Protein 5B86 (pdb70)

B-factor: mean 79.64, std 29.37, range [4.81, 274.12]

Foldseek 3Di:
DDDDPDLVVVLVCLVVLHQVCVVVLVVLVVVLLVVVVVVPDLVVSLVSLVSSVVSVVSNLCSLLVCLLPVVPDPCVVVSLVNLVVLCCVLVVCDVVSVDDDPSNDDDRVVNSLVVSLVSLLVSLVVQLPDDDPVDPVLSSLVSLVSLVVLVCCVVPVVVSHDPVNPSNLSNCVSNLLVQLVVVVVPLPDDDDLSNLLSVLLCQFPCPCPVRCDPDPVNVPCVVNDDDTSYDPVSSVVSLCSLVVLLVVLLVLCVQLVVVLVCLVVLPQADAPQFGAPCSVVVSSVVSVVVSLVSLVSRPVVSVVSLVSNLVSLLVVLVVNLVSLVVSLVPDDVRPCSLSSLSLLQSLVSCLVVVVPPRVDDVVSVCVSSVSSVVSNVVSLCRLCVVLVVVVVVLLCVCLVVLNPDLVVSLVVSCVSCVVSLPSLSSHDLVVSQVNLVVLLSVLLSNLLSLLVLRAADADLVVLLVVLVSQVVSLCVSVVVSVVSRYPNVLSSVSRNLSQLSNDDDLVSNLVVLVVVCVSAVLDALSSVVSSCSRRNDDDCSNVVSRVNSVPSDDPPDDDGDDRVVVRDDD/DDDDDDLVVVLVCLVVPVLVNLVVLVVLVVVLLVVLVVVDDLVVSLVSLVSSVVSVVSSLCSLLVCLLDVPDPVVVVSSLVNLVVLVCVLVVCVVVVSDGRPSDDDQRVPPSLVVNLVSLLVSLVVQLPPDDPDDDPPADPVRSSLVSLVVLVVLVVCVPPVVVVHDPVNPSSLSNVCSNLLVLLVVLQVVLPDDDDLVCLQVSLLCQFACVVDPRQQDDPNNVVSPVSPDDTSDDDVSSVVSLCSLVVLLVVLLVLCCLLVVVLVCLVVVPDADDDQQGAPLSSQCSNVVSVVVSLVSLVSGDVVSVCSLVVNLVSLLVVLLVSLVSLVVSLVPVPPDPNNLRVLSLLQNLVSNLVVCCPVNVDDPVSSCSSCVSSVVSNVVSLCRLCVVLLVVVVVLLVVCLVVVNVPVLVSVVVSLVSVVVSLVSLSRRHLVVSLVNLVVLLSVLQSNLQSLLPLSAAAADLVVLLVVLVSQVSSLVCSVVSSVVSRHPDPLCSVRRNLSLLSNDDDLVSNLVVVLVVCVSQVVDALLSVVSSCSNSNHDDCSNVVSSVSNVPPDGPDRCVVHDGD

Secondary structure (DSSP, 8-state):
-----SHHHHHHHHHTT--TTHHHHHHHHHHHHHHHHT---HHHHHHHHHHHHHHHHHHHHHHHHHHHSTTS-STHHHHHHHHHHHHHHHHHTTTTS----TTS-------HHHHHHHHHHHHHHHHTTS-----HHHHHHH-----HHHHHIIIIIHHHS-TTT-HHHHHHHHHHHHHHHHHHHHSSS---HHHHHHHHHIIIIIIIIIITTSSSTHHHHHHH----SS-HHHHHHHH--HHHHHHHHHH--HHHHHHHHHHHTTPPPEESSSEE-HHHHHHHHHHHHHHHHHHHTT-TTT--HHHHHHHHHHHHHHHHHHHHHHHHHS--SSTTHHHH--HHHHHHHHHHHHHHHT---HHHHHHHHHHHHHHHHHHHHHHHHHHHHHTTHHHHHHHHTTTS-HHHHHHHHHHHHHTTTTGGGSS-HHHHHH--HHHHHHHHHHHHHHTSS-----SHHHHHHHHHHHHHHHHHHHHHHHHHT----GGGGS---HHHHH--SHHHHHHHHHHHHHS-S---HHHHHHHHGGGSS-SSHHHHHHHHHTT---SS-----SSSSS----/-----SHHHHHHHHHTT--TTHHHHHHHHHHHHHHHHH---HHHHHHHHHHHHHHHHHHHHHHHHHHHS---SSHHHHHHHHHHHHHHHHHHHHHH-----TTPPP-----HHHHHHHHHHHHHHHHHTS--S---TT--HHHHHHH-----HHHHHIIIIITTTS-TTT-HHHHHHHHHHHHHHHHHHHHTTS---HHHHHHHHHIIIIIIIIIIISSSSHHHHTTTT----SS-HHHHHHHH--HHHHHHHHHH--HHHHHHHHHHHHTPPP--SSS---THHHHHHHHHHHHHHHHHHTT-TTT--HHHHHHHHHHHHHHHHHHHHHHHHHH-TT-TTHHHH--HHHHHHHHHHHHHHHH---HHHHHHHHHHHHHHHHHHHHHHTHHHHTSSTTTTHHHHHTTTSSHHHHHHHHHHHHHTTTTGGGSS-HHHHTT--HHHHHHHHHHHHHHHS------SHHHHHHHHHHHHHHHHHHHHHHHHTT----TTTTT---HHHHH--SHHHHHHHHHHHHHS-TT--HHHHHHHHHTT---STTHHHHHHHH-------SGGGS---

InterPro domains:
  IPR010326 Exocyst complex component EXOC3/Sec6 [PF06046] (158-660)
  IPR010326 Exocyst complex component EXOC3/Sec6 [PTHR21292] (52-689)
  IPR042532 Exocyst complex component EXOC3/Sec6, C-terminal domain [G3DSA:1.10.357.70] (518-681)

Radius of gyration: 49.29 Å; Cα contacts (8 Å, |Δi|>4): 1087; chains: 2; bounding box: 86×80×166 Å

Sequence (1139 aa):
DGPLPTVEELKEALEHGRLEVAWQVLALERQLEAAAAAGGSNEELVWRQSKVEALYVLLCDQVLGVLRRPLEAAPERLSQALAVVSQEELEDRRASGGPLAAALEATRPRRWLQRWRGVVAEVAAERLDAQPGRSEAESRFLHGRTKEDLEVVVERLKPLFPDEFNVVRTYAESYHYHFASHLCALAQFELCERDTYLLLLWVQNLYPNDILNSPKLAQELQGVGLGSLLPPKQIRLLEAFLSNEVTSVKQLARALELESQRWTQDVAPQSLDGHCHSELAIDILQIISQGQTKAENITSDVGQIKQLLLVELAALLRSYQRAFDEFLEKSKLLRNYRVNIANINNCLFFWTSVEQKWQISHDSLNRLLEPLKDLKAHGFDTLLQSLFLDLKPLFKKFTQTRWANPVETLEEIITTVSSSLPEFSELQDCFREELETVHLHLVKEYIIRLCKRRLVLKTAEQQQQLARHILANADAIQGFCTENGSTATWLHRALPIAEIIRLQDSSAIKIEVATYATWYPDFSKGHLNAILAIKGNLPSSEVRSIRNILDINTGVQEPPRPLFSLIKVTDGPLPTVEELKEALEHGRLEVAWQVLALERQLEAAAAAGGSNEELVWRQSKVEALYVLLCDQVLGVLRRPLEAAPERLSQALAVVSQEELEDRRASGGPLAAALEATRPRRWLQRWRGVVAEVAAERLDAQPATAPEGRSEAESRFLHGRTKEDLEVVVERLKPLFPDEFNVVRTYAESYHYHFASHLCALAQFELCERDTYLLLLWVQNLYPNDILNSPKLAQELQGVGLGSLLPPKQIRLLEAFLSNEVTSVKQLARALELESQRWTQDVAPQSLDGHCHSELAIDILQIISQGQTKAENITSDVGQIKQLLLVELAALLRSYQRAFDEFLEKSKLLRNYRVNIANINNCLFFWTSVEQKWQISHDSLNRLLEPLKDLKAHGFDTLLQSLFLDLKPLFKKFTQTRWANPVETLEEIITTVSSSLPEFSELQDCFREELETVHLHLVKEYIIRLCKRRLVLKTAEQQQQLARHILANADAIQGFCTENGSTATWLHRALPIAEIIRLQDSSAIKIEVATYATWYPDFSKGHLNAILAIKGNLPSSEVRSIRNILDEPPRPLFSLIKVT

Solvent-accessible surface area: 59705 Å² total

Structure (mmCIF, N/CA/C/O backbone):
data_5B86
#
_entry.id   5B86
#
_cell.length_a   91.410
_cell.length_b   107.829
_cell.length_c   229.580
_cell.angle_alpha   90.00
_cell.angle_beta   90.00
_cell.angle_gamma   90.00
#
_symmetry.space_group_name_H-M   'P 21 21 21'
#
loop_
_entity.id
_entity.type
_entity.pdbx_description
1 polymer 'Tumor necrosis factor alpha-induced protein 2'
2 water water
#
loop_
_atom_site.group_PDB
_atom_site.id
_atom_site.type_symbol
_atom_site.label_atom_id
_atom_site.label_alt_id
_atom_site.label_comp_id
_atom_site.label_asym_id
_atom_site.label_entity_id
_atom_site.label_seq_id
_atom_site.pdbx_PDB_ins_code
_atom_site.Cartn_x
_atom_site.Cartn_y
_atom_site.Cartn_z
_atom_site.occupancy
_atom_site.B_iso_or_equiv
_atom_site.auth_seq_id
_atom_site.auth_comp_id
_atom_site.auth_asym_id
_atom_site.auth_atom_id
_atom_site.pdbx_PDB_model_num
ATOM 1 N N . ASP A 1 17 ? -17.634 -34.739 -105.898 1.00 172.77 67 ASP A N 1
ATOM 2 C CA . ASP A 1 17 ? -18.423 -33.615 -105.396 1.00 173.59 67 ASP A CA 1
ATOM 3 C C . ASP A 1 17 ? -18.692 -32.553 -106.476 1.00 174.18 67 ASP A C 1
ATOM 4 O O . ASP A 1 17 ? -18.714 -32.870 -107.670 1.00 177.10 67 ASP A O 1
ATOM 9 N N . GLY A 1 18 ? -18.894 -31.304 -106.045 1.00 166.29 68 GLY A N 1
ATOM 10 C CA . GLY A 1 18 ? -19.257 -30.200 -106.929 1.00 151.89 68 GLY A CA 1
ATOM 11 C C . GLY A 1 18 ? -18.091 -29.489 -107.603 1.00 142.30 68 GLY A C 1
ATOM 12 O O . GLY A 1 18 ? -17.018 -30.078 -107.759 1.00 150.42 68 GLY A O 1
ATOM 13 N N . PRO A 1 19 ? -18.282 -28.215 -108.009 1.00 118.85 69 PRO A N 1
ATOM 14 C CA . PRO A 1 19 ? -19.458 -27.344 -107.866 1.00 102.15 69 PRO A CA 1
ATOM 15 C C . PRO A 1 19 ? -20.643 -27.655 -108.781 1.00 94.89 69 PRO A C 1
ATOM 16 O O . PRO A 1 19 ? -20.681 -28.674 -109.468 1.00 99.16 69 PRO A O 1
ATOM 20 N N . LEU A 1 20 ? -21.611 -26.743 -108.774 1.00 90.09 70 LEU A N 1
ATOM 21 C CA . LEU A 1 20 ? -22.817 -26.866 -109.586 1.00 88.60 70 LEU A CA 1
ATOM 22 C C . LEU A 1 20 ? -22.758 -25.972 -110.817 1.00 93.31 70 LEU A C 1
ATOM 23 O O . LEU A 1 20 ? -22.697 -24.734 -110.699 1.00 81.46 70 LEU A O 1
ATOM 28 N N . PRO A 1 21 ? -22.799 -26.593 -112.009 1.00 102.82 71 PRO A N 1
ATOM 29 C CA . PRO A 1 21 ? -22.686 -25.817 -113.245 1.00 105.10 71 PRO A CA 1
ATOM 30 C C . PRO A 1 21 ? -23.855 -24.844 -113.420 1.00 105.04 71 PRO A C 1
ATOM 31 O O . PRO A 1 21 ? -23.765 -23.684 -112.980 1.00 104.01 71 PRO A O 1
ATOM 35 N N . THR A 1 22 ? -24.936 -25.313 -114.035 1.00 95.22 72 THR A N 1
ATOM 36 C CA . THR A 1 22 ? -26.013 -24.421 -114.411 1.00 90.21 72 THR A CA 1
ATOM 37 C C . THR A 1 22 ? -26.591 -23.723 -113.203 1.00 75.01 72 THR A C 1
ATOM 38 O O . THR A 1 22 ? -26.727 -24.316 -112.134 1.00 65.99 72 THR A O 1
ATOM 42 N N . VAL A 1 23 ? -26.914 -22.450 -113.394 1.00 70.10 73 VAL A N 1
ATOM 43 C CA . VAL A 1 23 ? -27.609 -21.652 -112.397 1.00 63.23 73 VAL A CA 1
ATOM 44 C C . VAL A 1 23 ? -28.969 -22.267 -112.044 1.00 80.76 73 VAL A C 1
ATOM 45 O O . VAL A 1 23 ? -29.476 -22.099 -110.932 1.00 84.70 73 VAL A O 1
ATOM 49 N N . GLU A 1 24 ? -29.557 -22.993 -112.989 1.00 93.29 74 GLU A N 1
ATOM 50 C CA . GLU A 1 24 ? -30.784 -23.727 -112.719 1.00 95.50 74 GLU A CA 1
ATOM 51 C C . GLU A 1 24 ? -30.517 -24.716 -111.580 1.00 88.10 74 GLU A C 1
ATOM 52 O O . GLU A 1 24 ? -31.270 -24.771 -110.601 1.00 87.97 74 GLU A O 1
ATOM 58 N N . GLU A 1 25 ? -29.416 -25.459 -111.698 1.00 85.56 75 GLU A N 1
ATOM 59 C CA . GLU A 1 25 ? -29.059 -26.490 -110.726 1.00 84.18 75 GLU A CA 1
ATOM 60 C C . GLU A 1 25 ? -28.898 -25.871 -109.357 1.00 70.49 75 GLU A C 1
ATOM 61 O O . GLU A 1 25 ? -29.488 -26.316 -108.380 1.00 82.18 75 GLU A O 1
ATOM 67 N N . LEU A 1 26 ? -28.095 -24.826 -109.307 1.00 51.83 76 LEU A N 1
ATOM 68 C CA . LEU A 1 26 ? -27.857 -24.081 -108.088 1.00 44.86 76 LEU A CA 1
ATOM 69 C C . LEU A 1 26 ? -29.163 -23.606 -107.430 1.00 45.62 76 LEU A C 1
ATOM 70 O O . LEU A 1 26 ? -29.389 -23.843 -106.241 1.00 49.02 76 LEU A O 1
ATOM 75 N N . LYS A 1 27 ? -30.026 -22.956 -108.203 1.00 43.42 77 LYS A N 1
ATOM 76 C CA . LYS A 1 27 ? -31.281 -22.452 -107.672 1.00 45.50 77 LYS A CA 1
ATOM 77 C C . LYS A 1 27 ? -32.024 -23.613 -107.080 1.00 55.39 77 LYS A C 1
ATOM 78 O O . LYS A 1 27 ? -32.677 -23.502 -106.050 1.00 56.40 77 LYS A O 1
ATOM 84 N N . GLU A 1 28 ? -31.890 -24.756 -107.726 1.00 67.77 78 GLU A N 1
ATOM 85 C CA . GLU A 1 28 ? -32.632 -25.921 -107.296 1.00 78.57 78 GLU A CA 1
ATOM 86 C C . GLU A 1 28 ? -32.093 -26.425 -105.972 1.00 63.23 78 GLU A C 1
ATOM 87 O O . GLU A 1 28 ? -32.843 -26.949 -105.157 1.00 55.80 78 GLU A O 1
ATOM 93 N N . ALA A 1 29 ? -30.790 -26.249 -105.769 1.00 57.43 79 ALA A N 1
ATOM 94 C CA . ALA A 1 29 ? -30.135 -26.681 -104.542 1.00 47.18 79 ALA A CA 1
ATOM 95 C C . ALA A 1 29 ? -30.530 -25.776 -103.376 1.00 46.53 79 ALA A C 1
ATOM 96 O O . ALA A 1 29 ? -30.774 -26.248 -102.259 1.00 51.35 79 ALA A O 1
ATOM 98 N N . LEU A 1 30 ? -30.603 -24.475 -103.634 1.00 40.45 80 LEU A N 1
ATOM 99 C CA . LEU A 1 30 ? -31.080 -23.553 -102.618 1.00 46.45 80 LEU A CA 1
ATOM 100 C C . LEU A 1 30 ? -32.530 -23.846 -102.294 1.00 48.70 80 LEU A C 1
ATOM 101 O O . LEU A 1 30 ? -32.961 -23.728 -101.158 1.00 38.77 80 LEU A O 1
ATOM 106 N N . GLU A 1 31 ? -33.293 -24.230 -103.300 1.00 44.51 81 GLU A N 1
ATOM 107 C CA . GLU A 1 31 ? -34.698 -24.466 -103.075 1.00 61.59 81 GLU A CA 1
ATOM 108 C C . GLU A 1 31 ? -34.942 -25.686 -102.211 1.00 62.48 81 GLU A C 1
ATOM 109 O O . GLU A 1 31 ? -35.972 -25.782 -101.542 1.00 70.37 81 GLU A O 1
ATOM 115 N N . HIS A 1 32 ? -34.003 -26.624 -102.240 1.00 56.82 82 HIS A N 1
ATOM 116 C CA . HIS A 1 32 ? -34.074 -27.783 -101.365 1.00 62.35 82 HIS A CA 1
ATOM 117 C C . HIS A 1 32 ? -33.240 -27.511 -100.142 1.00 52.55 82 HIS A C 1
ATOM 118 O O . HIS A 1 32 ? -32.704 -28.435 -99.542 1.00 47.46 82 HIS A O 1
ATOM 125 N N . GLY A 1 33 ? -33.111 -26.235 -99.798 1.00 48.31 83 GLY A N 1
ATOM 126 C CA . GLY A 1 33 ? -32.409 -25.820 -98.600 1.00 49.57 83 GLY A CA 1
ATOM 127 C C . GLY A 1 33 ? -30.889 -25.923 -98.566 1.00 45.86 83 GLY A C 1
ATOM 128 O O . GLY A 1 33 ? -30.264 -25.178 -97.827 1.00 47.04 83 GLY A O 1
ATOM 129 N N . ARG A 1 34 ? -30.292 -26.833 -99.332 1.00 49.49 84 ARG A N 1
ATOM 130 C CA . ARG A 1 34 ? -28.853 -27.098 -99.217 1.00 69.50 84 ARG A CA 1
ATOM 131 C C . ARG A 1 34 ? -28.009 -25.822 -99.403 1.00 77.02 84 ARG A C 1
ATOM 132 O O . ARG A 1 34 ? -28.162 -25.110 -100.389 1.00 76.51 84 ARG A O 1
ATOM 140 N N . LEU A 1 35 ? -27.143 -25.521 -98.438 1.00 82.55 85 LEU A N 1
ATOM 141 C CA . LEU A 1 35 ? -26.358 -24.295 -98.502 1.00 38.72 85 LEU A CA 1
ATOM 142 C C . LEU A 1 35 ? -24.850 -24.519 -98.623 1.00 65.58 85 LEU A C 1
ATOM 143 O O . LEU A 1 35 ? -24.091 -23.590 -98.345 1.00 72.66 85 LEU A O 1
ATOM 148 N N . GLU A 1 36 ? -24.396 -25.724 -98.991 1.00 57.63 86 GLU A N 1
ATOM 149 C CA . GLU A 1 36 ? -22.993 -25.877 -99.389 1.00 57.02 86 GLU A CA 1
ATOM 150 C C . GLU A 1 36 ? -22.797 -24.848 -100.476 1.00 60.48 86 GLU A C 1
ATOM 151 O O . GLU A 1 36 ? -21.859 -24.064 -100.460 1.00 70.50 86 GLU A O 1
ATOM 157 N N . VAL A 1 37 ? -23.745 -24.829 -101.397 1.00 56.06 87 VAL A N 1
ATOM 158 C CA . VAL A 1 37 ? -23.615 -24.076 -102.621 1.00 54.79 87 VAL A CA 1
ATOM 159 C C . VAL A 1 37 ? -23.747 -22.574 -102.451 1.00 54.51 87 VAL A C 1
ATOM 160 O O . VAL A 1 37 ? -23.590 -21.835 -103.427 1.00 66.57 87 VAL A O 1
ATOM 164 N N . ALA A 1 38 ? -24.009 -22.119 -101.229 1.00 40.99 88 ALA A N 1
ATOM 165 C CA . ALA A 1 38 ? -24.167 -20.693 -100.989 1.00 44.83 88 ALA A CA 1
ATOM 166 C C . ALA A 1 38 ? -22.959 -19.920 -101.486 1.00 43.64 88 ALA A C 1
ATOM 167 O O . ALA A 1 38 ? -23.105 -18.851 -102.071 1.00 44.94 88 ALA A O 1
ATOM 169 N N . TRP A 1 39 ? -21.773 -20.484 -101.291 1.00 43.21 89 TRP A N 1
ATOM 170 C CA . TRP A 1 39 ? -20.549 -19.833 -101.739 1.00 47.08 89 TRP A CA 1
ATOM 171 C C . TRP A 1 39 ? -20.580 -19.506 -103.217 1.00 45.64 89 TRP A C 1
ATOM 172 O O . TRP A 1 39 ? -20.253 -18.391 -103.614 1.00 45.77 89 TRP A O 1
ATOM 183 N N . GLN A 1 40 ? -21.023 -20.461 -104.025 1.00 56.86 90 GLN A N 1
ATOM 184 C CA . GLN A 1 40 ? -21.146 -20.237 -105.460 1.00 61.48 90 GLN A CA 1
ATOM 185 C C . GLN A 1 40 ? -22.015 -19.019 -105.804 1.00 56.84 90 GLN A C 1
ATOM 186 O O . GLN A 1 40 ? -21.714 -18.274 -106.742 1.00 44.81 90 GLN A O 1
ATOM 192 N N . VAL A 1 41 ? -23.087 -18.815 -105.042 1.00 56.54 91 VAL A N 1
ATOM 193 C CA . VAL A 1 41 ? -23.975 -17.704 -105.327 1.00 34.90 91 VAL A CA 1
ATOM 194 C C . VAL A 1 41 ? -23.197 -16.398 -105.243 1.00 44.16 91 VAL A C 1
ATOM 195 O O . VAL A 1 41 ? -23.424 -15.509 -106.038 1.00 39.63 91 VAL A O 1
ATOM 199 N N . LEU A 1 42 ? -22.243 -16.298 -104.320 1.00 45.08 92 LEU A N 1
ATOM 200 C CA . LEU A 1 42 ? -21.417 -15.095 -104.234 1.00 46.39 92 LEU A CA 1
ATOM 201 C C . LEU A 1 42 ? -20.445 -15.079 -105.399 1.00 58.07 92 LEU A C 1
ATOM 202 O O . LEU A 1 42 ? -20.164 -14.025 -105.975 1.00 68.72 92 LEU A O 1
ATOM 207 N N . ALA A 1 43 ? -19.936 -16.255 -105.740 1.00 53.82 93 ALA A N 1
ATOM 208 C CA . ALA A 1 43 ? -18.952 -16.372 -106.797 1.00 66.85 93 ALA A CA 1
ATOM 209 C C . ALA A 1 43 ? -19.488 -15.721 -108.049 1.00 65.91 93 ALA A C 1
ATOM 210 O O . ALA A 1 43 ? -18.835 -14.862 -108.631 1.00 76.47 93 ALA A O 1
ATOM 212 N N . LEU A 1 44 ? -20.695 -16.111 -108.435 1.00 58.30 94 LEU A N 1
ATOM 213 C CA . LEU A 1 44 ? -21.396 -15.467 -109.547 1.00 64.76 94 LEU A CA 1
ATOM 214 C C . LEU A 1 44 ? -21.279 -13.953 -109.498 1.00 64.51 94 LEU A C 1
ATOM 215 O O . LEU A 1 44 ? -20.792 -13.334 -110.446 1.00 65.60 94 LEU A O 1
ATOM 220 N N . GLU A 1 45 ? -21.720 -13.364 -108.389 1.00 57.73 95 GLU A N 1
ATOM 221 C CA . GLU A 1 45 ? -21.661 -11.922 -108.244 1.00 49.59 95 GLU A CA 1
ATOM 222 C C . GLU A 1 45 ? -20.218 -11.479 -108.475 1.00 48.36 95 GLU A C 1
ATOM 223 O O . GLU A 1 45 ? -19.964 -10.629 -109.317 1.00 52.37 95 GLU A O 1
ATOM 229 N N . ARG A 1 46 ? -19.268 -12.088 -107.777 1.00 49.56 96 ARG A N 1
ATOM 230 C CA . ARG A 1 46 ? -17.871 -11.723 -107.974 1.00 64.03 96 ARG A CA 1
ATOM 231 C C . ARG A 1 46 ? -17.512 -11.823 -109.463 1.00 70.60 96 ARG A C 1
ATOM 232 O O . ARG A 1 46 ? -16.923 -10.897 -110.030 1.00 79.25 96 ARG A O 1
ATOM 240 N N . GLN A 1 47 ? -17.938 -12.914 -110.101 1.00 62.87 97 GLN A N 1
ATOM 241 C CA . GLN A 1 47 ? -17.652 -13.151 -111.514 1.00 61.64 97 GLN A CA 1
ATOM 242 C C . GLN A 1 47 ? -18.269 -12.078 -112.376 1.00 61.59 97 GLN A C 1
ATOM 243 O O . GLN A 1 47 ? -17.651 -11.597 -113.321 1.00 67.82 97 GLN A O 1
ATOM 249 N N . LEU A 1 48 ? -19.489 -11.691 -112.035 1.00 47.61 98 LEU A N 1
ATOM 250 C CA . LEU A 1 48 ? -20.145 -10.629 -112.763 1.00 59.12 98 LEU A CA 1
ATOM 251 C C . LEU A 1 48 ? -19.289 -9.376 -112.666 1.00 52.14 98 LEU A C 1
ATOM 252 O O . LEU A 1 48 ? -18.993 -8.742 -113.671 1.00 53.34 98 LEU A O 1
ATOM 257 N N . GLU A 1 49 ? -18.850 -9.059 -111.453 1.00 56.57 99 GLU A N 1
ATOM 258 C CA . GLU A 1 49 ? -18.035 -7.877 -111.209 1.00 62.07 99 GLU A CA 1
ATOM 259 C C . GLU A 1 49 ? -16.813 -7.964 -112.099 1.00 60.29 99 GLU A C 1
ATOM 260 O O . GLU A 1 49 ? -16.359 -6.969 -112.647 1.00 58.83 99 GLU A O 1
ATOM 266 N N . ALA A 1 50 ? -16.313 -9.183 -112.262 1.00 62.17 100 ALA A N 1
ATOM 267 C CA . ALA A 1 50 ? -15.181 -9.432 -113.131 1.00 59.45 100 ALA A CA 1
ATOM 268 C C . ALA A 1 50 ? -15.573 -9.129 -114.559 1.00 61.28 100 ALA A C 1
ATOM 269 O O . ALA A 1 50 ? -15.007 -8.228 -115.179 1.00 72.66 100 ALA A O 1
ATOM 271 N N . ALA A 1 51 ? -16.569 -9.864 -115.059 1.00 61.43 101 ALA A N 1
ATOM 272 C CA . ALA A 1 51 ? -16.950 -9.838 -116.478 1.00 64.85 101 ALA A CA 1
ATOM 273 C C . ALA A 1 51 ? -17.345 -8.443 -116.966 1.00 62.82 101 ALA A C 1
ATOM 274 O O . ALA A 1 51 ? -17.092 -8.073 -118.109 1.00 73.52 101 ALA A O 1
ATOM 276 N N . ALA A 1 52 ? -17.977 -7.684 -116.082 1.00 84.51 102 ALA A N 1
ATOM 277 C CA . ALA A 1 52 ? -18.249 -6.278 -116.314 1.00 85.32 102 ALA A CA 1
ATOM 278 C C . ALA A 1 52 ? -16.944 -5.528 -116.537 1.00 66.69 102 ALA A C 1
ATOM 279 O O . ALA A 1 52 ? -16.708 -4.992 -117.614 1.00 70.30 102 ALA A O 1
ATOM 281 N N . ALA A 1 53 ? -16.084 -5.520 -115.522 1.00 66.54 103 ALA A N 1
ATOM 282 C CA . ALA A 1 53 ? -14.858 -4.732 -115.567 1.00 83.02 103 ALA A CA 1
ATOM 283 C C . ALA A 1 53 ? -13.913 -5.176 -116.668 1.00 91.26 103 ALA A C 1
ATOM 284 O O . ALA A 1 53 ? -12.874 -4.558 -116.869 1.00 106.69 103 ALA A O 1
ATOM 286 N N . ALA A 1 54 ? -14.271 -6.247 -117.373 1.00 86.98 104 ALA A N 1
ATOM 287 C CA . ALA A 1 54 ? -13.549 -6.669 -118.571 1.00 90.20 104 ALA A CA 1
ATOM 288 C C . ALA A 1 54 ? -13.976 -5.816 -119.747 1.00 97.35 104 ALA A C 1
ATOM 289 O O . ALA A 1 54 ? -13.496 -5.999 -120.856 1.00 100.20 104 ALA A O 1
ATOM 291 N N . GLY A 1 55 ? -14.899 -4.896 -119.496 1.00 111.82 105 GLY A N 1
ATOM 292 C CA . GLY A 1 55 ? -15.435 -4.036 -120.534 1.00 120.91 105 GLY A CA 1
ATOM 293 C C . GLY A 1 55 ? -16.310 -4.805 -121.501 1.00 122.38 105 GLY A C 1
ATOM 294 O O . GLY A 1 55 ? -17.528 -4.605 -121.549 1.00 120.76 105 GLY A O 1
ATOM 295 N N . GLY A 1 56 ? -15.676 -5.695 -122.262 1.00 123.99 106 GLY A N 1
ATOM 296 C CA . GLY A 1 56 ? -16.342 -6.483 -123.283 1.00 124.49 106 GLY A CA 1
ATOM 297 C C . GLY A 1 56 ? -17.477 -7.324 -122.745 1.00 117.99 106 GLY A C 1
ATOM 298 O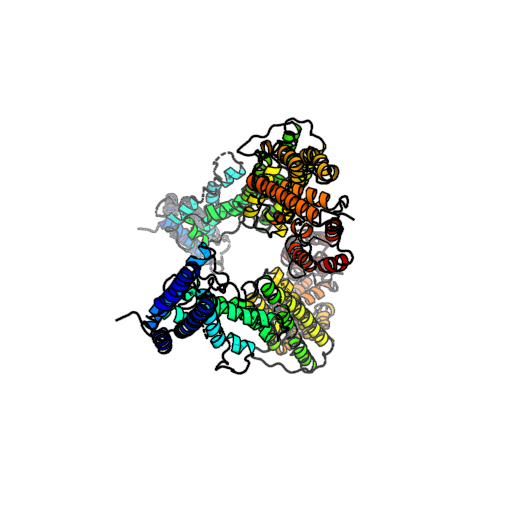 O . GLY A 1 56 ? -17.267 -8.462 -122.317 1.00 118.50 106 GLY A O 1
ATOM 307 N N . SER A 1 58 ? -22.101 -6.906 -123.130 1.00 97.63 108 SER A N 1
ATOM 308 C CA . SER A 1 58 ? -23.286 -6.111 -123.410 1.00 97.90 108 SER A CA 1
ATOM 309 C C . SER A 1 58 ? -23.930 -5.566 -122.131 1.00 91.77 108 SER A C 1
ATOM 310 O O . SER A 1 58 ? -23.898 -6.220 -121.090 1.00 86.74 108 SER A O 1
ATOM 313 N N . ASN A 1 59 ? -24.499 -4.365 -122.197 1.00 89.52 109 ASN A N 1
ATOM 314 C CA . ASN A 1 59 ? -25.305 -3.863 -121.087 1.00 82.60 109 ASN A CA 1
ATOM 315 C C . ASN A 1 59 ? -26.581 -4.651 -121.005 1.00 65.72 109 ASN A C 1
ATOM 316 O O . ASN A 1 59 ? -27.031 -4.990 -119.924 1.00 79.37 109 ASN A O 1
ATOM 321 N N . GLU A 1 60 ? -27.147 -4.972 -122.157 1.00 67.78 110 GLU A N 1
ATOM 322 C CA . GLU A 1 60 ? -28.339 -5.801 -122.220 1.00 66.18 110 GLU A CA 1
ATOM 323 C C . GLU A 1 60 ? -28.102 -7.197 -121.631 1.00 75.61 110 GLU A C 1
ATOM 324 O O . GLU A 1 60 ? -29.052 -7.916 -121.300 1.00 68.14 110 GLU A O 1
ATOM 330 N N . GLU A 1 61 ? -26.833 -7.576 -121.503 1.00 78.29 111 GLU A N 1
ATOM 331 C CA . GLU A 1 61 ? -26.470 -8.887 -120.984 1.00 59.76 111 GLU A CA 1
ATOM 332 C C . GLU A 1 61 ? -26.158 -8.722 -119.513 1.00 59.21 111 GLU A C 1
ATOM 333 O O . GLU A 1 61 ? -26.544 -9.554 -118.691 1.00 64.22 111 GLU A O 1
ATOM 339 N N . LEU A 1 62 ? -25.460 -7.637 -119.187 1.00 57.98 112 LEU A N 1
ATOM 340 C CA . LEU A 1 62 ? -25.174 -7.300 -117.802 1.00 62.81 112 LEU A CA 1
ATOM 341 C C . LEU A 1 62 ? -26.441 -7.354 -117.007 1.00 52.82 112 LEU A C 1
ATOM 342 O O . LEU A 1 62 ? -26.505 -8.071 -116.043 1.00 50.06 112 LEU A O 1
ATOM 347 N N . VAL A 1 63 ? -27.462 -6.634 -117.442 1.00 54.25 113 VAL A N 1
ATOM 348 C CA . VAL A 1 63 ? -28.715 -6.620 -116.710 1.00 52.54 113 VAL A CA 1
ATOM 349 C C . VAL A 1 63 ? -29.300 -8.005 -116.509 1.00 50.30 113 VAL A C 1
ATOM 350 O O . VAL A 1 63 ? -29.814 -8.321 -115.440 1.00 76.67 113 VAL A O 1
ATOM 354 N N . TRP A 1 64 ? -29.218 -8.841 -117.532 1.00 65.92 114 TRP A N 1
ATOM 355 C CA . TRP A 1 64 ? -29.731 -10.212 -117.448 1.00 67.91 114 TRP A CA 1
ATOM 356 C C . TRP A 1 64 ? -29.029 -10.962 -116.324 1.00 64.89 114 TRP A C 1
ATOM 357 O O . TRP A 1 64 ? -29.639 -11.442 -115.348 1.00 45.08 114 TRP A O 1
ATOM 368 N N . ARG A 1 65 ? -27.719 -11.033 -116.476 1.00 60.37 115 ARG A N 1
ATOM 369 C CA . ARG A 1 65 ? -26.883 -11.739 -115.539 1.00 57.71 115 ARG A CA 1
ATOM 370 C C . ARG A 1 65 ? -27.042 -11.212 -114.107 1.00 58.48 115 ARG A C 1
ATOM 371 O O . ARG A 1 65 ? -27.052 -11.989 -113.149 1.00 56.20 115 ARG A O 1
ATOM 379 N N . GLN A 1 66 ? -27.227 -9.909 -113.956 1.00 56.72 116 GLN A N 1
ATOM 380 C CA . GLN A 1 66 ? -27.383 -9.357 -112.624 1.00 50.53 116 GLN A CA 1
ATOM 381 C C . GLN A 1 66 ? -28.745 -9.640 -112.026 1.00 41.28 116 GLN A C 1
ATOM 382 O O . GLN A 1 66 ? -28.840 -9.932 -110.852 1.00 42.87 116 GLN A O 1
ATOM 388 N N . SER A 1 67 ? -29.801 -9.553 -112.819 1.00 49.52 117 SER A N 1
ATOM 389 C CA . SER A 1 67 ? -31.120 -9.935 -112.336 1.00 54.34 117 SER A CA 1
ATOM 390 C C . SER A 1 67 ? -31.108 -11.372 -111.862 1.00 50.14 117 SER A C 1
ATOM 391 O O . SER A 1 67 ? -31.789 -11.734 -110.897 1.00 49.64 117 SER A O 1
ATOM 394 N N . LYS A 1 68 ? -30.342 -12.201 -112.557 1.00 40.33 118 LYS A N 1
ATOM 395 C CA . LYS A 1 68 ? -30.251 -13.587 -112.157 1.00 68.08 118 LYS A CA 1
ATOM 396 C C . LYS A 1 68 ? -29.448 -13.739 -110.860 1.00 48.90 118 LYS A C 1
ATOM 397 O O . LYS A 1 68 ? -29.869 -14.472 -109.954 1.00 52.74 118 LYS A O 1
ATOM 403 N N . VAL A 1 69 ? -28.319 -13.038 -110.745 1.00 37.55 119 VAL A N 1
ATOM 404 C CA . VAL A 1 69 ? -27.594 -13.039 -109.471 1.00 52.49 119 VAL A CA 1
ATOM 405 C C . VAL A 1 69 ? -28.545 -12.622 -108.347 1.00 45.75 119 VAL A C 1
ATOM 406 O O . VAL A 1 69 ? -28.835 -13.420 -107.465 1.00 37.21 119 VAL A O 1
ATOM 410 N N . GLU A 1 70 ? -29.094 -11.417 -108.401 1.00 35.70 120 GLU A N 1
ATOM 411 C CA . GLU A 1 70 ? -29.830 -10.930 -107.252 1.00 57.89 120 GLU A CA 1
ATOM 412 C C . GLU A 1 70 ? -31.076 -11.773 -106.957 1.00 51.73 120 GLU A C 1
ATOM 413 O O . GLU A 1 70 ? -31.520 -11.840 -105.816 1.00 49.16 120 GLU A O 1
ATOM 419 N N . ALA A 1 71 ? -31.622 -12.439 -107.968 1.00 50.58 121 ALA A N 1
ATOM 420 C CA . ALA A 1 71 ? -32.749 -13.324 -107.707 1.00 51.78 121 ALA A CA 1
ATOM 421 C C . ALA A 1 71 ? -32.287 -14.544 -106.921 1.00 55.51 121 ALA A C 1
ATOM 422 O O . ALA A 1 71 ? -32.946 -14.991 -105.957 1.00 67.21 121 ALA A O 1
ATOM 424 N N . LEU A 1 72 ? -31.146 -15.082 -107.325 1.00 34.05 122 LEU A N 1
ATOM 425 C CA . LEU A 1 72 ? -30.568 -16.200 -106.596 1.00 51.81 122 LEU A CA 1
ATOM 426 C C . LEU A 1 72 ? -30.302 -15.769 -105.148 1.00 57.50 122 LEU A C 1
ATOM 427 O O . LEU A 1 72 ? -30.629 -16.500 -104.206 1.00 62.84 122 LEU A O 1
ATOM 432 N N . TYR A 1 73 ? -29.761 -14.560 -104.981 1.00 54.70 123 TYR A N 1
ATOM 433 C CA . TYR A 1 73 ? -29.411 -14.013 -103.662 1.00 50.31 123 TYR A CA 1
ATOM 434 C C . TYR A 1 73 ? -30.637 -13.741 -102.767 1.00 47.56 123 TYR A C 1
ATOM 435 O O . TYR A 1 73 ? -30.577 -13.932 -101.553 1.00 48.62 123 TYR A O 1
ATOM 444 N N . VAL A 1 74 ? -31.745 -13.303 -103.347 1.00 32.23 124 VAL A N 1
ATOM 445 C CA . VAL A 1 74 ? -33.007 -13.284 -102.602 1.00 55.15 124 VAL A CA 1
ATOM 446 C C . VAL A 1 74 ? -33.332 -14.652 -102.058 1.00 32.66 124 VAL A C 1
ATOM 447 O O . VAL A 1 74 ? -33.637 -14.807 -100.870 1.00 47.65 124 VAL A O 1
ATOM 451 N N . LEU A 1 75 ? -33.276 -15.651 -102.930 1.00 60.14 125 LEU A N 1
ATOM 452 C CA . LEU A 1 75 ? -33.578 -17.002 -102.474 1.00 57.02 125 LEU A CA 1
ATOM 453 C C . LEU A 1 75 ? -32.688 -17.408 -101.310 1.00 55.57 125 LEU A C 1
ATOM 454 O O . LEU A 1 75 ? -33.189 -17.883 -100.275 1.00 56.36 125 LEU A O 1
ATOM 459 N N . LEU A 1 76 ? -31.378 -17.199 -101.484 1.00 50.56 126 LEU A N 1
ATOM 460 C CA . LEU A 1 76 ? -30.382 -17.584 -100.483 1.00 49.56 126 LEU A CA 1
ATOM 461 C C . LEU A 1 76 ? -30.723 -16.966 -99.155 1.00 51.12 126 LEU A C 1
ATOM 462 O O . LEU A 1 76 ? -30.855 -17.670 -98.155 1.00 56.53 126 LEU A O 1
ATOM 467 N N . CYS A 1 77 ? -30.869 -15.650 -99.152 1.00 31.21 127 CYS A N 1
ATOM 468 C CA . CYS A 1 77 ? -31.445 -14.980 -98.004 1.00 47.82 127 CYS A CA 1
ATOM 469 C C . CYS A 1 77 ? -32.575 -15.791 -97.368 1.00 41.37 127 CYS A C 1
ATOM 470 O O . CYS A 1 77 ? -32.398 -16.387 -96.298 1.00 36.35 127 CYS A O 1
ATOM 473 N N . ASP A 1 78 ? -33.718 -15.856 -98.042 1.00 37.47 128 ASP A N 1
ATOM 474 C CA . ASP A 1 78 ? -34.881 -16.507 -97.436 1.00 53.59 128 ASP A CA 1
ATOM 475 C C . ASP A 1 78 ? -34.611 -17.914 -96.871 1.00 57.54 128 ASP A C 1
ATOM 476 O O . ASP A 1 78 ? -35.273 -18.326 -95.913 1.00 60.66 128 ASP A O 1
ATOM 481 N N . GLN A 1 79 ? -33.628 -18.631 -97.421 1.00 53.30 129 GLN A N 1
ATOM 482 C CA . GLN A 1 79 ? -33.202 -19.896 -96.798 1.00 52.23 129 GLN A CA 1
ATOM 483 C C . GLN A 1 79 ? -32.464 -19.686 -95.488 1.00 50.86 129 GLN A C 1
ATOM 484 O O . GLN A 1 79 ? -32.751 -20.364 -94.501 1.00 65.58 129 GLN A O 1
ATOM 490 N N . VAL A 1 80 ? -31.505 -18.764 -95.473 1.00 43.80 130 VAL A N 1
ATOM 491 C CA . VAL A 1 80 ? -30.752 -18.509 -94.242 1.00 47.86 130 VAL A CA 1
ATOM 492 C C . VAL A 1 80 ? -31.654 -18.027 -93.129 1.00 47.31 130 VAL A C 1
ATOM 493 O O . VAL A 1 80 ? -31.734 -18.641 -92.068 1.00 55.46 130 VAL A O 1
ATOM 497 N N . LEU A 1 81 ? -32.321 -16.910 -93.361 1.00 34.98 131 LEU A N 1
ATOM 498 C CA . LEU A 1 81 ? -33.262 -16.427 -92.370 1.00 67.85 131 LEU A CA 1
ATOM 499 C C . LEU A 1 81 ? -34.261 -17.515 -91.987 1.00 56.99 131 LEU A C 1
ATOM 500 O O . LEU A 1 81 ? -34.408 -17.804 -90.804 1.00 62.38 131 LEU A O 1
ATOM 505 N N . GLY A 1 82 ? -34.892 -18.156 -92.970 1.00 54.80 132 GLY A N 1
ATOM 506 C CA . GLY A 1 82 ? -35.742 -19.306 -92.693 1.00 60.14 132 GLY A CA 1
ATOM 507 C C . GLY A 1 82 ? -35.178 -20.248 -91.638 1.00 56.59 132 GLY A C 1
ATOM 508 O O . GLY A 1 82 ? -35.874 -20.661 -90.719 1.00 60.72 132 GLY A O 1
ATOM 509 N N . VAL A 1 83 ? -33.898 -20.566 -91.747 1.00 54.02 133 VAL A N 1
ATOM 510 C CA . VAL A 1 83 ? -33.252 -21.365 -90.718 1.00 51.47 133 VAL A CA 1
ATOM 511 C C . VAL A 1 83 ? -33.166 -20.647 -89.376 1.00 60.23 133 VAL A C 1
ATOM 512 O O . VAL A 1 83 ? -33.596 -21.193 -88.364 1.00 64.20 133 VAL A O 1
ATOM 516 N N . LEU A 1 84 ? -32.629 -19.424 -89.374 1.00 64.58 134 LEU A N 1
ATOM 517 C CA . LEU A 1 84 ? -32.292 -18.706 -88.126 1.00 62.70 134 LEU A CA 1
ATOM 518 C C . LEU A 1 84 ? -33.457 -18.168 -87.303 1.00 68.28 134 LEU A C 1
ATOM 519 O O . LEU A 1 84 ? -33.259 -17.760 -86.160 1.00 69.86 134 LEU A O 1
ATOM 524 N N . ARG A 1 85 ? -34.649 -18.133 -87.894 1.00 70.85 135 ARG A N 1
ATOM 525 C CA . ARG A 1 85 ? -35.864 -17.801 -87.162 1.00 64.32 135 ARG A CA 1
ATOM 526 C C . ARG A 1 85 ? -36.062 -18.876 -86.109 1.00 59.55 135 ARG A C 1
ATOM 527 O O . ARG A 1 85 ? -36.275 -18.598 -84.930 1.00 62.18 135 ARG A O 1
ATOM 535 N N . ARG A 1 86 ? -35.952 -20.122 -86.537 1.00 58.28 136 ARG A N 1
ATOM 536 C CA . ARG A 1 86 ? -36.124 -21.230 -85.624 1.00 72.43 136 ARG A CA 1
ATOM 537 C C . ARG A 1 86 ? -34.873 -22.100 -85.628 1.00 63.03 136 ARG A C 1
ATOM 538 O O . ARG A 1 86 ? -34.858 -23.141 -86.261 1.00 65.47 136 ARG A O 1
ATOM 546 N N . PRO A 1 87 ? -33.813 -21.671 -84.920 1.00 55.91 137 PRO A N 1
ATOM 547 C CA . PRO A 1 87 ? -32.565 -22.437 -84.792 1.00 60.40 137 PRO A CA 1
ATOM 548 C C . PRO A 1 87 ? -32.695 -23.828 -84.145 1.00 87.46 137 PRO A C 1
ATOM 549 O O . PRO A 1 87 ? -31.699 -24.372 -83.655 1.00 97.55 137 PRO A O 1
ATOM 553 N N . LEU A 1 88 ? -33.896 -24.400 -84.156 1.00 96.99 138 LEU A N 1
ATOM 554 C CA . LEU A 1 88 ? -34.090 -25.778 -83.727 1.00 95.25 138 LEU A CA 1
ATOM 555 C C . LEU A 1 88 ? -34.153 -26.723 -84.933 1.00 97.62 138 LEU A C 1
ATOM 556 O O . LEU A 1 88 ? -34.623 -27.845 -84.803 1.00 105.39 138 LEU A O 1
ATOM 561 N N . GLU A 1 89 ? -33.664 -26.272 -86.092 1.00 96.06 139 GLU A N 1
ATOM 562 C CA . GLU A 1 89 ? -33.746 -27.041 -87.345 1.00 101.83 139 GLU A CA 1
ATOM 563 C C . GLU A 1 89 ? -32.804 -28.252 -87.462 1.00 107.33 139 GLU A C 1
ATOM 564 O O . GLU A 1 89 ? -33.277 -29.388 -87.482 1.00 119.59 139 GLU A O 1
ATOM 570 N N . ALA A 1 90 ? -31.494 -28.030 -87.564 1.00 95.82 140 ALA A N 1
ATOM 571 C CA . ALA A 1 90 ? -30.546 -29.152 -87.539 1.00 97.77 140 ALA A CA 1
ATOM 572 C C . ALA A 1 90 ? -29.110 -28.721 -87.232 1.00 95.33 140 ALA A C 1
ATOM 573 O O . ALA A 1 90 ? -28.885 -27.831 -86.409 1.00 97.77 140 ALA A O 1
ATOM 575 N N . ALA A 1 91 ? -28.135 -29.360 -87.873 1.00 89.43 141 ALA A N 1
ATOM 576 C CA . ALA A 1 91 ? -26.767 -28.839 -87.835 1.00 82.34 141 ALA A CA 1
ATOM 577 C C . ALA A 1 91 ? -26.211 -28.133 -89.127 1.00 109.71 141 ALA A C 1
ATOM 578 O O . ALA A 1 91 ? -24.998 -27.909 -89.226 1.00 108.21 141 ALA A O 1
ATOM 580 N N . PRO A 1 92 ? -27.079 -27.746 -90.104 1.00 102.62 142 PRO A N 1
ATOM 581 C CA . PRO A 1 92 ? -26.520 -26.936 -91.180 1.00 90.89 142 PRO A CA 1
ATOM 582 C C . PRO A 1 92 ? -26.828 -25.519 -90.791 1.00 75.71 142 PRO A C 1
ATOM 583 O O . PRO A 1 92 ? -27.188 -24.671 -91.596 1.00 67.31 142 PRO A O 1
ATOM 587 N N . GLU A 1 93 ? -26.748 -25.277 -89.502 1.00 73.57 143 GLU A N 1
ATOM 588 C CA . GLU A 1 93 ? -26.982 -23.958 -89.016 1.00 71.64 143 GLU A CA 1
ATOM 589 C C . GLU A 1 93 ? -25.611 -23.352 -88.928 1.00 78.04 143 GLU A C 1
ATOM 590 O O . GLU A 1 93 ? -25.462 -22.137 -88.940 1.00 78.44 143 GLU A O 1
ATOM 596 N N . ARG A 1 94 ? -24.603 -24.216 -88.846 1.00 81.93 144 ARG A N 1
ATOM 597 C CA . ARG A 1 94 ? -23.235 -23.771 -89.012 1.00 84.29 144 ARG A CA 1
ATOM 598 C C . ARG A 1 94 ? -23.126 -23.193 -90.407 1.00 84.34 144 ARG A C 1
ATOM 599 O O . ARG A 1 94 ? -22.505 -22.151 -90.596 1.00 90.39 144 ARG A O 1
ATOM 607 N N . LEU A 1 95 ? -23.737 -23.872 -91.381 1.00 76.19 145 LEU A N 1
ATOM 608 C CA . LEU A 1 95 ? -23.791 -23.365 -92.752 1.00 63.47 145 LEU A CA 1
ATOM 609 C C . LEU A 1 95 ? -24.371 -21.935 -92.733 1.00 53.85 145 LEU A C 1
ATOM 610 O O . LEU A 1 95 ? -23.675 -20.973 -93.077 1.00 50.30 145 LEU A O 1
ATOM 615 N N . SER A 1 96 ? -25.611 -21.788 -92.270 1.00 53.04 146 SER A N 1
ATOM 616 C CA . SER A 1 96 ? -26.272 -20.475 -92.193 1.00 57.17 146 SER A CA 1
ATOM 617 C C . SER A 1 96 ? -25.486 -19.389 -91.458 1.00 48.54 146 SER A C 1
ATOM 618 O O . SER A 1 96 ? -25.597 -18.217 -91.797 1.00 36.93 146 SER A O 1
ATOM 621 N N . GLN A 1 97 ? -24.717 -19.774 -90.444 1.00 57.42 147 GLN A N 1
ATOM 622 C CA . GLN A 1 97 ? -23.788 -18.853 -89.783 1.00 68.89 147 GLN A CA 1
ATOM 623 C C . GLN A 1 97 ? -22.712 -18.405 -90.736 1.00 60.16 147 GLN A C 1
ATOM 624 O O . GLN A 1 97 ? -22.393 -17.214 -90.847 1.00 49.16 147 GLN A O 1
ATOM 630 N N . ALA A 1 98 ? -22.140 -19.394 -91.405 1.00 63.89 148 ALA A N 1
ATOM 631 C CA . ALA A 1 98 ? -21.011 -19.164 -92.273 1.00 77.03 148 ALA A CA 1
ATOM 632 C C . ALA A 1 98 ? -21.416 -18.199 -93.354 1.00 76.47 148 ALA A C 1
ATOM 633 O O . ALA A 1 98 ? -20.681 -17.272 -93.676 1.00 74.82 148 ALA A O 1
ATOM 635 N N . LEU A 1 99 ? -22.598 -18.403 -93.907 1.00 36.62 149 LEU A N 1
ATOM 636 C CA . LEU A 1 99 ? -23.007 -17.542 -94.990 1.00 49.24 149 LEU A CA 1
ATOM 637 C C . LEU A 1 99 ? -23.425 -16.149 -94.499 1.00 42.93 149 LEU A C 1
ATOM 638 O O . LEU A 1 99 ? -23.061 -15.124 -95.121 1.00 41.03 149 LEU A O 1
ATOM 643 N N . ALA A 1 100 ? -24.157 -16.103 -93.374 1.00 47.69 150 ALA A N 1
ATOM 644 C CA . ALA A 1 100 ? -24.521 -14.816 -92.763 1.00 51.47 150 ALA A CA 1
ATOM 645 C C . ALA A 1 100 ? -23.291 -14.083 -92.258 1.00 50.78 150 ALA A C 1
ATOM 646 O O . ALA A 1 100 ? -23.422 -12.998 -91.706 1.00 41.57 150 ALA A O 1
ATOM 648 N N . VAL A 1 101 ? -22.106 -14.685 -92.433 1.00 54.76 151 VAL A N 1
ATOM 649 C CA . VAL A 1 101 ? -20.855 -13.921 -92.365 1.00 58.63 151 VAL A CA 1
ATOM 650 C C . VAL A 1 101 ? -20.120 -13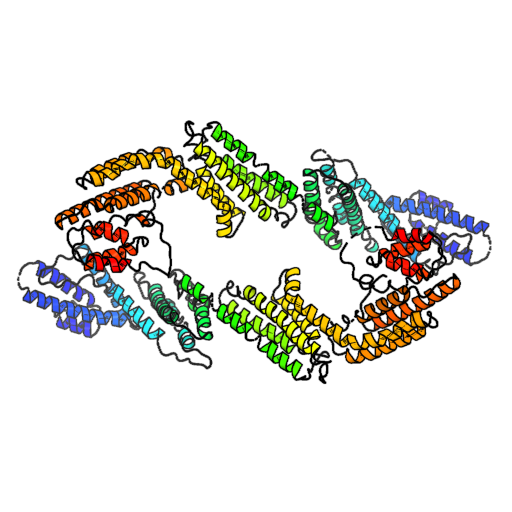.692 -93.685 1.00 54.62 151 VAL A C 1
ATOM 651 O O . VAL A 1 101 ? -19.529 -12.622 -93.841 1.00 58.61 151 VAL A O 1
ATOM 655 N N . VAL A 1 102 ? -20.118 -14.666 -94.610 1.00 50.23 152 VAL A N 1
ATOM 656 C CA . VAL A 1 102 ? -19.425 -14.463 -95.904 1.00 56.06 152 VAL A CA 1
ATOM 657 C C . VAL A 1 102 ? -19.991 -13.187 -96.480 1.00 50.78 152 VAL A C 1
ATOM 658 O O . VAL A 1 102 ? -19.240 -12.261 -96.815 1.00 45.70 152 VAL A O 1
ATOM 662 N N . SER A 1 103 ? -21.318 -13.093 -96.495 1.00 49.16 153 SER A N 1
ATOM 663 C CA . SER A 1 103 ? -21.903 -11.915 -97.089 1.00 46.38 153 SER A CA 1
ATOM 664 C C . SER A 1 103 ? -21.679 -10.697 -96.195 1.00 47.63 153 SER A C 1
ATOM 665 O O . SER A 1 103 ? -21.501 -9.587 -96.689 1.00 53.01 153 SER A O 1
ATOM 668 N N . GLN A 1 104 ? -21.576 -10.918 -94.892 1.00 58.66 154 GLN A N 1
ATOM 669 C CA . GLN A 1 104 ? -21.317 -9.813 -93.966 1.00 70.24 154 GLN A CA 1
ATOM 670 C C . GLN A 1 104 ? -19.965 -9.127 -94.197 1.00 70.24 154 GLN A C 1
ATOM 671 O O . GLN A 1 104 ? -19.854 -7.917 -94.044 1.00 81.51 154 GLN A O 1
ATOM 677 N N . GLU A 1 105 ? -18.943 -9.881 -94.579 1.00 56.23 155 GLU A N 1
ATOM 678 C CA . GLU A 1 105 ? -17.629 -9.278 -94.797 1.00 52.97 155 GLU A CA 1
ATOM 679 C C . GLU A 1 105 ? -17.412 -8.880 -96.242 1.00 59.45 155 GLU A C 1
ATOM 680 O O . GLU A 1 105 ? -16.648 -7.941 -96.531 1.00 57.12 155 GLU A O 1
ATOM 686 N N . GLU A 1 106 ? -18.061 -9.614 -97.150 1.00 63.04 156 GLU A N 1
ATOM 687 C CA . GLU A 1 106 ? -18.078 -9.235 -98.553 1.00 57.60 156 GLU A CA 1
ATOM 688 C C . GLU A 1 106 ? -18.642 -7.828 -98.643 1.00 53.75 156 GLU A C 1
ATOM 689 O O . GLU A 1 106 ? -18.210 -7.035 -99.477 1.00 61.49 156 GLU A O 1
ATOM 695 N N . LEU A 1 107 ? -19.585 -7.507 -97.761 1.00 49.32 157 LEU A N 1
ATOM 696 C CA . LEU A 1 107 ? -20.020 -6.120 -97.617 1.00 43.09 157 LEU A CA 1
ATOM 697 C C . LEU A 1 107 ? -18.855 -5.163 -97.488 1.00 56.94 157 LEU A C 1
ATOM 698 O O . LEU A 1 107 ? -18.887 -4.077 -98.057 1.00 47.99 157 LEU A O 1
ATOM 703 N N . GLU A 1 108 ? -17.832 -5.570 -96.740 1.00 52.47 158 GLU A N 1
ATOM 704 C CA . GLU A 1 108 ? -16.678 -4.712 -96.493 1.00 68.50 158 GLU A CA 1
ATOM 705 C C . GLU A 1 108 ? -15.756 -4.692 -97.702 1.00 71.83 158 GLU A C 1
ATOM 706 O O . GLU A 1 108 ? -15.149 -3.656 -98.002 1.00 73.05 158 GLU A O 1
ATOM 712 N N . ASP A 1 109 ? -15.654 -5.835 -98.388 1.00 72.35 159 ASP A N 1
ATOM 713 C CA . ASP A 1 109 ? -14.870 -5.933 -99.627 1.00 73.21 159 ASP A CA 1
ATOM 714 C C . ASP A 1 109 ? -15.254 -4.797 -100.562 1.00 74.07 159 ASP A C 1
ATOM 715 O O . ASP A 1 109 ? -14.475 -3.860 -100.792 1.00 79.01 159 ASP A O 1
ATOM 720 N N . ARG A 1 110 ? -16.484 -4.871 -101.059 1.00 70.05 160 ARG A N 1
ATOM 721 C CA . ARG A 1 110 ? -16.983 -3.913 -102.026 1.00 85.57 160 ARG A CA 1
ATOM 722 C C . ARG A 1 110 ? -17.378 -2.612 -101.339 1.00 97.67 160 ARG A C 1
ATOM 723 O O . ARG A 1 110 ? -18.504 -2.142 -101.499 1.00 104.92 160 ARG A O 1
ATOM 731 N N . ARG A 1 111 ? -16.458 -2.032 -100.571 1.00 102.85 161 ARG A N 1
ATOM 732 C CA . ARG A 1 111 ? -16.718 -0.748 -99.938 1.00 110.90 161 ARG A CA 1
ATOM 733 C C . ARG A 1 111 ? -16.632 0.326 -101.020 1.00 125.81 161 ARG A C 1
ATOM 734 O O . ARG A 1 111 ? -17.598 0.571 -101.743 1.00 127.45 161 ARG A O 1
ATOM 742 N N . ALA A 1 112 ? -15.469 0.954 -101.140 1.00 140.13 162 ALA A N 1
ATOM 743 C CA . ALA A 1 112 ? -15.255 1.962 -102.170 1.00 152.39 162 ALA A CA 1
ATOM 744 C C . ALA A 1 112 ? -14.242 1.477 -103.212 1.00 165.89 162 ALA A C 1
ATOM 745 O O . ALA A 1 112 ? -14.073 2.104 -104.260 1.00 164.28 162 ALA A O 1
ATOM 747 N N . SER A 1 113 ? -13.584 0.353 -102.911 1.00 180.09 163 SER A N 1
ATOM 748 C CA . SER A 1 113 ? -12.573 -0.261 -103.787 1.00 187.48 163 SER A CA 1
ATOM 749 C C . SER A 1 113 ? -13.173 -1.282 -104.764 1.00 185.55 163 SER A C 1
ATOM 750 O O . SER A 1 113 ? -12.805 -1.322 -105.943 1.00 183.93 163 SER A O 1
ATOM 753 N N . GLY A 1 114 ? -14.082 -2.114 -104.258 1.00 183.18 164 GLY A N 1
ATOM 754 C CA . GLY A 1 114 ? -14.949 -2.914 -105.106 1.00 180.53 164 GLY A CA 1
ATOM 755 C C . GLY A 1 114 ? -16.198 -2.093 -105.381 1.00 180.67 164 GLY A C 1
ATOM 756 O O . GLY A 1 114 ? -17.089 -2.495 -106.135 1.00 177.35 164 GLY A O 1
ATOM 757 N N . GLY A 1 115 ? -16.237 -0.922 -104.744 1.00 181.96 165 GLY A N 1
ATOM 758 C CA . GLY A 1 115 ? -17.322 0.039 -104.856 1.00 172.32 165 GLY A CA 1
ATOM 759 C C . GLY A 1 115 ? -17.549 0.701 -106.224 1.00 166.43 165 GLY A C 1
ATOM 760 O O . GLY A 1 115 ? -18.644 1.228 -106.432 1.00 166.25 165 GLY A O 1
ATOM 761 N N . PRO A 1 116 ? -16.544 0.727 -107.134 1.00 158.54 166 PRO A N 1
ATOM 762 C CA . PRO A 1 116 ? -16.951 1.188 -108.466 1.00 150.71 166 PRO A CA 1
ATOM 763 C C . PRO A 1 116 ? -17.830 0.149 -109.162 1.00 138.77 166 PRO A C 1
ATOM 764 O O . PRO A 1 116 ? -17.387 -0.970 -109.394 1.00 135.64 166 PRO A O 1
ATOM 768 N N . LEU A 1 117 ? -19.051 0.543 -109.513 1.00 127.06 167 LEU A N 1
ATOM 769 C CA . LEU A 1 117 ? -19.940 -0.300 -110.297 1.00 111.64 167 LEU A CA 1
ATOM 770 C C . LEU A 1 117 ? -20.148 0.349 -111.646 1.00 115.57 167 LEU A C 1
ATOM 771 O O . LEU A 1 117 ? -20.571 1.500 -111.711 1.00 125.61 167 LEU A O 1
ATOM 776 N N . ALA A 1 118 ? -19.838 -0.365 -112.724 1.00 110.24 168 ALA A N 1
ATOM 777 C CA . ALA A 1 118 ? -20.115 0.158 -114.058 1.00 110.61 168 ALA A CA 1
ATOM 778 C C . ALA A 1 118 ? -21.608 0.335 -114.122 1.00 98.64 168 ALA A C 1
ATOM 779 O O . ALA A 1 118 ? -22.338 -0.531 -113.656 1.00 88.38 168 ALA A O 1
ATOM 781 N N . ALA A 1 119 ? -22.072 1.441 -114.688 1.00 99.25 169 ALA A N 1
ATOM 782 C CA . ALA A 1 119 ? -23.500 1.695 -114.701 1.00 69.19 169 ALA A CA 1
ATOM 783 C C . ALA A 1 119 ? -24.227 0.580 -115.459 1.00 83.43 169 ALA A C 1
ATOM 784 O O . ALA A 1 119 ? -23.605 -0.270 -116.074 1.00 79.26 169 ALA A O 1
ATOM 786 N N . ALA A 1 120 ? -25.555 0.605 -115.382 1.00 93.34 170 ALA A N 1
ATOM 787 C CA . ALA A 1 120 ? -26.454 -0.500 -115.763 1.00 94.21 170 ALA A CA 1
ATOM 788 C C . ALA A 1 120 ? -26.436 -1.626 -114.743 1.00 95.29 170 ALA A C 1
ATOM 789 O O . ALA A 1 120 ? -27.291 -2.509 -114.780 1.00 98.43 170 ALA A O 1
ATOM 791 N N . LEU A 1 121 ? -25.499 -1.564 -113.802 1.00 84.25 171 LEU A N 1
ATOM 792 C CA . LEU A 1 121 ? -25.419 -2.591 -112.778 1.00 77.83 171 LEU A CA 1
ATOM 793 C C . LEU A 1 121 ? -26.303 -2.332 -111.552 1.00 70.46 171 LEU A C 1
ATOM 794 O O . LEU A 1 121 ? -26.864 -3.266 -110.999 1.00 57.75 171 LEU A O 1
ATOM 799 N N . GLU A 1 122 ? -26.436 -1.074 -111.145 1.00 81.68 172 GLU A N 1
ATOM 800 C CA . GLU A 1 122 ? -27.143 -0.714 -109.912 1.00 78.12 172 GLU A CA 1
ATOM 801 C C . GLU A 1 122 ? -26.500 -1.342 -108.715 1.00 79.25 172 GLU A C 1
ATOM 802 O O . GLU A 1 122 ? -26.576 -2.543 -108.533 1.00 48.19 172 GLU A O 1
ATOM 808 N N . ALA A 1 123 ? -25.885 -0.516 -107.884 1.00 87.86 173 ALA A N 1
ATOM 809 C CA . ALA A 1 123 ? -25.222 -1.012 -106.689 1.00 85.93 173 ALA A CA 1
ATOM 810 C C . ALA A 1 123 ? -26.200 -1.732 -105.779 1.00 68.30 173 ALA A C 1
ATOM 811 O O . ALA A 1 123 ? -27.371 -1.349 -105.678 1.00 60.77 173 ALA A O 1
ATOM 813 N N . THR A 1 124 ? -25.713 -2.777 -105.122 1.00 63.85 174 THR A N 1
ATOM 814 C CA . THR A 1 124 ? -26.544 -3.518 -104.185 1.00 64.84 174 THR A CA 1
ATOM 815 C C . THR A 1 124 ? -25.831 -3.827 -102.868 1.00 68.57 174 THR A C 1
ATOM 816 O O . THR A 1 124 ? -26.431 -4.407 -101.969 1.00 67.88 174 THR A O 1
ATOM 820 N N . ARG A 1 125 ? -24.572 -3.413 -102.738 1.00 67.24 175 ARG A N 1
ATOM 821 C CA . ARG A 1 125 ? -23.660 -4.156 -101.871 1.00 66.19 175 ARG A CA 1
ATOM 822 C C . ARG A 1 125 ? -23.583 -3.862 -100.364 1.00 81.37 175 ARG A C 1
ATOM 823 O O . ARG A 1 125 ? -23.045 -4.672 -99.614 1.00 98.43 175 ARG A O 1
ATOM 831 N N . PRO A 1 126 ? -24.105 -2.732 -99.885 1.00 69.02 176 PRO A N 1
ATOM 832 C CA . PRO A 1 126 ? -24.136 -2.949 -98.431 1.00 62.33 176 PRO A CA 1
ATOM 833 C C . PRO A 1 126 ? -25.383 -3.772 -98.106 1.00 67.91 176 PRO A C 1
ATOM 834 O O . PRO A 1 126 ? -26.441 -3.161 -97.956 1.00 73.42 176 PRO A O 1
ATOM 838 N N . ARG A 1 127 ? -25.267 -5.109 -98.046 1.00 39.58 177 ARG A N 1
ATOM 839 C CA . ARG A 1 127 ? -26.428 -6.004 -97.957 1.00 65.33 177 ARG A CA 1
ATOM 840 C C . ARG A 1 127 ? -26.893 -6.098 -96.527 1.00 72.88 177 ARG A C 1
ATOM 841 O O . ARG A 1 127 ? -28.077 -6.327 -96.270 1.00 82.76 177 ARG A O 1
ATOM 849 N N . ARG A 1 128 ? -25.939 -5.945 -95.609 1.00 71.95 178 ARG A N 1
ATOM 850 C CA . ARG A 1 128 ? -26.174 -5.915 -94.156 1.00 71.73 178 ARG A CA 1
ATOM 851 C C . ARG A 1 128 ? -27.039 -7.067 -93.696 1.00 62.18 178 ARG A C 1
ATOM 852 O O . ARG A 1 128 ? -28.208 -6.891 -93.335 1.00 63.83 178 ARG A O 1
ATOM 860 N N . TRP A 1 129 ? -26.461 -8.257 -93.723 1.00 62.39 179 TRP A N 1
ATOM 861 C CA . TRP A 1 129 ? -27.247 -9.442 -93.478 1.00 52.76 179 TRP A CA 1
ATOM 862 C C . TRP A 1 129 ? -27.346 -9.738 -91.991 1.00 80.92 179 TRP A C 1
ATOM 863 O O . TRP A 1 129 ? -28.393 -10.180 -91.501 1.00 81.81 179 TRP A O 1
ATOM 874 N N . LEU A 1 130 ? -26.273 -9.450 -91.264 1.00 80.38 180 LEU A N 1
ATOM 875 C CA . LEU A 1 130 ? -26.302 -9.578 -89.819 1.00 78.05 180 LEU A CA 1
ATOM 876 C C . LEU A 1 130 ? -27.419 -8.717 -89.281 1.00 53.42 180 LEU A C 1
ATOM 877 O O . LEU A 1 130 ? -28.170 -9.164 -88.431 1.00 53.16 180 LEU A O 1
ATOM 882 N N . GLN A 1 131 ? -27.545 -7.495 -89.795 1.00 54.56 181 GLN A N 1
ATOM 883 C CA . GLN A 1 131 ? -28.671 -6.632 -89.434 1.00 73.27 181 GLN A CA 1
ATOM 884 C C . GLN A 1 131 ? -30.048 -7.240 -89.741 1.00 63.83 181 GLN A C 1
ATOM 885 O O . GLN A 1 131 ? -31.017 -7.044 -88.998 1.00 55.72 181 GLN A O 1
ATOM 891 N N . ARG A 1 132 ? -30.141 -7.982 -90.832 1.00 55.85 182 ARG A N 1
ATOM 892 C CA . ARG A 1 132 ? -31.388 -8.636 -91.153 1.00 66.54 182 ARG A CA 1
ATOM 893 C C . ARG A 1 132 ? -31.716 -9.604 -90.048 1.00 81.47 182 ARG A C 1
ATOM 894 O O . ARG A 1 132 ? -32.849 -9.651 -89.550 1.00 94.07 182 ARG A O 1
ATOM 902 N N . TRP A 1 133 ? -30.701 -10.373 -89.667 1.00 52.97 183 TRP A N 1
ATOM 903 C CA . TRP A 1 133 ? -30.808 -11.313 -88.557 1.00 60.96 183 TRP A CA 1
ATOM 904 C C . TRP A 1 133 ? -31.336 -10.634 -87.325 1.00 59.47 183 TRP A C 1
ATOM 905 O O . TRP A 1 133 ? -32.310 -11.078 -86.738 1.00 59.14 183 TRP A O 1
ATOM 916 N N . ARG A 1 134 ? -30.681 -9.557 -86.930 1.00 53.41 184 ARG A N 1
ATOM 917 C CA . ARG A 1 134 ? -31.151 -8.821 -85.790 1.00 54.00 184 ARG A CA 1
ATOM 918 C C . ARG A 1 134 ? -32.635 -8.539 -85.948 1.00 61.66 184 ARG A C 1
ATOM 919 O O . ARG A 1 134 ? -33.415 -8.792 -85.037 1.00 54.75 184 ARG A O 1
ATOM 927 N N . GLY A 1 135 ? -33.035 -8.075 -87.125 1.00 60.89 185 GLY A N 1
ATOM 928 C CA . GLY A 1 135 ? -34.444 -7.829 -87.381 1.00 68.48 185 GLY A CA 1
ATOM 929 C C . GLY A 1 135 ? -35.333 -9.030 -87.099 1.00 68.33 185 GLY A C 1
ATOM 930 O O . GLY A 1 135 ? -36.452 -8.890 -86.598 1.00 70.57 185 GLY A O 1
ATOM 931 N N . VAL A 1 136 ? -34.834 -10.219 -87.417 1.00 66.46 186 VAL A N 1
ATOM 932 C CA . VAL A 1 136 ? -35.619 -11.436 -87.202 1.00 67.16 186 VAL A CA 1
ATOM 933 C C . VAL A 1 136 ? -35.655 -11.852 -85.729 1.00 65.57 186 VAL A C 1
ATOM 934 O O . VAL A 1 136 ? -36.723 -12.191 -85.203 1.00 65.68 186 VAL A O 1
ATOM 938 N N . VAL A 1 137 ? -34.491 -11.838 -85.076 1.00 56.18 187 VAL A N 1
ATOM 939 C CA . VAL A 1 137 ? -34.402 -12.109 -83.647 1.00 55.89 187 VAL A CA 1
ATOM 940 C C . VAL A 1 137 ? -35.396 -11.220 -82.944 1.00 60.52 187 VAL A C 1
ATOM 941 O O . VAL A 1 137 ? -36.202 -11.697 -82.162 1.00 54.50 187 VAL A O 1
ATOM 945 N N . ALA A 1 138 ? -35.367 -9.934 -83.273 1.00 59.36 188 ALA A N 1
ATOM 946 C CA . ALA A 1 138 ? -36.296 -8.976 -82.703 1.00 64.91 188 ALA A CA 1
ATOM 947 C C . ALA A 1 138 ? -37.758 -9.271 -83.033 1.00 63.49 188 ALA A C 1
ATOM 948 O O . ALA A 1 138 ? -38.624 -9.105 -82.180 1.00 64.80 188 ALA A O 1
ATOM 950 N N . GLU A 1 139 ? -38.039 -9.717 -84.253 1.00 67.79 189 GLU A N 1
ATOM 951 C CA . GLU A 1 139 ? -39.427 -9.965 -84.641 1.00 80.15 189 GLU A CA 1
ATOM 952 C C . GLU A 1 139 ? -39.998 -11.213 -83.963 1.00 78.90 189 GLU A C 1
ATOM 953 O O . GLU A 1 139 ? -41.218 -11.347 -83.786 1.00 58.86 189 GLU A O 1
ATOM 959 N N . VAL A 1 140 ? -39.104 -12.121 -83.591 1.00 72.90 190 VAL A N 1
ATOM 960 C CA . VAL A 1 140 ? -39.478 -13.338 -82.885 1.00 79.89 190 VAL A CA 1
ATOM 961 C C . VAL A 1 140 ? -39.585 -13.061 -81.387 1.00 90.14 190 VAL A C 1
ATOM 962 O O . VAL A 1 140 ? -40.486 -13.561 -80.699 1.00 103.80 190 VAL A O 1
ATOM 966 N N . ALA A 1 141 ? -38.675 -12.235 -80.890 1.00 55.87 191 ALA A N 1
ATOM 967 C CA . ALA A 1 141 ? -38.779 -11.696 -79.549 1.00 55.87 191 ALA A CA 1
ATOM 968 C C . ALA A 1 141 ? -40.065 -10.909 -79.383 1.00 81.69 191 ALA A C 1
ATOM 969 O O . ALA A 1 141 ? -40.533 -10.738 -78.269 1.00 92.33 191 ALA A O 1
ATOM 971 N N . ALA A 1 142 ? -40.639 -10.420 -80.477 1.00 71.62 192 ALA A N 1
ATOM 972 C CA . ALA A 1 142 ? -41.922 -9.723 -80.385 1.00 66.29 192 ALA A CA 1
ATOM 973 C C . ALA A 1 142 ? -43.136 -10.582 -80.759 1.00 65.36 192 ALA A C 1
ATOM 974 O O . ALA A 1 142 ? -44.268 -10.225 -80.452 1.00 72.86 192 ALA A O 1
ATOM 976 N N . GLU A 1 143 ? -42.924 -11.704 -81.434 1.00 63.76 193 GLU A N 1
ATOM 977 C CA . GLU A 1 143 ? -44.025 -12.647 -81.579 1.00 69.50 193 GLU A CA 1
ATOM 978 C C . GLU A 1 143 ? -44.283 -13.302 -80.232 1.00 68.46 193 GLU A C 1
ATOM 979 O O . GLU A 1 143 ? -45.431 -13.546 -79.868 1.00 68.82 193 GLU A O 1
ATOM 985 N N . ARG A 1 144 ? -43.212 -13.563 -79.482 1.00 68.11 194 ARG A N 1
ATOM 986 C CA . ARG A 1 144 ? -43.339 -14.344 -78.255 1.00 68.46 194 ARG A CA 1
ATOM 987 C C . ARG A 1 144 ? -43.755 -13.500 -77.067 1.00 70.73 194 ARG A C 1
ATOM 988 O O . ARG A 1 144 ? -44.657 -13.877 -76.317 1.00 74.46 194 ARG A O 1
ATOM 996 N N . LEU A 1 145 ? -43.112 -12.350 -76.914 1.00 67.71 195 LEU A N 1
ATOM 997 C CA . LEU A 1 145 ? -43.478 -11.403 -75.877 1.00 59.01 195 LEU A CA 1
ATOM 998 C C . LEU A 1 145 ? -44.910 -10.927 -76.026 1.00 86.80 195 LEU A C 1
ATOM 999 O O . LEU A 1 145 ? -45.492 -10.422 -75.067 1.00 86.68 195 LEU A O 1
ATOM 1004 N N . ASP A 1 146 ? -45.480 -11.085 -77.218 1.00 83.74 196 ASP A N 1
ATOM 1005 C CA . ASP A 1 146 ? -46.824 -10.577 -77.485 1.00 86.51 196 ASP A CA 1
ATOM 1006 C C . ASP A 1 146 ? -47.919 -11.639 -77.507 1.00 94.09 196 ASP A C 1
ATOM 1007 O O . ASP A 1 146 ? -49.086 -11.320 -77.749 1.00 98.50 196 ASP A O 1
ATOM 1012 N N . ALA A 1 147 ? -47.557 -12.894 -77.264 1.00 100.43 197 ALA A N 1
ATOM 1013 C CA . ALA A 1 147 ? -48.547 -13.971 -77.246 1.00 113.93 197 ALA A CA 1
ATOM 1014 C C . ALA A 1 147 ? -49.641 -13.710 -76.201 1.00 118.41 197 ALA A C 1
ATOM 1015 O O . ALA A 1 147 ? -49.439 -12.926 -75.271 1.00 118.22 197 ALA A O 1
ATOM 1017 N N . GLN A 1 148 ? -50.799 -14.351 -76.353 1.00 119.96 198 GLN A N 1
ATOM 1018 C CA . GLN A 1 148 ? -51.899 -14.148 -75.403 1.00 122.98 198 GLN A CA 1
ATOM 1019 C C . GLN A 1 148 ? -51.869 -15.147 -74.243 1.00 116.90 198 GLN A C 1
ATOM 1020 O O . GLN A 1 148 ? -52.044 -16.347 -74.445 1.00 115.62 198 GLN A O 1
ATOM 1026 N N . PRO A 1 149 ? -51.645 -14.650 -73.018 1.00 113.59 199 PRO A N 1
ATOM 1027 C CA . PRO A 1 149 ? -51.560 -15.549 -71.864 1.00 111.23 199 PRO A CA 1
ATOM 1028 C C . PRO A 1 149 ? -52.926 -16.092 -71.469 1.00 108.28 199 PRO A C 1
ATOM 1029 O O . PRO A 1 149 ? -53.756 -15.323 -70.986 1.00 106.11 199 PRO A O 1
ATOM 1033 N N . GLY A 1 155 ? -58.540 -11.424 -63.950 1.00 141.60 205 GLY A N 1
ATOM 1034 C CA . GLY A 1 155 ? -57.218 -10.923 -6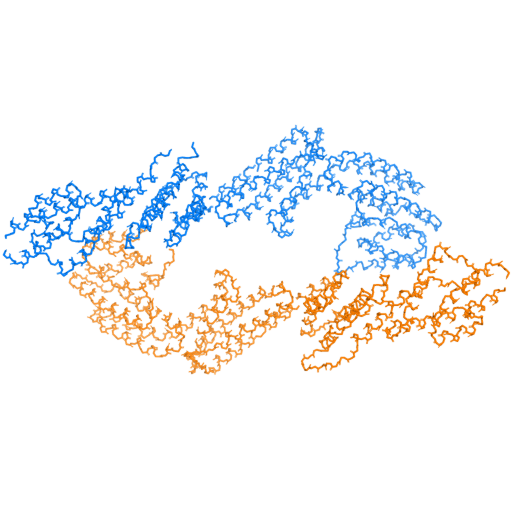4.281 1.00 140.06 205 GLY A CA 1
ATOM 1035 C C . GLY A 1 155 ? -56.844 -9.709 -63.456 1.00 136.94 205 GLY A C 1
ATOM 1036 O O . GLY A 1 155 ? -57.639 -8.779 -63.327 1.00 135.68 205 GLY A O 1
ATOM 1037 N N . ARG A 1 156 ? -55.634 -9.724 -62.899 1.00 137.58 206 ARG A N 1
ATOM 1038 C CA . ARG A 1 156 ? -55.151 -8.637 -62.048 1.00 134.21 206 ARG A CA 1
ATOM 1039 C C . ARG A 1 156 ? -55.310 -7.301 -62.754 1.00 131.36 206 ARG A C 1
ATOM 1040 O O . ARG A 1 156 ? -55.672 -6.299 -62.140 1.00 140.14 206 ARG A O 1
ATOM 1048 N N . SER A 1 157 ? -55.034 -7.314 -64.051 1.00 115.79 207 SER A N 1
ATOM 1049 C CA . SER A 1 157 ? -55.251 -6.186 -64.939 1.00 112.14 207 SER A CA 1
ATOM 1050 C C . SER A 1 157 ? -54.895 -6.752 -66.296 1.00 119.85 207 SER A C 1
ATOM 1051 O O . SER A 1 157 ? -54.294 -7.822 -66.371 1.00 128.83 207 SER A O 1
ATOM 1054 N N . GLU A 1 158 ? -55.279 -6.077 -67.371 1.00 116.96 208 GLU A N 1
ATOM 1055 C CA . GLU A 1 158 ? -54.757 -6.464 -68.667 1.00 113.60 208 GLU A CA 1
ATOM 1056 C C . GLU A 1 158 ? -53.265 -6.212 -68.610 1.00 105.55 208 GLU A C 1
ATOM 1057 O O . GLU A 1 158 ? -52.472 -7.029 -69.069 1.00 106.66 208 GLU A O 1
ATOM 1063 N N . ALA A 1 159 ? -52.905 -5.071 -68.021 1.00 97.85 209 ALA A N 1
ATOM 1064 C CA . ALA A 1 159 ? -51.520 -4.616 -67.896 1.00 90.54 209 ALA A CA 1
ATOM 1065 C C . ALA A 1 159 ? -50.633 -5.549 -67.069 1.00 90.62 209 ALA A C 1
ATOM 1066 O O . ALA A 1 159 ? -49.540 -5.907 -67.493 1.00 98.41 209 ALA A O 1
ATOM 1068 N N . GLU A 1 160 ? -51.095 -5.929 -65.885 1.00 87.17 210 GLU A N 1
ATOM 1069 C CA . GLU A 1 160 ? -50.324 -6.804 -65.010 1.00 93.12 210 GLU A CA 1
ATOM 1070 C C . GLU A 1 160 ? -50.194 -8.223 -65.577 1.00 95.71 210 GLU A C 1
ATOM 1071 O O . GLU A 1 160 ? -49.180 -8.892 -65.344 1.00 92.87 210 GLU A O 1
ATOM 1077 N N . SER A 1 161 ? -51.224 -8.673 -66.307 1.00 100.98 211 SER A N 1
ATOM 1078 C CA . SER A 1 161 ? -51.235 -9.989 -66.973 1.00 95.02 211 SER A CA 1
ATOM 1079 C C . SER A 1 161 ? -50.278 -9.995 -68.155 1.00 94.08 211 SER A C 1
ATOM 1080 O O . SER A 1 161 ? -49.598 -10.994 -68.425 1.00 90.65 211 SER A O 1
ATOM 1083 N N . ARG A 1 162 ? -50.256 -8.864 -68.855 1.00 99.04 212 ARG A N 1
ATOM 1084 C CA . ARG A 1 162 ? -49.287 -8.596 -69.906 1.00 105.89 212 ARG A CA 1
ATOM 1085 C C . ARG A 1 162 ? -47.867 -8.655 -69.358 1.00 112.52 212 ARG A C 1
ATOM 1086 O O . ARG A 1 162 ? -47.028 -9.376 -69.890 1.00 120.39 212 ARG A O 1
ATOM 1094 N N . PHE A 1 163 ? -47.600 -7.898 -68.299 1.00 60.81 213 PHE A N 1
ATOM 1095 C CA . PHE A 1 163 ? -46.271 -7.890 -67.677 1.00 85.23 213 PHE A CA 1
ATOM 1096 C C . PHE A 1 163 ? -45.859 -9.282 -67.190 1.00 94.04 213 PHE A C 1
ATOM 1097 O O . PHE A 1 163 ? -44.682 -9.667 -67.263 1.00 58.16 213 PHE A O 1
ATOM 1105 N N . LEU A 1 164 ? -46.837 -10.029 -66.680 1.00 97.43 214 LEU A N 1
ATOM 1106 C CA . LEU A 1 164 ? -46.584 -11.379 -66.198 1.00 87.64 214 LEU A CA 1
ATOM 1107 C C . LEU A 1 164 ? -46.112 -12.231 -67.336 1.00 93.08 214 LEU A C 1
ATOM 1108 O O . LEU A 1 164 ? -44.962 -12.686 -67.348 1.00 99.55 214 LEU A O 1
ATOM 1113 N N . HIS A 1 165 ? -47.000 -12.417 -68.306 1.00 94.94 215 HIS A N 1
ATOM 1114 C CA . HIS A 1 165 ? -46.681 -13.215 -69.476 1.00 92.28 215 HIS A CA 1
ATOM 1115 C C . HIS A 1 165 ? -45.341 -12.819 -70.094 1.00 90.17 215 HIS A C 1
ATOM 1116 O O . HIS A 1 165 ? -44.538 -13.675 -70.498 1.00 86.54 215 HIS A O 1
ATOM 1131 N N . GLY A 1 167 ? -42.536 -11.034 -68.649 1.00 75.23 217 GLY A N 1
ATOM 1132 C CA . GLY A 1 167 ? -41.408 -11.401 -67.805 1.00 77.80 217 GLY A CA 1
ATOM 1133 C C . GLY A 1 167 ? -41.122 -12.892 -67.804 1.00 82.43 217 GLY A C 1
ATOM 1134 O O . GLY A 1 167 ? -39.962 -13.335 -67.869 1.00 56.17 217 GLY A O 1
ATOM 1135 N N . ARG A 1 168 ? -42.198 -13.670 -67.748 1.00 88.86 218 ARG A N 1
ATOM 1136 C CA . ARG A 1 168 ? -42.079 -15.117 -67.796 1.00 94.34 218 ARG A CA 1
ATOM 1137 C C . ARG A 1 168 ? -41.360 -15.508 -69.057 1.00 80.29 218 ARG A C 1
ATOM 1138 O O . ARG A 1 168 ? -40.269 -16.087 -69.007 1.00 66.58 218 ARG A O 1
ATOM 1146 N N . THR A 1 169 ? -41.995 -15.168 -70.179 1.00 81.84 219 THR A N 1
ATOM 1147 C CA . THR A 1 169 ? -41.525 -15.562 -71.497 1.00 75.30 219 THR A CA 1
ATOM 1148 C C . THR A 1 169 ? -40.062 -15.207 -71.682 1.00 67.81 219 THR A C 1
ATOM 1149 O O . THR A 1 169 ? -39.296 -16.040 -72.127 1.00 61.15 219 THR A O 1
ATOM 1161 N N . LYS A 1 171 ? -37.627 -14.555 -69.290 1.00 78.72 221 LYS A N 1
ATOM 1162 C CA . LYS A 1 171 ? -36.799 -15.397 -68.422 1.00 73.64 221 LYS A CA 1
ATOM 1163 C C . LYS A 1 171 ? -36.614 -16.779 -69.054 1.00 72.73 221 LYS A C 1
ATOM 1164 O O . LYS A 1 171 ? -35.487 -17.266 -69.195 1.00 65.82 221 LYS A O 1
ATOM 1170 N N . GLU A 1 172 ? -37.732 -17.384 -69.452 1.00 78.39 222 GLU A N 1
ATOM 1171 C CA . GLU A 1 172 ? -37.738 -18.664 -70.155 1.00 87.35 222 GLU A CA 1
ATOM 1172 C C . GLU A 1 172 ? -36.785 -18.680 -71.348 1.00 86.90 222 GLU A C 1
ATOM 1173 O O . GLU A 1 172 ? -35.870 -19.509 -71.420 1.00 92.42 222 GLU A O 1
ATOM 1179 N N . ASP A 1 173 ? -36.992 -17.736 -72.261 1.00 77.94 223 ASP A N 1
ATOM 1180 C CA . ASP A 1 173 ? -36.351 -17.744 -73.567 1.00 72.87 223 ASP A CA 1
ATOM 1181 C C . ASP A 1 173 ? -34.871 -17.418 -73.528 1.00 66.34 223 ASP A C 1
ATOM 1182 O O . ASP A 1 173 ? -34.071 -18.078 -74.203 1.00 64.43 223 ASP A O 1
ATOM 1187 N N . LEU A 1 174 ? -34.504 -16.410 -72.743 1.00 63.00 224 LEU A N 1
ATOM 1188 C CA . LEU A 1 174 ? -33.086 -16.128 -72.527 1.00 71.21 224 LEU A CA 1
ATOM 1189 C C . LEU A 1 174 ? -32.389 -17.282 -71.783 1.00 80.26 224 LEU A C 1
ATOM 1190 O O . LEU A 1 174 ? -31.196 -17.553 -72.001 1.00 54.98 224 LEU A O 1
ATOM 1195 N N . GLU A 1 175 ? -33.129 -17.953 -70.895 1.00 88.10 225 GLU A N 1
ATOM 1196 C CA . GLU A 1 175 ? -32.614 -19.184 -70.294 1.00 95.15 225 GLU A CA 1
ATOM 1197 C C . GLU A 1 175 ? -32.281 -20.187 -71.409 1.00 93.05 225 GLU A C 1
ATOM 1198 O O . GLU A 1 175 ? -31.188 -20.753 -71.426 1.00 94.52 225 GLU A O 1
ATOM 1204 N N . VAL A 1 176 ? -33.196 -20.356 -72.365 1.00 84.60 226 VAL A N 1
ATOM 1205 C CA . VAL A 1 176 ? -32.943 -21.239 -73.510 1.00 79.56 226 VAL A CA 1
ATOM 1206 C C . VAL A 1 176 ? -31.691 -20.831 -74.286 1.00 78.21 226 VAL A C 1
ATOM 1207 O O . VAL A 1 176 ? -30.902 -21.680 -74.714 1.00 73.72 226 VAL A O 1
ATOM 1211 N N . VAL A 1 177 ? -31.518 -19.527 -74.470 1.00 78.62 227 VAL A N 1
ATOM 1212 C CA . VAL A 1 177 ? -30.391 -19.015 -75.246 1.00 78.99 227 VAL A CA 1
ATOM 1213 C C . VAL A 1 177 ? -29.035 -19.223 -74.570 1.00 85.12 227 VAL A C 1
ATOM 1214 O O . VAL A 1 177 ? -28.068 -19.597 -75.229 1.00 92.07 227 VAL A O 1
ATOM 1218 N N . VAL A 1 178 ? -28.949 -18.993 -73.263 1.00 81.14 228 VAL A N 1
ATOM 1219 C CA . VAL A 1 178 ? -27.680 -19.261 -72.583 1.00 83.12 228 VAL A CA 1
ATOM 1220 C C . VAL A 1 178 ? -27.449 -20.765 -72.447 1.00 93.47 228 VAL A C 1
ATOM 1221 O O . VAL A 1 178 ? -26.310 -21.229 -72.368 1.00 92.54 228 VAL A O 1
ATOM 1225 N N . GLU A 1 179 ? -28.539 -21.527 -72.437 1.00 97.30 229 GLU A N 1
ATOM 1226 C CA . GLU A 1 179 ? -28.434 -22.965 -72.255 1.00 92.18 229 GLU A CA 1
ATOM 1227 C C . GLU A 1 179 ? -27.980 -23.594 -73.555 1.00 85.28 229 GLU A C 1
ATOM 1228 O O . GLU A 1 179 ? -27.035 -24.367 -73.566 1.00 78.32 229 GLU A O 1
ATOM 1234 N N . ARG A 1 180 ? -28.626 -23.223 -74.657 1.00 94.96 230 ARG A N 1
ATOM 1235 C CA . ARG A 1 180 ? -28.516 -23.992 -75.903 1.00 101.41 230 ARG A CA 1
ATOM 1236 C C . ARG A 1 180 ? -27.971 -23.252 -77.140 1.00 96.09 230 ARG A C 1
ATOM 1237 O O . ARG A 1 180 ? -27.238 -23.838 -77.944 1.00 90.63 230 ARG A O 1
ATOM 1245 N N . LEU A 1 181 ? -28.339 -21.984 -77.303 1.00 86.99 231 LEU A N 1
ATOM 1246 C CA . LEU A 1 181 ? -27.922 -21.224 -78.476 1.00 76.34 231 LEU A CA 1
ATOM 1247 C C . LEU A 1 181 ? -26.561 -20.580 -78.275 1.00 77.46 231 LEU A C 1
ATOM 1248 O O . LEU A 1 181 ? -25.917 -20.165 -79.224 1.00 80.67 231 LEU A O 1
ATOM 1253 N N . LYS A 1 182 ? -26.132 -20.473 -77.030 1.00 80.57 232 LYS A N 1
ATOM 1254 C CA . LYS A 1 182 ? -24.840 -19.872 -76.737 1.00 80.05 232 LYS A CA 1
ATOM 1255 C C . LYS A 1 182 ? -23.650 -20.710 -77.231 1.00 81.31 232 LYS A C 1
ATOM 1256 O O . LYS A 1 182 ? -22.646 -20.135 -77.661 1.00 81.03 232 LYS A O 1
ATOM 1262 N N . PRO A 1 183 ? -23.746 -22.061 -77.175 1.00 83.56 233 PRO A N 1
ATOM 1263 C CA . PRO A 1 183 ? -22.635 -22.849 -77.721 1.00 86.35 233 PRO A CA 1
ATOM 1264 C C . PRO A 1 183 ? -22.678 -23.015 -79.247 1.00 81.54 233 PRO A C 1
ATOM 1265 O O . PRO A 1 183 ? -21.636 -23.275 -79.852 1.00 78.03 233 PRO A O 1
ATOM 1269 N N . LEU A 1 184 ? -23.857 -22.877 -79.851 1.00 80.76 234 LEU A N 1
ATOM 1270 C CA . LEU A 1 184 ? -24.009 -23.056 -81.300 1.00 79.46 234 LEU A CA 1
ATOM 1271 C C . LEU A 1 184 ? -23.551 -21.840 -82.112 1.00 74.12 234 LEU A C 1
ATOM 1272 O O . LEU A 1 184 ? -22.938 -21.984 -83.168 1.00 80.92 234 LEU A O 1
ATOM 1277 N N . PHE A 1 185 ? -23.855 -20.645 -81.623 1.00 66.92 235 PHE A N 1
ATOM 1278 C CA . PHE A 1 185 ? -23.448 -19.427 -82.308 1.00 73.64 235 PHE A CA 1
ATOM 1279 C C . PHE A 1 185 ? -21.995 -19.046 -82.013 1.00 85.63 235 PHE A C 1
ATOM 1280 O O . PHE A 1 185 ? -21.559 -19.035 -80.859 1.00 85.10 235 PHE A O 1
ATOM 1288 N N . PRO A 1 186 ? -21.245 -18.725 -83.075 1.00 94.73 236 PRO A N 1
ATOM 1289 C CA . PRO A 1 186 ? -19.918 -18.114 -82.970 1.00 93.40 236 PRO A CA 1
ATOM 1290 C C . PRO A 1 186 ? -19.933 -16.796 -82.185 1.00 83.94 236 PRO A C 1
ATOM 1291 O O . PRO A 1 186 ? -20.991 -16.196 -81.939 1.00 64.56 236 PRO A O 1
ATOM 1295 N N . ASP A 1 187 ? -18.734 -16.345 -81.828 1.00 94.89 237 ASP A N 1
ATOM 1296 C CA . ASP A 1 187 ? -18.550 -15.190 -80.956 1.00 104.24 237 ASP A CA 1
ATOM 1297 C C . ASP A 1 187 ? -18.835 -13.859 -81.641 1.00 93.26 237 ASP A C 1
ATOM 1298 O O . ASP A 1 187 ? -19.049 -12.845 -80.984 1.00 100.79 237 ASP A O 1
ATOM 1303 N N . GLU A 1 188 ? -18.832 -13.862 -82.962 1.00 79.14 238 GLU A N 1
ATOM 1304 C CA . GLU A 1 188 ? -19.042 -12.637 -83.707 1.00 78.88 238 GLU A CA 1
ATOM 1305 C C . GLU A 1 188 ? -20.441 -12.065 -83.486 1.00 72.04 238 GLU A C 1
ATOM 1306 O O . GLU A 1 188 ? -20.628 -10.847 -83.416 1.00 67.22 238 GLU A O 1
ATOM 1312 N N . PHE A 1 189 ? -21.430 -12.942 -83.375 1.00 74.00 239 PHE A N 1
ATOM 1313 C CA . PHE A 1 189 ? -22.812 -12.484 -83.391 1.00 81.63 239 PHE A CA 1
ATOM 1314 C C . PHE A 1 189 ? -23.265 -11.931 -82.051 1.00 91.88 239 PHE A C 1
ATOM 1315 O O . PHE A 1 189 ? -24.133 -11.055 -82.008 1.00 98.47 239 PHE A O 1
ATOM 1323 N N . ASN A 1 190 ? -22.661 -12.430 -80.972 1.00 90.11 240 ASN A N 1
ATOM 1324 C CA . ASN A 1 190 ? -23.175 -12.206 -79.628 1.00 88.33 240 ASN A CA 1
ATOM 1325 C C . ASN A 1 190 ? -24.635 -12.622 -79.618 1.00 80.90 240 ASN A C 1
ATOM 1326 O O . ASN A 1 190 ? -25.524 -11.777 -79.673 1.00 70.56 240 ASN A O 1
ATOM 1331 N N . VAL A 1 191 ? -24.865 -13.932 -79.599 1.00 84.00 241 VAL A N 1
ATOM 1332 C CA . VAL A 1 191 ? -26.210 -14.488 -79.570 1.00 81.78 241 VAL A CA 1
ATOM 1333 C C . VAL A 1 191 ? -26.987 -13.813 -78.484 1.00 83.24 241 VAL A C 1
ATOM 1334 O O . VAL A 1 191 ? -28.098 -13.321 -78.691 1.00 76.87 241 VAL A O 1
ATOM 1338 N N . VAL A 1 192 ? -26.348 -13.805 -77.317 1.00 91.35 242 VAL A N 1
ATOM 1339 C CA . VAL A 1 192 ? -26.945 -13.439 -76.044 1.00 83.12 242 VAL A CA 1
ATOM 1340 C C . VAL A 1 192 ? -27.335 -11.982 -75.999 1.00 76.38 242 VAL A C 1
ATOM 1341 O O . VAL A 1 192 ? -28.494 -11.666 -75.731 1.00 53.61 242 VAL A O 1
ATOM 1345 N N . ARG A 1 193 ? -26.372 -11.103 -76.270 1.00 67.49 243 ARG A N 1
ATOM 1346 C CA . ARG A 1 193 ? -26.634 -9.676 -76.264 1.00 69.69 243 ARG A CA 1
ATOM 1347 C C . ARG A 1 193 ? -27.793 -9.389 -77.206 1.00 68.67 243 ARG A C 1
ATOM 1348 O O . ARG A 1 193 ? -28.734 -8.715 -76.829 1.00 54.45 243 ARG A O 1
ATOM 1356 N N . THR A 1 194 ? -27.739 -9.956 -78.409 1.00 68.84 244 THR A N 1
ATOM 1357 C CA . THR A 1 194 ? -28.786 -9.774 -79.419 1.00 68.31 244 THR A CA 1
ATOM 1358 C C . THR A 1 194 ? -30.169 -10.235 -78.957 1.00 63.05 244 THR A C 1
ATOM 1359 O O . THR A 1 194 ? -31.180 -9.602 -79.258 1.00 56.66 244 THR A O 1
ATOM 1363 N N . TYR A 1 195 ? -30.218 -11.337 -78.220 1.00 69.18 245 TYR A N 1
ATOM 1364 C CA . TYR A 1 195 ? -31.505 -11.844 -77.762 1.00 66.65 245 TYR A CA 1
ATOM 1365 C C . TYR A 1 195 ? -32.062 -11.057 -76.585 1.00 66.20 245 TYR A C 1
ATOM 1366 O O . TYR A 1 195 ? -33.177 -10.528 -76.661 1.00 73.49 245 TYR A O 1
ATOM 1375 N N . ALA A 1 196 ? -31.289 -10.973 -75.507 1.00 62.69 246 ALA A N 1
ATOM 1376 C CA . ALA A 1 196 ? -31.703 -10.182 -74.354 1.00 62.65 246 ALA A CA 1
ATOM 1377 C C . ALA A 1 196 ? -32.067 -8.770 -74.774 1.00 64.98 246 ALA A C 1
ATOM 1378 O O . ALA A 1 196 ? -33.078 -8.254 -74.343 1.00 58.38 246 ALA A O 1
ATOM 1380 N N . GLU A 1 197 ? -31.255 -8.147 -75.619 1.00 54.57 247 GLU A N 1
ATOM 1381 C CA . GLU A 1 197 ? -31.538 -6.779 -76.003 1.00 55.29 247 GLU A CA 1
ATOM 1382 C C . GLU A 1 197 ? -32.795 -6.759 -76.851 1.00 83.52 247 GLU A C 1
ATOM 1383 O O . GLU A 1 197 ? -33.617 -5.863 -76.701 1.00 55.98 247 GLU A O 1
ATOM 1389 N N . SER A 1 198 ? -32.980 -7.761 -77.709 1.00 54.78 248 SER A N 1
ATOM 1390 C CA . SER A 1 198 ? -34.161 -7.735 -78.573 1.00 84.77 248 SER A CA 1
ATOM 1391 C C . SER A 1 198 ? -35.457 -7.846 -77.772 1.00 81.52 248 SER A C 1
ATOM 1392 O O . SER A 1 198 ? -36.441 -7.169 -78.080 1.00 56.06 248 SER A O 1
ATOM 1395 N N . TYR A 1 199 ? -35.439 -8.682 -76.735 1.00 80.52 249 TYR A N 1
ATOM 1396 C CA . TYR A 1 199 ? -36.576 -8.827 -75.815 1.00 85.12 249 TYR A CA 1
ATOM 1397 C C . TYR A 1 199 ? -36.770 -7.609 -74.930 1.00 95.08 249 TYR A C 1
ATOM 1398 O O . TYR A 1 199 ? -37.866 -7.048 -74.820 1.00 56.20 249 TYR A O 1
ATOM 1407 N N . HIS A 1 200 ? -35.682 -7.251 -74.268 1.00 55.38 250 HIS A N 1
ATOM 1408 C CA . HIS A 1 200 ? -35.620 -6.130 -73.361 1.00 77.72 250 HIS A CA 1
ATOM 1409 C C . HIS A 1 200 ? -36.242 -4.898 -73.961 1.00 73.95 250 HIS A C 1
ATOM 1410 O O . HIS A 1 200 ? -37.151 -4.304 -73.380 1.00 57.29 250 HIS A O 1
ATOM 1417 N N . TYR A 1 201 ? -35.736 -4.499 -75.121 1.00 57.11 251 TYR A N 1
ATOM 1418 C CA . TYR A 1 201 ? -36.218 -3.283 -75.739 1.00 58.28 251 TYR A CA 1
ATOM 1419 C C . TYR A 1 201 ? -37.701 -3.397 -76.056 1.00 83.70 251 TYR A C 1
ATOM 1420 O O . TYR A 1 201 ? -38.417 -2.400 -76.014 1.00 98.22 251 TYR A O 1
ATOM 1429 N N . HIS A 1 202 ? -38.178 -4.605 -76.346 1.00 72.20 252 HIS A N 1
ATOM 1430 C CA . HIS A 1 202 ? -39.606 -4.768 -76.608 1.00 69.66 252 HIS A CA 1
ATOM 1431 C C . HIS A 1 202 ? -40.440 -4.533 -75.361 1.00 76.72 252 HIS A C 1
ATOM 1432 O O . HIS A 1 202 ? -41.452 -3.818 -75.394 1.00 89.08 252 HIS A O 1
ATOM 1439 N N . PHE A 1 203 ? -40.011 -5.155 -74.270 1.00 72.38 253 PHE A N 1
ATOM 1440 C CA . PHE A 1 203 ? -40.587 -4.910 -72.962 1.00 76.91 253 PHE A CA 1
ATOM 1441 C C . PHE A 1 203 ? -40.694 -3.413 -72.734 1.00 80.62 253 PHE A C 1
ATOM 1442 O O . PHE A 1 203 ? -41.790 -2.859 -72.549 1.00 89.30 253 PHE A O 1
ATOM 1450 N N . ALA A 1 204 ? -39.534 -2.765 -72.776 1.00 71.15 254 ALA A N 1
ATOM 1451 C CA . ALA A 1 204 ? -39.424 -1.347 -72.484 1.00 72.76 254 ALA A CA 1
ATOM 1452 C C . ALA A 1 204 ? -40.311 -0.517 -73.395 1.00 74.97 254 ALA A C 1
ATOM 1453 O O . ALA A 1 204 ? -40.715 0.586 -73.033 1.00 62.54 254 ALA A O 1
ATOM 1455 N N . SER A 1 205 ? -40.601 -1.053 -74.580 1.00 78.57 255 SER A N 1
ATOM 1456 C CA . SER A 1 205 ? -41.501 -0.397 -75.526 1.00 82.84 255 SER A CA 1
ATOM 1457 C C . SER A 1 205 ? -42.937 -0.483 -75.053 1.00 94.44 255 SER A C 1
ATOM 1458 O O . SER A 1 205 ? -43.660 0.521 -75.044 1.00 98.58 255 SER A O 1
ATOM 1461 N N . HIS A 1 206 ? -43.359 -1.682 -74.661 1.00 98.15 256 HIS A N 1
ATOM 1462 C CA . HIS A 1 206 ? -44.719 -1.842 -74.161 1.00 101.87 256 HIS A CA 1
ATOM 1463 C C . HIS A 1 206 ? -44.927 -1.046 -72.862 1.00 100.77 256 HIS A C 1
ATOM 1464 O O . HIS A 1 206 ? -46.062 -0.709 -72.514 1.00 106.50 256 HIS A O 1
ATOM 1471 N N . LEU A 1 207 ? -43.836 -0.730 -72.161 1.00 93.34 257 LEU A N 1
ATOM 1472 C CA . LEU A 1 207 ? -43.913 0.118 -70.958 1.00 86.50 257 LEU A CA 1
ATOM 1473 C C . LEU A 1 207 ? -43.951 1.623 -71.263 1.00 90.75 257 LEU A C 1
ATOM 1474 O O . LEU A 1 207 ? -44.812 2.357 -70.750 1.00 65.46 257 LEU A O 1
ATOM 1479 N N . CYS A 1 208 ? -43.013 2.070 -72.097 1.00 96.79 258 CYS A N 1
ATOM 1480 C CA . CYS A 1 208 ? -43.055 3.403 -72.706 1.00 100.85 258 CYS A CA 1
ATOM 1481 C C . CYS A 1 208 ? -44.432 3.721 -73.291 1.00 94.80 258 CYS A C 1
ATOM 1482 O O . CYS A 1 208 ? -44.811 4.880 -73.374 1.00 93.17 258 CYS A O 1
ATOM 1485 N N . ALA A 1 209 ? -45.159 2.687 -73.712 1.00 88.20 259 ALA A N 1
ATOM 1486 C CA . ALA A 1 209 ? -46.506 2.843 -74.251 1.00 87.36 259 ALA A CA 1
ATOM 1487 C C . ALA A 1 209 ? -47.526 3.194 -73.184 1.00 89.45 259 ALA A C 1
ATOM 1488 O O . ALA A 1 209 ? -48.428 3.991 -73.426 1.00 97.73 259 ALA A O 1
ATOM 1490 N N . LEU A 1 210 ? -47.401 2.587 -72.010 1.00 84.02 260 LEU A N 1
ATOM 1491 C CA . LEU A 1 210 ? -48.352 2.859 -70.938 1.00 85.30 260 LEU A CA 1
ATOM 1492 C C . LEU A 1 210 ? -48.037 4.203 -70.280 1.00 90.05 260 LEU A C 1
ATOM 1493 O O . LEU A 1 210 ? -48.941 4.914 -69.833 1.00 93.41 260 LEU A O 1
ATOM 1498 N N . ALA A 1 211 ? -46.751 4.549 -70.245 1.00 91.73 261 ALA A N 1
ATOM 1499 C CA . ALA A 1 211 ? -46.302 5.849 -69.732 1.00 97.10 261 ALA A CA 1
ATOM 1500 C C . ALA A 1 211 ? -46.950 7.040 -70.444 1.00 101.24 261 ALA A C 1
ATOM 1501 O O . ALA A 1 211 ? -47.046 8.136 -69.892 1.00 100.80 261 ALA A O 1
ATOM 1503 N N . GLN A 1 212 ? -47.371 6.827 -71.682 1.00 111.95 262 GLN A N 1
ATOM 1504 C CA . GLN A 1 212 ? -48.076 7.858 -72.424 1.00 122.84 262 GLN A CA 1
ATOM 1505 C C . GLN A 1 212 ? -49.545 7.769 -72.067 1.00 123.76 262 GLN A C 1
ATOM 1506 O O . GLN A 1 212 ? -50.394 7.566 -72.933 1.00 130.60 262 GLN A O 1
ATOM 1512 N N . PHE A 1 213 ? -49.847 7.904 -70.786 1.00 119.57 263 PHE A N 1
ATOM 1513 C CA . PHE A 1 213 ? -51.224 7.813 -70.351 1.00 134.14 263 PHE A CA 1
ATOM 1514 C C . PHE A 1 213 ? -51.407 8.398 -68.954 1.00 144.65 263 PHE A C 1
ATOM 1515 O O . PHE A 1 213 ? -50.476 8.429 -68.148 1.00 148.44 263 PHE A O 1
ATOM 1523 N N . GLU A 1 214 ? -52.606 8.901 -68.690 1.00 144.77 264 GLU A N 1
ATOM 1524 C CA . GLU A 1 214 ? -53.001 9.225 -67.337 1.00 138.77 264 GLU A CA 1
ATOM 1525 C C . GLU A 1 214 ? -53.497 7.921 -66.731 1.00 139.56 264 GLU A C 1
ATOM 1526 O O . GLU A 1 214 ? -54.595 7.457 -67.036 1.00 144.12 264 GLU A O 1
ATOM 1532 N N . LEU A 1 215 ? -52.666 7.320 -65.891 1.00 135.06 265 LEU A N 1
ATOM 1533 C CA . LEU A 1 215 ? -52.916 5.970 -65.398 1.00 130.30 265 LEU A CA 1
ATOM 1534 C C . LEU A 1 215 ? -53.551 5.906 -64.001 1.00 131.76 265 LEU A C 1
ATOM 1535 O O . LEU A 1 215 ? -53.432 6.839 -63.198 1.00 135.42 265 LEU A O 1
ATOM 1540 N N . CYS A 1 216 ? -54.227 4.792 -63.732 1.00 125.37 266 CYS A N 1
ATOM 1541 C CA . CYS A 1 216 ? -54.850 4.536 -62.440 1.00 122.54 266 CYS A CA 1
ATOM 1542 C C . CYS A 1 216 ? -53.785 4.395 -61.358 1.00 122.77 266 CYS A C 1
ATOM 1543 O O . CYS A 1 216 ? -52.607 4.215 -61.660 1.00 127.44 266 CYS A O 1
ATOM 1546 N N . GLU A 1 217 ? -54.201 4.469 -60.098 1.00 116.91 267 GLU A N 1
ATOM 1547 C CA . GLU A 1 217 ? -53.268 4.397 -58.978 1.00 107.10 267 GLU A CA 1
ATOM 1548 C C . GLU A 1 217 ? -52.665 3.009 -58.882 1.00 102.74 267 GLU A C 1
ATOM 1549 O O . GLU A 1 217 ? -51.442 2.845 -58.769 1.00 98.22 267 GLU A O 1
ATOM 1555 N N . ARG A 1 218 ? -53.549 2.016 -58.917 1.00 109.81 268 ARG A N 1
ATOM 1556 C CA . ARG A 1 218 ? -53.159 0.612 -58.918 1.00 121.19 268 ARG A CA 1
ATOM 1557 C C . ARG A 1 218 ? -52.177 0.310 -60.057 1.00 116.92 268 ARG A C 1
ATOM 1558 O O . ARG A 1 218 ? -51.212 -0.446 -59.883 1.00 112.33 268 ARG A O 1
ATOM 1566 N N . ASP A 1 219 ? -52.423 0.923 -61.214 1.00 113.56 269 ASP A N 1
ATOM 1567 C CA . ASP A 1 219 ? -51.562 0.766 -62.381 1.00 109.14 269 ASP A CA 1
ATOM 1568 C C . ASP A 1 219 ? -50.183 1.382 -62.138 1.00 101.89 269 ASP A C 1
ATOM 1569 O O . ASP A 1 219 ? -49.155 0.777 -62.469 1.00 102.53 269 ASP A O 1
ATOM 1574 N N . THR A 1 220 ? -50.169 2.578 -61.552 1.00 97.29 270 THR A N 1
ATOM 1575 C CA . THR A 1 220 ? -48.919 3.246 -61.201 1.00 93.29 270 THR A CA 1
ATOM 1576 C C . THR A 1 220 ? -48.084 2.353 -60.293 1.00 88.98 270 THR A C 1
ATOM 1577 O O . THR A 1 220 ? -46.873 2.198 -60.496 1.00 85.75 270 THR A O 1
ATOM 1581 N N . TYR A 1 221 ? -48.735 1.753 -59.297 1.00 90.54 271 TYR A N 1
ATOM 1582 C CA . TYR A 1 221 ? -48.013 0.841 -58.411 1.00 92.10 271 TYR A CA 1
ATOM 1583 C C . TYR A 1 221 ? -47.501 -0.411 -59.134 1.00 98.18 271 TYR A C 1
ATOM 1584 O O . TYR A 1 221 ? -46.354 -0.799 -58.951 1.00 96.87 271 TYR A O 1
ATOM 1593 N N . LEU A 1 222 ? -48.324 -1.047 -59.958 1.00 100.65 272 LEU A N 1
ATOM 1594 C CA . LEU A 1 222 ? -47.869 -2.298 -60.563 1.00 99.18 272 LEU A CA 1
ATOM 1595 C C . LEU A 1 222 ? -46.730 -2.093 -61.565 1.00 87.86 272 LEU A C 1
ATOM 1596 O O . LEU A 1 222 ? -45.773 -2.878 -61.612 1.00 84.73 272 LEU A O 1
ATOM 1601 N N . LEU A 1 223 ? -46.811 -1.027 -62.352 1.00 81.67 273 LEU A N 1
ATOM 1602 C CA . LEU A 1 223 ? -45.729 -0.768 -63.289 1.00 79.90 273 LEU A CA 1
ATOM 1603 C C . LEU A 1 223 ? -44.468 -0.243 -62.593 1.00 75.96 273 LEU A C 1
ATOM 1604 O O . LEU A 1 223 ? -43.362 -0.557 -63.016 1.00 58.92 273 LEU A O 1
ATOM 1609 N N . LEU A 1 224 ? -44.628 0.540 -61.529 1.00 73.56 274 LEU A N 1
ATOM 1610 C CA . LEU A 1 224 ? -43.471 1.016 -60.766 1.00 70.49 274 LEU A CA 1
ATOM 1611 C C . LEU A 1 224 ? -42.774 -0.125 -60.041 1.00 66.99 274 LEU A C 1
ATOM 1612 O O . LEU A 1 224 ? -41.554 -0.164 -59.915 1.00 57.93 274 LEU A O 1
ATOM 1617 N N . LEU A 1 225 ? -43.578 -1.054 -59.552 1.00 69.06 275 LEU A N 1
ATOM 1618 C CA . LEU A 1 225 ? -43.073 -2.249 -58.902 1.00 74.02 275 LEU A CA 1
ATOM 1619 C C . LEU A 1 225 ? -42.254 -3.006 -59.918 1.00 75.43 275 LEU A C 1
ATOM 1620 O O . LEU A 1 225 ? -41.083 -3.318 -59.690 1.00 70.33 275 LEU A O 1
ATOM 1625 N N . TRP A 1 226 ? -42.896 -3.276 -61.051 1.00 77.30 276 TRP A N 1
ATOM 1626 C CA . TRP A 1 226 ? -42.283 -4.000 -62.150 1.00 71.92 276 TRP A CA 1
ATOM 1627 C C . TRP A 1 226 ? -40.947 -3.418 -62.607 1.00 88.33 276 TRP A C 1
ATOM 1628 O O . TRP A 1 226 ? -39.928 -4.115 -62.608 1.00 94.96 276 TRP A O 1
ATOM 1639 N N . VAL A 1 227 ? -40.952 -2.146 -62.993 1.00 89.28 277 VAL A N 1
ATOM 1640 C CA . VAL A 1 227 ? -39.721 -1.485 -63.379 1.00 57.70 277 VAL A CA 1
ATOM 1641 C C . VAL A 1 227 ? -38.688 -1.638 -62.284 1.00 67.01 277 VAL A C 1
ATOM 1642 O O . VAL A 1 227 ? -37.612 -2.182 -62.507 1.00 71.25 277 VAL A O 1
ATOM 1646 N N . GLN A 1 228 ? -39.055 -1.209 -61.083 1.00 66.68 278 GLN A N 1
ATOM 1647 C CA . GLN A 1 228 ? -38.096 -1.021 -60.005 1.00 70.58 278 GLN A CA 1
ATOM 1648 C C . GLN A 1 228 ? -37.657 -2.264 -59.247 1.00 72.52 278 GLN A C 1
ATOM 1649 O O . GLN A 1 228 ? -36.563 -2.293 -58.681 1.00 73.99 278 GLN A O 1
ATOM 1655 N N . ASN A 1 229 ? -38.503 -3.281 -59.213 1.00 73.47 279 ASN A N 1
ATOM 1656 C CA . ASN A 1 229 ? -38.243 -4.398 -58.320 1.00 75.90 279 ASN A CA 1
ATOM 1657 C C . ASN A 1 229 ? -38.304 -5.722 -59.035 1.00 66.93 279 ASN A C 1
ATOM 1658 O O . ASN A 1 229 ? -37.344 -6.472 -59.022 1.00 66.79 279 ASN A O 1
ATOM 1663 N N . LEU A 1 230 ? -39.441 -5.999 -59.663 1.00 71.35 280 LEU A N 1
ATOM 1664 C CA . LEU A 1 230 ? -39.688 -7.300 -60.280 1.00 75.07 280 LEU A CA 1
ATOM 1665 C C . LEU A 1 230 ? -38.805 -7.584 -61.489 1.00 82.91 280 LEU A C 1
ATOM 1666 O O . LEU A 1 230 ? -38.192 -8.644 -61.577 1.00 89.73 280 LEU A O 1
ATOM 1671 N N . TYR A 1 231 ? -38.753 -6.647 -62.427 1.00 80.76 281 TYR A N 1
ATOM 1672 C CA . TYR A 1 231 ? -37.891 -6.816 -63.581 1.00 72.50 281 TYR A CA 1
ATOM 1673 C C . TYR A 1 231 ? -36.457 -7.124 -63.130 1.00 65.80 281 TYR A C 1
ATOM 1674 O O . TYR A 1 231 ? -36.034 -8.280 -63.201 1.00 60.42 281 TYR A O 1
ATOM 1683 N N . PRO A 1 232 ? -35.739 -6.129 -62.580 1.00 63.62 282 PRO A N 1
ATOM 1684 C CA . PRO A 1 232 ? -34.290 -6.306 -62.460 1.00 65.79 282 PRO A CA 1
ATOM 1685 C C . PRO A 1 232 ? -33.862 -7.352 -61.437 1.00 78.03 282 PRO A C 1
ATOM 1686 O O . PRO A 1 232 ? -32.714 -7.790 -61.494 1.00 84.02 282 PRO A O 1
ATOM 1690 N N . ASN A 1 233 ? -34.747 -7.747 -60.526 1.00 79.94 283 ASN A N 1
ATOM 1691 C CA . ASN A 1 233 ? -34.406 -8.799 -59.574 1.00 83.19 283 ASN A CA 1
ATOM 1692 C C . ASN A 1 233 ? -34.904 -10.173 -60.019 1.00 85.00 283 ASN A C 1
ATOM 1693 O O . ASN A 1 233 ? -34.121 -11.103 -60.150 1.00 91.19 283 ASN A O 1
ATOM 1698 N N . ASP A 1 234 ? -36.202 -10.292 -60.270 1.00 83.21 284 ASP A N 1
ATOM 1699 C CA . ASP A 1 234 ? -36.801 -11.590 -60.559 1.00 90.82 284 ASP A CA 1
ATOM 1700 C C . ASP A 1 234 ? -36.413 -12.146 -61.916 1.00 98.58 284 ASP A C 1
ATOM 1701 O O . ASP A 1 234 ? -36.398 -13.365 -62.107 1.00 107.49 284 ASP A O 1
ATOM 1706 N N . ILE A 1 235 ? -36.114 -11.263 -62.866 1.00 94.62 285 ILE A N 1
ATOM 1707 C CA . ILE A 1 235 ? -35.807 -11.717 -64.223 1.00 86.54 285 ILE A CA 1
ATOM 1708 C C . ILE A 1 235 ? -34.350 -11.528 -64.606 1.00 83.83 285 ILE A C 1
ATOM 1709 O O . ILE A 1 235 ? -33.682 -12.480 -64.982 1.00 92.23 285 ILE A O 1
ATOM 1714 N N . LEU A 1 236 ? -33.857 -10.303 -64.511 1.00 72.29 286 LEU A N 1
ATOM 1715 C CA . LEU A 1 236 ? -32.480 -10.028 -64.900 1.00 75.02 286 LEU A CA 1
ATOM 1716 C C . LEU A 1 236 ? -31.449 -10.627 -63.950 1.00 93.19 286 LEU A C 1
ATOM 1717 O O . LEU A 1 236 ? -30.330 -10.934 -64.359 1.00 97.56 286 LEU A O 1
ATOM 1722 N N . ASN A 1 237 ? -31.807 -10.795 -62.685 1.00 102.96 287 ASN A N 1
ATOM 1723 C CA . ASN A 1 237 ? -30.768 -11.056 -61.704 1.00 118.69 287 ASN A CA 1
ATOM 1724 C C . ASN A 1 237 ? -30.874 -12.350 -60.909 1.00 133.93 287 ASN A C 1
ATOM 1725 O O . ASN A 1 237 ? -29.908 -13.094 -60.802 1.00 134.76 287 ASN A O 1
ATOM 1730 N N . SER A 1 238 ? -32.040 -12.623 -60.340 1.00 148.97 288 SER A N 1
ATOM 1731 C CA . SER A 1 238 ? -32.189 -13.835 -59.532 1.00 157.09 288 SER A CA 1
ATOM 1732 C C . SER A 1 238 ? -32.163 -15.202 -60.285 1.00 134.91 288 SER A C 1
ATOM 1733 O O . SER A 1 238 ? -32.147 -16.245 -59.629 1.00 141.26 288 SER A O 1
ATOM 1736 N N . PRO A 1 239 ? -32.157 -15.222 -61.642 1.00 120.04 289 PRO A N 1
ATOM 1737 C CA . PRO A 1 239 ? -32.127 -16.605 -62.143 1.00 121.85 289 PRO A CA 1
ATOM 1738 C C . PRO A 1 239 ? -30.727 -17.172 -62.400 1.00 120.45 289 PRO A C 1
ATOM 1739 O O . PRO A 1 239 ? -29.766 -16.843 -61.714 1.00 111.78 289 PRO A O 1
ATOM 1743 N N . LYS A 1 240 ? -30.640 -18.048 -63.395 1.00 130.69 290 LYS A N 1
ATOM 1744 C CA . LYS A 1 240 ? -29.366 -18.562 -63.882 1.00 133.56 290 LYS A CA 1
ATOM 1745 C C . LYS A 1 240 ? -28.862 -17.660 -65.008 1.00 134.25 290 LYS A C 1
ATOM 1746 O O . LYS A 1 240 ? -27.671 -17.653 -65.342 1.00 132.21 290 LYS A O 1
ATOM 1752 N N . LEU A 1 241 ? -29.800 -16.919 -65.597 1.00 130.40 291 LEU A N 1
ATOM 1753 C CA . LEU A 1 241 ? -29.508 -15.824 -66.517 1.00 116.85 291 LEU A CA 1
ATOM 1754 C C . LEU A 1 241 ? -28.566 -14.849 -65.854 1.00 112.53 291 LEU A C 1
ATOM 1755 O O . LEU A 1 241 ? -27.701 -14.277 -66.505 1.00 109.49 291 LEU A O 1
ATOM 1760 N N . ALA A 1 242 ? -28.804 -14.650 -64.559 1.00 113.81 292 ALA A N 1
ATOM 1761 C CA . ALA A 1 242 ? -28.007 -13.828 -63.655 1.00 115.71 292 ALA A CA 1
ATOM 1762 C C . ALA A 1 242 ? -26.625 -13.469 -64.162 1.00 116.99 292 ALA A C 1
ATOM 1763 O O . ALA A 1 242 ? -26.317 -12.300 -64.423 1.00 115.64 292 ALA A O 1
ATOM 1765 N N . GLN A 1 243 ? -25.813 -14.514 -64.291 1.00 118.96 293 GLN A N 1
ATOM 1766 C CA . GLN A 1 243 ? -24.385 -14.434 -64.564 1.00 117.40 293 GLN A CA 1
ATOM 1767 C C . GLN A 1 243 ? -24.101 -13.717 -65.877 1.00 113.89 293 GLN A C 1
ATOM 1768 O O . GLN A 1 243 ? -23.226 -12.854 -65.960 1.00 115.23 293 GLN A O 1
ATOM 1774 N N . GLU A 1 244 ? -24.871 -14.086 -66.893 1.00 105.82 294 GLU A N 1
ATOM 1775 C CA . GLU A 1 244 ? -24.671 -13.642 -68.261 1.00 103.13 294 GLU A CA 1
ATOM 1776 C C . GLU A 1 244 ? -24.952 -12.160 -68.503 1.00 100.25 294 GLU A C 1
ATOM 1777 O O . GLU A 1 244 ? -24.077 -11.427 -68.969 1.00 102.84 294 GLU A O 1
ATOM 1783 N N . LEU A 1 245 ? -26.175 -11.729 -68.200 1.00 94.07 295 LEU A N 1
ATOM 1784 C CA . LEU A 1 245 ? -26.636 -10.391 -68.582 1.00 89.17 295 LEU A CA 1
ATOM 1785 C C . LEU A 1 245 ? -25.927 -9.275 -67.828 1.00 105.94 295 LEU A C 1
ATOM 1786 O O . LEU A 1 245 ? -26.077 -8.097 -68.164 1.00 108.83 295 LEU A O 1
ATOM 1791 N N . GLN A 1 246 ? -25.169 -9.656 -66.803 1.00 118.92 296 GLN A N 1
ATOM 1792 C CA . GLN A 1 246 ? -24.278 -8.735 -66.109 1.00 123.96 296 GLN A CA 1
ATOM 1793 C C . GLN A 1 246 ? -23.350 -8.112 -67.150 1.00 117.33 296 GLN A C 1
ATOM 1794 O O . GLN A 1 246 ? -23.028 -6.925 -67.088 1.00 114.04 296 GLN A O 1
ATOM 1800 N N . GLY A 1 247 ? -22.941 -8.924 -68.120 1.00 114.54 297 GLY A N 1
ATOM 1801 C CA . GLY A 1 247 ? -22.165 -8.444 -69.245 1.00 117.47 297 GLY A CA 1
ATOM 1802 C C . GLY A 1 247 ? -22.958 -7.512 -70.140 1.00 113.54 297 GLY A C 1
ATOM 1803 O O . GLY A 1 247 ? -22.443 -6.481 -70.577 1.00 115.17 297 GLY A O 1
ATOM 1804 N N . VAL A 1 248 ? -24.214 -7.871 -70.405 1.00 103.22 298 VAL A N 1
ATOM 1805 C CA . VAL A 1 248 ? -25.064 -7.097 -71.307 1.00 95.01 298 VAL A CA 1
ATOM 1806 C C . VAL A 1 248 ? -25.218 -5.659 -70.816 1.00 93.02 298 VAL A C 1
ATOM 1807 O O . VAL A 1 248 ? -24.947 -4.707 -71.549 1.00 99.47 298 VAL A O 1
ATOM 1811 N N . GLY A 1 249 ? -25.647 -5.504 -69.570 1.00 92.79 299 GLY A N 1
ATOM 1812 C CA . GLY A 1 249 ? -25.752 -4.186 -68.975 1.00 94.62 299 GLY A CA 1
ATOM 1813 C C . GLY A 1 249 ? -26.946 -3.405 -69.477 1.00 85.00 299 GLY A C 1
ATOM 1814 O O . GLY A 1 249 ? -26.832 -2.232 -69.838 1.00 83.19 299 GLY A O 1
ATOM 1815 N N . LEU A 1 250 ? -28.097 -4.067 -69.489 1.00 77.86 300 LEU A N 1
ATOM 1816 C CA . LEU A 1 250 ? -29.342 -3.449 -69.921 1.00 77.33 300 LEU A CA 1
ATOM 1817 C C . LEU A 1 250 ? -29.676 -2.322 -68.954 1.00 81.04 300 LEU A C 1
ATOM 1818 O O . LEU A 1 250 ? -29.151 -2.288 -67.844 1.00 92.73 300 LEU A O 1
ATOM 1823 N N . GLY A 1 251 ? -30.519 -1.385 -69.375 1.00 77.63 301 GLY A N 1
ATOM 1824 C CA . GLY A 1 251 ? -30.869 -0.257 -68.529 1.00 79.64 301 GLY A CA 1
ATOM 1825 C C . GLY A 1 251 ? -32.214 -0.406 -67.844 1.00 85.65 301 GLY A C 1
ATOM 1826 O O . GLY A 1 251 ? -32.697 -1.513 -67.614 1.00 95.90 301 GLY A O 1
ATOM 1827 N N . SER A 1 252 ? -32.824 0.721 -67.507 1.00 86.04 302 SER A N 1
ATOM 1828 C CA . SER A 1 252 ? -34.170 0.710 -66.955 1.00 90.02 302 SER A CA 1
ATOM 1829 C C . SER A 1 252 ? -35.159 0.376 -68.067 1.00 80.55 302 SER A C 1
ATOM 1830 O O . SER A 1 252 ? -34.781 0.281 -69.231 1.00 66.52 302 SER A O 1
ATOM 1833 N N . LEU A 1 253 ? -36.424 0.192 -67.712 1.00 78.41 303 LEU A N 1
ATOM 1834 C CA . LEU A 1 253 ? -37.443 -0.017 -68.724 1.00 77.52 303 LEU A CA 1
ATOM 1835 C C . LEU A 1 253 ? -38.032 1.328 -69.124 1.00 89.44 303 LEU A C 1
ATOM 1836 O O . LEU A 1 253 ? -38.050 1.691 -70.303 1.00 61.95 303 LEU A O 1
ATOM 1841 N N . LEU A 1 254 ? -38.505 2.066 -68.128 1.00 91.19 304 LEU A N 1
ATOM 1842 C CA . LEU A 1 254 ? -38.896 3.449 -68.314 1.00 85.92 304 LEU A CA 1
ATOM 1843 C C . LEU A 1 254 ? -37.629 4.232 -68.129 1.00 79.12 304 LEU A C 1
ATOM 1844 O O . LEU A 1 254 ? -36.661 3.705 -67.601 1.00 63.41 304 LEU A O 1
ATOM 1849 N N . PRO A 1 255 ? -37.618 5.495 -68.561 1.00 78.32 305 PRO A N 1
ATOM 1850 C CA . PRO A 1 255 ? -36.365 6.221 -68.379 1.00 79.72 305 PRO A CA 1
ATOM 1851 C C . PRO A 1 255 ? -36.318 6.908 -67.021 1.00 82.03 305 PRO A C 1
ATOM 1852 O O . PRO A 1 255 ? -37.340 7.442 -66.576 1.00 68.02 305 PRO A O 1
ATOM 1856 N N . PRO A 1 256 ? -35.142 6.884 -66.371 1.00 82.04 306 PRO A N 1
ATOM 1857 C CA . PRO A 1 256 ? -34.795 7.535 -65.103 1.00 87.17 306 PRO A CA 1
ATOM 1858 C C . PRO A 1 256 ? -35.696 8.705 -64.661 1.00 90.99 306 PRO A C 1
ATOM 1859 O O . PRO A 1 256 ? -36.430 8.556 -63.676 1.00 95.35 306 PRO A O 1
ATOM 1863 N N . LYS A 1 257 ? -35.649 9.831 -65.366 1.00 88.05 307 LYS A N 1
ATOM 1864 C CA . LYS A 1 257 ? -36.509 10.963 -65.037 1.00 94.59 307 LYS A CA 1
ATOM 1865 C C . LYS A 1 257 ? -37.994 10.575 -64.907 1.00 100.08 307 LYS A C 1
ATOM 1866 O O . LYS A 1 257 ? -38.668 10.961 -63.938 1.00 109.05 307 LYS A O 1
ATOM 1872 N N . GLN A 1 258 ? -38.495 9.793 -65.859 1.00 93.64 308 GLN A N 1
ATOM 1873 C CA . GLN A 1 258 ? -39.909 9.421 -65.866 1.00 97.56 308 GLN A CA 1
ATOM 1874 C C . GLN A 1 258 ? -40.267 8.477 -64.712 1.00 99.64 308 GLN A C 1
ATOM 1875 O O . GLN A 1 258 ? -41.386 8.500 -64.175 1.00 104.47 308 GLN A O 1
ATOM 1881 N N . ILE A 1 259 ? -39.296 7.662 -64.324 1.00 96.10 309 ILE A N 1
ATOM 1882 C CA . ILE A 1 259 ? -39.434 6.802 -63.160 1.00 86.68 309 ILE A CA 1
ATOM 1883 C C . ILE A 1 259 ? -39.545 7.636 -61.889 1.00 83.13 309 ILE A C 1
ATOM 1884 O O . ILE A 1 259 ? -40.440 7.413 -61.089 1.00 83.74 309 ILE A O 1
ATOM 1889 N N . ARG A 1 260 ? -38.643 8.603 -61.719 1.00 77.83 310 ARG A N 1
ATOM 1890 C CA . ARG A 1 260 ? -38.641 9.460 -60.534 1.00 73.11 310 ARG A CA 1
ATOM 1891 C C . ARG A 1 260 ? -39.922 10.282 -60.424 1.00 77.02 310 ARG A C 1
ATOM 1892 O O . ARG A 1 260 ? -40.447 10.518 -59.320 1.00 80.22 310 ARG A O 1
ATOM 1900 N N . LEU A 1 261 ? -40.429 10.694 -61.578 1.00 80.17 311 LEU A N 1
ATOM 1901 C CA . LEU A 1 261 ? -41.729 11.345 -61.660 1.00 85.02 311 LEU A CA 1
ATOM 1902 C C . LEU A 1 261 ? -42.851 10.409 -61.193 1.00 88.76 311 LEU A C 1
ATOM 1903 O O . LEU A 1 261 ? -43.733 10.802 -60.403 1.00 96.70 311 LEU A O 1
ATOM 1908 N N . LEU A 1 262 ? -42.802 9.170 -61.685 1.00 85.96 312 LEU A N 1
ATOM 1909 C CA . LEU A 1 262 ? -43.753 8.119 -61.302 1.00 87.29 312 LEU A CA 1
ATOM 1910 C C . LEU A 1 262 ? -43.781 7.853 -59.792 1.00 93.13 312 LEU A C 1
ATOM 1911 O O . LEU A 1 262 ? -44.847 7.687 -59.181 1.00 99.13 312 LEU A O 1
ATOM 1916 N N . GLU A 1 263 ? -42.593 7.777 -59.208 1.00 90.55 313 GLU A N 1
ATOM 1917 C CA . GLU A 1 263 ? -42.444 7.743 -57.769 1.00 82.77 313 GLU A CA 1
ATOM 1918 C C . GLU A 1 263 ? -43.216 8.906 -57.178 1.00 83.43 313 GLU A C 1
ATOM 1919 O O . GLU A 1 263 ? -44.271 8.708 -56.565 1.00 86.01 313 GLU A O 1
ATOM 1925 N N . ALA A 1 264 ? -42.697 10.113 -57.402 1.00 84.60 314 ALA A N 1
ATOM 1926 C CA . ALA A 1 264 ? -43.283 11.345 -56.860 1.00 94.03 314 ALA A CA 1
ATOM 1927 C C . ALA A 1 264 ? -44.819 11.402 -56.855 1.00 89.06 314 ALA A C 1
ATOM 1928 O O . ALA A 1 264 ? -45.420 11.934 -55.913 1.00 80.95 314 ALA A O 1
ATOM 1938 N N . PHE A 1 266 ? -46.844 8.486 -57.192 1.00 84.95 316 PHE A N 1
ATOM 1939 C CA . PHE A 1 266 ? -47.288 7.342 -56.395 1.00 89.01 316 PHE A CA 1
ATOM 1940 C C . PHE A 1 266 ? -47.308 7.623 -54.894 1.00 90.86 316 PHE A C 1
ATOM 1941 O O . PHE A 1 266 ? -48.248 7.230 -54.193 1.00 88.61 316 PHE A O 1
ATOM 1949 N N . LEU A 1 267 ? -46.238 8.242 -54.402 1.00 89.86 317 LEU A N 1
ATOM 1950 C CA . LEU A 1 267 ? -46.186 8.646 -53.006 1.00 83.62 317 LEU A CA 1
ATOM 1951 C C . LEU A 1 267 ? -47.473 9.358 -52.662 1.00 81.29 317 LEU A C 1
ATOM 1952 O O . LEU A 1 267 ? -48.210 8.894 -51.810 1.00 88.28 317 LEU A O 1
ATOM 1957 N N . SER A 1 268 ? -47.758 10.458 -53.355 1.00 74.39 318 SER A N 1
ATOM 1958 C CA . SER A 1 268 ? -48.945 11.271 -53.078 1.00 79.34 318 SER A CA 1
ATOM 1959 C C . SER A 1 268 ? -50.234 10.474 -53.130 1.00 76.65 318 SER A C 1
ATOM 1960 O O . SER A 1 268 ? -51.145 10.697 -52.325 1.00 83.41 318 SER A O 1
ATOM 1963 N N . ASN A 1 269 ? -50.298 9.529 -54.060 1.00 70.38 319 ASN A N 1
ATOM 1964 C CA . ASN A 1 269 ? -51.394 8.571 -54.067 1.00 78.27 319 ASN A CA 1
ATOM 1965 C C . ASN A 1 269 ? -51.564 7.815 -52.758 1.00 86.93 319 ASN A C 1
ATOM 1966 O O . ASN A 1 269 ? -52.639 7.847 -52.150 1.00 89.55 319 ASN A O 1
ATOM 1971 N N . GLU A 1 270 ? -50.504 7.124 -52.340 1.00 88.31 320 GLU A N 1
ATOM 1972 C CA . GLU A 1 270 ? -50.564 6.229 -51.179 1.00 84.75 320 GLU A CA 1
ATOM 1973 C C . GLU A 1 270 ? -50.686 6.972 -49.852 1.00 84.93 320 GLU A C 1
ATOM 1974 O O . GLU A 1 270 ? -51.532 6.639 -49.025 1.00 90.43 320 GLU A O 1
ATOM 1980 N N . VAL A 1 271 ? -49.816 7.954 -49.645 1.00 77.23 321 VAL A N 1
ATOM 1981 C CA . VAL A 1 271 ? -49.925 8.864 -48.517 1.00 71.60 321 VAL A CA 1
ATOM 1982 C C . VAL A 1 271 ? -51.367 9.368 -48.410 1.00 71.53 321 VAL A C 1
ATOM 1983 O O . VAL A 1 271 ? -51.971 9.307 -47.331 1.00 75.05 321 VAL A O 1
ATOM 1987 N N . THR A 1 272 ? -51.949 9.813 -49.523 1.00 73.50 322 THR A N 1
ATOM 1988 C CA . THR A 1 272 ? -53.370 10.158 -49.477 1.00 82.73 322 THR A CA 1
ATOM 1989 C C . THR A 1 272 ? -54.272 8.961 -49.084 1.00 78.09 322 THR A C 1
ATOM 1990 O O . THR A 1 272 ? -55.205 9.120 -48.288 1.00 81.18 322 THR A O 1
ATOM 1994 N N . SER A 1 273 ? -53.977 7.767 -49.592 1.00 73.41 323 SER A N 1
ATOM 1995 C CA . SER A 1 273 ? -54.756 6.575 -49.224 1.00 77.60 323 SER A CA 1
ATOM 1996 C C . SER A 1 273 ? -54.807 6.331 -47.715 1.00 73.52 323 SER A C 1
ATOM 1997 O O . SER A 1 273 ? -55.886 6.167 -47.142 1.00 73.01 323 SER A O 1
ATOM 2000 N N . VAL A 1 274 ? -53.641 6.296 -47.077 1.00 68.19 324 VAL A N 1
ATOM 2001 C CA . VAL A 1 274 ? -53.582 6.024 -45.648 1.00 68.68 324 VAL A CA 1
ATOM 2002 C C . VAL A 1 274 ? -54.149 7.182 -44.845 1.00 79.74 324 VAL A C 1
ATOM 2003 O O . VAL A 1 274 ? -54.741 6.956 -43.802 1.00 85.11 324 VAL A O 1
ATOM 2007 N N . LYS A 1 275 ? -53.976 8.415 -45.323 1.00 79.57 325 LYS A N 1
ATOM 2008 C CA . LYS A 1 275 ? -54.602 9.573 -44.674 1.00 76.50 325 LYS A CA 1
ATOM 2009 C C . LYS A 1 275 ? -56.128 9.363 -44.581 1.00 79.17 325 LYS A C 1
ATOM 2010 O O . LYS A 1 275 ? -56.716 9.397 -43.482 1.00 79.04 325 LYS A O 1
ATOM 2016 N N . GLN A 1 276 ? -56.754 9.119 -45.735 1.00 84.05 326 GLN A N 1
ATOM 2017 C CA . GLN A 1 276 ? -58.206 8.886 -45.820 1.00 88.61 326 GLN A CA 1
ATOM 2018 C C . GLN A 1 276 ? -58.678 7.657 -45.044 1.00 78.52 326 GLN A C 1
ATOM 2019 O O . GLN A 1 276 ? -59.734 7.674 -44.395 1.00 78.80 326 GLN A O 1
ATOM 2025 N N . LEU A 1 277 ? -57.898 6.589 -45.141 1.00 66.56 327 LEU A N 1
ATOM 2026 C CA . LEU A 1 277 ? -58.206 5.336 -44.469 1.00 74.44 327 LEU A CA 1
ATOM 2027 C C . LEU A 1 277 ? -58.139 5.416 -42.938 1.00 82.12 327 LEU A C 1
ATOM 2028 O O . LEU A 1 277 ? -59.018 4.904 -42.236 1.00 85.59 327 LEU A O 1
ATOM 2041 N N . ALA A 1 279 ? -58.334 8.283 -41.233 1.00 72.99 329 ALA A N 1
ATOM 2042 C CA . ALA A 1 279 ? -59.503 9.133 -41.025 1.00 80.68 329 ALA A CA 1
ATOM 2043 C C . ALA A 1 279 ? -60.813 8.339 -40.870 1.00 80.89 329 ALA A C 1
ATOM 2044 O O . ALA A 1 279 ? -61.581 8.572 -39.931 1.00 78.08 329 ALA A O 1
ATOM 2046 N N . ARG A 1 280 ? -61.056 7.395 -41.780 1.00 84.04 330 ARG A N 1
ATOM 2047 C CA . ARG A 1 280 ? -62.264 6.566 -41.711 1.00 87.59 330 ARG A CA 1
ATOM 2048 C C . ARG A 1 280 ? -62.278 5.595 -40.519 1.00 85.02 330 ARG A C 1
ATOM 2049 O O . ARG A 1 280 ? -63.341 5.338 -39.929 1.00 79.12 330 ARG A O 1
ATOM 2057 N N . ALA A 1 281 ? -61.105 5.054 -40.178 1.00 80.17 331 ALA A N 1
ATOM 2058 C CA . ALA A 1 281 ? -60.963 4.186 -39.011 1.00 77.28 331 ALA A CA 1
ATOM 2059 C C . ALA A 1 281 ? -61.400 4.944 -37.763 1.00 76.28 331 ALA A C 1
ATOM 2060 O O . ALA A 1 281 ? -62.293 4.511 -37.014 1.00 58.58 331 ALA A O 1
ATOM 2062 N N . LEU A 1 282 ? -60.762 6.094 -37.564 1.00 73.53 332 LEU A N 1
ATOM 2063 C CA . LEU A 1 282 ? -61.085 6.994 -36.469 1.00 68.24 332 LEU A CA 1
ATOM 2064 C C . LEU A 1 282 ? -62.577 7.309 -36.439 1.00 73.79 332 LEU A C 1
ATOM 2065 O O . LEU A 1 282 ? -63.212 7.127 -35.411 1.00 72.41 332 LEU A O 1
ATOM 2070 N N . GLU A 1 283 ? -63.138 7.751 -37.562 1.00 81.39 333 GLU A N 1
ATOM 2071 C CA . GLU A 1 283 ? -64.561 8.099 -37.628 1.00 95.15 333 GLU A CA 1
ATOM 2072 C C . GLU A 1 283 ? -65.431 6.951 -37.118 1.00 61.95 333 GLU A C 1
ATOM 2073 O O . GLU A 1 283 ? -66.358 7.129 -36.314 1.00 63.53 333 GLU A O 1
ATOM 2079 N N . LEU A 1 284 ? -65.101 5.757 -37.573 1.00 61.75 334 LEU A N 1
ATOM 2080 C CA . LEU A 1 284 ? -65.872 4.581 -37.215 1.00 90.14 334 LEU A CA 1
ATOM 2081 C C . LEU A 1 284 ? -65.792 4.231 -35.712 1.00 90.86 334 LEU A C 1
ATOM 2082 O O . LEU A 1 284 ? -66.801 3.859 -35.087 1.00 91.22 334 LEU A O 1
ATOM 2087 N N . GLU A 1 285 ? -64.596 4.338 -35.132 1.00 85.47 335 GLU A N 1
ATOM 2088 C CA . GLU A 1 285 ? -64.437 4.009 -33.712 1.00 73.77 335 GLU A CA 1
ATOM 2089 C C . GLU A 1 285 ? -65.135 5.071 -32.883 1.00 67.71 335 GLU A C 1
ATOM 2090 O O . GLU A 1 285 ? -65.798 4.773 -31.882 1.00 67.46 335 GLU A O 1
ATOM 2096 N N . SER A 1 286 ? -64.988 6.311 -33.336 1.00 69.09 336 SER A N 1
ATOM 2097 C CA . SER A 1 286 ? -65.679 7.467 -32.779 1.00 72.14 336 SER A CA 1
ATOM 2098 C C . SER A 1 286 ? -67.137 7.116 -32.621 1.00 73.25 336 SER A C 1
ATOM 2099 O O . SER A 1 286 ? -67.705 7.270 -31.540 1.00 59.60 336 SER A O 1
ATOM 2102 N N . GLN A 1 287 ? -67.740 6.594 -33.681 1.00 77.68 337 GLN A N 1
ATOM 2103 C CA . GLN A 1 287 ? -69.142 6.223 -33.545 1.00 83.17 337 GLN A CA 1
ATOM 2104 C C . GLN A 1 287 ? -69.389 4.974 -32.694 1.00 62.47 337 GLN A C 1
ATOM 2105 O O . GLN A 1 287 ? -70.468 4.840 -32.128 1.00 63.34 337 GLN A O 1
ATOM 2111 N N . ARG A 1 288 ? -68.408 4.074 -32.586 1.00 69.42 338 ARG A N 1
ATOM 2112 C CA . ARG A 1 288 ? -68.564 2.936 -31.664 1.00 70.69 338 ARG A CA 1
ATOM 2113 C C . ARG A 1 288 ? -68.799 3.462 -30.265 1.00 73.74 338 ARG A C 1
ATOM 2114 O O . ARG A 1 288 ? -69.713 3.017 -29.575 1.00 60.78 338 ARG A O 1
ATOM 2122 N N . TRP A 1 289 ? -67.971 4.427 -29.866 1.00 79.17 339 TRP A N 1
ATOM 2123 C CA . TRP A 1 289 ? -68.159 5.138 -28.598 1.00 71.13 339 TRP A CA 1
ATOM 2124 C C . TRP A 1 289 ? -69.522 5.771 -28.544 1.00 67.49 339 TRP A C 1
ATOM 2125 O O . TRP A 1 289 ? -70.321 5.493 -27.646 1.00 68.33 339 TRP A O 1
ATOM 2136 N N . THR A 1 290 ? -69.730 6.673 -29.503 1.00 63.77 340 THR A N 1
ATOM 2137 C CA . THR A 1 290 ? -70.992 7.361 -29.726 1.00 62.67 340 THR A CA 1
ATOM 2138 C C . THR A 1 290 ? -72.175 6.426 -29.534 1.00 70.27 340 THR A C 1
ATOM 2139 O O . THR A 1 290 ? -73.172 6.804 -28.921 1.00 84.36 340 THR A O 1
ATOM 2143 N N . GLN A 1 291 ? -72.048 5.202 -30.043 1.00 64.10 341 GLN A N 1
ATOM 2144 C CA . GLN A 1 291 ? -73.154 4.248 -30.051 1.00 73.41 341 GLN A CA 1
ATOM 2145 C C . GLN A 1 291 ? -73.224 3.368 -28.816 1.00 73.33 341 GLN A C 1
ATOM 2146 O O . GLN A 1 291 ? -74.040 2.448 -28.783 1.00 72.15 341 GLN A O 1
ATOM 2152 N N . ASP A 1 292 ? -72.369 3.629 -27.826 1.00 79.94 342 ASP A N 1
ATOM 2153 C CA . ASP A 1 292 ? -72.399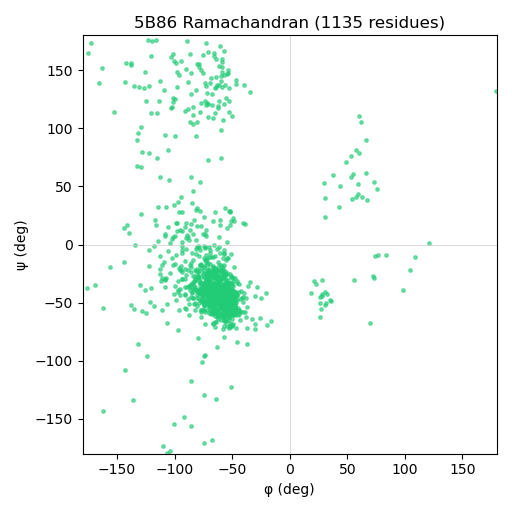 2.888 -26.565 1.00 82.64 342 ASP A CA 1
ATOM 2154 C C . ASP A 1 292 ? -72.091 1.412 -26.827 1.00 81.18 342 ASP A C 1
ATOM 2155 O O . ASP A 1 292 ? -72.713 0.524 -26.255 1.00 79.56 342 ASP A O 1
ATOM 2160 N N . VAL A 1 293 ? -71.127 1.158 -27.710 1.00 82.23 343 VAL A N 1
ATOM 2161 C CA . VAL A 1 293 ? -70.602 -0.191 -27.909 1.00 81.45 343 VAL A CA 1
ATOM 2162 C C . VAL A 1 293 ? -69.746 -0.562 -26.699 1.00 85.06 343 VAL A C 1
ATOM 2163 O O . VAL A 1 293 ? -68.776 0.128 -26.399 1.00 83.54 343 VAL A O 1
ATOM 2167 N N . ALA A 1 294 ? -70.104 -1.632 -25.993 1.00 90.66 344 ALA A N 1
ATOM 2168 C CA . ALA A 1 294 ? -69.223 -2.174 -24.957 1.00 85.64 344 ALA A CA 1
ATOM 2169 C C . ALA A 1 294 ? -67.994 -2.736 -25.656 1.00 83.49 344 ALA A C 1
ATOM 2170 O O . ALA A 1 294 ? -68.126 -3.485 -26.625 1.00 90.50 344 ALA A O 1
ATOM 2172 N N . PRO A 1 295 ? -66.793 -2.362 -25.195 1.00 71.64 345 PRO A N 1
ATOM 2173 C CA . PRO A 1 295 ? -65.652 -2.962 -25.870 1.00 70.26 345 PRO A CA 1
ATOM 2174 C C . PRO A 1 295 ? -65.493 -4.395 -25.441 1.00 79.40 345 PRO A C 1
ATOM 2175 O O . PRO A 1 295 ? -66.050 -4.837 -24.422 1.00 74.46 345 PRO A O 1
ATOM 2179 N N . GLN A 1 296 ? -64.725 -5.118 -26.243 1.00 87.50 346 GLN A N 1
ATOM 2180 C CA . GLN A 1 296 ? -64.455 -6.513 -25.977 1.00 88.67 346 GLN A CA 1
ATOM 2181 C C . GLN A 1 296 ? -63.204 -6.636 -25.126 1.00 78.51 346 GLN A C 1
ATOM 2182 O O . GLN A 1 296 ? -62.308 -5.785 -25.190 1.00 69.35 346 GLN A O 1
ATOM 2188 N N . SER A 1 297 ? -63.143 -7.688 -24.325 1.00 75.16 347 SER A N 1
ATOM 2189 C CA . SER A 1 297 ? -62.054 -7.791 -23.382 1.00 82.28 347 SER A CA 1
ATOM 2190 C C . SER A 1 297 ? -61.125 -8.970 -23.655 1.00 84.97 347 SER A C 1
ATOM 2191 O O . SER A 1 297 ? -61.533 -10.121 -23.527 1.00 91.89 347 SER A O 1
ATOM 2194 N N . LEU A 1 298 ? -59.880 -8.669 -24.036 1.00 80.93 348 LEU A N 1
ATOM 2195 C CA . LEU A 1 298 ? -58.798 -9.659 -24.022 1.00 88.82 348 LEU A CA 1
ATOM 2196 C C . LEU A 1 298 ? -58.492 -10.048 -22.569 1.00 110.17 348 LEU A C 1
ATOM 2197 O O . LEU A 1 298 ? -58.746 -11.179 -22.167 1.00 128.63 348 LEU A O 1
ATOM 2202 N N . ASP A 1 299 ? -57.937 -9.109 -21.796 1.00 106.76 349 ASP A N 1
ATOM 2203 C CA . ASP A 1 299 ? -57.747 -9.266 -20.352 1.00 96.78 349 ASP A CA 1
ATOM 2204 C C . ASP A 1 299 ? -58.126 -7.944 -19.642 1.00 87.14 349 ASP A C 1
ATOM 2205 O O . ASP A 1 299 ? -58.902 -7.926 -18.689 1.00 73.22 349 ASP A O 1
ATOM 2210 N N . GLY A 1 300 ? -57.548 -6.843 -20.105 1.00 84.68 350 GLY A N 1
ATOM 2211 C CA . GLY A 1 300 ? -58.135 -5.536 -19.906 1.00 70.31 350 GLY A CA 1
ATOM 2212 C C . GLY A 1 300 ? -58.735 -5.220 -21.262 1.00 62.14 350 GLY A C 1
ATOM 2213 O O . GLY A 1 300 ? -58.331 -5.833 -22.241 1.00 56.46 350 GLY A O 1
ATOM 2214 N N . HIS A 1 301 ? -59.670 -4.273 -21.328 1.00 61.16 351 HIS A N 1
ATOM 2215 C CA . HIS A 1 301 ? -60.451 -4.002 -22.541 1.00 66.62 351 HIS A CA 1
ATOM 2216 C C . HIS A 1 301 ? -59.676 -3.744 -23.818 1.00 85.47 351 HIS A C 1
ATOM 2217 O O . HIS A 1 301 ? -58.570 -3.200 -23.796 1.00 92.68 351 HIS A O 1
ATOM 2224 N N . CYS A 1 302 ? -60.292 -4.108 -24.940 1.00 86.57 352 CYS A N 1
ATOM 2225 C CA . CYS A 1 302 ? -59.683 -3.887 -26.244 1.00 90.03 352 CYS A CA 1
ATOM 2226 C C . CYS A 1 302 ? -60.588 -3.009 -27.097 1.00 87.22 352 CYS A C 1
ATOM 2227 O O . CYS A 1 302 ? -61.696 -3.398 -27.450 1.00 94.82 352 CYS A O 1
ATOM 2230 N N . HIS A 1 303 ? -60.114 -1.809 -27.390 1.00 77.87 353 HIS A N 1
ATOM 2231 C CA . HIS A 1 303 ? -60.600 -1.059 -28.517 1.00 79.24 353 HIS A CA 1
ATOM 2232 C C . HIS A 1 303 ? -59.379 -0.931 -29.378 1.00 87.00 353 HIS A C 1
ATOM 2233 O O . HIS A 1 303 ? -59.298 -0.062 -30.243 1.00 96.17 353 HIS A O 1
ATOM 2240 N N . SER A 1 304 ? -58.419 -1.832 -29.155 1.00 91.21 354 SER A N 1
ATOM 2241 C CA . SER A 1 304 ? -57.155 -1.807 -29.901 1.00 94.12 354 SER A CA 1
ATOM 2242 C C . SER A 1 304 ? -57.449 -1.886 -31.397 1.00 99.12 354 SER A C 1
ATOM 2243 O O . SER A 1 304 ? -56.546 -1.760 -32.235 1.00 106.51 354 SER A O 1
ATOM 2246 N N . GLU A 1 305 ? -58.731 -2.109 -31.695 1.00 94.15 355 GLU A N 1
ATOM 2247 C CA . GLU A 1 305 ? -59.334 -1.762 -32.966 1.00 93.88 355 GLU A CA 1
ATOM 2248 C C . GLU A 1 305 ? -58.609 -0.538 -33.520 1.00 90.90 355 GLU A C 1
ATOM 2249 O O . GLU A 1 305 ? -57.851 -0.666 -34.474 1.00 102.38 355 GLU A O 1
ATOM 2255 N N . LEU A 1 306 ? -58.755 0.625 -32.897 1.00 74.34 356 LEU A N 1
ATOM 2256 C CA . LEU A 1 306 ? -58.021 1.773 -33.414 1.00 65.75 356 LEU A CA 1
ATOM 2257 C C . LEU A 1 306 ? -56.514 1.553 -33.428 1.00 53.53 356 LEU A C 1
ATOM 2258 O O . LEU A 1 306 ? -55.864 1.838 -34.419 1.00 53.64 356 LEU A O 1
ATOM 2263 N N . ALA A 1 307 ? -55.969 0.998 -32.358 1.00 65.77 357 ALA A N 1
ATOM 2264 C CA . ALA A 1 307 ? -54.535 0.709 -32.305 1.00 68.47 357 ALA A CA 1
ATOM 2265 C C . ALA A 1 307 ? -53.994 -0.105 -33.493 1.00 65.37 357 ALA A C 1
ATOM 2266 O O . ALA A 1 307 ? -53.224 0.410 -34.334 1.00 60.81 357 ALA A O 1
ATOM 2268 N N . ILE A 1 308 ? -54.383 -1.375 -33.567 1.00 65.61 358 ILE A N 1
ATOM 2269 C CA . ILE A 1 308 ? -53.816 -2.237 -34.593 1.00 67.52 358 ILE A CA 1
ATOM 2270 C C . ILE A 1 308 ? -54.318 -1.872 -35.978 1.00 78.28 358 ILE A C 1
ATOM 2271 O O . ILE A 1 308 ? -53.571 -1.995 -36.933 1.00 80.75 358 ILE A O 1
ATOM 2276 N N . ASP A 1 309 ? -55.570 -1.428 -36.097 1.00 75.14 359 ASP A N 1
ATOM 2277 C CA . ASP A 1 309 ? -56.104 -1.094 -37.417 1.00 75.09 359 ASP A CA 1
ATOM 2278 C C . ASP A 1 309 ? -55.340 0.084 -38.007 1.00 84.70 359 ASP A C 1
ATOM 2279 O O . ASP A 1 309 ? -54.944 0.048 -39.178 1.00 100.56 359 ASP A O 1
ATOM 2284 N N . ILE A 1 310 ? -55.075 1.095 -37.185 1.00 54.47 360 ILE A N 1
ATOM 2285 C CA . ILE A 1 310 ? -54.179 2.188 -37.589 1.00 61.72 360 ILE A CA 1
ATOM 2286 C C . ILE A 1 310 ? -52.748 1.751 -37.968 1.00 61.48 360 ILE A C 1
ATOM 2287 O O . ILE A 1 310 ? -52.230 2.067 -39.065 1.00 54.36 360 ILE A O 1
ATOM 2292 N N . LEU A 1 311 ? -52.101 1.021 -37.069 1.00 63.68 361 LEU A N 1
ATOM 2293 C CA . LEU A 1 311 ? -50.733 0.606 -37.344 1.00 71.71 361 LEU A CA 1
ATOM 2294 C C . LEU A 1 311 ? -50.631 -0.385 -38.511 1.00 85.10 361 LEU A C 1
ATOM 2295 O O . LEU A 1 311 ? -49.561 -0.544 -39.107 1.00 92.16 361 LEU A O 1
ATOM 2300 N N . GLN A 1 312 ? -51.747 -1.032 -38.842 1.00 81.74 362 GLN A N 1
ATOM 2301 C CA . GLN A 1 312 ? -51.820 -1.950 -39.976 1.00 79.56 362 GLN A CA 1
ATOM 2302 C C . GLN A 1 312 ? -51.923 -1.160 -41.277 1.00 81.81 362 GLN A C 1
ATOM 2303 O O . GLN A 1 312 ? -51.279 -1.511 -42.280 1.00 84.15 362 GLN A O 1
ATOM 2309 N N . ILE A 1 313 ? -52.741 -0.105 -41.264 1.00 72.23 363 ILE A N 1
ATOM 2310 C CA . ILE A 1 313 ? -52.792 0.796 -42.403 1.00 55.56 363 ILE A CA 1
ATOM 2311 C C . ILE A 1 313 ? -51.368 1.261 -42.701 1.00 78.90 363 ILE A C 1
ATOM 2312 O O . ILE A 1 313 ? -50.855 1.073 -43.826 1.00 85.64 363 ILE A O 1
ATOM 2317 N N . ILE A 1 314 ? -50.700 1.807 -41.682 1.00 71.04 364 ILE A N 1
ATOM 2318 C CA . ILE A 1 314 ? -49.298 2.228 -41.863 1.00 72.15 364 ILE A CA 1
ATOM 2319 C C . ILE A 1 314 ? -48.353 1.138 -42.376 1.00 73.08 364 ILE A C 1
ATOM 2320 O O . ILE A 1 314 ? -47.643 1.347 -43.357 1.00 78.45 364 ILE A O 1
ATOM 2325 N N . SER A 1 315 ? -48.323 -0.007 -41.700 1.00 72.26 365 SER A N 1
ATOM 2326 C CA . SER A 1 315 ? -47.414 -1.086 -42.087 1.00 77.43 365 SER A CA 1
ATOM 2327 C C . SER A 1 315 ? -47.601 -1.545 -43.535 1.00 77.93 365 SER A C 1
ATOM 2328 O O . SER A 1 315 ? -46.619 -1.820 -44.233 1.00 64.54 365 SER A O 1
ATOM 2331 N N . GLN A 1 316 ? -48.852 -1.624 -43.992 1.00 86.81 366 GLN A N 1
ATOM 2332 C CA . GLN A 1 316 ? -49.099 -2.085 -45.358 1.00 80.54 366 GLN A CA 1
ATOM 2333 C C . GLN A 1 316 ? -48.728 -1.032 -46.397 1.00 72.77 366 GLN A C 1
ATOM 2334 O O . GLN A 1 316 ? -48.201 -1.370 -47.459 1.00 76.10 366 GLN A O 1
ATOM 2340 N N . GLY A 1 317 ? -48.977 0.240 -46.089 1.00 68.51 367 GLY A N 1
ATOM 2341 C CA . GLY A 1 317 ? -48.481 1.300 -46.954 1.00 62.98 367 GLY A CA 1
ATOM 2342 C C . GLY A 1 317 ? -46.960 1.253 -47.072 1.00 67.21 367 GLY A C 1
ATOM 2343 O O . GLY A 1 317 ? -46.391 1.338 -48.169 1.00 75.60 367 GLY A O 1
ATOM 2344 N N . GLN A 1 318 ? -46.297 1.100 -45.930 1.00 66.20 368 GLN A N 1
ATOM 2345 C CA . GLN A 1 318 ? -44.842 1.030 -45.885 1.00 69.62 368 GLN A CA 1
ATOM 2346 C C . GLN A 1 318 ? -44.309 -0.176 -46.658 1.00 82.28 368 GLN A C 1
ATOM 2347 O O . GLN A 1 318 ? -43.233 -0.114 -47.250 1.00 84.30 368 GLN A O 1
ATOM 2353 N N . THR A 1 319 ? -45.049 -1.279 -46.649 1.00 84.73 369 THR A N 1
ATOM 2354 C CA . THR A 1 319 ? -44.644 -2.419 -47.454 1.00 80.74 369 THR A CA 1
ATOM 2355 C C . THR A 1 319 ? -44.745 -2.043 -48.927 1.00 76.24 369 THR A C 1
ATOM 2356 O O . THR A 1 319 ? -43.797 -2.222 -49.693 1.00 75.88 369 THR A O 1
ATOM 2360 N N . LYS A 1 320 ? -45.901 -1.513 -49.314 1.00 77.01 370 LYS A N 1
ATOM 2361 C CA . LYS A 1 320 ? -46.128 -1.123 -50.703 1.00 73.78 370 LYS A CA 1
ATOM 2362 C C . LYS A 1 320 ? -45.033 -0.204 -51.248 1.00 69.83 370 LYS A C 1
ATOM 2363 O O . LYS A 1 320 ? -44.661 -0.307 -52.411 1.00 71.09 370 LYS A O 1
ATOM 2369 N N . ALA A 1 321 ? -44.513 0.692 -50.419 1.00 70.59 371 ALA A N 1
ATOM 2370 C CA . ALA A 1 321 ? -43.429 1.560 -50.887 1.00 80.62 371 ALA A CA 1
ATOM 2371 C C . ALA A 1 321 ? -42.038 1.008 -50.573 1.00 85.15 371 ALA A C 1
ATOM 2372 O O . ALA A 1 321 ? -41.023 1.590 -50.960 1.00 82.06 371 ALA A O 1
ATOM 2374 N N . GLU A 1 322 ? -41.992 -0.109 -49.858 1.00 90.59 372 GLU A N 1
ATOM 2375 C CA . GLU A 1 322 ? -40.739 -0.818 -49.653 1.00 91.86 372 GLU A CA 1
ATOM 2376 C C . GLU A 1 322 ? -40.549 -1.687 -50.886 1.00 77.44 372 GLU A C 1
ATOM 2377 O O . GLU A 1 322 ? -39.426 -1.937 -51.322 1.00 63.67 372 GLU A O 1
ATOM 2383 N N . ASN A 1 323 ? -41.684 -2.117 -51.439 1.00 80.08 373 ASN A N 1
ATOM 2384 C CA . ASN A 1 323 ? -41.763 -2.981 -52.615 1.00 81.81 373 ASN A CA 1
ATOM 2385 C C . ASN A 1 323 ? -41.531 -2.260 -53.952 1.00 80.89 373 ASN A C 1
ATOM 2386 O O . ASN A 1 323 ? -42.065 -2.643 -54.995 1.00 71.00 373 ASN A O 1
ATOM 2391 N N . ILE A 1 324 ? -40.740 -1.201 -53.895 1.00 82.48 374 ILE A N 1
ATOM 2392 C CA . ILE A 1 324 ? -40.280 -0.509 -55.078 1.00 82.13 374 ILE A CA 1
ATOM 2393 C C . ILE A 1 324 ? -38.782 -0.359 -54.866 1.00 86.41 374 ILE A C 1
ATOM 2394 O O . ILE A 1 324 ? -38.000 -1.210 -55.287 1.00 57.20 374 ILE A O 1
ATOM 2399 N N . THR A 1 325 ? -38.400 0.703 -54.166 1.00 92.31 375 THR A N 1
ATOM 2400 C CA . THR A 1 325 ? -37.020 0.916 -53.765 1.00 95.31 375 THR A CA 1
ATOM 2401 C C . THR A 1 325 ? -36.977 1.000 -52.250 1.00 100.99 375 THR A C 1
ATOM 2402 O O . THR A 1 325 ? -38.002 1.192 -51.594 1.00 104.80 375 THR A O 1
ATOM 2406 N N . SER A 1 326 ? -35.781 0.834 -51.702 1.00 102.79 376 SER A N 1
ATOM 2407 C CA . SER A 1 326 ? -35.509 1.153 -50.314 1.00 96.34 376 SER A CA 1
ATOM 2408 C C . SER A 1 326 ? -35.861 2.620 -50.076 1.00 93.82 376 SER A C 1
ATOM 2409 O O . SER A 1 326 ? -36.438 2.979 -49.044 1.00 97.70 376 SER A O 1
ATOM 2412 N N . ASP A 1 327 ? -35.532 3.455 -51.059 1.00 86.49 377 ASP A N 1
ATOM 2413 C CA . ASP A 1 327 ? -35.651 4.901 -50.932 1.00 85.83 377 ASP A CA 1
ATOM 2414 C C . ASP A 1 327 ? -37.098 5.377 -51.043 1.00 84.04 377 ASP A C 1
ATOM 2415 O O . ASP A 1 327 ? -37.497 6.346 -50.380 1.00 87.03 377 ASP A O 1
ATOM 2420 N N . VAL A 1 328 ? -37.880 4.706 -51.882 1.00 78.94 378 VAL A N 1
ATOM 2421 C CA . VAL A 1 328 ? -39.311 4.962 -51.923 1.00 84.85 378 VAL A CA 1
ATOM 2422 C C . VAL A 1 328 ? -39.856 4.736 -50.520 1.00 93.29 378 VAL A C 1
ATOM 2423 O O . VAL A 1 328 ? -40.618 5.553 -49.990 1.00 96.14 378 VAL A O 1
ATOM 2427 N N . GLY A 1 329 ? -39.422 3.628 -49.921 1.00 92.68 379 GLY A N 1
ATOM 2428 C CA . GLY A 1 329 ? -39.757 3.286 -48.551 1.00 88.75 379 GLY A CA 1
ATOM 2429 C C . GLY A 1 329 ? -39.427 4.372 -47.543 1.00 86.85 379 GLY A C 1
ATOM 2430 O O . GLY A 1 329 ? -40.331 4.903 -46.892 1.00 82.71 379 GLY A O 1
ATOM 2439 N N . GLN A 1 331 ? -38.683 7.406 -47.873 1.00 85.49 381 GLN A N 1
ATOM 2440 C CA . GLN A 1 331 ? -39.465 8.586 -48.215 1.00 89.28 381 GLN A CA 1
ATOM 2441 C C . GLN A 1 331 ? -40.887 8.503 -47.649 1.00 90.90 381 GLN A C 1
ATOM 2442 O O . GLN A 1 331 ? -41.380 9.463 -47.038 1.00 98.71 381 GLN A O 1
ATOM 2448 N N . ILE A 1 332 ? -41.542 7.358 -47.845 1.00 78.24 382 ILE A N 1
ATOM 2449 C CA . ILE A 1 332 ? -42.910 7.193 -47.352 1.00 71.34 382 ILE A CA 1
ATOM 2450 C C . ILE A 1 332 ? -42.968 7.106 -45.822 1.00 74.70 382 ILE A C 1
ATOM 2451 O O . ILE A 1 332 ? -43.994 7.417 -45.235 1.00 71.48 382 ILE A O 1
ATOM 2456 N N . LYS A 1 333 ? -41.867 6.706 -45.180 1.00 87.50 383 LYS A N 1
ATOM 2457 C CA . LYS A 1 333 ? -41.788 6.703 -43.708 1.00 88.89 383 LYS A CA 1
ATOM 2458 C C . LYS A 1 333 ? -41.792 8.138 -43.176 1.00 79.24 383 LYS A C 1
ATOM 2459 O O . LYS A 1 333 ? -42.691 8.539 -42.409 1.00 78.56 383 LYS A O 1
ATOM 2465 N N . GLN A 1 334 ? -40.793 8.913 -43.599 1.00 71.09 384 GLN A N 1
ATOM 2466 C CA . GLN A 1 334 ? -40.710 10.304 -43.175 1.00 85.84 384 GLN A CA 1
ATOM 2467 C C . GLN A 1 334 ? -41.987 11.056 -43.545 1.00 83.96 384 GLN A C 1
ATOM 2468 O O . GLN A 1 334 ? -42.371 12.014 -42.876 1.00 88.93 384 GLN A O 1
ATOM 2474 N N . LEU A 1 335 ? -42.652 10.594 -44.601 1.00 85.29 385 LEU A N 1
ATOM 2475 C CA . LEU A 1 335 ? -43.907 11.198 -45.055 1.00 89.22 385 LEU A CA 1
ATOM 2476 C C . LEU A 1 335 ? -45.133 10.767 -44.249 1.00 86.34 385 LEU A C 1
ATOM 2477 O O . LEU A 1 335 ? -46.117 11.505 -44.177 1.00 86.65 385 LEU A O 1
ATOM 2482 N N . LEU A 1 336 ? -45.074 9.566 -43.675 1.00 74.88 386 LEU A N 1
ATOM 2483 C CA . LEU A 1 336 ? -46.178 9.012 -42.900 1.00 66.55 386 LEU A CA 1
ATOM 2484 C C . LEU A 1 336 ? -46.175 9.547 -41.485 1.00 71.41 386 LEU A C 1
ATOM 2485 O O . LEU A 1 336 ? -47.224 9.602 -40.838 1.00 71.21 386 LEU A O 1
ATOM 2490 N N . LEU A 1 337 ? -44.994 9.922 -40.997 1.00 80.92 387 LEU A N 1
ATOM 2491 C CA . LEU A 1 337 ? -44.910 10.527 -39.666 1.00 86.64 387 LEU A CA 1
ATOM 2492 C C . LEU A 1 337 ? -45.899 11.684 -39.489 1.00 81.92 387 LEU A C 1
ATOM 2493 O O . LEU A 1 337 ? -46.639 11.749 -38.494 1.00 83.05 387 LEU A O 1
ATOM 2498 N N . VAL A 1 338 ? -45.917 12.571 -40.479 1.00 69.20 388 VAL A N 1
ATOM 2499 C CA . VAL A 1 338 ? -46.790 13.742 -40.479 1.00 72.20 388 VAL A CA 1
ATOM 2500 C C . VAL A 1 338 ? -48.297 13.429 -40.449 1.00 76.99 388 VAL A C 1
ATOM 2501 O O . VAL A 1 338 ? -49.068 14.135 -39.785 1.00 84.78 388 VAL A O 1
ATOM 2505 N N . GLU A 1 339 ? -48.719 12.382 -41.159 1.00 76.34 389 GLU A N 1
ATOM 2506 C CA . GLU A 1 339 ? -50.140 12.026 -41.206 1.00 76.91 389 GLU A CA 1
ATOM 2507 C C . GLU A 1 339 ? -50.531 11.204 -39.986 1.00 76.37 389 GLU A C 1
ATOM 2508 O O . GLU A 1 339 ? -51.719 11.143 -39.625 1.00 74.90 389 GLU A O 1
ATOM 2514 N N . LEU A 1 340 ? -49.537 10.573 -39.354 1.00 73.26 390 LEU A N 1
ATOM 2515 C CA . LEU A 1 340 ? -49.778 9.882 -38.089 1.00 74.74 390 LEU A CA 1
ATOM 2516 C C . LEU A 1 340 ? -50.036 10.920 -37.027 1.00 72.48 390 LEU A C 1
ATOM 2517 O O . LEU A 1 340 ? -51.091 10.908 -36.386 1.00 76.24 390 LEU A O 1
ATOM 2522 N N . ALA A 1 341 ? -49.055 11.803 -36.842 1.00 64.66 391 ALA A N 1
ATOM 2523 C CA . ALA A 1 341 ? -49.248 13.019 -36.061 1.00 65.54 391 ALA A CA 1
ATOM 2524 C C . ALA A 1 341 ? -50.649 13.582 -36.293 1.00 66.44 391 ALA A C 1
ATOM 2525 O O . ALA A 1 341 ? -51.401 13.792 -35.343 1.00 71.00 391 ALA A O 1
ATOM 2527 N N . ALA A 1 342 ? -50.999 13.790 -37.561 1.00 67.54 392 ALA A N 1
ATOM 2528 C CA . ALA A 1 342 ? -52.342 14.234 -37.940 1.00 68.24 392 ALA A CA 1
ATOM 2529 C C . ALA A 1 342 ? -53.435 13.437 -37.238 1.00 71.65 392 ALA A C 1
ATOM 2530 O O . ALA A 1 342 ? -54.309 14.000 -36.545 1.00 67.13 392 ALA A O 1
ATOM 2532 N N . LEU A 1 343 ? -53.385 12.122 -37.417 1.00 73.10 393 LEU A N 1
ATOM 2533 C CA . LEU A 1 343 ? -54.438 11.284 -36.874 1.00 70.38 393 LEU A CA 1
ATOM 2534 C C . LEU A 1 343 ? -54.518 11.375 -35.360 1.00 72.29 393 LEU A C 1
ATOM 2535 O O . LEU A 1 343 ? -55.542 11.791 -34.841 1.00 71.19 393 LEU A O 1
ATOM 2540 N N . LEU A 1 344 ? -53.445 10.984 -34.669 1.00 69.50 394 LEU A N 1
ATOM 2541 C CA . LEU A 1 344 ? -53.351 11.115 -33.214 1.00 65.62 394 LEU A CA 1
ATOM 2542 C C . LEU A 1 344 ? -53.928 12.434 -32.697 1.00 62.84 394 LEU A C 1
ATOM 2543 O O . LEU A 1 344 ? -54.723 12.434 -31.768 1.00 63.93 394 LEU A O 1
ATOM 2548 N N . ARG A 1 345 ? -53.520 13.550 -33.301 1.00 57.33 395 ARG A N 1
ATOM 2549 C CA . ARG A 1 345 ? -54.073 14.865 -32.967 1.00 63.19 395 ARG A CA 1
ATOM 2550 C C . ARG A 1 345 ? -55.599 14.869 -33.046 1.00 64.99 395 ARG A C 1
ATOM 2551 O O . ARG A 1 345 ? -56.306 15.131 -32.049 1.00 69.34 395 ARG A O 1
ATOM 2559 N N . SER A 1 346 ? -56.111 14.560 -34.234 1.00 69.32 396 SER A N 1
ATOM 2560 C CA . SER A 1 346 ? -57.554 14.587 -34.453 1.00 72.62 396 SER A CA 1
ATOM 2561 C C . SER A 1 346 ? -58.294 13.461 -33.728 1.00 69.53 396 SER A C 1
ATOM 2562 O O . SER A 1 346 ? -59.519 13.365 -33.808 1.00 65.27 396 SER A O 1
ATOM 2565 N N . TYR A 1 347 ? -57.534 12.608 -33.048 1.00 68.47 397 TYR A N 1
ATOM 2566 C CA . TYR A 1 347 ? -58.055 11.501 -32.257 1.00 69.50 397 TYR A CA 1
ATOM 2567 C C . TYR A 1 347 ? -58.279 12.034 -30.867 1.00 73.10 397 TYR A C 1
ATOM 2568 O O . TYR A 1 347 ? -59.376 11.931 -30.335 1.00 54.84 397 TYR A O 1
ATOM 2577 N N . GLN A 1 348 ? -57.214 12.586 -30.286 1.00 75.22 398 GLN A N 1
ATOM 2578 C CA . GLN A 1 348 ? -57.295 13.262 -29.008 1.00 64.68 398 GLN A CA 1
ATOM 2579 C C . GLN A 1 348 ? -58.522 14.144 -29.052 1.00 63.45 398 GLN A C 1
ATOM 2580 O O . GLN A 1 348 ? -59.416 13.987 -28.230 1.00 54.70 398 GLN A O 1
ATOM 2586 N N . ARG A 1 349 ? -58.611 15.008 -30.057 1.00 61.22 399 ARG A N 1
ATOM 2587 C CA . ARG A 1 349 ? -59.802 15.858 -30.154 1.00 75.14 399 ARG A CA 1
ATOM 2588 C C . ARG A 1 349 ? -61.167 15.106 -30.120 1.00 70.68 399 ARG A C 1
ATOM 2589 O O . ARG A 1 349 ? -62.129 15.568 -29.484 1.00 78.37 399 ARG A O 1
ATOM 2597 N N . ALA A 1 350 ? -61.255 13.951 -30.773 1.00 64.54 400 ALA A N 1
ATOM 2598 C CA . ALA A 1 350 ? -62.530 13.227 -30.834 1.00 68.73 400 ALA A CA 1
ATOM 2599 C C . ALA A 1 350 ? -62.836 12.454 -29.549 1.00 67.36 400 ALA A C 1
ATOM 2600 O O . ALA A 1 350 ? -64.007 12.274 -29.172 1.00 64.07 400 ALA A O 1
ATOM 2602 N N . PHE A 1 351 ? -61.782 12.003 -28.878 1.00 65.88 401 PHE A N 1
ATOM 2603 C CA . PHE A 1 351 ? -61.928 11.359 -27.587 1.00 67.09 401 PHE A CA 1
ATOM 2604 C C . PHE A 1 351 ? -62.352 12.367 -26.537 1.00 67.13 401 PHE A C 1
ATOM 2605 O O . PHE A 1 351 ? -63.239 12.097 -25.738 1.00 52.99 401 PHE A O 1
ATOM 2613 N N . ASP A 1 352 ? -61.686 13.519 -26.538 1.00 67.56 402 ASP A N 1
ATOM 2614 C CA . ASP A 1 352 ? -62.035 14.644 -25.673 1.00 68.51 402 ASP A CA 1
ATOM 2615 C C . ASP A 1 352 ? -63.496 15.055 -25.844 1.00 54.77 402 ASP A C 1
ATOM 2616 O O . ASP A 1 352 ? -64.222 15.208 -24.860 1.00 54.34 402 ASP A O 1
ATOM 2621 N N . GLU A 1 353 ? -63.918 15.236 -27.095 1.00 89.74 403 GLU A N 1
ATOM 2622 C CA . GLU A 1 353 ? -65.328 15.520 -27.383 1.00 81.75 403 GLU A CA 1
ATOM 2623 C C . GLU A 1 353 ? -66.249 14.403 -26.858 1.00 73.09 403 GLU A C 1
ATOM 2624 O O . GLU A 1 353 ? -67.339 14.689 -26.348 1.00 65.00 403 GLU A O 1
ATOM 2630 N N . PHE A 1 354 ? -65.801 13.146 -26.972 1.00 74.01 404 PHE A N 1
ATOM 2631 C CA . PHE A 1 354 ? -66.509 12.007 -26.370 1.00 69.35 404 PHE A CA 1
ATOM 2632 C C . PHE A 1 354 ? -66.699 12.174 -24.879 1.00 68.17 404 PHE A C 1
ATOM 2633 O O . PHE A 1 354 ? -67.792 11.963 -24.358 1.00 66.71 404 PHE A O 1
ATOM 2641 N N . LEU A 1 355 ? -65.608 12.515 -24.201 1.00 73.41 405 LEU A N 1
ATOM 2642 C CA . LEU A 1 355 ? -65.622 12.802 -22.778 1.00 79.07 405 LEU A CA 1
ATOM 2643 C C . LEU A 1 355 ? -66.658 13.870 -22.461 1.00 86.30 405 LEU A C 1
ATOM 2644 O O . LEU A 1 355 ? -67.591 13.628 -21.690 1.00 52.53 405 LEU A O 1
ATOM 2649 N N . GLU A 1 356 ? -66.511 15.032 -23.092 1.00 89.76 406 GLU A N 1
ATOM 2650 C CA . GLU A 1 356 ? -67.373 16.173 -22.813 1.00 92.43 406 GLU A CA 1
ATOM 2651 C C . GLU A 1 356 ? -68.877 15.886 -22.951 1.00 99.18 406 GLU A C 1
ATOM 2652 O O . GLU A 1 356 ? -69.666 16.323 -22.108 1.00 113.81 406 GLU A O 1
ATOM 2658 N N . LYS A 1 357 ? -69.283 15.147 -23.984 1.00 87.48 407 LYS A N 1
ATOM 2659 C CA . LYS A 1 357 ? -70.720 14.955 -24.224 1.00 80.09 407 LYS A CA 1
ATOM 2660 C C . LYS A 1 357 ? -71.322 13.646 -23.667 1.00 80.95 407 LYS A C 1
ATOM 2661 O O . LYS A 1 357 ? -72.051 13.677 -22.662 1.00 73.51 407 LYS A O 1
ATOM 2667 N N . SER A 1 358 ? -71.021 12.513 -24.307 1.00 92.06 408 SER A N 1
ATOM 2668 C CA . SER A 1 358 ? -71.457 11.200 -23.812 1.00 97.87 408 SER A CA 1
ATOM 2669 C C . SER A 1 358 ? -70.956 11.007 -22.392 1.00 99.73 408 SER A C 1
ATOM 2670 O O . SER A 1 358 ? -69.817 11.344 -22.085 1.00 112.52 408 SER A O 1
ATOM 2673 N N . LYS A 1 359 ? -71.802 10.472 -21.525 1.00 87.31 409 LYS A N 1
ATOM 2674 C CA . LYS A 1 359 ? -71.452 10.357 -20.116 1.00 77.67 409 LYS A CA 1
ATOM 2675 C C . LYS A 1 359 ? -72.478 9.491 -19.430 1.00 87.44 409 LYS A C 1
ATOM 2676 O O . LYS A 1 359 ? -72.171 8.732 -18.508 1.00 83.34 409 LYS A O 1
ATOM 2682 N N . LEU A 1 360 ? -73.711 9.626 -19.898 1.00 99.84 410 LEU A N 1
ATOM 2683 C CA . LEU A 1 360 ? -74.816 8.815 -19.433 1.00 103.00 410 LEU A CA 1
ATOM 2684 C C . LEU A 1 360 ? -74.603 7.379 -19.896 1.00 98.95 410 LEU A C 1
ATOM 2685 O O . LEU A 1 360 ? -74.951 6.433 -19.185 1.00 104.01 410 LEU A O 1
ATOM 2690 N N . LEU A 1 361 ? -74.019 7.244 -21.088 1.00 88.48 411 LEU A N 1
ATOM 2691 C CA . LEU A 1 361 ? -73.776 5.956 -21.744 1.00 87.19 411 LEU A CA 1
ATOM 2692 C C . LEU A 1 361 ? -73.312 4.858 -20.776 1.00 81.43 411 LEU A C 1
ATOM 2693 O O . LEU A 1 361 ? -72.480 5.107 -19.900 1.00 83.35 411 LEU A O 1
ATOM 2698 N N . ARG A 1 362 ? -73.852 3.651 -20.934 1.00 76.14 412 ARG A N 1
ATOM 2699 C CA . ARG A 1 362 ? -73.525 2.539 -20.043 1.00 80.84 412 ARG A CA 1
ATOM 2700 C C . ARG A 1 362 ? -72.031 2.239 -20.054 1.00 74.30 412 ARG A C 1
ATOM 2701 O O . ARG A 1 362 ? -71.416 2.041 -19.004 1.00 78.15 412 ARG A O 1
ATOM 2709 N N . ASN A 1 363 ? -71.450 2.227 -21.248 1.00 73.13 413 ASN A N 1
ATOM 2710 C CA . ASN A 1 363 ? -70.023 1.968 -21.415 1.00 76.35 413 ASN A CA 1
ATOM 2711 C C . ASN A 1 363 ? -69.255 3.256 -21.724 1.00 72.26 413 ASN A C 1
ATOM 2712 O O . ASN A 1 363 ? -68.579 3.355 -22.743 1.00 73.55 413 ASN A O 1
ATOM 2717 N N . TYR A 1 364 ? -69.392 4.246 -20.847 1.00 65.91 414 TYR A N 1
ATOM 2718 C CA . TYR A 1 364 ? -68.646 5.489 -20.963 1.00 59.14 414 TYR A CA 1
ATOM 2719 C C . TYR A 1 364 ? -67.266 5.254 -20.371 1.00 63.42 414 TYR A C 1
ATOM 2720 O O . TYR A 1 364 ? -66.249 5.413 -21.050 1.00 69.52 414 TYR A O 1
ATOM 2729 N N . ARG A 1 365 ? -67.246 4.818 -19.116 1.00 65.15 415 ARG A N 1
ATOM 2730 C CA . ARG A 1 365 ? -66.008 4.533 -18.400 1.00 71.88 415 ARG A CA 1
ATOM 2731 C C . ARG A 1 365 ? -65.241 3.381 -19.043 1.00 78.10 415 ARG A C 1
ATOM 2732 O O . ARG A 1 365 ? -64.021 3.428 -19.173 1.00 49.84 415 ARG A O 1
ATOM 2740 N N . VAL A 1 366 ? -65.979 2.344 -19.422 1.00 74.12 416 VAL A N 1
ATOM 2741 C CA . VAL A 1 366 ? -65.447 1.170 -20.104 1.00 67.09 416 VAL A CA 1
ATOM 2742 C C . VAL A 1 366 ? -64.730 1.570 -21.395 1.00 62.63 416 VAL A C 1
ATOM 2743 O O . VAL A 1 366 ? -63.602 1.137 -21.683 1.00 59.90 416 VAL A O 1
ATOM 2747 N N . ASN A 1 367 ? -65.404 2.409 -22.170 1.00 58.07 417 ASN A N 1
ATOM 2748 C CA . ASN A 1 367 ? -64.849 2.920 -23.405 1.00 62.98 417 ASN A CA 1
ATOM 2749 C C . ASN A 1 367 ? -63.569 3.686 -23.123 1.00 59.05 417 ASN A C 1
ATOM 2750 O O . ASN A 1 367 ? -62.510 3.378 -23.690 1.00 61.70 417 ASN A O 1
ATOM 2755 N N . ILE A 1 368 ? -63.676 4.685 -22.247 1.00 50.64 418 ILE A N 1
ATOM 2756 C CA . ILE A 1 368 ? -62.504 5.432 -21.775 1.00 83.90 418 ILE A CA 1
ATOM 2757 C C . ILE A 1 368 ? -61.306 4.506 -21.525 1.00 49.52 418 ILE A C 1
ATOM 2758 O O . ILE A 1 368 ? -60.222 4.705 -22.058 1.00 49.44 418 ILE A O 1
ATOM 2771 N N . ALA A 1 370 ? -60.772 1.475 -22.615 1.00 51.08 420 ALA A N 1
ATOM 2772 C CA . ALA A 1 370 ? -60.299 0.881 -23.866 1.00 55.07 420 ALA A CA 1
ATOM 2773 C C . ALA A 1 370 ? -59.304 1.812 -24.587 1.00 59.00 420 ALA A C 1
ATOM 2774 O O . ALA A 1 370 ? -58.161 1.438 -24.963 1.00 59.61 420 ALA A O 1
ATOM 2776 N N . ASN A 1 371 ? -59.753 3.046 -24.763 1.00 56.25 421 ASN A N 1
ATOM 2777 C CA . ASN A 1 371 ? -58.937 4.049 -25.414 1.00 50.67 421 ASN A CA 1
ATOM 2778 C C . ASN A 1 371 ? -57.617 4.335 -24.710 1.00 59.84 421 ASN A C 1
ATOM 2779 O O . ASN A 1 371 ? -56.564 4.346 -25.344 1.00 56.55 421 ASN A O 1
ATOM 2784 N N . ILE A 1 372 ? -57.673 4.551 -23.400 1.00 58.10 422 ILE A N 1
ATOM 2785 C CA . ILE A 1 372 ? -56.466 4.708 -22.611 1.00 60.63 422 ILE A CA 1
ATOM 2786 C C . ILE A 1 372 ? -55.540 3.551 -22.948 1.00 67.92 422 ILE A C 1
ATOM 2787 O O . ILE A 1 372 ? -54.383 3.765 -23.307 1.00 75.29 422 ILE A O 1
ATOM 2792 N N . ASN A 1 373 ? -56.072 2.332 -22.882 1.00 65.17 423 ASN A N 1
ATOM 2793 C CA . ASN A 1 373 ? -55.315 1.136 -23.241 1.00 73.07 423 ASN A CA 1
ATOM 2794 C C . ASN A 1 373 ? -54.532 1.232 -24.554 1.00 78.67 423 ASN A C 1
ATOM 2795 O O . ASN A 1 373 ? -53.397 0.756 -24.624 1.00 75.75 423 ASN A O 1
ATOM 2800 N N . ASN A 1 374 ? -55.130 1.823 -25.592 1.00 79.02 424 ASN A N 1
ATOM 2801 C CA . ASN A 1 374 ? -54.403 1.981 -26.878 1.00 70.01 424 ASN A CA 1
ATOM 2802 C C . ASN A 1 374 ? -52.977 2.573 -26.840 1.00 61.22 424 ASN A C 1
ATOM 2803 O O . ASN A 1 374 ? -52.115 2.234 -27.682 1.00 65.96 424 ASN A O 1
ATOM 2808 N N . CYS A 1 375 ? -52.728 3.452 -25.874 1.00 52.66 425 CYS A N 1
ATOM 2809 C CA . CYS A 1 375 ? -51.453 4.170 -25.800 1.00 61.77 425 CYS A CA 1
ATOM 2810 C C . CYS A 1 375 ? -50.254 3.249 -25.631 1.00 69.67 425 CYS A C 1
ATOM 2811 O O . CYS A 1 375 ? -49.133 3.565 -26.058 1.00 71.73 425 CYS A O 1
ATOM 2814 N N . LEU A 1 376 ? -50.507 2.112 -24.997 1.00 67.97 426 LEU A N 1
ATOM 2815 C CA . LEU A 1 376 ? -49.481 1.124 -24.761 1.00 62.39 426 LEU A CA 1
ATOM 2816 C C . LEU A 1 376 ? -49.002 0.641 -26.097 1.00 69.81 426 LEU A C 1
ATOM 2817 O O . LEU A 1 376 ? -47.799 0.579 -26.362 1.00 81.46 426 LEU A O 1
ATOM 2822 N N . PHE A 1 377 ? -49.962 0.304 -26.946 1.00 75.04 427 PHE A N 1
ATOM 2823 C CA . PHE A 1 377 ? -49.643 -0.282 -28.234 1.00 83.06 427 PHE A CA 1
ATOM 2824 C C . PHE A 1 377 ? -48.948 0.742 -29.125 1.00 77.94 427 PHE A C 1
ATOM 2825 O O . PHE A 1 377 ? -47.963 0.419 -29.796 1.00 75.83 427 PHE A O 1
ATOM 2833 N N . PHE A 1 378 ? -49.421 1.983 -29.117 1.00 69.84 428 PHE A N 1
ATOM 2834 C CA . PHE A 1 378 ? -48.712 2.981 -29.917 1.00 70.85 428 PHE A CA 1
ATOM 2835 C C . PHE A 1 378 ? -47.263 3.188 -29.476 1.00 77.70 428 PHE A C 1
ATOM 2836 O O . PHE A 1 378 ? -46.358 3.125 -30.302 1.00 83.24 428 PHE A O 1
ATOM 2844 N N . TRP A 1 379 ? -47.055 3.426 -28.182 1.00 83.57 429 TRP A N 1
ATOM 2845 C CA . TRP A 1 379 ? -45.711 3.539 -27.617 1.00 87.63 429 TRP A CA 1
ATOM 2846 C C . TRP A 1 379 ? -44.853 2.381 -28.107 1.00 82.50 429 TRP A C 1
ATOM 2847 O O . TRP A 1 379 ? -43.835 2.581 -28.784 1.00 88.82 429 TRP A O 1
ATOM 2858 N N . THR A 1 380 ? -45.306 1.171 -27.790 1.00 78.23 430 THR A N 1
ATOM 2859 C CA . THR A 1 380 ? -44.574 -0.059 -28.081 1.00 85.78 430 THR A CA 1
ATOM 2860 C C . THR A 1 380 ? -44.212 -0.265 -29.549 1.00 91.78 430 THR A C 1
ATOM 2861 O O . THR A 1 380 ? -43.066 -0.586 -29.867 1.00 93.33 430 THR A O 1
ATOM 2865 N N . SER A 1 381 ? -45.196 -0.095 -30.431 1.00 96.08 431 SER A N 1
ATOM 2866 C CA . SER A 1 381 ? -45.034 -0.349 -31.871 1.00 92.85 431 SER A CA 1
ATOM 2867 C C . SER A 1 381 ? -44.247 0.726 -32.628 1.00 90.83 431 SER A C 1
ATOM 2868 O O . SER A 1 381 ? -43.411 0.415 -33.480 1.00 96.96 431 SER A O 1
ATOM 2871 N N . VAL A 1 382 ? -44.525 1.988 -32.317 1.00 83.98 432 VAL A N 1
ATOM 2872 C CA . VAL A 1 382 ? -43.768 3.114 -32.867 1.00 80.15 432 VAL A CA 1
ATOM 2873 C C . VAL A 1 382 ? -42.304 3.179 -32.364 1.00 102.99 432 VAL A C 1
ATOM 2874 O O . VAL A 1 382 ? -41.415 3.663 -33.076 1.00 99.59 432 VAL A O 1
ATOM 2878 N N . GLU A 1 383 ? -42.030 2.689 -31.157 1.00 107.29 433 GLU A N 1
ATOM 2879 C CA . GLU A 1 383 ? -40.638 2.682 -30.708 1.00 115.19 433 GLU A CA 1
ATOM 2880 C C . GLU A 1 383 ? -39.771 1.730 -31.549 1.00 120.80 433 GLU A C 1
ATOM 2881 O O . GLU A 1 383 ? -38.592 2.003 -31.810 1.00 118.17 433 GLU A O 1
ATOM 2887 N N . GLN A 1 384 ? -40.377 0.628 -31.985 1.00 126.11 434 GLN A N 1
ATOM 2888 C CA . GLN A 1 384 ? -39.683 -0.398 -32.763 1.00 128.94 434 GLN A CA 1
ATOM 2889 C C . GLN A 1 384 ? -39.662 -0.081 -34.254 1.00 122.39 434 GLN A C 1
ATOM 2890 O O . GLN A 1 384 ? -38.648 -0.277 -34.925 1.00 121.07 434 GLN A O 1
ATOM 2896 N N . LYS A 1 385 ? -40.789 0.401 -34.765 1.00 112.30 435 LYS A N 1
ATOM 2897 C CA . LYS A 1 385 ? -40.955 0.611 -36.199 1.00 105.70 435 LYS A CA 1
ATOM 2898 C C . LYS A 1 385 ? -40.135 1.758 -36.822 1.00 117.50 435 LYS A C 1
ATOM 2899 O O . LYS A 1 385 ? -39.546 1.582 -37.891 1.00 122.22 435 LYS A O 1
ATOM 2905 N N . TRP A 1 386 ? -40.096 2.919 -36.166 1.00 125.77 436 TRP A N 1
ATOM 2906 C CA . TRP A 1 386 ? -39.537 4.135 -36.782 1.00 125.69 436 TRP A CA 1
ATOM 2907 C C . TRP A 1 386 ? -38.089 4.457 -36.445 1.00 121.93 436 TRP A C 1
ATOM 2908 O O . TRP A 1 386 ? -37.377 5.040 -37.267 1.00 118.04 436 TRP A O 1
ATOM 2919 N N . GLN A 1 387 ? -37.665 4.085 -35.240 1.00 124.92 437 GLN A N 1
ATOM 2920 C CA . GLN A 1 387 ? -36.293 4.306 -34.787 1.00 131.97 437 GLN A CA 1
ATOM 2921 C C . GLN A 1 387 ? -35.940 5.793 -34.796 1.00 133.19 437 GLN A C 1
ATOM 2922 O O . GLN A 1 387 ? -34.928 6.186 -35.374 1.00 135.68 437 GLN A O 1
ATOM 2928 N N . ILE A 1 388 ? -36.775 6.616 -34.167 1.00 130.65 438 ILE A N 1
ATOM 2929 C CA . ILE A 1 388 ? -36.539 8.058 -34.129 1.00 130.33 438 ILE A CA 1
ATOM 2930 C C . ILE A 1 388 ? -35.943 8.499 -32.805 1.00 133.10 438 ILE A C 1
ATOM 2931 O O . ILE A 1 388 ? -35.986 7.765 -31.819 1.00 130.75 438 ILE A O 1
ATOM 2936 N N . SER A 1 389 ? -35.400 9.713 -32.791 1.00 143.44 439 SER A N 1
ATOM 2937 C CA . SER A 1 389 ? -34.927 10.332 -31.559 1.00 149.78 439 SER A CA 1
ATOM 2938 C C . SER A 1 389 ? -36.079 10.439 -30.569 1.00 152.91 439 SER A C 1
ATOM 2939 O O . SER A 1 389 ? -37.242 10.519 -30.965 1.00 153.72 439 SER A O 1
ATOM 2942 N N . HIS A 1 390 ? -35.752 10.439 -29.283 1.00 152.63 440 HIS A N 1
ATOM 2943 C CA . HIS A 1 390 ? -36.773 10.338 -28.246 1.00 150.55 440 HIS A CA 1
ATOM 2944 C C . HIS A 1 390 ? -37.567 11.618 -28.047 1.00 149.51 440 HIS A C 1
ATOM 2945 O O . HIS A 1 390 ? -38.670 11.585 -27.512 1.00 146.87 440 HIS A O 1
ATOM 2952 N N . ASP A 1 391 ? -37.016 12.740 -28.499 1.00 151.85 441 ASP A N 1
ATOM 2953 C CA . ASP A 1 391 ? -37.761 13.994 -28.506 1.00 149.51 441 ASP A CA 1
ATOM 2954 C C . ASP A 1 391 ? -38.625 14.071 -29.758 1.00 141.25 441 ASP A C 1
ATOM 2955 O O . ASP A 1 391 ? -39.656 14.732 -29.760 1.00 144.06 441 ASP A O 1
ATOM 2960 N N . SER A 1 392 ? -38.198 13.399 -30.822 1.00 131.90 442 SER A N 1
ATOM 2961 C CA . SER A 1 392 ? -39.012 13.291 -32.027 1.00 133.40 442 SER A CA 1
ATOM 2962 C C . SER A 1 392 ? -40.134 12.290 -31.761 1.00 125.27 442 SER A C 1
ATOM 2963 O O . SER A 1 392 ? -41.304 12.533 -32.085 1.00 122.48 442 SER A O 1
ATOM 2966 N N . LEU A 1 393 ? -39.752 11.164 -31.165 1.00 121.66 443 LEU A N 1
ATOM 2967 C CA . LEU A 1 393 ? -40.687 10.149 -30.702 1.00 117.54 443 LEU A CA 1
ATOM 2968 C C . LEU A 1 393 ? -41.747 10.789 -29.816 1.00 115.74 443 LEU A C 1
ATOM 2969 O O . LEU A 1 393 ? -42.941 10.682 -30.097 1.00 119.27 443 LEU A O 1
ATOM 2974 N N . ASN A 1 394 ? -41.307 11.471 -28.760 1.00 113.95 444 ASN A N 1
ATOM 2975 C CA . ASN A 1 394 ? -42.225 12.151 -27.842 1.00 113.33 444 ASN A CA 1
ATOM 2976 C C . ASN A 1 394 ? -43.012 13.307 -28.478 1.00 104.84 444 ASN A C 1
ATOM 2977 O O . ASN A 1 394 ? -44.124 13.629 -28.041 1.00 97.96 444 ASN A O 1
ATOM 2982 N N . ARG A 1 395 ? -42.431 13.927 -29.506 1.00 109.46 445 ARG A N 1
ATOM 2983 C CA . ARG A 1 395 ? -43.081 15.033 -30.213 1.00 112.05 445 ARG A CA 1
ATOM 2984 C C . ARG A 1 395 ? -44.283 14.502 -30.968 1.00 103.26 445 ARG A C 1
ATOM 2985 O O . ARG A 1 395 ? -45.355 15.114 -30.961 1.00 103.71 445 ARG A O 1
ATOM 2993 N N . LEU A 1 396 ? -44.087 13.361 -31.623 1.00 91.73 446 LEU A N 1
ATOM 2994 C CA . LEU A 1 396 ? -45.178 12.667 -32.287 1.00 85.73 446 LEU A CA 1
ATOM 2995 C C . LEU A 1 396 ? -46.205 12.200 -31.263 1.00 79.31 446 LEU A C 1
ATOM 2996 O O . LEU A 1 396 ? -47.413 12.364 -31.452 1.00 74.75 446 LEU A O 1
ATOM 3001 N N . LEU A 1 397 ? -45.705 11.636 -30.168 1.00 80.60 447 LEU A N 1
ATOM 3002 C CA . LEU A 1 397 ? -46.541 10.923 -29.205 1.00 85.47 447 LEU A CA 1
ATOM 3003 C C . LEU A 1 397 ? -47.268 11.845 -28.226 1.00 83.69 447 LEU A C 1
ATOM 3004 O O . LEU A 1 397 ? -48.037 11.380 -27.386 1.00 75.28 447 LEU A O 1
ATOM 3009 N N . GLU A 1 398 ? -47.021 13.147 -28.335 1.00 89.67 448 GLU A N 1
ATOM 3010 C CA . GLU A 1 398 ? -47.617 14.123 -27.417 1.00 88.48 448 GLU A CA 1
ATOM 3011 C C . GLU A 1 398 ? -49.111 13.920 -27.082 1.00 79.69 448 GLU A C 1
ATOM 3012 O O . GLU A 1 398 ? -49.456 13.738 -25.914 1.00 84.26 448 GLU A O 1
ATOM 3018 N N . PRO A 1 399 ? -49.997 13.905 -28.096 1.00 74.76 449 PRO A N 1
ATOM 3019 C CA . PRO A 1 399 ? -51.415 14.004 -27.743 1.00 69.30 449 PRO A CA 1
ATOM 3020 C C . PRO A 1 399 ? -51.963 12.673 -27.301 1.00 61.64 449 PRO A C 1
ATOM 3021 O O . PRO A 1 399 ? -53.179 12.506 -27.274 1.00 62.57 449 PRO A O 1
ATOM 3025 N N . LEU A 1 400 ? -51.086 11.730 -26.988 1.00 62.03 450 LEU A N 1
ATOM 3026 C CA . LEU A 1 400 ? -51.532 10.481 -26.402 1.00 71.84 450 LEU A CA 1
ATOM 3027 C C . LEU A 1 400 ? -51.447 10.602 -24.889 1.00 80.55 450 LEU A C 1
ATOM 3028 O O . LEU A 1 400 ? -52.218 9.965 -24.170 1.00 90.00 450 LEU A O 1
ATOM 3033 N N . LYS A 1 401 ? -50.507 11.414 -24.406 1.00 73.04 451 LYS A N 1
ATOM 3034 C CA . LYS A 1 401 ? -50.427 11.674 -22.976 1.00 65.59 451 LYS A CA 1
ATOM 3035 C C . LYS A 1 401 ? -51.661 12.468 -22.624 1.00 72.77 451 LYS A C 1
ATOM 3036 O O . LYS A 1 401 ? -52.347 12.154 -21.654 1.00 77.15 451 LYS A O 1
ATOM 3042 N N . ASP A 1 402 ? -51.955 13.471 -23.450 1.00 68.46 452 ASP A N 1
ATOM 3043 C CA . ASP A 1 402 ? -53.137 14.317 -23.288 1.00 63.00 452 ASP A CA 1
ATOM 3044 C C . ASP A 1 402 ? -54.432 13.501 -23.260 1.00 55.15 452 ASP A C 1
ATOM 3045 O O . ASP A 1 402 ? -55.371 13.833 -22.560 1.00 57.28 452 ASP A O 1
ATOM 3050 N N . LEU A 1 403 ? -54.463 12.416 -24.012 1.00 64.52 453 LEU A N 1
ATOM 3051 C CA . LEU A 1 403 ? -55.626 11.541 -24.055 1.00 75.06 453 LEU A CA 1
ATOM 3052 C C . LEU A 1 403 ? -55.692 10.657 -22.813 1.00 66.48 453 LEU A C 1
ATOM 3053 O O . LEU A 1 403 ? -56.765 10.380 -22.283 1.00 67.74 453 LEU A O 1
ATOM 3058 N N . LYS A 1 404 ? -54.534 10.206 -22.356 1.00 56.75 454 LYS A N 1
ATOM 3059 C CA . LYS A 1 404 ? -54.477 9.348 -21.190 1.00 55.61 454 LYS A CA 1
ATOM 3060 C C . LYS A 1 404 ? -54.623 10.217 -19.953 1.00 58.08 454 LYS A C 1
ATOM 3061 O O . LYS A 1 404 ? -55.178 9.781 -18.943 1.00 53.96 454 LYS A O 1
ATOM 3067 N N . ALA A 1 405 ? -54.116 11.447 -20.032 1.00 61.56 455 ALA A N 1
ATOM 3068 C CA . ALA A 1 405 ? -54.318 12.420 -18.971 1.00 49.59 455 ALA A CA 1
ATOM 3069 C C . ALA A 1 405 ? -55.803 12.561 -18.778 1.00 48.95 455 ALA A C 1
ATOM 3070 O O . ALA A 1 405 ? -56.333 12.148 -17.755 1.00 57.92 455 ALA A O 1
ATOM 3072 N N . HIS A 1 406 ? -56.481 13.096 -19.790 1.00 59.60 456 HIS A N 1
ATOM 3073 C CA . HIS A 1 406 ? -57.909 13.388 -19.695 1.00 57.86 456 HIS A CA 1
ATOM 3074 C C . HIS A 1 406 ? -58.691 12.150 -19.375 1.00 48.37 456 HIS A C 1
ATOM 3075 O O . HIS A 1 406 ? -59.773 12.232 -18.819 1.00 89.40 456 HIS A O 1
ATOM 3082 N N . GLY A 1 407 ? -58.129 11.000 -19.716 1.00 56.70 457 GLY A N 1
ATOM 3083 C CA . GLY A 1 407 ? -58.743 9.731 -19.384 1.00 62.04 457 GLY A CA 1
ATOM 3084 C C . GLY A 1 407 ? -58.772 9.538 -17.885 1.00 63.62 457 GLY A C 1
ATOM 3085 O O . GLY A 1 407 ? -59.835 9.604 -17.268 1.00 58.87 457 GLY A O 1
ATOM 3086 N N . PHE A 1 408 ? -57.593 9.313 -17.311 1.00 68.02 458 PHE A N 1
ATOM 3087 C CA . PHE A 1 408 ? -57.411 9.143 -15.875 1.00 46.70 458 PHE A CA 1
ATOM 3088 C C . PHE A 1 408 ? -58.152 10.172 -15.037 1.00 62.11 458 PHE A C 1
ATOM 3089 O O . PHE A 1 408 ? -58.744 9.846 -14.013 1.00 45.67 458 PHE A O 1
ATOM 3097 N N . ASP A 1 409 ? -58.092 11.424 -15.466 1.00 62.16 459 ASP A N 1
ATOM 3098 C CA . ASP A 1 409 ? -58.722 12.508 -14.736 1.00 70.72 459 ASP A CA 1
ATOM 3099 C C . ASP A 1 409 ? -60.224 12.278 -14.649 1.00 72.29 459 ASP A C 1
ATOM 3100 O O . ASP A 1 409 ? -60.873 12.664 -13.676 1.00 74.97 459 ASP A O 1
ATOM 3105 N N . THR A 1 410 ? -60.763 11.616 -15.663 1.00 69.58 460 THR A N 1
ATOM 3106 C CA . THR A 1 410 ? -62.203 11.481 -15.812 1.00 71.42 460 THR A CA 1
ATOM 3107 C C . THR A 1 410 ? -62.774 10.302 -15.020 1.00 76.39 460 THR A C 1
ATOM 3108 O O . THR A 1 410 ? -63.889 10.373 -14.512 1.00 83.57 460 THR A O 1
ATOM 3112 N N . LEU A 1 411 ? -62.004 9.231 -14.890 1.00 45.69 461 LEU A N 1
ATOM 3113 C CA . LEU A 1 411 ? -62.457 8.052 -14.156 1.00 45.57 461 LEU A CA 1
ATOM 3114 C C . LEU A 1 411 ? -62.303 8.270 -12.671 1.00 65.79 461 LEU A C 1
ATOM 3115 O O . LEU A 1 411 ? -63.156 7.874 -11.869 1.00 59.73 461 LEU A O 1
ATOM 3120 N N . LEU A 1 412 ? -61.182 8.894 -12.320 1.00 70.16 462 LEU A N 1
ATOM 3121 C CA . LEU A 1 412 ? -60.812 9.148 -10.936 1.00 66.62 462 LEU A CA 1
ATOM 3122 C C . LEU A 1 412 ? -61.700 10.210 -10.302 1.00 71.85 462 LEU A C 1
ATOM 3123 O O . LEU A 1 412 ? -62.243 9.985 -9.229 1.00 76.45 462 LEU A O 1
ATOM 3128 N N . GLN A 1 413 ? -61.845 11.349 -10.979 1.00 71.77 463 GLN A N 1
ATOM 3129 C CA . GLN A 1 413 ? -62.693 12.473 -10.549 1.00 72.21 463 GLN A CA 1
ATOM 3130 C C . GLN A 1 413 ? -63.822 12.184 -9.542 1.00 75.87 463 GLN A C 1
ATOM 3131 O O . GLN A 1 413 ? -64.041 12.957 -8.603 1.00 77.44 463 GLN A O 1
ATOM 3137 N N . SER A 1 414 ? -64.520 11.068 -9.741 1.00 71.36 464 SER A N 1
ATOM 3138 C CA . SER A 1 414 ? -65.598 10.636 -8.853 1.00 62.37 464 SER A CA 1
ATOM 3139 C C . SER A 1 414 ? -65.132 10.198 -7.461 1.00 69.35 464 SER A C 1
ATOM 3140 O O . SER A 1 414 ? -65.832 10.430 -6.488 1.00 79.53 464 SER A O 1
ATOM 3143 N N . LEU A 1 415 ? -63.971 9.551 -7.365 1.00 67.33 465 LEU A N 1
ATOM 3144 C CA . LEU A 1 415 ? -63.447 9.086 -6.074 1.00 62.08 465 LEU A CA 1
ATOM 3145 C C . LEU A 1 415 ? -62.728 10.210 -5.349 1.00 61.42 465 LEU A C 1
ATOM 3146 O O . LEU A 1 415 ? -62.723 10.279 -4.116 1.00 73.92 465 LEU A O 1
ATOM 3151 N N . PHE A 1 416 ? -62.110 11.095 -6.115 1.00 53.50 466 PHE A N 1
ATOM 3152 C CA . PHE A 1 416 ? -61.419 12.220 -5.511 1.00 61.91 466 PHE A CA 1
ATOM 3153 C C . PHE A 1 416 ? -62.426 13.161 -4.868 1.00 67.42 466 PHE A C 1
ATOM 3154 O O . PHE A 1 416 ? -62.092 13.908 -3.958 1.00 73.25 466 PHE A O 1
ATOM 3162 N N . LEU A 1 417 ? -63.666 13.110 -5.327 1.00 40.70 467 LEU A N 1
ATOM 3163 C CA . LEU A 1 417 ? -64.700 13.881 -4.676 1.00 53.84 467 LEU A CA 1
ATOM 3164 C C . LEU A 1 417 ? -65.199 13.224 -3.420 1.00 59.48 467 LEU A C 1
ATOM 3165 O O . LEU A 1 417 ? -65.284 13.875 -2.390 1.00 75.24 467 LEU A O 1
ATOM 3170 N N . ASP A 1 418 ? -65.545 11.943 -3.497 1.00 60.28 468 ASP A N 1
ATOM 3171 C CA . ASP A 1 418 ? -66.014 11.226 -2.312 1.00 70.67 468 ASP A CA 1
ATOM 3172 C C . ASP A 1 418 ? -64.966 11.346 -1.198 1.00 67.66 468 ASP A C 1
ATOM 3173 O O . ASP A 1 418 ? -65.280 11.297 -0.005 1.00 67.92 468 ASP A O 1
ATOM 3178 N N . LEU A 1 419 ? -63.722 11.548 -1.615 1.00 58.03 469 LEU A N 1
ATOM 3179 C CA . LEU A 1 419 ? -62.621 11.743 -0.703 1.00 52.80 469 LEU A CA 1
ATOM 3180 C C . LEU A 1 419 ? -62.467 13.173 -0.213 1.00 56.41 469 LEU A C 1
ATOM 3181 O O . LEU A 1 419 ? -61.717 13.402 0.722 1.00 57.15 469 LEU A O 1
ATOM 3186 N N . LYS A 1 420 ? -63.150 14.132 -0.843 1.00 58.78 470 LYS A N 1
ATOM 3187 C CA . LYS A 1 420 ? -62.960 15.567 -0.532 1.00 55.63 470 LYS A CA 1
ATOM 3188 C C . LYS A 1 420 ? -63.402 15.965 0.875 1.00 53.69 470 LYS A C 1
ATOM 3189 O O . LYS A 1 420 ? -62.695 16.717 1.564 1.00 46.86 470 LYS A O 1
ATOM 3195 N N . PRO A 1 421 ? -64.571 15.468 1.314 1.00 55.77 471 PRO A N 1
ATOM 3196 C CA . PRO A 1 421 ? -64.899 15.782 2.702 1.00 59.27 471 PRO A CA 1
ATOM 3197 C C . PRO A 1 421 ? -64.094 14.942 3.680 1.00 60.73 471 PRO A C 1
ATOM 3198 O O . PRO A 1 421 ? -63.550 15.515 4.611 1.00 63.85 471 PRO A O 1
ATOM 3202 N N . LEU A 1 422 ? -63.975 13.637 3.470 1.00 36.72 472 LEU A N 1
ATOM 3203 C CA . LEU A 1 422 ? -63.330 12.799 4.475 1.00 56.23 472 LEU A CA 1
ATOM 3204 C C . LEU A 1 422 ? -61.880 13.158 4.741 1.00 60.70 472 LEU A C 1
ATOM 3205 O O . LEU A 1 422 ? -61.211 12.428 5.453 1.00 60.96 472 LEU A O 1
ATOM 3210 N N . PHE A 1 423 ? -61.390 14.252 4.163 1.00 37.91 473 PHE A N 1
ATOM 3211 C CA . PHE A 1 423 ? -60.042 14.726 4.436 1.00 48.34 473 PHE A CA 1
ATOM 3212 C C . PHE A 1 423 ? -60.150 15.987 5.262 1.00 52.74 473 PHE A C 1
ATOM 3213 O O . PHE A 1 423 ? -59.253 16.304 6.039 1.00 39.00 473 PHE A O 1
ATOM 3221 N N . LYS A 1 424 ? -61.240 16.724 5.057 1.00 61.12 474 LYS A N 1
ATOM 3222 C CA . LYS A 1 424 ? -61.588 17.861 5.910 1.00 63.74 474 LYS A CA 1
ATOM 3223 C C . LYS A 1 424 ? -61.710 17.352 7.339 1.00 54.66 474 LYS A C 1
ATOM 3224 O O . LYS A 1 424 ? -61.286 18.008 8.284 1.00 44.81 474 LYS A O 1
ATOM 3230 N N . LYS A 1 425 ? -62.273 16.156 7.472 1.00 51.74 475 LYS A N 1
ATOM 3231 C CA . LYS A 1 425 ? -62.503 15.532 8.764 1.00 55.33 475 LYS A CA 1
ATOM 3232 C C . LYS A 1 425 ? -61.219 15.274 9.578 1.00 58.94 475 LYS A C 1
ATOM 3233 O O . LYS A 1 425 ? -61.283 14.858 10.728 1.00 69.19 475 LYS A O 1
ATOM 3239 N N . PHE A 1 426 ? -60.050 15.497 8.998 1.00 58.07 476 PH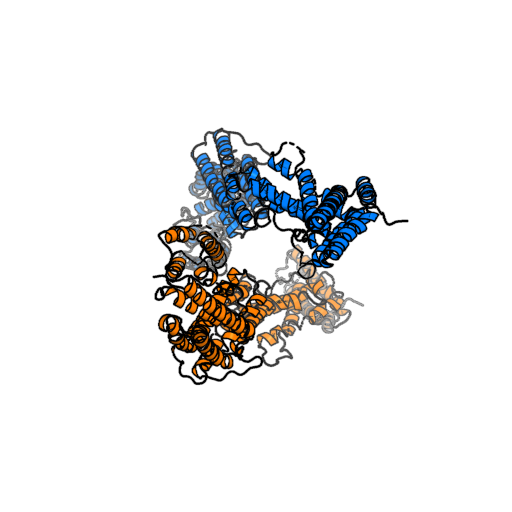E A N 1
ATOM 3240 C CA . PHE A 1 426 ? -58.838 15.489 9.813 1.00 58.32 476 PHE A CA 1
ATOM 3241 C C . PHE A 1 426 ? -58.736 16.839 10.460 1.00 63.79 476 PHE A C 1
ATOM 3242 O O . PHE A 1 426 ? -58.350 16.961 11.606 1.00 75.23 476 PHE A O 1
ATOM 3250 N N . THR A 1 427 ? -59.076 17.865 9.698 1.00 61.74 477 THR A N 1
ATOM 3251 C CA . THR A 1 427 ? -59.077 19.211 10.221 1.00 61.31 477 THR A CA 1
ATOM 3252 C C . THR A 1 427 ? -60.261 19.375 11.163 1.00 60.82 477 THR A C 1
ATOM 3253 O O . THR A 1 427 ? -60.114 19.950 12.242 1.00 58.22 477 THR A O 1
ATOM 3257 N N . GLN A 1 428 ? -61.417 18.831 10.781 1.00 75.15 478 GLN A N 1
ATOM 3258 C CA . GLN A 1 428 ? -62.633 18.990 11.592 1.00 76.85 478 GLN A CA 1
ATOM 3259 C C . GLN A 1 428 ? -62.478 18.383 12.988 1.00 66.52 478 GLN A C 1
ATOM 3260 O O . GLN A 1 428 ? -62.912 18.973 13.966 1.00 66.34 478 GLN A O 1
ATOM 3266 N N . THR A 1 429 ? -61.859 17.218 13.090 1.00 54.75 479 THR A N 1
ATOM 3267 C CA . THR A 1 429 ? -61.721 16.616 14.389 1.00 43.15 479 THR A CA 1
ATOM 3268 C C . THR A 1 429 ? -60.404 16.985 15.024 1.00 53.85 479 THR A C 1
ATOM 3269 O O . THR A 1 429 ? -59.892 16.219 15.821 1.00 52.28 479 THR A O 1
ATOM 3273 N N . ARG A 1 430 ? -59.858 18.145 14.675 1.00 39.49 480 ARG A N 1
ATOM 3274 C CA . ARG A 1 430 ? -58.540 18.576 15.166 1.00 59.42 480 ARG A CA 1
ATOM 3275 C C . ARG A 1 430 ? -57.586 17.427 15.438 1.00 48.12 480 ARG A C 1
ATOM 3276 O O . ARG A 1 430 ? -56.899 17.424 16.459 1.00 36.78 480 ARG A O 1
ATOM 3284 N N . TRP A 1 431 ? -57.617 16.434 14.550 1.00 50.40 481 TRP A N 1
ATOM 3285 C CA . TRP A 1 431 ? -56.762 15.248 14.587 1.00 55.46 481 TRP A CA 1
ATOM 3286 C C . TRP A 1 431 ? -56.943 14.456 15.870 1.00 61.34 481 TRP A C 1
ATOM 3287 O O . TRP A 1 431 ? -55.972 14.000 16.486 1.00 68.32 481 TRP A O 1
ATOM 3298 N N . ALA A 1 432 ? -58.202 14.297 16.264 1.00 60.45 482 ALA A N 1
ATOM 3299 C CA . ALA A 1 432 ? -58.528 13.592 17.491 1.00 75.59 482 ALA A CA 1
ATOM 3300 C C . ALA A 1 432 ? -58.339 12.110 17.266 1.00 84.84 482 ALA A C 1
ATOM 3301 O O . ALA A 1 432 ? -57.639 11.446 18.025 1.00 100.41 482 ALA A O 1
ATOM 3303 N N . ASN A 1 433 ? -58.966 11.581 16.226 1.00 79.99 483 ASN A N 1
ATOM 3304 C CA . ASN A 1 433 ? -58.644 10.226 15.825 1.00 83.71 483 ASN A CA 1
ATOM 3305 C C . ASN A 1 433 ? -58.405 10.138 14.332 1.00 81.09 483 ASN A C 1
ATOM 3306 O O . ASN A 1 433 ? -59.353 10.032 13.555 1.00 82.32 483 ASN A O 1
ATOM 3311 N N . PRO A 1 434 ? -57.123 10.206 13.930 1.00 78.85 484 PRO A N 1
ATOM 3312 C CA . PRO A 1 434 ? -56.680 9.991 12.546 1.00 66.74 484 PRO A CA 1
ATOM 3313 C C . PRO A 1 434 ? -57.103 8.622 12.015 1.00 61.57 484 PRO A C 1
ATOM 3314 O O . PRO A 1 434 ? -57.918 8.556 11.098 1.00 51.27 484 PRO A O 1
ATOM 3318 N N . VAL A 1 435 ? -56.573 7.556 12.613 1.00 67.92 485 VAL A N 1
ATOM 3319 C CA . VAL A 1 435 ? -56.747 6.191 12.119 1.00 62.63 485 VAL A CA 1
ATOM 3320 C C . VAL A 1 435 ? -58.177 5.823 11.734 1.00 58.58 485 VAL A C 1
ATOM 3321 O O . VAL A 1 435 ? -58.378 5.073 10.792 1.00 68.32 485 VAL A O 1
ATOM 3325 N N . GLU A 1 436 ? -59.169 6.369 12.425 1.00 55.16 486 GLU A N 1
ATOM 3326 C CA . GLU A 1 436 ? -60.556 6.090 12.058 1.00 80.54 486 GLU A CA 1
ATOM 3327 C C . GLU A 1 436 ? -60.970 6.839 10.785 1.00 81.03 486 GLU A C 1
ATOM 3328 O O . GLU A 1 436 ? -61.598 6.268 9.877 1.00 85.54 486 GLU A O 1
ATOM 3334 N N . THR A 1 437 ? -60.609 8.114 10.718 1.00 77.28 487 THR A N 1
ATOM 3335 C CA . THR A 1 437 ? -60.886 8.926 9.540 1.00 73.82 487 THR A CA 1
ATOM 3336 C C . THR A 1 437 ? -60.201 8.291 8.313 1.00 70.08 487 THR A C 1
ATOM 3337 O O . THR A 1 437 ? -60.846 7.993 7.291 1.00 77.49 487 THR A O 1
ATOM 3341 N N . LEU A 1 438 ? -58.896 8.063 8.437 1.00 50.54 488 LEU A N 1
ATOM 3342 C CA . LEU A 1 438 ? -58.107 7.410 7.400 1.00 47.17 488 LEU A CA 1
ATOM 3343 C C . LEU A 1 438 ? -58.676 6.062 6.988 1.00 57.49 488 LEU A C 1
ATOM 3344 O O . LEU A 1 438 ? -58.738 5.773 5.805 1.00 65.77 488 LEU A O 1
ATOM 3349 N N . GLU A 1 439 ? -59.079 5.235 7.948 1.00 63.12 489 GLU A N 1
ATOM 3350 C CA . GLU A 1 439 ? -59.705 3.950 7.615 1.00 81.23 489 GLU A CA 1
ATOM 3351 C C . GLU A 1 439 ? -60.973 4.136 6.782 1.00 82.89 489 GLU A C 1
ATOM 3352 O O . GLU A 1 439 ? -61.274 3.328 5.887 1.00 85.67 489 GLU A O 1
ATOM 3358 N N . GLU A 1 440 ? -61.718 5.197 7.082 1.00 78.01 490 GLU A N 1
ATOM 3359 C CA . GLU A 1 440 ? -62.869 5.535 6.252 1.00 81.11 490 GLU A CA 1
ATOM 3360 C C . GLU A 1 440 ? -62.422 5.831 4.824 1.00 74.89 490 GLU A C 1
ATOM 3361 O O . GLU A 1 440 ? -63.066 5.411 3.858 1.00 77.22 490 GLU A O 1
ATOM 3367 N N . ILE A 1 441 ? -61.313 6.547 4.688 1.00 64.44 491 ILE A N 1
ATOM 3368 C CA . ILE A 1 441 ? -60.798 6.851 3.352 1.00 53.54 491 ILE A CA 1
ATOM 3369 C C . ILE A 1 441 ? -60.300 5.615 2.589 1.00 59.48 491 ILE A C 1
ATOM 3370 O O . ILE A 1 441 ? -60.580 5.463 1.407 1.00 41.95 491 ILE A O 1
ATOM 3375 N N . ILE A 1 442 ? -59.562 4.740 3.261 1.00 41.58 492 ILE A N 1
ATOM 3376 C CA . ILE A 1 442 ? -59.118 3.491 2.662 1.00 51.07 492 ILE A CA 1
ATOM 3377 C C . ILE A 1 442 ? -60.298 2.659 2.208 1.00 53.52 492 ILE A C 1
ATOM 3378 O O . ILE A 1 442 ? -60.241 2.055 1.146 1.00 58.41 492 ILE A O 1
ATOM 3383 N N . THR A 1 443 ? -61.362 2.614 3.011 1.00 56.35 493 THR A N 1
ATOM 3384 C CA . THR A 1 443 ? -62.598 1.970 2.565 1.00 72.15 493 THR A CA 1
ATOM 3385 C C . THR A 1 443 ? -63.136 2.622 1.299 1.00 73.59 493 THR A C 1
ATOM 3386 O O . THR A 1 443 ? -63.495 1.934 0.348 1.00 78.12 493 THR A O 1
ATOM 3390 N N . THR A 1 444 ? -63.189 3.952 1.290 1.00 67.40 494 THR A N 1
ATOM 3391 C CA . THR A 1 444 ? -63.792 4.664 0.170 1.00 62.24 494 THR A CA 1
ATOM 3392 C C . THR A 1 444 ? -62.959 4.615 -1.092 1.00 59.32 494 THR A C 1
ATOM 3393 O O . THR A 1 444 ? -63.452 4.934 -2.172 1.00 64.55 494 THR A O 1
ATOM 3397 N N . VAL A 1 445 ? -61.696 4.238 -0.964 1.00 59.37 495 VAL A N 1
ATOM 3398 C CA . VAL A 1 445 ? -60.847 4.109 -2.139 1.00 60.44 495 VAL A CA 1
ATOM 3399 C C . VAL A 1 445 ? -60.836 2.653 -2.603 1.00 61.53 495 VAL A C 1
ATOM 3400 O O . VAL A 1 445 ? -60.981 2.373 -3.794 1.00 67.82 495 VAL A O 1
ATOM 3404 N N . SER A 1 446 ? -60.722 1.730 -1.651 1.00 58.17 496 SER A N 1
ATOM 3405 C CA . SER A 1 446 ? -60.640 0.311 -1.948 1.00 65.81 496 SER A CA 1
ATOM 3406 C C . SER A 1 446 ? -61.939 -0.156 -2.606 1.00 88.37 496 SER A C 1
ATOM 3407 O O . SER A 1 446 ? -61.973 -1.181 -3.294 1.00 91.81 496 SER A O 1
ATOM 3410 N N . SER A 1 447 ? -63.003 0.618 -2.411 1.00 94.39 497 SER A N 1
ATOM 3411 C CA . SER A 1 447 ? -64.251 0.390 -3.120 1.00 91.45 497 SER A CA 1
ATOM 3412 C C . SER A 1 447 ? -64.151 1.065 -4.469 1.00 89.26 497 SER A C 1
ATOM 3413 O O . SER A 1 447 ? -65.065 1.775 -4.872 1.00 94.39 497 SER A O 1
ATOM 3416 N N . SER A 1 448 ? -63.023 0.870 -5.146 1.00 86.86 498 SER A N 1
ATOM 3417 C CA . SER A 1 448 ? -62.812 1.399 -6.490 1.00 87.92 498 SER A CA 1
ATOM 3418 C C . SER A 1 448 ? -61.769 0.578 -7.233 1.00 96.82 498 SER A C 1
ATOM 3419 O O . SER A 1 448 ? -61.721 0.615 -8.453 1.00 100.01 498 SER A O 1
ATOM 3422 N N . LEU A 1 449 ? -60.956 -0.168 -6.480 1.00 104.60 499 LEU A N 1
ATOM 3423 C CA . LEU A 1 449 ? -60.077 -1.230 -7.018 1.00 112.93 499 LEU A CA 1
ATOM 3424 C C . LEU A 1 449 ? -60.641 -2.098 -8.177 1.00 78.75 499 LEU A C 1
ATOM 3425 O O . LEU A 1 449 ? -59.920 -2.333 -9.157 1.00 65.65 499 LEU A O 1
ATOM 3430 N N . PRO A 1 450 ? -61.908 -2.580 -8.063 1.00 88.21 500 PRO A N 1
ATOM 3431 C CA . PRO A 1 450 ? -62.494 -3.449 -9.090 1.00 93.18 500 PRO A CA 1
ATOM 3432 C C . PRO A 1 450 ? -62.297 -3.006 -10.532 1.00 98.13 500 PRO A C 1
ATOM 3433 O O . PRO A 1 450 ? -61.371 -3.484 -11.187 1.00 107.85 500 PRO A O 1
ATOM 3437 N N . GLU A 1 451 ? -63.160 -2.117 -11.016 1.00 91.81 501 GLU A N 1
ATOM 3438 C CA . GLU A 1 451 ? -63.224 -1.823 -12.445 1.00 89.75 501 GLU A CA 1
ATOM 3439 C C . GLU A 1 451 ? -61.884 -1.420 -13.052 1.00 73.74 501 GLU A C 1
ATOM 3440 O O . GLU A 1 451 ? -61.657 -1.611 -14.243 1.00 68.20 501 GLU A O 1
ATOM 3446 N N . PHE A 1 452 ? -60.983 -0.904 -12.228 1.00 64.99 502 PHE A N 1
ATOM 3447 C CA . PHE A 1 452 ? -59.681 -0.477 -12.716 1.00 63.01 502 PHE A CA 1
ATOM 3448 C C . PHE A 1 452 ? -58.758 -1.658 -12.996 1.00 79.58 502 PHE A C 1
ATOM 3449 O O . PHE A 1 452 ? -57.570 -1.486 -13.266 1.00 91.72 502 PHE A O 1
ATOM 3457 N N . SER A 1 453 ? -59.321 -2.859 -12.947 1.00 79.89 503 SER A N 1
ATOM 3458 C CA . SER A 1 453 ? -58.578 -4.060 -13.267 1.00 82.09 503 SER A CA 1
ATOM 3459 C C . SER A 1 453 ? -58.820 -4.373 -14.727 1.00 93.40 503 SER A C 1
ATOM 3460 O O . SER A 1 453 ? -58.072 -5.129 -15.343 1.00 100.76 503 SER A O 1
ATOM 3463 N N . GLU A 1 454 ? -59.880 -3.784 -15.277 1.00 97.81 504 GLU A N 1
ATOM 3464 C CA . GLU A 1 454 ? -60.183 -3.883 -16.706 1.00 104.03 504 GLU A CA 1
ATOM 3465 C C . GLU A 1 454 ? -59.326 -2.884 -17.513 1.00 99.75 504 GLU A C 1
ATOM 3466 O O . GLU A 1 454 ? -59.741 -2.376 -18.557 1.00 103.49 504 GLU A O 1
ATOM 3472 N N . LEU A 1 455 ? -58.124 -2.614 -17.015 1.00 90.21 505 LEU A N 1
ATOM 3473 C CA . LEU A 1 455 ? -57.252 -1.585 -17.555 1.00 84.46 505 LEU A CA 1
ATOM 3474 C C . LEU A 1 455 ? -55.860 -2.185 -17.632 1.00 92.33 505 LEU A C 1
ATOM 3475 O O . LEU A 1 455 ? -55.439 -2.856 -16.694 1.00 106.25 505 LEU A O 1
ATOM 3480 N N . GLN A 1 456 ? -55.153 -1.951 -18.736 1.00 87.62 506 GLN A N 1
ATOM 3481 C CA . GLN A 1 456 ? -53.830 -2.536 -18.978 1.00 87.01 506 GLN A CA 1
ATOM 3482 C C . GLN A 1 456 ? -52.900 -2.410 -17.769 1.00 81.27 506 GLN A C 1
ATOM 3483 O O . GLN A 1 456 ? -52.923 -1.390 -17.090 1.00 86.22 506 GLN A O 1
ATOM 3489 N N . ASP A 1 457 ? -52.090 -3.437 -17.505 1.00 75.83 507 ASP A N 1
ATOM 3490 C CA . ASP A 1 457 ? -51.277 -3.507 -16.278 1.00 77.75 507 ASP A CA 1
ATOM 3491 C C . ASP A 1 457 ? -50.343 -2.310 -16.090 1.00 63.04 507 ASP A C 1
ATOM 3492 O O . ASP A 1 457 ? -50.218 -1.742 -14.991 1.00 74.40 507 ASP A O 1
ATOM 3497 N N . CYS A 1 458 ? -49.698 -1.935 -17.183 1.00 69.15 508 CYS A N 1
ATOM 3498 C CA . CYS A 1 458 ? -48.841 -0.770 -17.216 1.00 72.59 508 CYS A CA 1
ATOM 3499 C C . CYS A 1 458 ? -49.598 0.475 -16.728 1.00 58.34 508 CYS A C 1
ATOM 3500 O O . CYS A 1 458 ? -49.110 1.259 -15.906 1.00 55.45 508 CYS A O 1
ATOM 3503 N N . PHE A 1 459 ? -50.813 0.642 -17.226 1.00 58.88 509 PHE A N 1
ATOM 3504 C CA . PHE A 1 459 ? -51.627 1.782 -16.829 1.00 58.50 509 PHE A CA 1
ATOM 3505 C C . PHE A 1 459 ? -52.284 1.568 -15.469 1.00 57.08 509 PHE A C 1
ATOM 3506 O O . PHE A 1 459 ? -52.642 2.538 -14.800 1.00 52.65 509 PHE A O 1
ATOM 3514 N N . ARG A 1 460 ? -52.451 0.307 -15.072 1.00 63.18 510 ARG A N 1
ATOM 3515 C CA . ARG A 1 460 ? -52.934 -0.004 -13.734 1.00 67.55 510 ARG A CA 1
ATOM 3516 C C . ARG A 1 460 ? -51.988 0.684 -12.777 1.00 51.62 510 ARG A C 1
ATOM 3517 O O . ARG A 1 460 ? -52.366 1.627 -12.094 1.00 87.20 510 ARG A O 1
ATOM 3525 N N . GLU A 1 461 ? -50.736 0.254 -12.767 1.00 69.83 511 GLU A N 1
ATOM 3526 C CA . GLU A 1 461 ? -49.777 0.856 -11.841 1.00 70.75 511 GLU A CA 1
ATOM 3527 C C . GLU A 1 461 ? -49.546 2.373 -12.101 1.00 52.51 511 GLU A C 1
ATOM 3528 O O . GLU A 1 461 ? -49.277 3.159 -11.170 1.00 52.77 511 GLU A O 1
ATOM 3534 N N . GLU A 1 462 ? -49.678 2.789 -13.355 1.00 55.85 512 GLU A N 1
ATOM 3535 C CA . GLU A 1 462 ? -49.589 4.210 -13.661 1.00 67.37 512 GLU A CA 1
ATOM 3536 C C . GLU A 1 462 ? -50.681 5.002 -12.944 1.00 62.78 512 GLU A C 1
ATOM 3537 O O . GLU A 1 462 ? -50.482 6.159 -12.582 1.00 62.92 512 GLU A O 1
ATOM 3543 N N . LEU A 1 463 ? -51.839 4.381 -12.747 1.00 56.27 513 LEU A N 1
ATOM 3544 C CA . LEU A 1 463 ? -52.954 5.043 -12.067 1.00 56.95 513 LEU A CA 1
ATOM 3545 C C . LEU A 1 463 ? -52.855 4.937 -10.552 1.00 60.92 513 LEU A C 1
ATOM 3546 O O . LEU A 1 463 ? -53.209 5.860 -9.820 1.00 64.15 513 LEU A O 1
ATOM 3559 N N . GLU A 1 465 ? -50.103 5.025 -8.949 1.00 55.29 515 GLU A N 1
ATOM 3560 C CA . GLU A 1 465 ? -49.249 6.120 -8.482 1.00 61.90 515 GLU A CA 1
ATOM 3561 C C . GLU A 1 465 ? -50.058 7.393 -8.349 1.00 64.27 515 GLU A C 1
ATOM 3562 O O . GLU A 1 465 ? -49.814 8.191 -7.451 1.00 77.69 515 GLU A O 1
ATOM 3568 N N . THR A 1 466 ? -51.034 7.576 -9.231 1.00 55.88 516 THR A N 1
ATOM 3569 C CA . THR A 1 466 ? -51.828 8.795 -9.199 1.00 46.93 516 THR A CA 1
ATOM 3570 C C . THR A 1 466 ? -52.657 8.858 -7.931 1.00 42.53 516 THR A C 1
ATOM 3571 O O . THR A 1 466 ? -52.680 9.887 -7.254 1.00 44.43 516 THR A O 1
ATOM 3575 N N . VAL A 1 467 ? -53.304 7.751 -7.581 1.00 42.62 517 VAL A N 1
ATOM 3576 C CA . VAL A 1 467 ? -54.066 7.706 -6.336 1.00 40.36 517 VAL A CA 1
ATOM 3577 C C . VAL A 1 467 ? -53.167 7.906 -5.117 1.00 32.81 517 VAL A C 1
ATOM 3578 O O . VAL A 1 467 ? -53.347 8.880 -4.401 1.00 46.16 517 VAL A O 1
ATOM 3582 N N . HIS A 1 468 ? -52.205 7.004 -4.901 1.00 40.02 518 HIS A N 1
ATOM 3583 C CA . HIS A 1 468 ? -51.143 7.164 -3.884 1.00 37.29 518 HIS A CA 1
ATOM 3584 C C . HIS A 1 468 ? -50.744 8.644 -3.697 1.00 44.78 518 HIS A C 1
ATOM 3585 O O . HIS A 1 468 ? -50.942 9.246 -2.623 1.00 57.01 518 HIS A O 1
ATOM 3592 N N . LEU A 1 469 ? -50.203 9.231 -4.758 1.00 36.39 519 LEU A N 1
ATOM 3593 C CA . LEU A 1 469 ? -49.857 10.641 -4.767 1.00 28.51 519 LEU A CA 1
ATOM 3594 C C . LEU A 1 469 ? -50.984 11.520 -4.305 1.00 38.85 519 LEU A C 1
ATOM 3595 O O . LEU A 1 469 ? -50.753 12.495 -3.624 1.00 33.76 519 LEU A O 1
ATOM 3600 N N . HIS A 1 470 ? -52.216 11.195 -4.665 1.00 39.82 520 HIS A N 1
ATOM 3601 C CA . HIS A 1 470 ? -53.298 12.097 -4.280 1.00 34.43 520 HIS A CA 1
ATOM 3602 C C . HIS A 1 470 ? -53.581 12.040 -2.798 1.00 32.53 520 HIS A C 1
ATOM 3603 O O . HIS A 1 470 ? -53.785 13.085 -2.175 1.00 37.47 520 HIS A O 1
ATOM 3610 N N . LEU A 1 471 ? -53.603 10.824 -2.246 1.00 33.89 521 LEU A N 1
ATOM 3611 C CA . LEU A 1 471 ? -53.669 10.615 -0.792 1.00 48.10 521 LEU A CA 1
ATOM 3612 C C . LEU A 1 471 ? -52.613 11.419 -0.032 1.00 52.27 521 LEU A C 1
ATOM 3613 O O . LEU A 1 471 ? -52.964 12.255 0.819 1.00 47.26 521 LEU A O 1
ATOM 3618 N N . VAL A 1 472 ? -51.337 11.177 -0.341 1.00 25.99 522 VAL A N 1
ATOM 3619 C CA . VAL A 1 472 ? -50.270 11.988 0.252 1.00 35.52 522 VAL A CA 1
ATOM 3620 C C . VAL A 1 472 ? -50.403 13.533 0.064 1.00 32.33 522 VAL A C 1
ATOM 3621 O O . VAL A 1 472 ? -50.239 14.308 1.028 1.00 32.99 522 VAL A O 1
ATOM 3625 N N . LYS A 1 473 ? -50.691 13.990 -1.152 1.00 35.90 523 LYS A N 1
ATOM 3626 C CA . LYS A 1 473 ? -50.790 15.426 -1.371 1.00 43.10 523 LYS A CA 1
ATOM 3627 C C . LYS A 1 473 ? -51.836 15.895 -0.394 1.00 54.55 523 LYS A C 1
ATOM 3628 O O . LYS A 1 473 ? -51.540 16.691 0.488 1.00 60.09 523 LYS A O 1
ATOM 3634 N N . GLU A 1 474 ? -53.028 15.319 -0.501 1.00 50.59 524 GLU A N 1
ATOM 3635 C CA . GLU A 1 474 ? -54.177 15.751 0.269 1.00 42.31 524 GLU A CA 1
ATOM 3636 C C . GLU A 1 474 ? -53.909 15.823 1.778 1.00 38.43 524 GLU A C 1
ATOM 3637 O O . GLU A 1 474 ? -54.268 16.801 2.461 1.00 42.19 524 GLU A O 1
ATOM 3643 N N . TYR A 1 475 ? -53.255 14.796 2.292 1.00 35.56 525 TYR A N 1
ATOM 3644 C CA . TYR A 1 475 ? -52.840 14.791 3.696 1.00 41.53 525 TYR A CA 1
ATOM 3645 C C . TYR A 1 475 ? -51.941 15.998 4.048 1.00 37.28 525 TYR A C 1
ATOM 3646 O O . TYR A 1 475 ? -52.210 16.749 4.997 1.00 23.22 525 TYR A O 1
ATOM 3655 N N . ILE A 1 476 ? -50.881 16.195 3.274 1.00 31.80 526 ILE A N 1
ATOM 3656 C CA . ILE A 1 476 ? -49.983 17.305 3.556 1.00 31.65 526 ILE A CA 1
ATOM 3657 C C . ILE A 1 476 ? -50.693 18.647 3.380 1.00 22.23 526 ILE A C 1
ATOM 3658 O O . ILE A 1 476 ? -50.332 19.633 3.994 1.00 25.82 526 ILE A O 1
ATOM 3663 N N . ILE A 1 477 ? -51.716 18.683 2.548 1.00 23.08 527 ILE A N 1
ATOM 3664 C CA . ILE A 1 477 ? -52.517 19.891 2.402 1.00 42.36 527 ILE A CA 1
ATOM 3665 C C . ILE A 1 477 ? -53.286 20.144 3.686 1.00 48.77 527 ILE A C 1
ATOM 3666 O O . ILE A 1 477 ? -53.494 21.298 4.076 1.00 51.43 527 ILE A O 1
ATOM 3671 N N . ARG A 1 478 ? -53.711 19.063 4.343 1.00 49.30 528 ARG A N 1
ATOM 3672 C CA . ARG A 1 478 ? -54.378 19.202 5.639 1.00 48.41 528 ARG A CA 1
ATOM 3673 C C . ARG A 1 478 ? -53.439 19.687 6.735 1.00 50.50 528 ARG A C 1
ATOM 3674 O O . ARG A 1 478 ? -53.750 20.651 7.413 1.00 56.15 528 ARG A O 1
ATOM 3682 N N . LEU A 1 479 ? -52.304 19.021 6.920 1.00 23.61 529 LEU A N 1
ATOM 3683 C CA . LEU A 1 479 ? -51.318 19.499 7.887 1.00 23.13 529 LEU A CA 1
ATOM 3684 C C . LEU A 1 479 ? -50.800 20.918 7.631 1.00 42.70 529 LEU A C 1
ATOM 3685 O O . LEU A 1 479 ? -50.102 21.479 8.468 1.00 51.10 529 LEU A O 1
ATOM 3690 N N . CYS A 1 480 ? -51.081 21.488 6.470 1.00 39.50 530 CYS A N 1
ATOM 3691 C CA . CYS A 1 480 ? -50.506 22.784 6.128 1.00 45.68 530 CYS A CA 1
ATOM 3692 C C . CYS A 1 480 ? -51.550 23.877 6.159 1.00 49.64 530 CYS A C 1
ATOM 3693 O O . CYS A 1 480 ? -51.302 25.012 5.736 1.00 64.12 530 CYS A O 1
ATOM 3696 N N . LYS A 1 481 ? -52.721 23.519 6.667 1.00 37.02 531 LYS A N 1
ATOM 3697 C CA . LYS A 1 481 ? -53.866 24.410 6.676 1.00 31.72 531 LYS A CA 1
ATOM 3698 C C . LYS A 1 481 ? -53.914 25.340 7.909 1.00 44.20 531 LYS A C 1
ATOM 3699 O O . LYS A 1 481 ? -54.948 25.989 8.155 1.00 57.40 531 LYS A O 1
ATOM 3705 N N . ARG A 1 482 ? -52.795 25.400 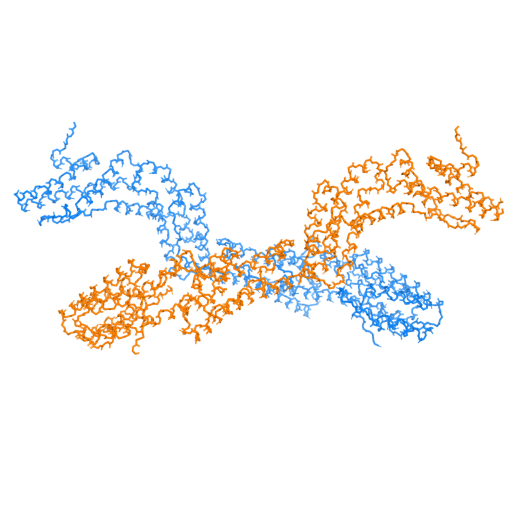8.652 1.00 47.78 532 ARG A N 1
ATOM 3706 C CA . ARG A 1 482 ? -52.602 26.267 9.838 1.00 49.79 532 ARG A CA 1
ATOM 3707 C C . ARG A 1 482 ? -53.837 26.407 10.722 1.00 58.87 532 ARG A C 1
ATOM 3708 O O . ARG A 1 482 ? -54.351 27.503 10.958 1.00 60.71 532 ARG A O 1
ATOM 3716 N N . ARG A 1 483 ? -54.298 25.276 11.221 1.00 60.82 533 ARG A N 1
ATOM 3717 C CA . ARG A 1 483 ? -55.632 25.189 11.758 1.00 65.10 533 ARG A CA 1
ATOM 3718 C C . ARG A 1 483 ? -55.505 24.240 12.927 1.00 66.24 533 ARG A C 1
ATOM 3719 O O . ARG A 1 483 ? -56.500 23.730 13.451 1.00 70.46 533 ARG A O 1
ATOM 3727 N N . LEU A 1 484 ? -54.256 23.995 13.319 1.00 58.29 534 LEU A N 1
ATOM 3728 C CA . LEU A 1 484 ? -53.962 23.243 14.530 1.00 31.34 534 LEU A CA 1
ATOM 3729 C C . LEU A 1 484 ? -52.607 23.670 15.080 1.00 58.83 534 LEU A C 1
ATOM 3730 O O . LEU A 1 484 ? -51.593 23.476 14.424 1.00 52.14 534 LEU A O 1
ATOM 3735 N N . VAL A 1 485 ? -52.583 24.289 16.262 1.00 59.86 535 VAL A N 1
ATOM 3736 C CA . VAL A 1 485 ? -51.302 24.559 16.930 1.00 56.50 535 VAL A CA 1
ATOM 3737 C C . VAL A 1 485 ? -51.230 23.715 18.182 1.00 61.13 535 VAL A C 1
ATOM 3738 O O . VAL A 1 485 ? -52.234 23.530 18.863 1.00 61.13 535 VAL A O 1
ATOM 3742 N N . LEU A 1 486 ? -50.053 23.180 18.469 1.00 31.73 536 LEU A N 1
ATOM 3743 C CA . LEU A 1 486 ? -49.906 22.312 19.611 1.00 51.90 536 LEU A CA 1
ATOM 3744 C C . LEU A 1 486 ? -49.095 23.035 20.671 1.00 55.66 536 LEU A C 1
ATOM 3745 O O . LEU A 1 486 ? -48.076 23.632 20.356 1.00 63.25 536 LEU A O 1
ATOM 3750 N N . LYS A 1 487 ? -49.548 23.002 21.923 1.00 48.79 537 LYS A N 1
ATOM 3751 C CA . LYS A 1 487 ? -48.917 23.816 22.941 1.00 48.31 537 LYS A CA 1
ATOM 3752 C C . LYS A 1 487 ? -47.707 23.127 23.539 1.00 43.81 537 LYS A C 1
ATOM 3753 O O . LYS A 1 487 ? -46.687 23.764 23.755 1.00 54.55 537 LYS A O 1
ATOM 3759 N N . THR A 1 488 ? -47.809 21.825 23.781 1.00 50.80 538 THR A N 1
ATOM 3760 C CA . THR A 1 488 ? -46.752 21.104 24.488 1.00 76.22 538 THR A CA 1
ATOM 3761 C C . THR A 1 488 ? -46.284 19.825 23.826 1.00 66.49 538 THR A C 1
ATOM 3762 O O . THR A 1 488 ? -47.090 19.007 23.406 1.00 65.10 538 THR A O 1
ATOM 3766 N N . ALA A 1 489 ? -44.967 19.659 23.793 1.00 56.06 539 ALA A N 1
ATOM 3767 C CA . ALA A 1 489 ? -44.290 18.505 23.222 1.00 49.75 539 ALA A CA 1
ATOM 3768 C C . ALA A 1 489 ? -45.026 17.173 23.267 1.00 60.76 539 ALA A C 1
ATOM 3769 O O . ALA A 1 489 ? -45.031 16.445 22.281 1.00 68.38 539 ALA A O 1
ATOM 3771 N N . GLU A 1 490 ? -45.641 16.846 24.396 1.00 68.12 540 GLU A N 1
ATOM 3772 C CA . GLU A 1 490 ? -46.255 15.524 24.553 1.00 78.96 540 GLU A CA 1
ATOM 3773 C C . GLU A 1 490 ? -47.310 15.224 23.471 1.00 76.77 540 GLU A C 1
ATOM 3774 O O . GLU A 1 490 ? -47.348 14.125 22.895 1.00 81.76 540 GLU A O 1
ATOM 3780 N N . GLN A 1 491 ? -48.129 16.222 23.161 1.00 67.59 541 GLN A N 1
ATOM 3781 C CA . GLN A 1 491 ? -49.162 16.069 22.152 1.00 59.31 541 GLN A CA 1
ATOM 3782 C C . GLN A 1 491 ? -48.600 16.172 20.733 1.00 53.57 541 GLN A C 1
ATOM 3783 O O . GLN A 1 491 ? -49.200 15.662 19.791 1.00 49.37 541 GLN A O 1
ATOM 3789 N N . GLN A 1 492 ? -47.453 16.824 20.575 1.00 49.93 542 GLN A N 1
ATOM 3790 C CA . GLN A 1 492 ? -46.772 16.821 19.285 1.00 43.46 542 GLN A CA 1
ATOM 3791 C C . GLN A 1 492 ? -46.196 15.447 18.986 1.00 48.46 542 GLN A C 1
ATOM 3792 O O . GLN A 1 492 ? -46.212 15.000 17.848 1.00 58.12 542 GLN A O 1
ATOM 3798 N N . GLN A 1 493 ? -45.686 14.781 20.013 1.00 46.67 543 GLN A N 1
ATOM 3799 C CA . GLN A 1 493 ? -45.237 13.400 19.876 1.00 49.87 543 GLN A CA 1
ATOM 3800 C C . GLN A 1 493 ? -46.402 12.478 19.576 1.00 46.91 543 GLN A C 1
ATOM 3801 O O . GLN A 1 493 ? -46.274 11.552 18.779 1.00 44.74 543 GLN A O 1
ATOM 3807 N N . GLN A 1 494 ? -47.527 12.727 20.244 1.00 54.50 544 GLN A N 1
ATOM 3808 C CA . GLN A 1 494 ? -48.753 11.960 20.035 1.00 48.84 544 GLN A CA 1
ATOM 3809 C C . GLN A 1 494 ? -49.229 12.126 18.592 1.00 49.12 544 GLN A C 1
ATOM 3810 O O . GLN A 1 494 ? -49.648 11.155 17.932 1.00 53.72 544 GLN A O 1
ATOM 3816 N N . LEU A 1 495 ? -49.134 13.359 18.092 1.00 49.41 545 LEU A N 1
ATOM 3817 C CA . LEU A 1 495 ? -49.519 13.659 16.710 1.00 46.86 545 LEU A CA 1
ATOM 3818 C C . LEU A 1 495 ? -48.562 12.948 15.771 1.00 41.39 545 LEU A C 1
ATOM 3819 O O . LEU A 1 495 ? -48.973 12.413 14.758 1.00 39.49 545 LEU A O 1
ATOM 3824 N N . ALA A 1 496 ? -47.283 12.944 16.124 1.00 44.54 546 ALA A N 1
ATOM 3825 C CA . ALA A 1 496 ? -46.286 12.245 15.340 1.00 48.97 546 ALA A CA 1
ATOM 3826 C C . ALA A 1 496 ? -46.640 10.771 15.194 1.00 46.30 546 ALA A C 1
ATOM 3827 O O . ALA A 1 496 ? -46.827 10.298 14.074 1.00 57.71 546 ALA A O 1
ATOM 3829 N N . ARG A 1 497 ? -46.724 10.052 16.311 1.00 38.87 547 ARG A N 1
ATOM 3830 C CA . ARG A 1 497 ? -47.223 8.675 16.308 1.00 51.02 547 ARG A CA 1
ATOM 3831 C C . ARG A 1 497 ? -48.433 8.491 15.389 1.00 58.30 547 ARG A C 1
ATOM 3832 O O . ARG A 1 497 ? -48.497 7.525 14.617 1.00 67.07 547 ARG A O 1
ATOM 3840 N N . HIS A 1 498 ? -49.392 9.413 15.474 1.00 51.67 548 HIS A N 1
ATOM 3841 C CA . HIS A 1 498 ? -50.516 9.425 14.530 1.00 47.07 548 HIS A CA 1
ATOM 3842 C C . HIS A 1 498 ? -50.115 9.460 13.038 1.00 43.71 548 HIS A C 1
ATOM 3843 O O . HIS A 1 498 ? -50.482 8.571 12.262 1.00 46.25 548 HIS A O 1
ATOM 3850 N N . ILE A 1 499 ? -49.409 10.517 12.637 1.00 44.28 549 ILE A N 1
ATOM 3851 C CA . ILE A 1 499 ? -48.969 10.681 11.256 1.00 47.47 549 ILE A CA 1
ATOM 3852 C C . ILE A 1 499 ? -48.323 9.387 10.798 1.00 62.70 549 ILE A C 1
ATOM 3853 O O . ILE A 1 499 ? -48.767 8.802 9.824 1.00 70.12 549 ILE A O 1
ATOM 3858 N N . LEU A 1 500 ? -47.307 8.928 11.527 1.00 62.22 550 LEU A N 1
ATOM 3859 C CA . LEU A 1 500 ? -46.602 7.700 11.180 1.00 32.13 550 LEU A CA 1
ATOM 3860 C C . LEU A 1 500 ? -47.525 6.520 11.002 1.00 46.98 550 LEU A C 1
ATOM 3861 O O . LEU A 1 500 ? -47.336 5.707 10.099 1.00 49.93 550 LEU A O 1
ATOM 3866 N N . ALA A 1 501 ? -48.523 6.424 11.868 1.00 51.08 551 ALA A N 1
ATOM 3867 C CA . ALA A 1 501 ? -49.488 5.332 11.769 1.00 56.24 551 ALA A CA 1
ATOM 3868 C C . ALA A 1 501 ? -50.170 5.397 10.425 1.00 49.63 551 ALA A C 1
ATOM 3869 O O . ALA A 1 501 ? -50.300 4.386 9.710 1.00 64.68 551 ALA A O 1
ATOM 3871 N N . ASN A 1 502 ? -50.587 6.604 10.074 1.00 42.55 552 ASN A N 1
ATOM 3872 C CA . ASN A 1 502 ? -51.280 6.803 8.812 1.00 59.15 552 ASN A CA 1
ATOM 3873 C C . ASN A 1 502 ? -50.379 6.540 7.593 1.00 56.10 552 ASN A C 1
ATOM 3874 O O . ASN A 1 502 ? -50.822 5.970 6.598 1.00 32.43 552 ASN A O 1
ATOM 3879 N N . ALA A 1 503 ? -49.115 6.945 7.695 1.00 48.03 553 ALA A N 1
ATOM 3880 C CA . ALA A 1 503 ? -48.166 6.854 6.593 1.00 41.34 553 ALA A CA 1
ATOM 3881 C C . ALA A 1 503 ? -47.868 5.408 6.305 1.00 46.08 553 ALA A C 1
ATOM 3882 O O . ALA A 1 503 ? -47.677 5.017 5.153 1.00 48.40 553 ALA A O 1
ATOM 3884 N N . ASP A 1 504 ? -47.832 4.612 7.362 1.00 34.82 554 ASP A N 1
ATOM 3885 C CA . ASP A 1 504 ? -47.671 3.187 7.174 1.00 51.69 554 ASP A CA 1
ATOM 3886 C C . ASP A 1 504 ? -48.928 2.540 6.614 1.00 56.92 554 ASP A C 1
ATOM 3887 O O . ASP A 1 504 ? -48.850 1.575 5.837 1.00 70.14 554 ASP A O 1
ATOM 3892 N N . ALA A 1 505 ? -50.085 3.084 6.980 1.00 50.21 555 ALA A N 1
ATOM 3893 C CA . ALA A 1 505 ? -51.332 2.561 6.421 1.00 49.51 555 ALA A CA 1
ATOM 3894 C C . ALA A 1 505 ? -51.377 2.781 4.926 1.00 54.50 555 ALA A C 1
ATOM 3895 O O . ALA A 1 505 ? -51.502 1.834 4.154 1.00 68.05 555 ALA A O 1
ATOM 3897 N N . ILE A 1 506 ? -51.280 4.040 4.528 1.00 57.85 556 ILE A N 1
ATOM 3898 C CA . ILE A 1 506 ? -51.214 4.414 3.122 1.00 62.82 556 ILE A CA 1
ATOM 3899 C C . ILE A 1 506 ? -50.132 3.657 2.340 1.00 69.54 556 ILE A C 1
ATOM 3900 O O . ILE A 1 506 ? -50.449 2.922 1.403 1.00 73.89 556 ILE A O 1
ATOM 3905 N N . GLN A 1 507 ? -48.868 3.834 2.720 1.00 66.07 557 GLN A N 1
ATOM 3906 C CA . GLN A 1 507 ? -47.781 3.220 1.970 1.00 72.85 557 GLN A CA 1
ATOM 3907 C C . GLN A 1 507 ? -48.003 1.734 1.834 1.00 39.18 557 GLN A C 1
ATOM 3908 O O . GLN A 1 507 ? -47.862 1.166 0.750 1.00 78.84 557 GLN A O 1
ATOM 3914 N N . GLY A 1 508 ? -48.371 1.107 2.936 1.00 40.64 558 GLY A N 1
ATOM 3915 C CA . GLY A 1 508 ? -48.620 -0.315 2.897 1.00 79.45 558 GLY A CA 1
ATOM 3916 C C . GLY A 1 508 ? -49.682 -0.681 1.882 1.00 76.68 558 GLY A C 1
ATOM 3917 O O . GLY A 1 508 ? -49.421 -1.436 0.957 1.00 46.56 558 GLY A O 1
ATOM 3918 N N . PHE A 1 509 ? -50.872 -0.114 2.056 1.00 70.26 559 PHE A N 1
ATOM 3919 C CA . PHE A 1 509 ? -52.050 -0.461 1.269 1.00 62.58 559 PHE A CA 1
ATOM 3920 C C . PHE A 1 509 ? -51.835 -0.199 -0.214 1.00 62.04 559 PHE A C 1
ATOM 3921 O O . PHE A 1 509 ? -52.039 -1.091 -1.031 1.00 60.60 559 PHE A O 1
ATOM 3929 N N . CYS A 1 510 ? -51.405 1.012 -0.557 1.00 58.31 560 CYS A N 1
ATOM 3930 C CA . CYS A 1 510 ? -51.093 1.348 -1.944 1.00 53.24 560 CYS A CA 1
ATOM 3931 C C . CYS A 1 510 ? -50.038 0.428 -2.573 1.00 59.28 560 CYS A C 1
ATOM 3932 O O . CYS A 1 510 ? -50.248 -0.083 -3.675 1.00 66.92 560 CYS A O 1
ATOM 3935 N N . THR A 1 511 ? -48.901 0.236 -1.902 1.00 53.11 561 THR A N 1
ATOM 3936 C CA . THR A 1 511 ? -47.886 -0.683 -2.415 1.00 50.31 561 THR A CA 1
ATOM 3937 C C . THR A 1 511 ? -48.485 -2.058 -2.647 1.00 48.91 561 THR A C 1
ATOM 3938 O O . THR A 1 511 ? -48.203 -2.727 -3.635 1.00 53.61 561 THR A O 1
ATOM 3942 N N . GLU A 1 512 ? -49.354 -2.441 -1.729 1.00 53.18 562 GLU A N 1
ATOM 3943 C CA . GLU A 1 512 ? -49.938 -3.764 -1.687 1.00 68.94 562 GLU A CA 1
ATOM 3944 C C . GLU A 1 512 ? -51.070 -3.872 -2.719 1.00 65.44 562 GLU A C 1
ATOM 3945 O O . GLU A 1 512 ? -51.580 -4.954 -2.995 1.00 73.00 562 GLU A O 1
ATOM 3951 N N . ASN A 1 513 ? -51.454 -2.744 -3.299 1.00 58.86 563 ASN A N 1
ATOM 3952 C CA . ASN A 1 513 ? -52.538 -2.728 -4.268 1.00 67.70 563 ASN A CA 1
ATOM 3953 C C . ASN A 1 513 ? -52.031 -2.351 -5.649 1.00 77.06 563 ASN A C 1
ATOM 3954 O O . ASN A 1 513 ? -52.815 -2.198 -6.584 1.00 85.80 563 ASN A O 1
ATOM 3959 N N . GLY A 1 514 ? -50.722 -2.172 -5.777 1.00 73.09 564 GLY A N 1
ATOM 3960 C CA . GLY A 1 514 ? -50.133 -2.012 -7.091 1.00 68.65 564 GLY A CA 1
ATOM 3961 C C . GLY A 1 514 ? -49.363 -0.732 -7.369 1.00 69.24 564 GLY A C 1
ATOM 3962 O O . GLY A 1 514 ? -48.865 -0.537 -8.476 1.00 79.70 564 GLY A O 1
ATOM 3963 N N . SER A 1 515 ? -49.249 0.152 -6.391 1.00 59.13 565 SER A N 1
ATOM 3964 C CA . SER A 1 515 ? -48.446 1.344 -6.598 1.00 53.68 565 SER A CA 1
ATOM 3965 C C . SER A 1 515 ? -46.969 0.983 -6.490 1.00 65.80 565 SER A C 1
ATOM 3966 O O . SER A 1 515 ? -46.604 0.049 -5.780 1.00 80.09 565 SER A O 1
ATOM 3969 N N . THR A 1 516 ? -46.115 1.701 -7.207 1.00 59.37 566 THR A N 1
ATOM 3970 C CA . THR A 1 516 ? -44.676 1.548 -7.016 1.00 56.86 566 THR A CA 1
ATOM 3971 C C . THR A 1 516 ? -44.058 2.922 -6.820 1.00 70.14 566 THR A C 1
ATOM 3972 O O . THR A 1 516 ? -42.876 3.153 -7.115 1.00 68.72 566 THR A O 1
ATOM 3976 N N . ALA A 1 517 ? -44.893 3.831 -6.327 1.00 77.12 567 ALA A N 1
ATOM 3977 C CA . ALA A 1 517 ? -44.504 5.199 -6.040 1.00 70.39 567 ALA A CA 1
ATOM 3978 C C . ALA A 1 517 ? -43.581 5.244 -4.829 1.00 66.39 567 ALA A C 1
ATOM 3979 O O . ALA A 1 517 ? -43.983 5.676 -3.753 1.00 63.50 567 ALA A O 1
ATOM 3981 N N . THR A 1 518 ? -42.343 4.796 -5.007 1.00 59.28 568 THR A N 1
ATOM 3982 C CA . THR A 1 518 ? -41.428 4.675 -3.888 1.00 45.84 568 THR A CA 1
ATOM 3983 C C . THR A 1 518 ? -41.073 6.029 -3.354 1.00 43.87 568 THR A C 1
ATOM 3984 O O . THR A 1 518 ? -40.962 6.204 -2.143 1.00 50.01 568 THR A O 1
ATOM 3988 N N . TRP A 1 519 ? -40.909 6.998 -4.249 1.00 46.80 569 TRP A N 1
ATOM 3989 C CA . TRP A 1 519 ? -40.505 8.339 -3.830 1.00 56.23 569 TRP A CA 1
ATOM 3990 C C . TRP A 1 519 ? -41.406 8.933 -2.740 1.00 56.84 569 TRP A C 1
ATOM 3991 O O . TRP A 1 519 ? -40.918 9.528 -1.782 1.00 52.45 569 TRP A O 1
ATOM 4002 N N . LEU A 1 520 ? -42.710 8.718 -2.876 1.00 49.66 570 LEU A N 1
ATOM 4003 C CA . LEU A 1 520 ? -43.702 9.187 -1.921 1.00 40.01 570 LEU A CA 1
ATOM 4004 C C . LEU A 1 520 ? -43.554 8.659 -0.487 1.00 49.35 570 LEU A C 1
ATOM 4005 O O . LEU A 1 520 ? -44.048 9.278 0.460 1.00 52.59 570 LEU A O 1
ATOM 4010 N N . HIS A 1 521 ? -42.882 7.524 -0.320 1.00 54.44 571 HIS A N 1
ATOM 4011 C CA . HIS A 1 521 ? -42.868 6.819 0.969 1.00 61.63 571 HIS A CA 1
ATOM 4012 C C . HIS A 1 521 ? -42.407 7.600 2.192 1.00 52.53 571 HIS 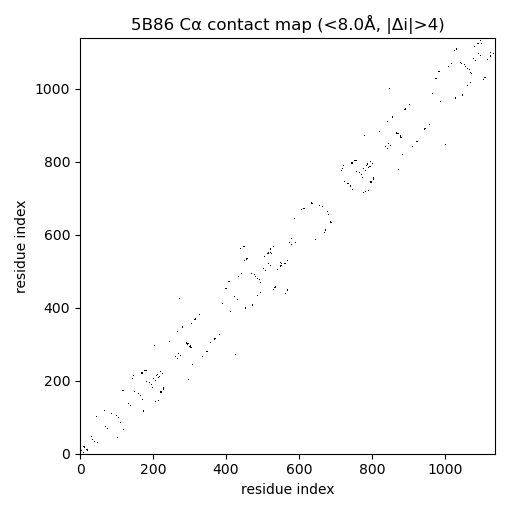A C 1
ATOM 4013 O O . HIS A 1 521 ? -42.928 7.400 3.290 1.00 50.92 571 HIS A O 1
ATOM 4020 N N . ARG A 1 522 ? -41.412 8.453 2.018 1.00 43.66 572 ARG A N 1
ATOM 4021 C CA . ARG A 1 522 ? -40.863 9.164 3.152 1.00 41.97 572 ARG A CA 1
ATOM 4022 C C . ARG A 1 522 ? -41.511 10.534 3.287 1.00 42.33 572 ARG A C 1
ATOM 4023 O O . ARG A 1 522 ? -41.060 11.384 4.048 1.00 49.13 572 ARG A O 1
ATOM 4031 N N . ALA A 1 523 ? -42.594 10.745 2.557 1.00 37.69 573 ALA A N 1
ATOM 4032 C CA . ALA A 1 523 ? -43.234 12.044 2.606 1.00 47.32 573 ALA A CA 1
ATOM 4033 C C . ALA A 1 523 ? -43.765 12.292 3.994 1.00 49.75 573 ALA A C 1
ATOM 4034 O O . ALA A 1 523 ? -43.284 13.172 4.702 1.00 47.18 573 ALA A O 1
ATOM 4036 N N . LEU A 1 524 ? -44.759 11.497 4.363 1.00 47.14 574 LEU A N 1
ATOM 4037 C CA . LEU A 1 524 ? -45.422 11.621 5.643 1.00 36.85 574 LEU A CA 1
ATOM 4038 C C . LEU A 1 524 ? -44.568 11.265 6.854 1.00 39.30 574 LEU A C 1
ATOM 4039 O O . LEU A 1 524 ? -44.532 12.037 7.808 1.00 37.42 574 LEU A O 1
ATOM 4044 N N . PRO A 1 525 ? -43.878 10.108 6.830 1.00 42.88 575 PRO A N 1
ATOM 4045 C CA . PRO A 1 525 ? -43.083 9.744 8.005 1.00 41.35 575 PRO A CA 1
ATOM 4046 C C . PRO A 1 525 ? -42.091 10.821 8.367 1.00 38.92 575 PRO A C 1
ATOM 4047 O O . PRO A 1 525 ? -41.904 11.097 9.536 1.00 44.27 575 PRO A O 1
ATOM 4059 N N . ILE A 1 527 ? -42.183 13.926 8.054 1.00 36.58 577 ILE A N 1
ATOM 4060 C CA . ILE A 1 527 ? -42.811 15.153 8.501 1.00 23.42 577 ILE A CA 1
ATOM 4061 C C . ILE A 1 527 ? -43.206 14.912 9.939 1.00 49.20 577 ILE A C 1
ATOM 4062 O O . ILE A 1 527 ? -43.037 15.784 10.784 1.00 57.29 577 ILE A O 1
ATOM 4067 N N . ALA A 1 528 ? -43.719 13.715 10.216 1.00 45.83 578 ALA A N 1
ATOM 4068 C CA . ALA A 1 528 ? -44.041 13.307 11.576 1.00 43.38 578 ALA A CA 1
ATOM 4069 C C . ALA A 1 528 ? -42.836 13.614 12.430 1.00 43.19 578 ALA A C 1
ATOM 4070 O O . ALA A 1 528 ? -42.942 14.185 13.503 1.00 53.24 578 ALA A O 1
ATOM 4072 N N . GLU A 1 529 ? -41.681 13.271 11.901 1.00 27.59 579 GLU A N 1
ATOM 4073 C CA . GLU A 1 529 ? -40.435 13.489 12.594 1.00 40.65 579 GLU A CA 1
ATOM 4074 C C . GLU A 1 529 ? -40.091 14.946 12.820 1.00 42.07 579 GLU A C 1
ATOM 4075 O O . GLU A 1 529 ? -39.473 15.293 13.821 1.00 29.21 579 GLU A O 1
ATOM 4081 N N . ILE A 1 530 ? -40.460 15.805 11.893 1.00 43.54 580 ILE A N 1
ATOM 4082 C CA . ILE A 1 530 ? -40.218 17.219 12.110 1.00 51.43 580 ILE A CA 1
ATOM 4083 C C . ILE A 1 530 ? -41.206 17.753 13.151 1.00 48.18 580 ILE A C 1
ATOM 4084 O O . ILE A 1 530 ? -40.881 18.637 13.929 1.00 48.72 580 ILE A O 1
ATOM 4089 N N . ILE A 1 531 ? -42.403 17.191 13.189 1.00 25.32 581 ILE A N 1
ATOM 4090 C CA . ILE A 1 531 ? -43.376 17.592 14.189 1.00 47.11 581 ILE A CA 1
ATOM 4091 C C . ILE A 1 531 ? -42.889 17.151 15.566 1.00 51.81 581 ILE A C 1
ATOM 4092 O O . ILE A 1 531 ? -42.699 17.976 16.458 1.00 57.19 581 ILE A O 1
ATOM 4097 N N . ARG A 1 532 ? -42.676 15.848 15.724 1.00 51.75 582 ARG A N 1
ATOM 4098 C CA . ARG A 1 532 ? -42.183 15.258 16.977 1.00 52.41 582 ARG A CA 1
ATOM 4099 C C . ARG A 1 532 ? -40.855 15.812 17.522 1.00 57.30 582 ARG A C 1
ATOM 4100 O O . ARG A 1 532 ? -40.743 16.049 18.722 1.00 58.73 582 ARG A O 1
ATOM 4108 N N . LEU A 1 533 ? -39.845 15.972 16.667 1.00 31.29 583 LEU A N 1
ATOM 4109 C CA . LEU A 1 533 ? -38.558 16.502 17.113 1.00 51.61 583 LEU A CA 1
ATOM 4110 C C . LEU A 1 533 ? -38.700 17.826 17.862 1.00 56.36 583 LEU A C 1
ATOM 4111 O O . LEU A 1 533 ? -39.421 18.724 17.433 1.00 30.94 583 LEU A O 1
ATOM 4116 N N . GLN A 1 534 ? -38.003 17.939 18.988 1.00 63.06 584 GLN A N 1
ATOM 4117 C CA . GLN A 1 534 ? -38.241 19.045 19.905 1.00 57.90 584 GLN A CA 1
ATOM 4118 C C . GLN A 1 534 ? -37.093 20.022 19.987 1.00 48.43 584 GLN A C 1
ATOM 4119 O O . GLN A 1 534 ? -37.308 21.210 20.226 1.00 42.40 584 GLN A O 1
ATOM 4125 N N . ASP A 1 535 ? -35.879 19.515 19.798 1.00 50.40 585 ASP A N 1
ATOM 4126 C CA . ASP A 1 535 ? -34.686 20.354 19.826 1.00 51.63 585 ASP A CA 1
ATOM 4127 C C . ASP A 1 535 ? -34.427 20.968 18.451 1.00 54.24 585 ASP A C 1
ATOM 4128 O O . ASP A 1 535 ? -34.737 20.359 17.426 1.00 49.32 585 ASP A O 1
ATOM 4133 N N . SER A 1 536 ? -33.871 22.179 18.438 1.00 55.71 586 SER A N 1
ATOM 4134 C CA . SER A 1 536 ? -33.669 22.952 17.206 1.00 49.04 586 SER A CA 1
ATOM 4135 C C . SER A 1 536 ? -32.877 22.187 16.160 1.00 49.36 586 SER A C 1
ATOM 4136 O O . SER A 1 536 ? -33.408 21.839 15.099 1.00 49.72 586 SER A O 1
ATOM 4139 N N . SER A 1 537 ? -31.613 21.926 16.478 1.00 39.72 587 SER A N 1
ATOM 4140 C CA . SER A 1 537 ? -30.683 21.286 15.556 1.00 50.10 587 SER A CA 1
ATOM 4141 C C . SER A 1 537 ? -31.271 20.065 14.881 1.00 45.54 587 SER A C 1
ATOM 4142 O O . SER A 1 537 ? -31.081 19.855 13.689 1.00 46.01 587 SER A O 1
ATOM 4145 N N . ALA A 1 538 ? -31.995 19.267 15.647 1.00 46.62 588 ALA A N 1
ATOM 4146 C CA . ALA A 1 538 ? -32.620 18.064 15.125 1.00 60.22 588 ALA A CA 1
ATOM 4147 C C . ALA A 1 538 ? -33.529 18.406 13.968 1.00 57.70 588 ALA A C 1
ATOM 4148 O O . ALA A 1 538 ? -33.440 17.816 12.891 1.00 72.99 588 ALA A O 1
ATOM 4150 N N . ILE A 1 539 ? -34.410 19.366 14.213 1.00 45.13 589 ILE A N 1
ATOM 4151 C CA . ILE A 1 539 ? -35.323 19.860 13.199 1.00 45.82 589 ILE A CA 1
ATOM 4152 C C . ILE A 1 539 ? -34.569 20.415 11.984 1.00 46.55 589 ILE A C 1
ATOM 4153 O O . ILE A 1 539 ? -34.997 20.218 10.845 1.00 46.49 589 ILE A O 1
ATOM 4158 N N . LYS A 1 540 ? -33.439 21.079 12.212 1.00 46.14 590 LYS A N 1
ATOM 4159 C CA . LYS A 1 540 ? -32.616 21.526 11.088 1.00 49.43 590 LYS A CA 1
ATOM 4160 C C . LYS A 1 540 ? -32.104 20.358 10.256 1.00 50.21 590 LYS A C 1
ATOM 4161 O O . LYS A 1 540 ? -31.971 20.453 9.038 1.00 55.74 590 LYS A O 1
ATOM 4167 N N . ILE A 1 541 ? -31.834 19.243 10.901 1.00 36.09 591 ILE A N 1
ATOM 4168 C CA . ILE A 1 541 ? -31.288 18.131 10.169 1.00 37.40 591 ILE A CA 1
ATOM 4169 C C . ILE A 1 541 ? -32.358 17.339 9.415 1.00 35.41 591 ILE A C 1
ATOM 4170 O O . ILE A 1 541 ? -32.162 16.962 8.261 1.00 59.51 591 ILE A O 1
ATOM 4175 N N . GLU A 1 542 ? -33.512 17.118 10.020 1.00 47.75 592 GLU A N 1
ATOM 4176 C CA . GLU A 1 542 ? -34.593 16.481 9.273 1.00 39.61 592 GLU A CA 1
ATOM 4177 C C . GLU A 1 542 ? -35.131 17.367 8.164 1.00 52.31 592 GLU A C 1
ATOM 4178 O O . GLU A 1 542 ? -35.639 16.876 7.171 1.00 61.68 592 GLU A O 1
ATOM 4184 N N . VAL A 1 543 ? -35.017 18.676 8.335 1.00 48.24 593 VAL A N 1
ATOM 4185 C CA . VAL A 1 543 ? -35.270 19.610 7.241 1.00 37.90 593 VAL A CA 1
ATOM 4186 C C . VAL A 1 543 ? -34.275 19.444 6.093 1.00 43.27 593 VAL A C 1
ATOM 4187 O O . VAL A 1 543 ? -34.696 19.323 4.949 1.00 30.04 593 VAL A O 1
ATOM 4191 N N . ALA A 1 544 ? -32.969 19.444 6.385 1.00 48.55 594 ALA A N 1
ATOM 4192 C CA . ALA A 1 544 ? -31.970 19.169 5.358 1.00 34.95 594 ALA A CA 1
ATOM 4193 C C . ALA A 1 544 ? -32.297 17.891 4.592 1.00 48.90 594 ALA A C 1
ATOM 4194 O O . ALA A 1 544 ? -32.425 17.888 3.362 1.00 34.88 594 ALA A O 1
ATOM 4196 N N . THR A 1 545 ? -32.442 16.798 5.322 1.00 35.02 595 THR A N 1
ATOM 4197 C CA . THR A 1 545 ? -32.742 15.520 4.685 1.00 35.33 595 THR A CA 1
ATOM 4198 C C . THR A 1 545 ? -34.060 15.502 3.888 1.00 105.32 595 THR A C 1
ATOM 4199 O O . THR A 1 545 ? -34.126 14.952 2.790 1.00 33.48 595 THR A O 1
ATOM 4203 N N . TYR A 1 546 ? -35.097 16.132 4.430 1.00 30.69 596 TYR A N 1
ATOM 4204 C CA . TYR A 1 546 ? -36.385 16.177 3.759 1.00 36.23 596 TYR A CA 1
ATOM 4205 C C . TYR A 1 546 ? -36.330 17.036 2.530 1.00 28.76 596 TYR A C 1
ATOM 4206 O O . TYR A 1 546 ? -37.156 16.905 1.662 1.00 66.29 596 TYR A O 1
ATOM 4215 N N . ALA A 1 547 ? -35.418 17.979 2.465 1.00 29.83 597 ALA A N 1
ATOM 4216 C CA . ALA A 1 547 ? -35.338 18.741 1.243 1.00 30.85 597 ALA A CA 1
ATOM 4217 C C . ALA A 1 547 ? -34.640 17.852 0.247 1.00 36.73 597 ALA A C 1
ATOM 4218 O O . ALA A 1 547 ? -34.871 17.963 -0.953 1.00 45.27 597 ALA A O 1
ATOM 4220 N N . THR A 1 548 ? -33.790 16.950 0.741 1.00 35.07 598 THR A N 1
ATOM 4221 C CA . THR A 1 548 ? -33.138 16.008 -0.174 1.00 35.98 598 THR A CA 1
ATOM 4222 C C . THR A 1 548 ? -34.120 15.073 -0.914 1.00 35.14 598 THR A C 1
ATOM 4223 O O . THR A 1 548 ? -34.160 15.098 -2.138 1.00 35.94 598 THR A O 1
ATOM 4227 N N . TRP A 1 549 ? -34.935 14.293 -0.204 1.00 47.60 599 TRP A N 1
ATOM 4228 C CA . TRP A 1 549 ? -36.129 13.668 -0.825 1.00 48.75 599 TRP A CA 1
ATOM 4229 C C . TRP A 1 549 ? -37.240 14.717 -0.969 1.00 40.87 599 TRP A C 1
ATOM 4230 O O . TRP A 1 549 ? -37.676 15.222 0.035 1.00 46.44 599 TRP A O 1
ATOM 4241 N N . TYR A 1 550 ? -37.750 14.999 -2.164 1.00 36.55 600 TYR A N 1
ATOM 4242 C CA . TYR A 1 550 ? -38.715 16.117 -2.374 1.00 52.88 600 TYR A CA 1
ATOM 4243 C C . TYR A 1 550 ? -38.036 17.438 -2.123 1.00 54.31 600 TYR A C 1
ATOM 4244 O O . TYR A 1 550 ? -38.035 17.926 -0.999 1.00 53.00 600 TYR A O 1
ATOM 4253 N N . PRO A 1 551 ? -37.448 18.023 -3.175 1.00 52.77 601 PRO A N 1
ATOM 4254 C CA . PRO A 1 551 ? -36.799 19.335 -3.094 1.00 44.65 601 PRO A CA 1
ATOM 4255 C C . PRO A 1 551 ? -37.687 20.465 -3.614 1.00 41.25 601 PRO A C 1
ATOM 4256 O O . PRO A 1 551 ? -37.257 21.612 -3.715 1.00 46.60 601 PRO A O 1
ATOM 4260 N N . ASP A 1 552 ? -38.936 20.141 -3.921 1.00 39.84 602 ASP A N 1
ATOM 4261 C CA . ASP A 1 552 ? -39.916 21.174 -4.234 1.00 48.75 602 ASP A CA 1
ATOM 4262 C C . ASP A 1 552 ? -40.586 21.661 -2.958 1.00 59.77 602 ASP A C 1
ATOM 4263 O O . ASP A 1 552 ? -41.500 22.480 -2.994 1.00 69.39 602 ASP A O 1
ATOM 4268 N N . PHE A 1 553 ? -40.108 21.128 -1.839 1.00 56.08 603 PHE A N 1
ATOM 4269 C CA . PHE A 1 553 ? -40.503 21.537 -0.505 1.00 48.72 603 PHE A CA 1
ATOM 4270 C C . PHE A 1 553 ? -39.915 22.913 -0.224 1.00 44.49 603 PHE A C 1
ATOM 4271 O O . PHE A 1 553 ? -38.712 23.096 -0.277 1.00 27.70 603 PHE A O 1
ATOM 4279 N N . SER A 1 554 ? -40.776 23.876 0.077 1.00 38.25 604 SER A N 1
ATOM 4280 C CA . SER A 1 554 ? -40.385 25.272 0.174 1.00 38.87 604 SER A CA 1
ATOM 4281 C C . SER A 1 554 ? -40.559 25.806 1.575 1.00 46.65 604 SER A C 1
ATOM 4282 O O . SER A 1 554 ? -41.104 25.128 2.450 1.00 59.72 604 SER A O 1
ATOM 4285 N N . LYS A 1 555 ? -40.148 27.056 1.774 1.00 39.95 605 LYS A N 1
ATOM 4286 C CA . LYS A 1 555 ? -40.302 27.702 3.075 1.00 39.49 605 LYS A CA 1
ATOM 4287 C C . LYS A 1 555 ? -41.774 27.848 3.431 1.00 41.01 605 LYS A C 1
ATOM 4288 O O . LYS A 1 555 ? -42.130 28.023 4.599 1.00 46.58 605 LYS A O 1
ATOM 4294 N N . GLY A 1 556 ? -42.626 27.805 2.416 1.00 33.53 606 GLY A N 1
ATOM 4295 C CA . GLY A 1 556 ? -44.046 27.973 2.631 1.00 30.78 606 GLY A CA 1
ATOM 4296 C C . GLY A 1 556 ? -44.538 26.841 3.481 1.00 31.63 606 GLY A C 1
ATOM 4297 O O . GLY A 1 556 ? -45.184 27.034 4.521 1.00 44.83 606 GLY A O 1
ATOM 4298 N N . HIS A 1 557 ? -44.191 25.643 3.049 1.00 24.56 607 HIS A N 1
ATOM 4299 C CA . HIS A 1 557 ? -44.665 24.458 3.715 1.00 30.32 607 HIS A CA 1
ATOM 4300 C C . HIS A 1 557 ? -43.954 24.288 5.030 1.00 31.63 607 HIS A C 1
ATOM 4301 O O . HIS A 1 557 ? -44.585 23.926 6.025 1.00 26.86 607 HIS A O 1
ATOM 4308 N N . LEU A 1 558 ? -42.645 24.542 5.031 1.00 31.22 608 LEU A N 1
ATOM 4309 C CA . LEU A 1 558 ? -41.867 24.460 6.258 1.00 23.64 608 LEU A CA 1
ATOM 4310 C C . LEU A 1 558 ? -42.544 25.280 7.329 1.00 47.36 608 LEU A C 1
ATOM 4311 O O . LEU A 1 558 ? -42.787 24.786 8.425 1.00 47.92 608 LEU A O 1
ATOM 4316 N N . ASN A 1 559 ? -42.864 26.527 7.005 1.00 24.89 609 ASN A N 1
ATOM 4317 C CA . ASN A 1 559 ? -43.702 27.323 7.890 1.00 30.13 609 ASN A CA 1
ATOM 4318 C C . ASN A 1 559 ? -44.991 26.622 8.289 1.00 28.68 609 ASN A C 1
ATOM 4319 O O . ASN A 1 559 ? -45.148 26.268 9.439 1.00 26.07 609 ASN A O 1
ATOM 4324 N N . ALA A 1 560 ? -45.907 26.400 7.355 1.00 33.33 610 ALA A N 1
ATOM 4325 C CA . ALA A 1 560 ? -47.204 25.796 7.726 1.00 44.31 610 ALA A CA 1
ATOM 4326 C C . ALA A 1 560 ? -47.112 24.527 8.607 1.00 40.54 610 ALA A C 1
ATOM 4327 O O . ALA A 1 560 ? -48.088 24.138 9.278 1.00 36.85 610 ALA A O 1
ATOM 4329 N N . ILE A 1 561 ? -45.933 23.902 8.595 1.00 29.38 611 ILE A N 1
ATOM 4330 C CA . ILE A 1 561 ? -45.682 22.709 9.387 1.00 32.00 611 ILE A CA 1
ATOM 4331 C C . ILE A 1 561 ? -45.216 23.104 10.776 1.00 38.04 611 ILE A C 1
ATOM 4332 O O . ILE A 1 561 ? -45.775 22.654 11.772 1.00 45.00 611 ILE A O 1
ATOM 4337 N N . LEU A 1 562 ? -44.207 23.962 10.848 1.00 31.97 612 LEU A N 1
ATOM 4338 C CA . LEU A 1 562 ? -43.776 24.507 12.128 1.00 33.61 612 LEU A CA 1
ATOM 4339 C C . LEU A 1 562 ? -44.876 25.293 12.858 1.00 46.59 612 LEU A C 1
ATOM 4340 O O . LEU A 1 562 ? -44.777 25.548 14.055 1.00 63.70 612 LEU A O 1
ATOM 4345 N N . ALA A 1 563 ? -45.917 25.687 12.144 1.00 25.42 613 ALA A N 1
ATOM 4346 C CA . ALA A 1 563 ? -47.042 26.346 12.764 1.00 38.91 613 ALA A CA 1
ATOM 4347 C C . ALA A 1 563 ? -47.629 25.443 13.829 1.00 36.23 613 ALA A C 1
ATOM 4348 O O . ALA A 1 563 ? -48.183 25.900 14.821 1.00 54.40 613 ALA A O 1
ATOM 4350 N N . ILE A 1 564 ? -47.480 24.146 13.648 1.00 30.40 614 ILE A N 1
ATOM 4351 C CA . ILE A 1 564 ? -48.129 23.234 14.560 1.00 41.51 614 ILE A CA 1
ATOM 4352 C C . ILE A 1 564 ? -47.129 22.877 15.651 1.00 45.25 614 ILE A C 1
ATOM 4353 O O . ILE A 1 564 ? -47.037 21.744 16.108 1.00 52.29 614 ILE A O 1
ATOM 4358 N N . LYS A 1 565 ? -46.390 23.886 16.093 1.00 27.48 615 LYS A N 1
ATOM 4359 C CA . LYS A 1 565 ? -45.330 23.647 17.061 1.00 35.17 615 LYS A CA 1
ATOM 4360 C C . LYS A 1 565 ? -45.448 24.436 18.364 1.00 54.02 615 LYS A C 1
ATOM 4361 O O . LYS A 1 565 ? -44.813 24.077 19.355 1.00 65.03 615 LYS A O 1
ATOM 4367 N N . GLY A 1 566 ? -46.234 25.505 18.379 1.00 30.88 616 GLY A N 1
ATOM 4368 C CA . GLY A 1 566 ? -46.577 26.147 19.637 1.00 48.58 616 GLY A CA 1
ATOM 4369 C C . GLY A 1 566 ? -45.449 26.616 20.536 1.00 34.27 616 GLY A C 1
ATOM 4370 O O . GLY A 1 566 ? -45.645 27.576 21.282 1.00 100.89 616 GLY A O 1
ATOM 4371 N N . ASN A 1 567 ? -44.303 25.928 20.503 1.00 33.62 617 ASN A N 1
ATOM 4372 C CA . ASN A 1 567 ? -43.019 26.444 21.017 1.00 67.09 617 ASN A CA 1
ATOM 4373 C C . ASN A 1 567 ? -42.067 26.827 19.860 1.00 56.66 617 ASN A C 1
ATOM 4374 O O . ASN A 1 567 ? -42.458 26.722 18.686 1.00 54.51 617 ASN A O 1
ATOM 4379 N N . LEU A 1 568 ? -40.861 27.304 20.189 1.00 48.23 618 LEU A N 1
ATOM 4380 C CA . LEU A 1 568 ? -39.851 27.738 19.199 1.00 53.32 618 LEU A CA 1
ATOM 4381 C C . LEU A 1 568 ? -40.313 28.905 18.325 1.00 69.99 618 LEU A C 1
ATOM 4382 O O . LEU A 1 568 ? -41.131 28.723 17.439 1.00 87.85 618 LEU A O 1
ATOM 4387 N N . PRO A 1 569 ? -39.800 30.114 18.580 1.00 73.63 619 PRO A N 1
ATOM 4388 C CA . PRO A 1 569 ? -40.334 31.324 17.913 1.00 85.37 619 PRO A CA 1
ATOM 4389 C C . PRO A 1 569 ? -39.429 32.076 16.903 1.00 72.58 619 PRO A C 1
ATOM 4390 O O . PRO A 1 569 ? -39.901 32.837 16.047 1.00 37.23 619 PRO A O 1
ATOM 4394 N N . SER A 1 570 ? -38.132 31.854 17.033 1.00 65.50 620 SER A N 1
ATOM 4395 C CA . SER A 1 570 ? -37.117 32.592 16.310 1.00 62.25 620 SER A CA 1
ATOM 4396 C C . SER A 1 570 ? -36.077 31.564 15.912 1.00 62.16 620 SER A C 1
ATOM 4397 O O . SER A 1 570 ? -34.955 31.894 15.492 1.00 42.75 620 SER A O 1
ATOM 4400 N N . SER A 1 571 ? -36.453 30.304 16.116 1.00 70.18 621 SER A N 1
ATOM 4401 C CA . SER A 1 571 ? -35.709 29.180 15.580 1.00 61.01 621 SER A CA 1
ATOM 4402 C C . SER A 1 571 ? -36.449 28.772 14.308 1.00 56.67 621 SER A C 1
ATOM 4403 O O . SER A 1 571 ? -35.975 27.956 13.517 1.00 54.89 621 SER A O 1
ATOM 4406 N N . GLU A 1 572 ? -37.618 29.377 14.127 1.00 51.57 622 GLU A N 1
ATOM 4407 C CA . GLU A 1 572 ? -38.292 29.392 12.849 1.00 48.82 622 GLU A CA 1
ATOM 4408 C C . GLU A 1 572 ? -37.365 29.992 11.817 1.00 39.43 622 GLU A C 1
ATOM 4409 O O . GLU A 1 572 ? -37.030 29.348 10.834 1.00 47.39 622 GLU A O 1
ATOM 4415 N N . VAL A 1 573 ? -36.964 31.235 12.044 1.00 34.79 623 VAL A N 1
ATOM 4416 C CA . VAL A 1 573 ? -36.063 31.936 11.137 1.00 67.62 623 VAL A CA 1
ATOM 4417 C C . VAL A 1 573 ? -34.870 31.044 10.776 1.00 71.18 623 VAL A C 1
ATOM 4418 O O . VAL A 1 573 ? -34.513 30.887 9.596 1.00 92.83 623 VAL A O 1
ATOM 4422 N N . ARG A 1 574 ? -34.287 30.406 11.778 1.00 47.42 624 ARG A N 1
ATOM 4423 C CA . ARG A 1 574 ? -33.134 29.584 11.496 1.00 44.88 624 ARG A CA 1
ATOM 4424 C C . ARG A 1 574 ? -33.459 28.385 10.622 1.00 48.48 624 ARG A C 1
ATOM 4425 O O . ARG A 1 574 ? -32.853 28.223 9.570 1.00 43.47 624 ARG A O 1
ATOM 4433 N N . SER A 1 575 ? -34.414 27.557 11.051 1.00 55.46 625 SER A N 1
ATOM 4434 C CA . SER A 1 575 ? -34.801 26.350 10.306 1.00 49.56 625 SER A CA 1
ATOM 4435 C C . SER A 1 575 ? -35.218 26.650 8.867 1.00 55.54 625 SER A C 1
ATOM 4436 O O . SER A 1 575 ? -35.043 25.826 7.976 1.00 66.18 625 SER A O 1
ATOM 4439 N N . ILE A 1 576 ? -35.765 27.835 8.642 1.00 50.18 626 ILE A N 1
ATOM 4440 C CA . ILE A 1 576 ? -36.183 28.225 7.307 1.00 48.12 626 ILE A CA 1
ATOM 4441 C C . ILE A 1 576 ? -35.031 28.677 6.426 1.00 33.45 626 ILE A C 1
ATOM 4442 O O . ILE A 1 576 ? -34.962 28.305 5.249 1.00 69.17 626 ILE A O 1
ATOM 4447 N N . ARG A 1 577 ? -34.110 29.460 6.985 1.00 69.92 627 ARG A N 1
ATOM 4448 C CA . ARG A 1 577 ? -32.907 29.840 6.226 1.00 75.00 627 ARG A CA 1
ATOM 4449 C C . ARG A 1 577 ? -32.110 28.636 5.648 1.00 66.12 627 ARG A C 1
ATOM 4450 O O . ARG A 1 577 ? -31.053 28.833 5.050 1.00 78.44 627 ARG A O 1
ATOM 4458 N N . ASN A 1 578 ? -32.605 27.410 5.844 1.00 54.07 628 ASN A N 1
ATOM 4459 C CA . ASN A 1 578 ? -32.087 26.209 5.182 1.00 54.93 628 ASN A CA 1
ATOM 4460 C C . ASN A 1 578 ? -32.628 26.124 3.775 1.00 52.10 628 ASN A C 1
ATOM 4461 O O . ASN A 1 578 ? -31.949 26.460 2.812 1.00 57.30 628 ASN A O 1
ATOM 4466 N N . ILE A 1 579 ? -33.865 25.638 3.693 1.00 54.08 629 ILE A N 1
ATOM 4467 C CA . ILE A 1 579 ? -34.725 25.749 2.528 1.00 68.05 629 ILE A CA 1
ATOM 4468 C C . ILE A 1 579 ? -34.420 26.992 1.678 1.00 91.41 629 ILE A C 1
ATOM 4469 O O . ILE A 1 579 ? -34.486 26.922 0.442 1.00 94.66 629 ILE A O 1
ATOM 4474 N N . LEU A 1 580 ? -34.072 28.111 2.336 1.00 110.42 630 LEU A N 1
ATOM 4475 C CA . LEU A 1 580 ? -33.633 29.360 1.654 1.00 115.32 630 LEU A CA 1
ATOM 4476 C C . LEU A 1 580 ? -32.831 29.167 0.354 1.00 126.05 630 LEU A C 1
ATOM 4477 O O . LEU A 1 580 ? -32.925 29.973 -0.583 1.00 130.22 630 LEU A O 1
ATOM 4482 N N . ASP A 1 581 ? -32.064 28.083 0.302 1.00 126.77 631 ASP A N 1
ATOM 4483 C CA . ASP A 1 581 ? -31.346 27.698 -0.905 1.00 131.24 631 ASP A CA 1
ATOM 4484 C C . ASP A 1 581 ? -31.586 26.230 -1.296 1.00 144.41 631 ASP A C 1
ATOM 4485 O O . ASP A 1 581 ? -30.652 25.422 -1.245 1.00 148.18 631 ASP A O 1
ATOM 4490 N N . ILE A 1 582 ? -32.823 25.887 -1.691 1.00 151.89 632 ILE A N 1
ATOM 4491 C CA . ILE A 1 582 ? -33.110 24.557 -2.273 1.00 158.77 632 ILE A CA 1
ATOM 4492 C C . ILE A 1 582 ? -32.572 24.438 -3.706 1.00 165.86 632 ILE A C 1
ATOM 4493 O O . ILE A 1 582 ? -32.851 23.463 -4.417 1.00 159.43 632 ILE A O 1
ATOM 4498 N N . ASN A 1 583 ? -31.788 25.443 -4.097 1.00 175.91 633 ASN A N 1
ATOM 4499 C CA . ASN A 1 583 ? -31.184 25.555 -5.420 1.00 178.67 633 ASN A CA 1
ATOM 4500 C C . ASN A 1 583 ? -30.170 24.451 -5.729 1.00 186.87 633 ASN A C 1
ATOM 4501 O O . ASN A 1 583 ? -29.100 24.384 -5.111 1.00 187.88 633 ASN A O 1
ATOM 4506 N N . THR A 1 584 ? -30.510 23.599 -6.697 1.00 190.06 634 THR A N 1
ATOM 4507 C CA . THR A 1 584 ? -29.617 22.531 -7.142 1.00 186.20 634 THR A CA 1
ATOM 4508 C C . THR A 1 584 ? -28.499 23.091 -8.031 1.00 180.20 634 THR A C 1
ATOM 4509 O O . THR A 1 584 ? -27.533 23.676 -7.535 1.00 175.97 634 THR A O 1
ATOM 4513 N N . GLY A 1 585 ? -28.643 22.925 -9.343 1.00 176.19 635 GLY A N 1
ATOM 4514 C CA . GLY A 1 585 ? -27.618 23.345 -10.281 1.00 180.50 635 GLY A CA 1
ATOM 4515 C C . GLY A 1 585 ? -26.839 22.161 -10.824 1.00 185.76 635 GLY A C 1
ATOM 4516 O O . GLY A 1 585 ? -26.224 22.252 -11.888 1.00 185.35 635 GLY A O 1
ATOM 4517 N N . VAL A 1 586 ? -26.864 21.052 -10.083 1.00 195.39 636 VAL A N 1
ATOM 4518 C CA . VAL A 1 586 ? -26.230 19.797 -10.505 1.00 200.63 636 VAL A CA 1
ATOM 4519 C C . VAL A 1 586 ? -27.214 18.973 -11.347 1.00 198.05 636 VAL A C 1
ATOM 4520 O O . VAL A 1 586 ? -26.947 18.679 -12.515 1.00 200.80 636 VAL A O 1
ATOM 4524 N N . GLN A 1 587 ? -28.344 18.602 -10.742 1.00 188.50 637 GLN A N 1
ATOM 4525 C CA . GLN A 1 587 ? -29.464 17.981 -11.457 1.00 182.51 637 GLN A CA 1
ATOM 4526 C C . GLN A 1 587 ? -30.806 18.471 -10.893 1.00 171.50 637 GLN A C 1
ATOM 4527 O O . GLN A 1 587 ? -30.955 18.629 -9.680 1.00 168.63 637 GLN A O 1
ATOM 4533 N N . GLU A 1 588 ? -31.775 18.713 -11.777 1.00 165.64 638 GLU A N 1
ATOM 4534 C CA . GLU A 1 588 ? -33.119 19.130 -11.365 1.00 156.39 638 GLU A CA 1
ATOM 4535 C C . GLU A 1 588 ? -34.186 18.094 -11.721 1.00 153.29 638 GLU A C 1
ATOM 4536 O O . GLU A 1 588 ? -34.968 18.311 -12.649 1.00 147.28 638 GLU A O 1
ATOM 4542 N N . PRO A 1 589 ? -34.245 16.973 -10.979 1.00 158.31 639 PRO A N 1
ATOM 4543 C CA . PRO A 1 589 ? -35.302 16.013 -11.309 1.00 154.26 639 PRO A CA 1
ATOM 4544 C C . PRO A 1 589 ? -36.397 15.862 -10.232 1.00 143.68 639 PRO A C 1
ATOM 4545 O O . PRO A 1 589 ? -36.609 14.736 -9.766 1.00 145.01 639 PRO A O 1
ATOM 4549 N N . PRO A 1 590 ? -37.097 16.957 -9.855 1.00 122.72 640 PRO A N 1
ATOM 4550 C CA . PRO A 1 590 ? -38.094 16.780 -8.795 1.00 109.76 640 PRO A CA 1
ATOM 4551 C C . PRO A 1 590 ? -39.476 16.343 -9.317 1.00 105.28 640 PRO A C 1
ATOM 4552 O O . PRO A 1 590 ? -40.189 17.159 -9.910 1.00 111.29 640 PRO A O 1
ATOM 4556 N N . ARG A 1 591 ? -39.831 15.070 -9.121 1.00 87.65 641 ARG A N 1
ATOM 4557 C CA . ARG A 1 591 ? -41.201 14.618 -9.345 1.00 69.41 641 ARG A CA 1
ATOM 4558 C C . ARG A 1 591 ? -42.070 15.479 -8.448 1.00 62.05 641 ARG A C 1
ATOM 4559 O O . ARG A 1 591 ? -41.875 15.512 -7.224 1.00 68.35 641 ARG A O 1
ATOM 4567 N N . PRO A 1 592 ? -43.017 16.201 -9.049 1.00 52.85 642 PRO A N 1
ATOM 4568 C CA . PRO A 1 592 ? -43.881 17.142 -8.338 1.00 55.49 642 PRO A CA 1
ATOM 4569 C C . PRO A 1 592 ? -44.608 16.548 -7.133 1.00 57.68 642 PRO A C 1
ATOM 4570 O O . PRO A 1 592 ? -45.312 15.549 -7.258 1.00 63.65 642 PRO A O 1
ATOM 4574 N N . LEU A 1 593 ? -44.392 17.170 -5.975 1.00 52.46 643 LEU A N 1
ATOM 4575 C CA . LEU A 1 593 ? -45.121 16.877 -4.746 1.00 50.17 643 LEU A CA 1
ATOM 4576 C C . LEU A 1 593 ? -45.531 18.185 -4.064 1.00 50.39 643 LEU A C 1
ATOM 4577 O O . LEU A 1 593 ? -46.701 18.420 -3.801 1.00 56.67 643 LEU A O 1
ATOM 4582 N N . PHE A 1 594 ? -44.566 19.047 -3.797 1.00 44.89 644 PHE A N 1
ATOM 4583 C CA . PHE A 1 594 ? -44.871 20.321 -3.179 1.00 44.38 644 PHE A CA 1
ATOM 4584 C C . PHE A 1 594 ? -45.138 21.410 -4.220 1.00 45.76 644 PHE A C 1
ATOM 4585 O O . PHE A 1 594 ? -45.678 22.469 -3.916 1.00 54.44 644 PHE A O 1
ATOM 4593 N N . SER A 1 595 ? -44.782 21.132 -5.461 1.00 40.70 645 SER A N 1
ATOM 4594 C CA . SER A 1 595 ? -45.174 22.002 -6.555 1.00 46.44 645 SER A CA 1
ATOM 4595 C C . SER A 1 595 ? -46.698 22.121 -6.588 1.00 41.65 645 SER A C 1
ATOM 4596 O O . SER A 1 595 ? -47.257 23.128 -7.003 1.00 38.71 645 SER A O 1
ATOM 4599 N N . LEU A 1 596 ? -47.358 21.082 -6.100 1.00 40.48 646 LEU A N 1
ATOM 4600 C CA . LEU A 1 596 ? -48.767 20.889 -6.344 1.00 38.57 646 LEU A CA 1
ATOM 4601 C C . LEU A 1 596 ? -49.521 21.294 -5.112 1.00 49.74 646 LEU A C 1
ATOM 4602 O O . LEU A 1 596 ? -50.744 21.393 -5.134 1.00 51.42 646 LEU A O 1
ATOM 4607 N N . ILE A 1 597 ? -48.785 21.503 -4.025 1.00 59.46 647 ILE A N 1
ATOM 4608 C CA . ILE A 1 597 ? -49.394 21.936 -2.775 1.00 69.01 647 ILE A CA 1
ATOM 4609 C C . ILE A 1 597 ? -49.026 23.377 -2.505 1.00 73.48 647 ILE A C 1
ATOM 4610 O O . ILE A 1 597 ? -47.972 23.650 -1.942 1.00 70.31 647 ILE A O 1
ATOM 4615 N N . LYS A 1 598 ? -49.882 24.302 -2.915 1.00 77.33 648 LYS A N 1
ATOM 4616 C CA . LYS A 1 598 ? -49.608 25.696 -2.642 1.00 84.59 648 LYS A CA 1
ATOM 4617 C C . LYS A 1 598 ? -50.485 26.132 -1.510 1.00 80.75 648 LYS A C 1
ATOM 4618 O O . LYS A 1 598 ? -51.707 26.048 -1.610 1.00 75.47 648 LYS A O 1
ATOM 4624 N N . VAL A 1 599 ? -49.836 26.519 -0.411 1.00 87.24 649 VAL A N 1
ATOM 4625 C CA . VAL A 1 599 ? -50.473 27.237 0.687 1.00 90.03 649 VAL A CA 1
ATOM 4626 C C . VAL A 1 599 ? -49.687 28.521 0.834 1.00 75.70 649 VAL A C 1
ATOM 4627 O O . VAL A 1 599 ? -48.457 28.521 0.732 1.00 44.48 649 VAL A O 1
ATOM 4631 N N . THR A 1 600 ? -50.427 29.613 1.000 1.00 98.77 650 THR A N 1
ATOM 4632 C CA . THR A 1 600 ? -49.887 30.887 1.452 1.00 118.55 650 THR A CA 1
ATOM 4633 C C . THR A 1 600 ? -50.650 31.259 2.737 1.00 127.66 650 THR A C 1
ATOM 4634 O O . THR A 1 600 ? -50.114 31.862 3.678 1.00 124.91 650 THR A O 1
ATOM 4639 N N . ASP B 1 17 ? 2.351 -28.803 25.254 1.00 143.85 67 ASP B N 1
ATOM 4640 C CA . ASP B 1 17 ? 2.293 -27.652 24.354 1.00 148.91 67 ASP B CA 1
ATOM 4641 C C . ASP B 1 17 ? 1.630 -26.426 25.003 1.00 156.59 67 ASP B C 1
ATOM 4642 O O . ASP B 1 17 ? 2.254 -25.731 25.808 1.00 156.81 67 ASP B O 1
ATOM 4647 N N . GLY B 1 18 ? 0.372 -26.165 24.650 1.00 163.25 68 GLY B N 1
ATOM 4648 C CA . GLY B 1 18 ? -0.384 -25.059 25.223 1.00 157.86 68 GLY B CA 1
ATOM 4649 C C . GLY B 1 18 ? -1.410 -25.484 26.268 1.00 155.87 68 GLY B C 1
ATOM 4650 O O . GLY B 1 18 ? -1.522 -26.669 26.604 1.00 158.01 68 GLY B O 1
ATOM 4651 N N . PRO B 1 19 ? -2.172 -24.515 26.798 1.00 146.68 69 PRO B N 1
ATOM 4652 C CA . PRO B 1 19 ? -2.087 -23.097 26.451 1.00 144.96 69 PRO B CA 1
ATOM 4653 C C . PRO B 1 19 ? -1.086 -22.350 27.329 1.00 151.06 69 PRO B C 1
ATOM 4654 O O . PRO B 1 19 ? -0.534 -22.928 28.268 1.00 156.99 69 PRO B O 1
ATOM 4658 N N . LEU B 1 20 ? -0.864 -21.074 27.020 1.00 148.83 70 LEU B N 1
ATOM 4659 C CA . LEU B 1 20 ? -0.011 -20.211 27.835 1.00 142.80 70 LEU B CA 1
ATOM 4660 C C . LEU B 1 20 ? -0.801 -19.632 29.008 1.00 146.27 70 LEU B C 1
ATOM 4661 O O . LEU B 1 20 ? -1.796 -18.926 28.807 1.00 146.46 70 LEU B O 1
ATOM 4666 N N . PRO B 1 21 ? -0.371 -19.949 30.242 1.00 143.32 71 PRO B N 1
ATOM 4667 C CA . PRO B 1 21 ? -1.023 -19.424 31.450 1.00 135.36 71 PRO B CA 1
ATOM 4668 C C . PRO B 1 21 ? -0.916 -17.896 31.624 1.00 115.57 71 PRO B C 1
ATOM 4669 O O . PRO B 1 21 ? -1.930 -17.183 31.562 1.00 95.61 71 PRO B O 1
ATOM 4673 N N . THR B 1 22 ? 0.301 -17.407 31.846 1.00 113.58 72 THR B N 1
ATOM 4674 C CA . THR B 1 22 ? 0.500 -16.000 32.159 1.00 106.91 72 THR B CA 1
ATOM 4675 C C . THR B 1 22 ? 0.097 -15.145 30.988 1.00 100.90 72 THR B C 1
ATOM 4676 O O . THR B 1 22 ? 0.452 -15.422 29.842 1.00 105.14 72 THR B O 1
ATOM 4680 N N . VAL B 1 23 ? -0.645 -14.093 31.288 1.00 90.03 73 VAL B N 1
ATOM 4681 C CA . VAL B 1 23 ? -1.003 -13.124 30.275 1.00 83.19 73 VAL B CA 1
ATOM 4682 C C . VAL B 1 23 ? 0.248 -12.399 29.801 1.00 82.07 73 VAL B C 1
ATOM 4683 O O . VAL B 1 23 ? 0.276 -11.863 28.705 1.00 84.64 73 VAL B O 1
ATOM 4687 N N . GLU B 1 24 ? 1.290 -12.387 30.626 1.00 87.40 74 GLU B N 1
ATOM 4688 C CA . GLU B 1 24 ? 2.579 -11.875 30.183 1.00 92.73 74 GLU B CA 1
ATOM 4689 C C . GLU B 1 24 ? 3.240 -12.849 29.224 1.00 88.69 74 GLU B C 1
ATOM 4690 O O . GLU B 1 24 ? 3.845 -12.427 28.249 1.00 85.42 74 GLU B O 1
ATOM 4696 N N . GLU B 1 25 ? 3.126 -14.148 29.496 1.00 96.06 75 GLU B N 1
ATOM 4697 C CA . GLU B 1 25 ? 3.666 -15.162 28.588 1.00 103.55 75 GLU B CA 1
ATOM 4698 C C . GLU B 1 25 ? 3.013 -15.005 27.228 1.00 100.71 75 GLU B C 1
ATOM 4699 O O . GLU B 1 25 ? 3.658 -15.147 26.181 1.00 108.01 75 GLU B O 1
ATOM 4705 N N . LEU B 1 26 ? 1.727 -14.677 27.268 1.00 85.25 76 LEU B N 1
ATOM 4706 C CA . LEU B 1 26 ? 0.918 -14.499 26.072 1.00 72.57 76 LEU B CA 1
ATOM 4707 C C . LEU B 1 26 ? 1.273 -13.219 25.319 1.00 69.25 76 LEU B C 1
ATOM 4708 O O . LEU B 1 26 ? 1.436 -13.238 24.101 1.00 63.98 76 LEU B O 1
ATOM 4713 N N . LYS B 1 27 ? 1.372 -12.112 26.054 1.00 75.90 77 LYS B N 1
ATOM 4714 C CA . LYS B 1 27 ? 1.825 -10.827 25.520 1.00 79.52 77 LYS B CA 1
ATOM 4715 C C . LYS B 1 27 ? 3.175 -10.973 24.826 1.00 82.33 77 LYS B C 1
ATOM 4716 O O . LYS B 1 27 ? 3.376 -10.463 23.723 1.00 83.75 77 LYS B O 1
ATOM 4722 N N . GLU B 1 28 ? 4.093 -11.681 25.477 1.00 79.92 78 GLU B N 1
ATOM 4723 C CA . GLU B 1 28 ? 5.392 -11.964 24.897 1.00 80.42 78 GLU B CA 1
ATOM 4724 C C . GLU B 1 28 ? 5.217 -12.747 23.618 1.00 78.12 78 GLU B C 1
ATOM 4725 O O . GLU B 1 28 ? 5.838 -12.439 22.606 1.00 80.45 78 GLU B O 1
ATOM 4731 N N . ALA B 1 29 ? 4.368 -13.768 23.683 1.00 76.92 79 ALA B N 1
ATOM 4732 C CA . ALA B 1 29 ? 4.093 -14.619 22.528 1.00 78.86 79 ALA B CA 1
ATOM 4733 C C . ALA B 1 29 ? 3.670 -13.801 21.315 1.00 68.93 79 ALA B C 1
ATOM 4734 O O . ALA B 1 29 ? 4.138 -14.029 20.200 1.00 51.59 79 ALA B O 1
ATOM 4736 N N . LEU B 1 30 ? 2.776 -12.848 21.538 1.00 78.88 80 LEU B N 1
ATOM 4737 C CA . LEU B 1 30 ? 2.308 -12.000 20.450 1.00 80.56 80 LEU B CA 1
ATOM 4738 C C . LEU B 1 30 ? 3.421 -11.061 20.013 1.00 80.63 80 LEU B C 1
ATOM 4739 O O . LEU B 1 30 ? 3.483 -10.667 18.849 1.00 78.84 80 LEU B O 1
ATOM 4744 N N . GLU B 1 31 ? 4.302 -10.714 20.954 1.00 82.56 81 GLU B N 1
ATOM 4745 C CA . GLU B 1 31 ? 5.397 -9.787 20.677 1.00 84.09 81 GLU B CA 1
ATOM 4746 C C . GLU B 1 31 ? 6.440 -10.435 19.791 1.00 89.07 81 GLU B C 1
ATOM 4747 O O . GLU B 1 31 ? 7.202 -9.745 19.121 1.00 96.19 81 GLU B O 1
ATOM 4753 N N . HIS B 1 32 ? 6.466 -11.764 19.793 1.00 89.20 82 HIS B N 1
ATOM 4754 C CA . HIS B 1 32 ? 7.301 -12.523 18.870 1.00 83.89 82 HIS B CA 1
ATOM 4755 C C . HIS B 1 32 ? 6.474 -12.978 17.678 1.00 78.58 82 HIS B C 1
ATOM 4756 O O . HIS B 1 32 ? 6.916 -13.819 16.904 1.00 78.12 82 HIS B O 1
ATOM 4763 N N . GLY B 1 33 ? 5.267 -12.424 17.556 1.00 78.82 83 GLY B N 1
ATOM 4764 C CA . GLY B 1 33 ? 4.359 -12.710 16.457 1.00 74.17 83 GLY B CA 1
ATOM 4765 C C . GLY B 1 33 ? 4.032 -14.174 16.207 1.00 80.22 83 GLY B C 1
ATOM 4766 O O . GLY B 1 33 ? 3.931 -14.587 15.050 1.00 89.58 83 GLY B O 1
ATOM 4767 N N . ARG B 1 34 ? 3.864 -14.960 17.271 1.00 77.44 84 ARG B N 1
ATOM 4768 C CA . ARG B 1 34 ? 3.597 -16.390 17.119 1.00 76.67 84 ARG B CA 1
ATOM 4769 C C . ARG B 1 34 ? 2.302 -16.584 16.356 1.00 84.80 84 ARG B C 1
ATOM 4770 O O . ARG B 1 34 ? 2.210 -17.424 15.457 1.00 95.80 84 ARG B O 1
ATOM 4778 N N . LEU B 1 35 ? 1.308 -15.788 16.732 1.00 79.70 85 LEU B N 1
ATOM 4779 C CA . LEU B 1 35 ? 0.020 -15.703 16.042 1.00 74.18 85 LEU B CA 1
ATOM 4780 C C . LEU B 1 35 ? -0.883 -16.910 16.248 1.00 71.02 85 LEU B C 1
ATOM 4781 O O . LEU B 1 35 ? -2.101 -16.778 16.211 1.00 68.88 85 LEU B O 1
ATOM 4786 N N . GLU B 1 36 ? -0.284 -18.078 16.463 1.00 73.02 86 GLU B N 1
ATOM 4787 C CA . GLU B 1 36 ? -1.044 -19.301 16.687 1.00 80.10 86 GLU B CA 1
ATOM 4788 C C . GLU B 1 36 ? -1.902 -19.095 17.917 1.00 79.62 86 GLU B C 1
ATOM 4789 O O . GLU B 1 36 ? -3.052 -19.531 17.980 1.00 87.05 86 GLU B O 1
ATOM 4795 N N . VAL B 1 37 ? -1.324 -18.386 18.877 1.00 71.36 87 VAL B N 1
ATOM 4796 C CA . VAL B 1 37 ? -1.941 -18.109 20.167 1.00 71.53 87 VAL B CA 1
ATOM 4797 C C . VAL B 1 37 ? -3.206 -17.238 20.108 1.00 72.04 87 VAL B C 1
ATOM 4798 O O . VAL B 1 37 ? -3.915 -17.081 21.113 1.00 72.99 87 VAL B O 1
ATOM 4802 N N . ALA B 1 38 ? -3.467 -16.687 18.926 1.00 72.23 88 ALA B N 1
ATOM 4803 C CA . ALA B 1 38 ? -4.668 -15.910 18.615 1.00 68.79 88 ALA B CA 1
ATOM 4804 C C . ALA B 1 38 ? -5.895 -16.233 19.454 1.00 64.41 88 ALA B C 1
ATOM 4805 O O . ALA B 1 38 ? -6.387 -15.382 20.196 1.00 57.07 88 ALA B O 1
ATOM 4807 N N . TRP B 1 39 ? -6.376 -17.467 19.327 1.00 72.49 89 TRP B N 1
ATOM 4808 C CA . TRP B 1 39 ? -7.623 -17.897 19.965 1.00 75.03 89 TRP B CA 1
ATOM 4809 C C . TRP B 1 39 ? -7.699 -17.630 21.479 1.00 69.25 89 TRP B C 1
ATOM 4810 O O . TRP B 1 39 ? -8.753 -17.236 21.992 1.00 69.97 89 TRP B O 1
ATOM 4821 N N . GLN B 1 40 ? -6.585 -17.819 22.183 1.00 57.50 90 GLN B N 1
ATOM 4822 C CA . GLN B 1 40 ? -6.549 -17.527 23.613 1.00 51.23 90 GLN B CA 1
ATOM 4823 C C . GLN B 1 40 ? -6.985 -16.113 23.907 1.00 55.31 90 GLN B C 1
ATOM 4824 O O . GLN B 1 40 ? -7.797 -15.888 24.797 1.00 58.18 90 GLN B O 1
ATOM 4830 N N . VAL B 1 41 ? -6.460 -15.167 23.132 1.00 64.04 91 VAL B N 1
ATOM 4831 C CA . VAL B 1 41 ? -6.778 -13.749 23.311 1.00 61.31 91 VAL B CA 1
ATOM 4832 C C . VAL B 1 41 ? -8.272 -13.459 23.178 1.00 62.55 91 VAL B C 1
ATOM 4833 O O . VAL B 1 41 ? -8.769 -12.458 23.686 1.00 64.64 91 VAL B O 1
ATOM 4837 N N . LEU B 1 42 ? -8.999 -14.340 22.504 1.00 63.37 92 LEU B N 1
ATOM 4838 C CA . LEU B 1 42 ? -10.436 -14.171 22.450 1.00 64.09 92 LEU B CA 1
ATOM 4839 C C . LEU B 1 42 ? -11.044 -14.819 23.662 1.00 62.72 92 LEU B C 1
ATOM 4840 O O . LEU B 1 42 ? -11.911 -14.243 24.310 1.00 78.86 92 LEU B O 1
ATOM 4845 N N . ALA B 1 43 ? -10.581 -16.022 23.967 1.00 53.20 93 ALA B N 1
ATOM 4846 C CA . ALA B 1 43 ? -11.081 -16.759 25.113 1.00 61.80 93 ALA B CA 1
ATOM 4847 C C . ALA B 1 43 ? -11.087 -15.864 26.337 1.00 62.27 93 ALA B C 1
ATOM 4848 O O . ALA B 1 43 ? -12.085 -15.781 27.050 1.00 59.86 93 ALA B O 1
ATOM 4850 N N . LEU B 1 44 ? -9.972 -15.171 26.542 1.00 65.66 94 LEU B N 1
ATOM 4851 C CA . LEU B 1 44 ? -9.807 -14.256 27.665 1.00 63.23 94 LEU B CA 1
ATOM 4852 C C . LEU B 1 44 ? -10.977 -13.312 27.726 1.00 71.49 94 LEU B C 1
ATOM 4853 O O . LEU B 1 44 ? -11.707 -13.285 28.720 1.00 81.64 94 LEU B O 1
ATOM 4858 N N . GLU B 1 45 ? -11.171 -12.572 26.639 1.00 67.07 95 GLU B N 1
ATOM 4859 C CA . GLU B 1 45 ? -12.315 -11.675 26.527 1.00 65.26 95 GLU B CA 1
ATOM 4860 C C . GLU B 1 45 ? -13.617 -12.427 26.853 1.00 53.88 95 GLU B C 1
ATOM 4861 O O . GLU B 1 45 ? -14.391 -11.997 27.699 1.00 56.44 95 GLU B O 1
ATOM 4867 N N . ARG B 1 46 ? -13.836 -13.571 26.223 1.00 52.57 96 ARG B N 1
ATOM 4868 C CA . ARG B 1 46 ? -15.055 -14.311 26.481 1.00 61.82 96 ARG B CA 1
ATOM 4869 C C . ARG B 1 46 ? -15.168 -14.653 27.972 1.00 78.83 96 ARG B C 1
ATOM 4870 O O . ARG B 1 46 ? -16.222 -14.442 28.579 1.00 92.51 96 ARG B O 1
ATOM 4878 N N . GLN B 1 47 ? -14.064 -15.089 28.577 1.00 80.33 97 GLN B N 1
ATOM 4879 C CA . GLN B 1 47 ? -14.068 -15.420 30.003 1.00 81.15 97 GLN B CA 1
ATOM 4880 C C . GLN B 1 47 ? -14.487 -14.228 30.853 1.00 71.42 97 GLN B C 1
ATOM 4881 O O . GLN B 1 47 ? -15.245 -14.371 31.817 1.00 71.81 97 GLN B O 1
ATOM 4887 N N . LEU B 1 48 ? -14.015 -13.047 30.469 1.00 64.35 98 LEU B N 1
ATOM 4888 C CA . LEU B 1 48 ? -14.372 -11.832 31.177 1.00 53.11 98 LEU B CA 1
ATOM 4889 C C . LEU B 1 48 ? -15.884 -11.639 31.157 1.00 54.15 98 LEU B C 1
ATOM 4890 O O . LEU B 1 48 ? -16.496 -11.458 32.208 1.00 60.57 98 LEU B O 1
ATOM 4895 N N . GLU B 1 49 ? -16.490 -11.749 29.975 1.00 74.00 99 GLU B N 1
ATOM 4896 C CA . GLU B 1 49 ? -17.925 -11.512 29.836 1.00 82.80 99 GLU B CA 1
ATOM 4897 C C . GLU B 1 49 ? -18.647 -12.475 30.750 1.00 77.97 99 GLU B C 1
ATOM 4898 O O . GLU B 1 49 ? -19.737 -12.190 31.241 1.00 78.47 99 GLU B O 1
ATOM 4904 N N . ALA B 1 50 ? -18.007 -13.612 30.995 1.00 77.38 100 ALA B N 1
ATOM 4905 C CA . ALA B 1 50 ? -18.598 -14.635 31.824 1.00 79.14 100 ALA B CA 1
ATOM 4906 C C . ALA B 1 50 ? -18.498 -14.197 33.264 1.00 82.80 100 ALA B C 1
ATOM 4907 O O . ALA B 1 50 ? -19.508 -14.085 33.947 1.00 85.69 100 ALA B O 1
ATOM 4909 N N . ALA B 1 51 ? -17.275 -13.925 33.710 1.00 83.31 101 ALA B N 1
ATOM 4910 C CA . ALA B 1 51 ? -17.016 -13.730 35.132 1.00 83.49 101 ALA B CA 1
ATOM 4911 C C . ALA B 1 51 ? -17.644 -12.432 35.651 1.00 91.51 101 ALA B C 1
ATOM 4912 O O . ALA B 1 51 ? -18.120 -12.370 36.789 1.00 102.48 101 ALA B O 1
ATOM 4914 N N . ALA B 1 52 ? -17.659 -11.402 34.812 1.00 77.42 102 ALA B N 1
ATOM 4915 C CA . ALA B 1 52 ? -18.338 -10.168 35.162 1.00 81.39 102 ALA B CA 1
ATOM 4916 C C . ALA B 1 52 ? -19.827 -10.442 35.256 1.00 94.27 102 ALA B C 1
ATOM 4917 O O . ALA B 1 52 ? -20.527 -9.836 36.065 1.00 109.63 102 ALA B O 1
ATOM 4919 N N . ALA B 1 53 ? -20.302 -11.361 34.417 1.00 90.04 103 ALA B N 1
ATOM 4920 C CA . ALA B 1 53 ? -21.689 -11.802 34.466 1.00 89.87 103 ALA B CA 1
ATOM 4921 C C . ALA B 1 53 ? -21.954 -12.682 35.686 1.00 96.28 103 ALA B C 1
ATOM 4922 O O . ALA B 1 53 ? -23.108 -12.912 36.040 1.00 103.73 103 ALA B O 1
ATOM 4924 N N . ALA B 1 54 ? -20.896 -13.169 36.332 1.00 93.17 104 ALA B N 1
ATOM 4925 C CA . ALA B 1 54 ? -21.071 -13.992 37.525 1.00 97.82 104 ALA B CA 1
ATOM 4926 C C . ALA B 1 54 ? -21.682 -13.169 38.649 1.00 110.89 104 ALA B C 1
ATOM 4927 O O . ALA B 1 54 ? -22.391 -13.700 39.500 1.00 116.96 104 ALA B O 1
ATOM 4929 N N . GLY B 1 55 ? -21.410 -11.868 38.641 1.00 118.17 105 GLY B N 1
ATOM 4930 C CA . GLY B 1 55 ? -21.944 -10.972 39.652 1.00 124.02 105 GLY B CA 1
ATOM 4931 C C . GLY B 1 55 ? -20.942 -10.696 40.758 1.00 123.86 105 GLY B C 1
ATOM 4932 O O . GLY B 1 55 ? -20.838 -9.567 41.246 1.00 121.40 105 GLY B O 1
ATOM 4933 N N . GLY B 1 56 ? -20.207 -11.734 41.152 1.00 120.77 106 GLY B N 1
ATOM 4934 C CA . GLY B 1 56 ? -19.159 -11.604 42.148 1.00 116.78 106 GLY B CA 1
ATOM 4935 C C . GLY B 1 56 ? -17.856 -11.135 41.527 1.00 109.60 106 GLY B C 1
ATOM 4936 O O . GLY B 1 56 ? -17.003 -11.947 41.160 1.00 105.07 106 GLY B O 1
ATOM 4945 N N . SER B 1 58 ? -15.269 -7.371 41.656 1.00 97.87 108 SER B N 1
ATOM 4946 C CA . SER B 1 58 ? -14.913 -5.969 41.858 1.00 69.43 108 SER B CA 1
ATOM 4947 C C . SER B 1 58 ? -14.872 -5.308 40.489 1.00 83.85 108 SER B C 1
ATOM 4948 O O . SER B 1 58 ? -14.130 -5.750 39.617 1.00 64.80 108 SER B O 1
ATOM 4951 N N . ASN B 1 59 ? -15.660 -4.255 40.289 1.00 80.89 109 ASN B N 1
ATOM 4952 C CA . ASN B 1 59 ? -15.551 -3.465 39.058 1.00 70.90 109 ASN B CA 1
ATOM 4953 C C . ASN B 1 59 ? -14.128 -2.932 38.860 1.00 72.71 109 ASN B C 1
ATOM 4954 O O . ASN B 1 59 ? -13.721 -2.607 37.743 1.00 72.47 109 ASN B O 1
ATOM 4959 N N . GLU B 1 60 ? -13.387 -2.839 39.961 1.00 78.88 110 GLU B N 1
ATOM 4960 C CA . GLU B 1 60 ? -11.971 -2.523 39.932 1.00 65.52 110 GLU B CA 1
ATOM 4961 C C . GLU B 1 60 ? -11.251 -3.683 39.250 1.00 79.28 110 GLU B C 1
ATOM 4962 O O . GLU B 1 60 ? -10.440 -3.485 38.346 1.00 81.71 110 GLU B O 1
ATOM 4968 N N . GLU B 1 61 ? -11.578 -4.901 39.665 1.00 82.79 111 GLU B N 1
ATOM 4969 C CA . GLU B 1 61 ? -10.962 -6.097 39.102 1.00 86.69 111 GLU B CA 1
ATOM 4970 C C . GLU B 1 61 ? -11.347 -6.236 37.625 1.00 87.84 111 GLU B C 1
ATOM 4971 O O . GLU B 1 61 ? -10.516 -6.620 36.785 1.00 86.73 111 GLU B O 1
ATOM 4977 N N . LEU B 1 62 ? -12.611 -5.925 37.323 1.00 78.77 112 LEU B N 1
ATOM 4978 C CA . LEU B 1 62 ? -13.102 -5.914 35.950 1.00 69.67 112 LEU B CA 1
ATOM 4979 C C . LEU B 1 62 ? -12.247 -4.958 35.157 1.00 68.54 112 LEU B C 1
ATOM 4980 O O . LEU B 1 62 ? -11.340 -5.390 34.463 1.00 54.79 112 LEU B O 1
ATOM 4985 N N . VAL B 1 63 ? -12.527 -3.667 35.291 1.00 57.07 113 VAL B N 1
ATOM 4986 C CA . VAL B 1 63 ? -11.704 -2.606 34.718 1.00 56.16 113 VAL B CA 1
ATOM 4987 C C . VAL B 1 63 ? -10.240 -2.984 34.491 1.00 60.86 113 VAL B C 1
ATOM 4988 O O . VAL B 1 63 ? -9.682 -2.750 33.413 1.00 60.78 113 VAL B O 1
ATOM 4992 N N . TRP B 1 64 ? -9.647 -3.606 35.504 1.00 66.55 114 TRP B N 1
ATOM 4993 C CA . TRP B 1 64 ? -8.288 -4.136 35.426 1.00 75.55 114 TRP B CA 1
ATOM 4994 C C . TRP B 1 64 ? -8.132 -5.169 34.291 1.00 76.15 114 TRP B C 1
ATOM 4995 O O . TRP B 1 64 ? -7.334 -4.985 33.344 1.00 80.02 114 TRP B O 1
ATOM 5006 N N . ARG B 1 65 ? -8.903 -6.248 34.370 1.00 66.94 115 ARG B N 1
ATOM 5007 C CA . ARG B 1 65 ? -8.753 -7.307 33.387 1.00 61.29 115 ARG B CA 1
ATOM 5008 C C . ARG B 1 65 ? -9.129 -6.798 32.007 1.00 55.60 115 ARG B C 1
ATOM 5009 O O . ARG B 1 65 ? -8.396 -7.022 31.058 1.00 56.98 115 ARG B O 1
ATOM 5017 N N . GLN B 1 66 ? -10.258 -6.094 31.925 1.00 56.68 116 GLN B N 1
ATOM 5018 C CA . GLN B 1 66 ? -10.741 -5.440 30.705 1.00 63.27 116 GLN B CA 1
ATOM 5019 C C . GLN B 1 66 ? -9.613 -4.712 30.015 1.00 58.86 116 GLN B C 1
ATOM 5020 O O . GLN B 1 66 ? -9.269 -5.040 28.873 1.00 46.40 116 GLN B O 1
ATOM 5026 N N . SER B 1 67 ? -9.027 -3.743 30.721 1.00 63.00 117 SER B N 1
ATOM 5027 C CA . SER B 1 67 ? -7.836 -3.049 30.241 1.00 62.55 117 SER B CA 1
ATOM 5028 C C . SER B 1 67 ? -6.780 -3.997 29.688 1.00 60.85 117 SER B C 1
ATOM 5029 O O . SER B 1 67 ? -6.243 -3.785 28.592 1.00 67.11 117 SER B O 1
ATOM 5032 N N . LYS B 1 68 ? -6.485 -5.047 30.443 1.00 60.44 118 LYS B N 1
ATOM 5033 C CA . LYS B 1 68 ? -5.465 -5.997 29.996 1.00 70.29 118 LYS B CA 1
ATOM 5034 C C . LYS B 1 68 ? -5.790 -6.728 28.667 1.00 67.06 118 LYS B C 1
ATOM 5035 O O . LYS B 1 68 ? -4.959 -6.769 27.745 1.00 68.51 118 LYS B O 1
ATOM 5041 N N . VAL B 1 69 ? -6.991 -7.294 28.567 1.00 56.88 119 VAL B N 1
ATOM 5042 C CA . VAL B 1 69 ? -7.379 -8.042 27.376 1.00 47.94 119 VAL B CA 1
ATOM 5043 C C . VAL B 1 69 ? -7.470 -7.131 26.170 1.00 50.38 119 VAL B C 1
ATOM 5044 O O . VAL B 1 69 ? -7.052 -7.513 25.084 1.00 54.29 119 VAL B O 1
ATOM 5048 N N . GLU B 1 70 ? -8.007 -5.928 26.336 1.00 52.15 120 GLU B N 1
ATOM 5049 C CA . GLU B 1 70 ? -8.061 -5.028 25.185 1.00 52.62 120 GLU B CA 1
ATOM 5050 C C . GLU B 1 70 ? -6.666 -4.638 24.735 1.00 58.99 120 GLU B C 1
ATOM 5051 O O . GLU B 1 70 ? -6.390 -4.625 23.534 1.00 58.35 120 GLU B O 1
ATOM 5057 N N . ALA B 1 71 ? -5.791 -4.358 25.704 1.00 65.98 121 ALA B N 1
ATOM 5058 C CA . ALA B 1 71 ? -4.395 -4.016 25.420 1.00 69.54 121 ALA B CA 1
ATOM 5059 C C . ALA B 1 71 ? -3.670 -5.128 24.659 1.00 64.10 121 ALA B C 1
ATOM 5060 O O . ALA B 1 71 ? -2.821 -4.877 23.801 1.00 60.39 121 ALA B O 1
ATOM 5062 N N . LEU B 1 72 ? -4.003 -6.362 24.999 1.00 61.47 122 LEU B N 1
ATOM 5063 C CA . LEU B 1 72 ? -3.517 -7.526 24.276 1.00 55.63 122 LEU B CA 1
ATOM 5064 C C . LEU B 1 72 ? -4.057 -7.533 22.842 1.00 53.31 122 LEU B C 1
ATOM 5065 O O . LEU B 1 72 ? -3.307 -7.614 21.867 1.00 54.35 122 LEU B O 1
ATOM 5070 N N . TYR B 1 73 ? -5.380 -7.446 22.743 1.00 55.03 123 TYR B N 1
ATOM 5071 C CA . TYR B 1 73 ? -6.115 -7.505 21.487 1.00 52.15 123 TYR B CA 1
ATOM 5072 C C . TYR B 1 73 ? -5.605 -6.483 20.478 1.00 47.44 123 TYR B C 1
ATOM 5073 O O . TYR B 1 73 ? -5.653 -6.728 19.265 1.00 37.24 123 TYR B O 1
ATOM 5082 N N . VAL B 1 74 ? -5.099 -5.349 20.968 1.00 45.18 124 VAL B N 1
ATOM 5083 C CA . VAL B 1 74 ? -4.437 -4.417 20.056 1.00 47.28 124 VAL B CA 1
ATOM 5084 C C . VAL B 1 74 ? -3.118 -4.978 19.543 1.00 59.20 124 VAL B C 1
ATOM 5085 O O . VAL B 1 74 ? -2.856 -4.923 18.343 1.00 74.93 124 VAL B O 1
ATOM 5089 N N . LEU B 1 75 ? -2.289 -5.526 20.422 1.00 55.20 125 LEU B N 1
ATOM 5090 C CA . LEU B 1 75 ? -1.037 -6.106 19.950 1.00 62.70 125 LEU B CA 1
ATOM 5091 C C . LEU B 1 75 ? -1.298 -7.164 18.881 1.00 58.67 125 LEU B C 1
ATOM 5092 O O . LEU B 1 75 ? -0.721 -7.123 17.783 1.00 58.44 125 LEU B O 1
ATOM 5097 N N . LEU B 1 76 ? -2.185 -8.097 19.210 1.00 52.19 126 LEU B N 1
ATOM 5098 C CA . LEU B 1 76 ? -2.631 -9.094 18.249 1.00 56.81 126 LEU B CA 1
ATOM 5099 C C . LEU B 1 76 ? -3.038 -8.422 16.939 1.00 55.89 126 LEU B C 1
ATOM 5100 O O . LEU B 1 76 ? -2.677 -8.898 15.858 1.00 64.82 126 LEU B O 1
ATOM 5105 N N . CYS B 1 77 ? -3.740 -7.292 17.035 1.00 46.90 127 CYS B N 1
ATOM 5106 C CA . CYS B 1 77 ? -4.159 -6.572 15.830 1.00 50.82 127 CYS B CA 1
ATOM 5107 C C . CYS B 1 77 ? -2.982 -6.108 14.980 1.00 47.39 127 CYS B C 1
ATOM 5108 O O . CYS B 1 77 ? -2.928 -6.401 13.789 1.00 48.66 127 CYS B O 1
ATOM 5111 N N . ASP B 1 78 ? -2.034 -5.407 15.589 1.00 53.72 128 ASP B N 1
ATOM 5112 C CA . ASP B 1 78 ? -0.863 -4.937 14.849 1.00 67.71 128 ASP B CA 1
ATOM 5113 C C . ASP B 1 78 ? -0.074 -6.083 14.236 1.00 70.96 128 ASP B C 1
ATOM 5114 O O . ASP B 1 78 ? 0.568 -5.915 13.197 1.00 74.77 128 ASP B O 1
ATOM 5119 N N . GLN B 1 79 ? -0.112 -7.244 14.881 1.00 64.43 129 GLN B N 1
ATOM 5120 C CA . GLN B 1 79 ? 0.556 -8.401 14.307 1.00 59.16 129 GLN B CA 1
ATOM 5121 C C . GLN B 1 79 ? -0.180 -8.878 13.062 1.00 57.35 129 GLN B C 1
ATOM 5122 O O . GLN B 1 79 ? 0.445 -9.134 12.029 1.00 70.32 129 GLN B O 1
ATOM 5128 N N . VAL B 1 80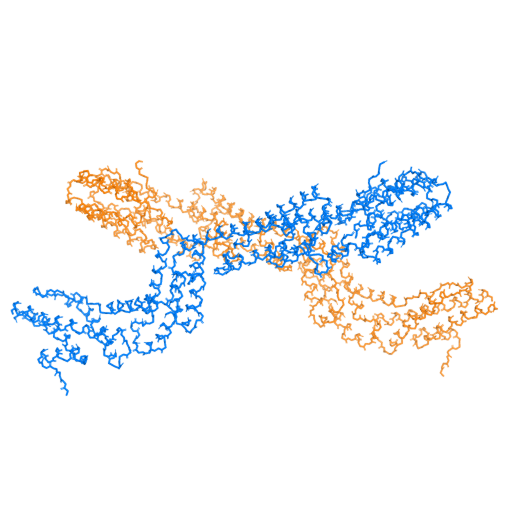 ? -1.506 -8.950 13.136 1.00 44.10 130 VAL B N 1
ATOM 5129 C CA . VAL B 1 80 ? -2.296 -9.363 11.967 1.00 47.22 130 VAL B CA 1
ATOM 5130 C C . VAL B 1 80 ? -2.266 -8.416 10.758 1.00 59.66 130 VAL B C 1
ATOM 5131 O O . VAL B 1 80 ? -1.899 -8.815 9.644 1.00 65.38 130 VAL B O 1
ATOM 5135 N N . LEU B 1 81 ? -2.680 -7.172 10.961 1.00 63.82 131 LEU B N 1
ATOM 5136 C CA . LEU B 1 81 ? -2.622 -6.212 9.875 1.00 63.77 131 LEU B CA 1
ATOM 5137 C C . LEU B 1 81 ? -1.165 -6.021 9.465 1.00 70.72 131 LEU B C 1
ATOM 5138 O O . LEU B 1 81 ? -0.880 -5.711 8.313 1.00 82.35 131 LEU B O 1
ATOM 5143 N N . GLY B 1 82 ? -0.244 -6.225 10.405 1.00 64.16 132 GLY B N 1
ATOM 5144 C CA . GLY B 1 82 ? 1.176 -6.191 10.098 1.00 68.33 132 GLY B CA 1
ATOM 5145 C C . GLY B 1 82 ? 1.585 -7.206 9.041 1.00 69.29 132 GLY B C 1
ATOM 5146 O O . GLY B 1 82 ? 2.293 -6.863 8.084 1.00 63.48 132 GLY B O 1
ATOM 5147 N N . VAL B 1 83 ? 1.146 -8.457 9.209 1.00 69.65 133 VAL B N 1
ATOM 5148 C CA . VAL B 1 83 ? 1.455 -9.501 8.222 1.00 59.85 133 VAL B CA 1
ATOM 5149 C C . VAL B 1 83 ? 0.718 -9.252 6.930 1.00 58.17 133 VAL B C 1
ATOM 5150 O O . VAL B 1 83 ? 1.321 -9.240 5.864 1.00 72.27 133 VAL B O 1
ATOM 5154 N N . LEU B 1 84 ? -0.591 -9.057 7.032 1.00 39.44 134 LEU B N 1
ATOM 5155 C CA . LEU B 1 84 ? -1.420 -8.827 5.859 1.00 43.27 134 LEU B CA 1
ATOM 5156 C C . LEU B 1 84 ? -1.097 -7.569 5.042 1.00 55.33 134 LEU B C 1
ATOM 5157 O O . LEU B 1 84 ? -1.594 -7.446 3.917 1.00 53.47 134 LEU B O 1
ATOM 5162 N N . ARG B 1 85 ? -0.314 -6.632 5.596 1.00 63.89 135 ARG B N 1
ATOM 5163 C CA . ARG B 1 85 ? 0.067 -5.416 4.856 1.00 65.33 135 ARG B CA 1
ATOM 5164 C C . ARG B 1 85 ? 0.949 -5.764 3.664 1.00 64.16 135 ARG B C 1
ATOM 5165 O O . ARG B 1 85 ? 0.759 -5.267 2.555 1.00 73.62 135 ARG B O 1
ATOM 5173 N N . ARG B 1 86 ? 1.922 -6.625 3.898 1.00 56.41 136 ARG B N 1
ATOM 5174 C CA . ARG B 1 86 ? 2.752 -7.109 2.818 1.00 70.18 136 ARG B CA 1
ATOM 5175 C C . ARG B 1 86 ? 2.855 -8.622 2.942 1.00 68.72 136 ARG B C 1
ATOM 5176 O O . ARG B 1 86 ? 3.738 -9.124 3.642 1.00 75.92 136 ARG B O 1
ATOM 5184 N N . PRO B 1 87 ? 1.925 -9.357 2.304 1.00 58.86 137 PRO B N 1
ATOM 5185 C CA . PRO B 1 87 ? 1.944 -10.834 2.288 1.00 55.01 137 PRO B CA 1
ATOM 5186 C C . PRO B 1 87 ? 3.220 -11.481 1.675 1.00 95.35 137 PRO B C 1
ATOM 5187 O O . PRO B 1 87 ? 3.258 -12.008 0.552 1.00 45.53 137 PRO B O 1
ATOM 5191 N N . LEU B 1 88 ? 4.283 -11.401 2.468 1.00 87.98 138 LEU B N 1
ATOM 5192 C CA . LEU B 1 88 ? 5.574 -11.992 2.172 1.00 71.81 138 LEU B CA 1
ATOM 5193 C C . LEU B 1 88 ? 5.994 -12.711 3.451 1.00 74.30 138 LEU B C 1
ATOM 5194 O O . LEU B 1 88 ? 6.934 -12.271 4.106 1.00 67.09 138 LEU B O 1
ATOM 5199 N N . GLU B 1 89 ? 5.284 -13.776 3.830 1.00 86.84 139 GLU B N 1
ATOM 5200 C CA . GLU B 1 89 ? 5.619 -14.576 5.021 1.00 90.06 139 GLU B CA 1
ATOM 5201 C C . GLU B 1 89 ? 5.515 -16.069 4.720 1.00 91.05 139 GLU B C 1
ATOM 5202 O O . GLU B 1 89 ? 6.007 -16.526 3.686 1.00 102.51 139 GLU B O 1
ATOM 5208 N N . ALA B 1 90 ? 4.878 -16.834 5.604 1.00 82.39 140 ALA B N 1
ATOM 5209 C CA . ALA B 1 90 ? 4.670 -18.258 5.327 1.00 95.59 140 ALA B CA 1
ATOM 5210 C C . ALA B 1 90 ? 3.317 -18.763 5.826 1.00 98.30 140 ALA B C 1
ATOM 5211 O O . ALA B 1 90 ? 2.265 -18.458 5.255 1.00 93.31 140 ALA B O 1
ATOM 5213 N N . ALA B 1 91 ? 3.361 -19.553 6.892 1.00 103.09 141 ALA B N 1
ATOM 5214 C CA . ALA B 1 91 ? 2.156 -19.965 7.597 1.00 97.92 141 ALA B CA 1
ATOM 5215 C C . ALA B 1 91 ? 1.606 -18.997 8.667 1.00 98.24 141 ALA B C 1
ATOM 5216 O O . ALA B 1 91 ? 0.527 -19.266 9.192 1.00 94.29 141 ALA B O 1
ATOM 5218 N N . PRO B 1 92 ? 2.322 -17.886 9.014 1.00 105.40 142 PRO B N 1
ATOM 5219 C CA . PRO B 1 92 ? 1.588 -16.996 9.928 1.00 105.56 142 PRO B CA 1
ATOM 5220 C C . PRO B 1 92 ? 0.553 -16.184 9.151 1.00 102.95 142 PRO B C 1
ATOM 5221 O O . PRO B 1 92 ? -0.251 -15.440 9.713 1.00 106.95 142 PRO B O 1
ATOM 5225 N N . GLU B 1 93 ? 0.573 -16.359 7.839 1.00 89.50 143 GLU B N 1
ATOM 5226 C CA . GLU B 1 93 ? -0.361 -15.693 6.962 1.00 80.65 143 GLU B CA 1
ATOM 5227 C C . GLU B 1 93 ? -1.727 -16.398 6.984 1.00 82.90 143 GLU B C 1
ATOM 5228 O O . GLU B 1 93 ? -2.782 -15.751 7.102 1.00 84.04 143 GLU B O 1
ATOM 5234 N N . ARG B 1 94 ? -1.703 -17.722 6.868 1.00 85.41 144 ARG B N 1
ATOM 5235 C CA . ARG B 1 94 ? -2.898 -18.522 7.095 1.00 87.44 144 ARG B CA 1
ATOM 5236 C C . ARG B 1 94 ? -3.495 -18.119 8.442 1.00 75.37 144 ARG B C 1
ATOM 5237 O O . ARG B 1 94 ? -4.692 -17.846 8.552 1.00 68.15 144 ARG B O 1
ATOM 5245 N N . LEU B 1 95 ? -2.633 -18.071 9.456 1.00 67.44 145 LEU B N 1
ATOM 5246 C CA . LEU B 1 95 ? -3.007 -17.677 10.807 1.00 63.02 145 LEU B CA 1
ATOM 5247 C C . LEU B 1 95 ? -3.668 -16.282 10.814 1.00 69.98 145 LEU B C 1
ATOM 5248 O O . LEU B 1 95 ? -4.610 -16.028 11.576 1.00 70.50 145 LEU B O 1
ATOM 5253 N N . SER B 1 96 ? -3.200 -15.383 9.952 1.00 76.38 146 SER B N 1
ATOM 5254 C CA . SER B 1 96 ? -3.823 -14.060 9.859 1.00 71.44 146 SER B CA 1
ATOM 5255 C C . SER B 1 96 ? -5.218 -14.114 9.288 1.00 75.67 146 SER B C 1
ATOM 5256 O O . SER B 1 96 ? -6.125 -13.452 9.796 1.00 85.85 146 SER B O 1
ATOM 5259 N N . GLN B 1 97 ? -5.389 -14.884 8.220 1.00 75.87 147 GLN B N 1
ATOM 5260 C CA . GLN B 1 97 ? -6.730 -15.088 7.683 1.00 82.13 147 GLN B CA 1
ATOM 5261 C C . GLN B 1 97 ? -7.637 -15.579 8.784 1.00 72.02 147 GLN B C 1
ATOM 5262 O O . GLN B 1 97 ? -8.658 -14.952 9.098 1.00 61.87 147 GLN B O 1
ATOM 5268 N N . ALA B 1 98 ? -7.229 -16.704 9.366 1.00 67.27 148 ALA B N 1
ATOM 5269 C CA . ALA B 1 98 ? -7.972 -17.357 10.426 1.00 70.25 148 ALA B CA 1
ATOM 5270 C C . ALA B 1 98 ? -8.396 -16.341 11.457 1.00 70.99 148 ALA B C 1
ATOM 5271 O O . ALA B 1 98 ? -9.545 -16.328 11.900 1.00 74.05 148 ALA B O 1
ATOM 5273 N N . LEU B 1 99 ? -7.466 -15.468 11.815 1.00 62.18 149 LEU B N 1
ATOM 5274 C CA . LEU B 1 99 ? -7.718 -14.507 12.871 1.00 55.36 149 LEU B CA 1
ATOM 5275 C C . LEU B 1 99 ? -8.790 -13.484 12.483 1.00 57.73 149 LEU B C 1
ATOM 5276 O O . LEU B 1 99 ? -9.799 -13.317 13.205 1.00 49.09 149 LEU B O 1
ATOM 5281 N N . ALA B 1 100 ? -8.569 -12.813 11.344 1.00 63.72 150 ALA B N 1
ATOM 5282 C CA . ALA B 1 100 ? -9.513 -11.812 10.853 1.00 62.01 150 ALA B CA 1
ATOM 5283 C C . ALA B 1 100 ? -10.903 -12.451 10.779 1.00 60.05 150 ALA B C 1
ATOM 5284 O O . ALA B 1 100 ? -11.900 -11.796 11.064 1.00 62.31 150 ALA B O 1
ATOM 5286 N N . VAL B 1 101 ? -10.982 -13.744 10.473 1.00 39.21 151 VAL B N 1
ATOM 5287 C CA . VAL B 1 101 ? -12.293 -14.383 10.513 1.00 66.06 151 VAL B CA 1
ATOM 5288 C C . VAL B 1 101 ? -12.834 -14.649 11.928 1.00 65.58 151 VAL B C 1
ATOM 5289 O O . VAL B 1 101 ? -14.036 -14.445 12.152 1.00 64.12 151 VAL B O 1
ATOM 5293 N N . VAL B 1 102 ? -11.975 -15.099 12.862 1.00 61.68 152 VAL B N 1
ATOM 5294 C CA . VAL B 1 102 ? -12.402 -15.367 14.254 1.00 63.47 152 VAL B CA 1
ATOM 5295 C C . VAL B 1 102 ? -13.052 -14.107 14.813 1.00 63.83 152 VAL B C 1
ATOM 5296 O O . VAL B 1 102 ? -14.149 -14.157 15.403 1.00 62.29 152 VAL B O 1
ATOM 5300 N N . SER B 1 103 ? -12.422 -12.961 14.567 1.00 60.90 153 SER B N 1
ATOM 5301 C CA . SER B 1 103 ? -13.013 -11.729 15.073 1.00 53.03 153 SER B CA 1
ATOM 5302 C C . SER B 1 103 ? -14.213 -11.260 14.267 1.00 52.22 153 SER B C 1
ATOM 5303 O O . SER B 1 103 ? -15.245 -10.912 14.840 1.00 46.77 153 SER B O 1
ATOM 5306 N N . GLN B 1 104 ? -14.113 -11.329 12.946 1.00 61.47 154 GLN B N 1
ATOM 5307 C CA . GLN B 1 104 ? -15.251 -10.988 12.095 1.00 65.57 154 GLN B CA 1
ATOM 5308 C C . GLN B 1 104 ? -16.525 -11.805 12.378 1.00 65.36 154 GLN B C 1
ATOM 5309 O O . GLN B 1 104 ? -17.615 -11.408 11.966 1.00 65.90 154 GLN B O 1
ATOM 5315 N N . GLU B 1 105 ? -16.407 -12.936 13.069 1.00 65.23 155 GLU B N 1
ATOM 5316 C CA . GLU B 1 105 ? -17.616 -13.668 13.460 1.00 69.45 155 GLU B CA 1
ATOM 5317 C C . GLU B 1 105 ? -18.014 -13.424 14.905 1.00 62.32 155 GLU B C 1
ATOM 5318 O O . GLU B 1 105 ? -19.196 -13.241 15.198 1.00 57.31 155 GLU B O 1
ATOM 5324 N N . GLU B 1 106 ? -17.032 -13.415 15.806 1.00 68.24 156 GLU B N 1
ATOM 5325 C CA . GLU B 1 106 ? -17.300 -13.075 17.201 1.00 76.09 156 GLU B CA 1
ATOM 5326 C C . GLU B 1 106 ? -18.103 -11.771 17.248 1.00 67.64 156 GLU B C 1
ATOM 5327 O O . GLU B 1 106 ? -18.915 -11.543 18.166 1.00 60.42 156 GLU B O 1
ATOM 5333 N N . LEU B 1 107 ? -17.885 -10.933 16.231 1.00 65.77 157 LEU B N 1
ATOM 5334 C CA . LEU B 1 107 ? -18.620 -9.687 16.087 1.00 41.92 157 LEU B CA 1
ATOM 5335 C C . LEU B 1 107 ? -20.101 -9.953 15.969 1.00 67.60 157 LEU B C 1
ATOM 5336 O O . LEU B 1 107 ? -20.910 -9.108 16.334 1.00 75.21 157 LEU B O 1
ATOM 5341 N N . GLU B 1 108 ? -20.451 -11.133 15.467 1.00 65.37 158 GLU B N 1
ATOM 5342 C CA . GLU B 1 108 ? -21.845 -11.553 15.387 1.00 63.29 158 GLU B CA 1
ATOM 5343 C C . GLU B 1 108 ? -22.267 -12.403 16.586 1.00 66.63 158 GLU B C 1
ATOM 5344 O O . GLU B 1 108 ? -23.463 -12.495 16.882 1.00 79.83 158 GLU B O 1
ATOM 5350 N N . ASP B 1 109 ? -21.301 -13.025 17.268 1.00 62.13 159 ASP B N 1
ATOM 5351 C CA . ASP B 1 109 ? -21.569 -13.580 18.601 1.00 60.89 159 ASP B CA 1
ATOM 5352 C C . ASP B 1 109 ? -22.239 -12.456 19.397 1.00 68.74 159 ASP B C 1
ATOM 5353 O O . ASP B 1 109 ? -23.389 -12.608 19.834 1.00 74.04 159 ASP B O 1
ATOM 5358 N N . ARG B 1 110 ? -21.559 -11.311 19.534 1.00 72.18 160 ARG B N 1
ATOM 5359 C CA . ARG B 1 110 ? -22.101 -10.233 20.383 1.00 87.62 160 ARG B CA 1
ATOM 5360 C C . ARG B 1 110 ? -23.098 -9.265 19.717 1.00 108.85 160 ARG B C 1
ATOM 5361 O O . ARG B 1 110 ? -23.905 -8.645 20.413 1.00 109.02 160 ARG B O 1
ATOM 5369 N N . ARG B 1 111 ? -23.056 -9.121 18.392 1.00 128.99 161 ARG B N 1
ATOM 5370 C CA . ARG B 1 111 ? -24.148 -8.409 17.719 1.00 140.69 161 ARG B CA 1
ATOM 5371 C C . ARG B 1 111 ? -25.489 -9.137 17.930 1.00 154.97 161 ARG B C 1
ATOM 5372 O O . ARG B 1 111 ? -26.485 -8.501 18.291 1.00 153.99 161 ARG B O 1
ATOM 5380 N N . ALA B 1 112 ? -25.510 -10.461 17.723 1.00 168.52 162 ALA B N 1
ATOM 5381 C CA . ALA B 1 112 ? -26.754 -11.241 17.860 1.00 175.83 162 ALA B CA 1
ATOM 5382 C C . ALA B 1 112 ? -27.296 -11.253 19.290 1.00 182.41 162 ALA B C 1
ATOM 5383 O O . ALA B 1 112 ? -28.487 -11.492 19.510 1.00 182.79 162 ALA B O 1
ATOM 5385 N N . SER B 1 113 ? -26.411 -10.998 20.252 1.00 185.13 163 SER B N 1
ATOM 5386 C CA . SER B 1 113 ? -26.772 -10.969 21.667 1.00 185.51 163 SER B CA 1
ATOM 5387 C C . SER B 1 113 ? -27.125 -9.550 22.125 1.00 185.89 163 SER B C 1
ATOM 5388 O O . SER B 1 113 ? -27.841 -9.363 23.114 1.00 193.18 163 SER B O 1
ATOM 5391 N N . GLY B 1 114 ? -26.611 -8.552 21.407 1.00 170.00 164 GLY B N 1
ATOM 5392 C CA . GLY B 1 114 ? -26.667 -7.174 21.864 1.00 157.67 164 GLY B CA 1
ATOM 5393 C C . GLY B 1 114 ? -25.610 -6.984 22.935 1.00 147.42 164 GLY B C 1
ATOM 5394 O O . GLY B 1 114 ? -25.339 -5.866 23.367 1.00 144.35 164 GLY B O 1
ATOM 5395 N N . GLY B 1 115 ? -25.019 -8.106 23.348 1.00 144.81 165 GLY B N 1
ATOM 5396 C CA . GLY B 1 115 ? -23.962 -8.185 24.342 1.00 133.87 165 GLY B CA 1
ATOM 5397 C C . GLY B 1 115 ? -24.239 -7.519 25.669 1.00 127.79 165 GLY B C 1
ATOM 5398 O O . GLY B 1 115 ? -23.467 -6.655 26.070 1.00 125.85 165 GLY B O 1
ATOM 5399 N N . PRO B 1 116 ? -25.317 -7.931 26.367 1.00 125.13 166 PRO B N 1
ATOM 5400 C CA . PRO B 1 116 ? -25.733 -7.280 27.619 1.00 130.10 166 PRO B CA 1
ATOM 5401 C C . PRO B 1 116 ? -24.579 -7.189 28.615 1.00 136.20 166 PRO B C 1
ATOM 5402 O O . PRO B 1 116 ? -24.098 -8.215 29.101 1.00 143.93 166 PRO B O 1
ATOM 5406 N N . LEU B 1 117 ? -24.148 -5.965 28.911 1.00 128.31 167 LEU B N 1
ATOM 5407 C CA . LEU B 1 117 ? -22.889 -5.736 29.617 1.00 113.21 167 LEU B CA 1
ATOM 5408 C C . LEU B 1 117 ? -23.002 -5.575 31.124 1.00 112.02 167 LEU B C 1
ATOM 5409 O O . LEU B 1 117 ? -24.057 -5.228 31.652 1.00 117.62 167 LEU B O 1
ATOM 5414 N N . ALA B 1 118 ? -21.895 -5.826 31.813 1.00 103.72 168 ALA B N 1
ATOM 5415 C CA . ALA B 1 118 ? -21.762 -5.353 33.178 1.00 102.53 168 ALA B CA 1
ATOM 5416 C C . ALA B 1 118 ? -21.502 -3.861 33.050 1.00 91.00 168 ALA B C 1
ATOM 5417 O O . ALA B 1 118 ? -20.895 -3.433 32.078 1.00 72.61 168 ALA B O 1
ATOM 5419 N N . ALA B 1 119 ? -21.972 -3.074 34.015 1.00 103.30 169 ALA B N 1
ATOM 5420 C CA . ALA B 1 119 ? -21.940 -1.609 33.908 1.00 108.34 169 ALA B CA 1
ATOM 5421 C C . ALA B 1 119 ? -20.528 -1.031 33.785 1.00 102.02 169 ALA B C 1
ATOM 5422 O O . ALA B 1 119 ? -20.314 0.002 33.143 1.00 91.45 169 ALA B O 1
ATOM 5424 N N . ALA B 1 120 ? -19.573 -1.704 34.414 1.00 102.63 170 ALA B N 1
ATOM 5425 C CA . ALA B 1 120 ? -18.193 -1.267 34.385 1.00 101.29 170 ALA B CA 1
ATOM 5426 C C . ALA B 1 120 ? -17.628 -1.548 33.015 1.00 99.42 170 ALA B C 1
ATOM 5427 O O . ALA B 1 120 ? -16.725 -0.851 32.562 1.00 105.34 170 ALA B O 1
ATOM 5429 N N . LEU B 1 121 ? -18.166 -2.576 32.362 1.00 93.30 171 LEU B N 1
ATOM 5430 C CA . LEU B 1 121 ? -17.674 -3.007 31.057 1.00 89.63 171 LEU B CA 1
ATOM 5431 C C . LEU B 1 121 ? -17.800 -1.964 29.961 1.00 86.33 171 LEU B C 1
ATOM 5432 O O . LEU B 1 121 ? -18.899 -1.546 29.596 1.00 96.34 171 LEU B O 1
ATOM 5437 N N . GLU B 1 122 ? -16.662 -1.547 29.432 1.00 73.11 172 GLU B N 1
ATOM 5438 C CA . GLU B 1 122 ? -16.676 -0.678 28.284 1.00 71.31 172 GLU B CA 1
ATOM 5439 C C . GLU B 1 122 ? -17.109 -1.549 27.128 1.00 71.52 172 GLU B C 1
ATOM 5440 O O . GLU B 1 122 ? -16.588 -2.646 26.950 1.00 63.18 172 GLU B O 1
ATOM 5446 N N . ALA B 1 123 ? -18.092 -1.075 26.368 1.00 85.74 173 ALA B N 1
ATOM 5447 C CA . ALA B 1 123 ? -18.557 -1.786 25.182 1.00 89.66 173 ALA B CA 1
ATOM 5448 C C . ALA B 1 123 ? -17.483 -1.743 24.100 1.00 81.42 173 ALA B C 1
ATOM 5449 O O . ALA B 1 123 ? -16.831 -0.719 23.901 1.00 76.27 173 ALA B O 1
ATOM 5451 N N . THR B 1 124 ? -17.281 -2.853 23.402 1.00 76.89 174 THR B N 1
ATOM 5452 C CA . THR B 1 124 ? -16.185 -2.906 22.452 1.00 73.10 174 THR B CA 1
ATOM 5453 C C . THR B 1 124 ? -16.451 -3.688 21.173 1.00 80.18 174 THR B C 1
ATOM 5454 O O . THR B 1 124 ? -15.705 -3.543 20.213 1.00 79.22 174 THR B O 1
ATOM 5458 N N . ARG B 1 125 ? -17.503 -4.501 21.136 1.00 87.74 175 ARG B N 1
ATOM 5459 C CA . ARG B 1 125 ? -17.486 -5.644 20.212 1.00 87.87 175 ARG B CA 1
ATOM 5460 C C . ARG B 1 125 ? -17.644 -5.491 18.682 1.00 104.09 175 ARG B C 1
ATOM 5461 O O . ARG B 1 125 ? -16.942 -6.195 17.963 1.00 127.89 175 ARG B O 1
ATOM 5469 N N . PRO B 1 126 ? -18.552 -4.630 18.168 1.00 80.62 176 PRO B N 1
ATOM 5470 C CA . PRO B 1 126 ? -18.455 -4.524 16.698 1.00 50.66 176 PRO B CA 1
ATOM 5471 C C . PRO B 1 126 ? -17.052 -4.030 16.403 1.00 43.21 176 PRO B C 1
ATOM 5472 O O . PRO B 1 126 ? -16.804 -2.830 16.571 1.00 47.51 176 PRO B O 1
ATOM 5476 N N . ARG B 1 127 ? -16.153 -4.962 16.048 1.00 49.55 177 ARG B N 1
ATOM 5477 C CA . ARG B 1 127 ? -14.703 -4.730 16.042 1.00 35.67 177 ARG B CA 1
ATOM 5478 C C . ARG B 1 127 ? -14.196 -4.435 14.659 1.00 64.27 177 ARG B C 1
ATOM 5479 O O . ARG B 1 127 ? -13.269 -3.645 14.491 1.00 65.79 177 ARG B O 1
ATOM 5487 N N . ARG B 1 128 ? -14.804 -5.101 13.683 1.00 62.47 178 ARG B N 1
ATOM 5488 C CA . ARG B 1 128 ? -14.588 -4.836 12.270 1.00 61.25 178 ARG B CA 1
ATOM 5489 C C . ARG B 1 128 ? -13.123 -4.909 11.908 1.00 60.52 178 ARG B C 1
ATOM 5490 O O . ARG B 1 128 ? -12.526 -3.926 11.463 1.00 54.77 178 ARG B O 1
ATOM 5498 N N . TRP B 1 129 ? -12.549 -6.084 12.128 1.00 60.25 179 TRP B N 1
ATOM 5499 C CA . TRP B 1 129 ? -11.169 -6.338 11.770 1.00 57.53 179 TRP B CA 1
ATOM 5500 C C . TRP B 1 129 ? -11.079 -6.512 10.243 1.00 63.54 179 TRP B C 1
ATOM 5501 O O . TRP B 1 129 ? -10.018 -6.284 9.642 1.00 70.22 179 TRP B O 1
ATOM 5512 N N . LEU B 1 130 ? -12.194 -6.906 9.620 1.00 49.04 180 LEU B N 1
ATOM 5513 C CA . LEU B 1 130 ? -12.221 -7.096 8.171 1.00 46.90 180 LEU B CA 1
ATOM 5514 C C . LEU B 1 130 ? -12.115 -5.745 7.498 1.00 40.48 180 LEU B C 1
ATOM 5515 O O . LEU B 1 130 ? -11.210 -5.488 6.677 1.00 38.17 180 LEU B O 1
ATOM 5520 N N . GLN B 1 131 ? -13.048 -4.876 7.872 1.00 31.97 181 GLN B N 1
ATOM 5521 C CA . GLN B 1 131 ? -13.068 -3.513 7.396 1.00 36.43 181 GLN B CA 1
ATOM 5522 C C . GLN B 1 131 ? -11.682 -2.939 7.570 1.00 37.48 181 GLN B C 1
ATOM 5523 O O . GLN B 1 131 ? -11.191 -2.168 6.747 1.00 44.09 181 GLN B O 1
ATOM 5529 N N . ARG B 1 132 ? -11.039 -3.361 8.649 1.00 42.44 182 ARG B N 1
ATOM 5530 C CA . ARG B 1 132 ? -9.723 -2.879 9.011 1.00 47.91 182 ARG B CA 1
ATOM 5531 C C . ARG B 1 132 ? -8.690 -3.296 7.977 1.00 56.22 182 ARG B C 1
ATOM 5532 O O . ARG B 1 132 ? -7.907 -2.455 7.492 1.00 57.88 182 ARG B O 1
ATOM 5540 N N . TRP B 1 133 ? -8.696 -4.589 7.642 1.00 49.93 183 TRP B N 1
ATOM 5541 C CA . TRP B 1 133 ? -7.889 -5.103 6.529 1.00 47.70 183 TRP B CA 1
ATOM 5542 C C . TRP B 1 133 ? -8.040 -4.255 5.266 1.00 44.72 183 TRP B C 1
ATOM 5543 O O . TRP B 1 133 ? -7.062 -3.775 4.685 1.00 28.45 183 TRP B O 1
ATOM 5554 N N . ARG B 1 134 ? -9.284 -4.076 4.851 1.00 38.95 184 ARG B N 1
ATOM 5555 C CA . ARG B 1 134 ? -9.572 -3.178 3.746 1.00 45.81 184 ARG B CA 1
ATOM 5556 C C . ARG B 1 134 ? -8.900 -1.802 3.903 1.00 27.03 184 ARG B C 1
ATOM 5557 O O . ARG B 1 134 ? -8.341 -1.269 2.956 1.00 40.46 184 ARG B O 1
ATOM 5565 N N . GLY B 1 135 ? -8.948 -1.233 5.096 1.00 37.07 185 GLY B N 1
ATOM 5566 C CA . GLY B 1 135 ? -8.200 -0.020 5.343 1.00 49.59 185 GLY B CA 1
ATOM 5567 C C . GLY B 1 135 ? -6.724 -0.183 5.008 1.00 50.78 185 GLY B C 1
ATOM 5568 O O . GLY B 1 135 ? -6.086 0.734 4.462 1.00 53.67 185 GLY B O 1
ATOM 5569 N N . VAL B 1 136 ? -6.160 -1.346 5.320 1.00 37.31 186 VAL B N 1
ATOM 5570 C CA . VAL B 1 136 ? -4.740 -1.496 5.068 1.00 28.73 186 VAL B CA 1
ATOM 5571 C C . VAL B 1 136 ? -4.514 -1.581 3.579 1.00 31.14 186 VAL B C 1
ATOM 5572 O O . VAL B 1 136 ? -3.536 -1.055 3.053 1.00 42.17 186 VAL B O 1
ATOM 5576 N N . VAL B 1 137 ? -5.431 -2.237 2.888 1.00 37.09 187 VAL B N 1
ATOM 5577 C CA . VAL B 1 137 ? -5.300 -2.393 1.449 1.00 48.91 187 VAL B CA 1
ATOM 5578 C C . VAL B 1 137 ? -5.358 -1.027 0.766 1.00 43.88 187 VAL B C 1
ATOM 5579 O O . VAL B 1 137 ? -4.532 -0.703 -0.078 1.00 39.26 187 VAL B O 1
ATOM 5583 N N . ALA B 1 138 ? -6.324 -0.215 1.161 1.00 44.67 188 ALA B N 1
ATOM 5584 C CA . ALA B 1 138 ? -6.436 1.122 0.611 1.00 44.88 188 ALA B CA 1
ATOM 5585 C C . ALA B 1 138 ? -5.196 1.944 0.957 1.00 33.72 188 ALA B C 1
ATOM 5586 O O . ALA B 1 138 ? -4.853 2.899 0.256 1.00 30.64 188 ALA B O 1
ATOM 5588 N N . GLU B 1 139 ? -4.523 1.555 2.034 1.00 40.79 189 GLU B N 1
ATOM 5589 C CA . GLU B 1 139 ? -3.296 2.230 2.444 1.00 52.01 189 GLU B CA 1
ATOM 5590 C C . GLU B 1 139 ? -2.088 1.871 1.578 1.00 45.91 189 GLU B C 1
ATOM 5591 O O . GLU B 1 139 ? -1.231 2.716 1.311 1.00 41.70 189 GLU B O 1
ATOM 5597 N N . VAL B 1 140 ? -2.000 0.615 1.160 1.00 42.90 190 VAL B N 1
ATOM 5598 C CA . VAL B 1 140 ? -0.869 0.229 0.328 1.00 41.66 190 VAL B CA 1
ATOM 5599 C C . VAL B 1 140 ? -1.118 0.674 -1.088 1.00 46.36 190 VAL B C 1
ATOM 5600 O O . VAL B 1 140 ? -0.202 1.120 -1.778 1.00 57.76 190 VAL B O 1
ATOM 5604 N N . ALA B 1 141 ? -2.371 0.554 -1.512 1.00 51.31 191 ALA B N 1
ATOM 5605 C CA . ALA B 1 141 ? -2.817 1.133 -2.769 1.00 54.02 191 ALA B CA 1
ATOM 5606 C C . ALA B 1 141 ? -2.362 2.585 -2.812 1.00 50.68 191 ALA B C 1
ATOM 5607 O O . ALA B 1 141 ? -1.568 2.983 -3.678 1.00 55.19 191 ALA B O 1
ATOM 5609 N N . ALA B 1 142 ? -2.838 3.366 -1.855 1.00 40.24 192 ALA B N 1
ATOM 5610 C CA . ALA B 1 142 ? -2.492 4.769 -1.821 1.00 42.01 192 ALA B CA 1
ATOM 5611 C C . ALA B 1 142 ? -0.985 4.978 -1.778 1.00 39.36 192 ALA B C 1
ATOM 5612 O O . ALA B 1 142 ? -0.455 5.854 -2.437 1.00 40.57 192 ALA B O 1
ATOM 5614 N N . GLU B 1 143 ? -0.281 4.167 -1.012 1.00 49.88 193 GLU B N 1
ATOM 5615 C CA . GLU B 1 143 ? 1.125 4.469 -0.817 1.00 64.71 193 GLU B CA 1
ATOM 5616 C C . GLU B 1 143 ? 1.920 4.197 -2.084 1.00 57.24 193 GLU B C 1
ATOM 5617 O O . GLU B 1 143 ? 2.981 4.770 -2.265 1.00 56.33 193 GLU B O 1
ATOM 5623 N N . ARG B 1 144 ? 1.385 3.353 -2.969 1.00 56.81 194 ARG B N 1
ATOM 5624 C CA . ARG B 1 144 ? 2.063 3.032 -4.236 1.00 55.98 194 ARG B CA 1
ATOM 5625 C C . ARG B 1 144 ? 1.674 3.940 -5.384 1.00 54.92 194 ARG B C 1
ATOM 5626 O O . ARG B 1 144 ? 2.535 4.352 -6.175 1.00 43.04 194 ARG B O 1
ATOM 5634 N N . LEU B 1 145 ? 0.376 4.224 -5.483 1.00 50.35 195 LEU B N 1
ATOM 5635 C CA . LEU B 1 145 ? -0.152 5.086 -6.534 1.00 47.41 195 LEU B CA 1
ATOM 5636 C C . LEU B 1 145 ? 0.376 6.525 -6.438 1.00 56.03 195 LEU B C 1
ATOM 5637 O O . LEU B 1 145 ? 0.473 7.233 -7.442 1.00 60.96 195 LEU B O 1
ATOM 5642 N N . ASP B 1 146 ? 0.736 6.948 -5.233 1.00 48.11 196 ASP B N 1
ATOM 5643 C CA . ASP B 1 146 ? 1.129 8.328 -5.020 1.00 45.59 196 ASP B CA 1
ATOM 5644 C C . ASP B 1 146 ? 2.635 8.445 -4.928 1.00 59.98 196 ASP B C 1
ATOM 5645 O O . ASP B 1 146 ? 3.145 9.526 -4.656 1.00 74.79 196 ASP B O 1
ATOM 5650 N N . ALA B 1 147 ? 3.356 7.346 -5.136 1.00 61.02 197 ALA B N 1
ATOM 5651 C CA . ALA B 1 147 ? 4.822 7.388 -5.070 1.00 59.19 197 ALA B CA 1
ATOM 5652 C C . ALA B 1 147 ? 5.360 8.290 -6.169 1.00 68.30 197 ALA B C 1
ATOM 5653 O O . ALA B 1 147 ? 4.802 8.331 -7.256 1.00 71.97 197 ALA B O 1
ATOM 5655 N N . GLN B 1 148 ? 6.436 9.020 -5.897 1.00 81.31 198 GLN B N 1
ATOM 5656 C CA . GLN B 1 148 ? 6.979 9.929 -6.908 1.00 88.78 198 GLN B CA 1
ATOM 5657 C C . GLN B 1 148 ? 7.626 9.125 -8.022 1.00 85.63 198 GLN B C 1
ATOM 5658 O O . GLN B 1 148 ? 8.677 8.517 -7.818 1.00 92.43 198 GLN B O 1
ATOM 5664 N N . PRO B 1 149 ? 6.993 9.128 -9.206 1.00 79.50 199 PRO B N 1
ATOM 5665 C CA . PRO B 1 149 ? 7.319 8.230 -10.318 1.00 90.68 199 PRO B CA 1
ATOM 5666 C C . PRO B 1 149 ? 8.763 8.373 -10.778 1.00 113.98 199 PRO B C 1
ATOM 5667 O O . PRO B 1 149 ? 9.384 9.413 -10.542 1.00 122.36 199 PRO B O 1
ATOM 5671 N N . ALA B 1 150 ? 9.287 7.328 -11.418 1.00 119.32 200 ALA B N 1
ATOM 5672 C CA . ALA B 1 150 ? 10.647 7.339 -11.945 1.00 117.62 200 ALA B CA 1
ATOM 5673 C C . ALA B 1 150 ? 10.692 8.119 -13.254 1.00 115.64 200 ALA B C 1
ATOM 5674 O O . ALA B 1 150 ? 11.758 8.308 -13.842 1.00 117.71 200 ALA B O 1
ATOM 5676 N N . THR B 1 151 ? 9.525 8.595 -13.679 1.00 114.09 201 THR B N 1
ATOM 5677 C CA . THR B 1 151 ? 9.341 9.188 -15.003 1.00 125.44 201 THR B CA 1
ATOM 5678 C C . THR B 1 151 ? 9.928 10.605 -15.210 1.00 131.00 201 THR B C 1
ATOM 5679 O O . THR B 1 151 ? 11.111 10.857 -14.929 1.00 130.20 201 THR B O 1
ATOM 5683 N N . ALA B 1 152 ? 9.076 11.496 -15.724 1.00 130.56 202 ALA B N 1
ATOM 5684 C CA . ALA B 1 152 ? 9.413 12.866 -16.144 1.00 127.03 202 ALA B CA 1
ATOM 5685 C C . ALA B 1 152 ? 10.218 13.035 -17.448 1.00 128.07 202 ALA B C 1
ATOM 5686 O O . ALA B 1 152 ? 11.262 13.684 -17.434 1.00 130.72 202 ALA B O 1
ATOM 5688 N N . PRO B 1 153 ? 9.745 12.455 -18.574 1.00 128.55 203 PRO B N 1
ATOM 5689 C CA . PRO B 1 153 ? 10.308 12.909 -19.856 1.00 127.33 203 PRO B CA 1
ATOM 5690 C C . PRO B 1 153 ? 9.674 14.218 -20.338 1.00 122.32 203 PRO B C 1
ATOM 5691 O O . PRO B 1 153 ? 8.542 14.539 -19.977 1.00 111.19 203 PRO B O 1
ATOM 5695 N N . GLU B 1 154 ? 10.416 14.957 -21.157 1.00 123.76 204 GLU B N 1
ATOM 5696 C CA . GLU B 1 154 ? 10.021 16.296 -21.584 1.00 114.79 204 GLU B CA 1
ATOM 5697 C C . GLU B 1 154 ? 8.681 16.314 -22.297 1.00 107.36 204 GLU B C 1
ATOM 5698 O O . GLU B 1 154 ? 8.307 15.356 -22.974 1.00 105.39 204 GLU B O 1
ATOM 5704 N N . GLY B 1 155 ? 7.958 17.414 -22.136 1.00 107.07 205 GLY B N 1
ATOM 5705 C CA . GLY B 1 155 ? 6.637 17.541 -22.717 1.00 106.94 205 GLY B CA 1
ATOM 5706 C C . GLY B 1 155 ? 5.570 16.908 -21.842 1.00 101.80 205 GLY B C 1
ATOM 5707 O O . GLY B 1 155 ? 4.375 17.071 -22.099 1.00 101.85 205 GLY B O 1
ATOM 5708 N N . ARG B 1 156 ? 5.991 16.182 -20.808 1.00 90.43 206 ARG B N 1
ATOM 5709 C CA . ARG B 1 156 ? 5.022 15.606 -19.885 1.00 83.10 206 ARG B CA 1
ATOM 5710 C C . ARG B 1 156 ? 4.403 16.649 -18.959 1.00 76.66 206 ARG B C 1
ATOM 5711 O O . ARG B 1 156 ? 5.068 17.559 -18.455 1.00 80.39 206 ARG B O 1
ATOM 5719 N N . SER B 1 157 ? 3.104 16.507 -18.762 1.00 61.50 207 SER B N 1
ATOM 5720 C CA . SER B 1 157 ? 2.404 17.233 -17.738 1.00 55.33 207 SER B CA 1
ATOM 5721 C C . SER B 1 157 ? 2.864 16.629 -16.413 1.00 62.73 207 SER B C 1
ATOM 5722 O O . SER B 1 157 ? 3.477 15.561 -16.396 1.00 65.88 207 SER B O 1
ATOM 5725 N N . GLU B 1 158 ? 2.592 17.309 -15.304 1.00 58.32 208 GLU B N 1
ATOM 5726 C CA . GLU B 1 158 ? 2.697 16.664 -14.011 1.00 49.00 208 GLU B CA 1
ATOM 5727 C C . GLU B 1 158 ? 1.558 15.660 -13.939 1.00 49.52 208 GLU B C 1
ATOM 5728 O O . GLU B 1 158 ? 1.723 14.509 -13.477 1.00 48.48 208 GLU B O 1
ATOM 5734 N N . ALA B 1 159 ? 0.400 16.096 -14.424 1.00 33.35 209 ALA B N 1
ATOM 5735 C CA . ALA B 1 159 ? -0.757 15.213 -14.490 1.00 49.28 209 ALA B CA 1
ATOM 5736 C C . ALA B 1 159 ? -0.433 13.973 -15.300 1.00 51.26 209 ALA B C 1
ATOM 5737 O O . ALA B 1 159 ? -0.754 12.878 -14.882 1.00 57.40 209 ALA B O 1
ATOM 5739 N N . GLU B 1 160 ? 0.212 14.153 -16.449 1.00 44.21 210 GLU B N 1
ATOM 5740 C CA . GLU B 1 160 ? 0.579 13.040 -17.308 1.00 41.61 210 GLU B CA 1
ATOM 5741 C C . GLU B 1 160 ? 1.475 12.047 -16.586 1.00 48.38 210 GLU B C 1
ATOM 5742 O O . GLU B 1 160 ? 1.095 10.895 -16.446 1.00 59.96 210 GLU B O 1
ATOM 5748 N N . SER B 1 161 ? 2.647 12.487 -16.128 1.00 34.89 211 SER B N 1
ATOM 5749 C CA . SER B 1 161 ? 3.554 11.622 -15.362 1.00 65.52 211 SER B CA 1
ATOM 5750 C C . SER B 1 161 ? 2.839 10.824 -14.264 1.00 65.15 211 SER B C 1
ATOM 5751 O O . SER B 1 161 ? 3.086 9.617 -14.078 1.00 61.76 211 SER B O 1
ATOM 5754 N N . ARG B 1 162 ? 1.946 11.508 -13.548 1.00 62.29 212 ARG B N 1
ATOM 5755 C CA . ARG B 1 162 ? 1.151 10.866 -12.502 1.00 54.10 212 ARG B CA 1
ATOM 5756 C C . ARG B 1 162 ? 0.125 9.843 -13.015 1.00 38.66 212 ARG B C 1
ATOM 5757 O O . ARG B 1 162 ? 0.026 8.748 -12.484 1.00 38.60 212 ARG B O 1
ATOM 5765 N N . PHE B 1 163 ? -0.645 10.221 -14.028 1.00 38.96 213 PHE B N 1
ATOM 5766 C CA . PHE B 1 163 ? -1.575 9.331 -14.712 1.00 41.95 213 PHE B CA 1
ATOM 5767 C C . PHE B 1 163 ? -0.884 8.051 -15.157 1.00 52.28 213 PHE B C 1
ATOM 5768 O O . PHE B 1 163 ? -1.311 6.961 -14.790 1.00 54.53 213 PHE B O 1
ATOM 5776 N N . LEU B 1 164 ? 0.162 8.203 -15.970 1.00 55.44 214 LEU B N 1
ATOM 5777 C CA . LEU B 1 164 ? 1.060 7.108 -16.342 1.00 66.82 214 LEU B CA 1
ATOM 5778 C C . LEU B 1 164 ? 1.414 6.243 -15.150 1.00 69.37 214 LEU B C 1
ATOM 5779 O O . LEU B 1 164 ? 1.066 5.064 -15.101 1.00 69.85 214 LEU B O 1
ATOM 5784 N N . HIS B 1 165 ? 2.111 6.840 -14.192 1.00 66.15 215 HIS B N 1
ATOM 5785 C CA . HIS B 1 165 ? 2.533 6.113 -13.005 1.00 60.81 215 HIS B CA 1
ATOM 5786 C C . HIS B 1 165 ? 1.393 5.329 -12.335 1.00 46.11 215 HIS B C 1
ATOM 5787 O O . HIS B 1 165 ? 1.584 4.211 -11.866 1.00 44.44 215 HIS B O 1
ATOM 5802 N N . GLY B 1 167 ? -1.458 4.265 -13.831 1.00 47.64 217 GLY B N 1
ATOM 5803 C CA . GLY B 1 167 ? -1.901 3.250 -14.765 1.00 40.08 217 GLY B CA 1
ATOM 5804 C C . GLY B 1 167 ? -1.003 2.042 -14.741 1.00 40.32 217 GLY B C 1
ATOM 5805 O O . GLY B 1 167 ? -1.492 0.930 -14.512 1.00 37.58 217 GLY B O 1
ATOM 5806 N N . ARG B 1 168 ? 0.297 2.271 -14.960 1.00 49.23 218 ARG B N 1
ATOM 5807 C CA . ARG B 1 168 ? 1.325 1.228 -14.865 1.00 57.41 218 ARG B CA 1
ATOM 5808 C C . ARG B 1 168 ? 1.271 0.529 -13.509 1.00 50.16 218 ARG B C 1
ATOM 5809 O O . ARG B 1 168 ? 1.189 -0.698 -13.440 1.00 39.63 218 ARG B O 1
ATOM 5817 N N . THR B 1 169 ? 1.328 1.300 -12.428 1.00 48.87 219 THR B N 1
ATOM 5818 C CA . THR B 1 169 ? 1.480 0.656 -11.141 1.00 50.70 219 THR B CA 1
ATOM 5819 C C . THR B 1 169 ? 0.269 -0.168 -10.866 1.00 40.87 219 THR B C 1
ATOM 5820 O O . THR B 1 169 ? 0.393 -1.294 -10.421 1.00 53.93 219 THR B O 1
ATOM 5832 N N . LYS B 1 171 ? -1.770 -1.610 -12.969 1.00 69.05 221 LYS B N 1
ATOM 5833 C CA . LYS B 1 171 ? -1.707 -2.812 -13.813 1.00 71.56 221 LYS B CA 1
ATOM 5834 C C . LYS B 1 171 ? -0.750 -3.839 -13.214 1.00 64.38 221 LYS B C 1
ATOM 5835 O O . LYS B 1 171 ? -1.164 -4.936 -12.848 1.00 65.19 221 LYS B O 1
ATOM 5841 N N . GLU B 1 172 ? 0.519 -3.463 -13.115 1.00 58.02 222 GLU B N 1
ATOM 5842 C CA . GLU B 1 172 ? 1.549 -4.259 -12.452 1.00 65.96 222 GLU B CA 1
ATOM 5843 C C . GLU B 1 172 ? 1.050 -4.967 -11.180 1.00 72.02 222 GLU B C 1
ATOM 5844 O O . GLU B 1 172 ? 1.007 -6.213 -11.093 1.00 87.22 222 GLU B O 1
ATOM 5850 N N . ASP B 1 173 ? 0.644 -4.158 -10.210 1.00 62.92 223 ASP B N 1
ATOM 5851 C CA . ASP B 1 173 ? 0.233 -4.648 -8.906 1.00 53.42 223 ASP B CA 1
ATOM 5852 C C . ASP B 1 173 ? -0.965 -5.579 -8.990 1.00 51.88 223 ASP B C 1
ATOM 5853 O O . ASP B 1 173 ? -0.980 -6.611 -8.325 1.00 63.59 223 ASP B O 1
ATOM 5858 N N . LEU B 1 174 ? -1.966 -5.239 -9.795 1.00 38.72 224 LEU B N 1
ATOM 5859 C CA . LEU B 1 174 ? -3.134 -6.117 -9.902 1.00 50.39 224 LEU B CA 1
ATOM 5860 C C . LEU B 1 174 ? -2.827 -7.459 -10.582 1.00 66.81 224 LEU B C 1
ATOM 5861 O O . LEU B 1 174 ? -3.409 -8.500 -10.231 1.00 66.39 224 LEU B O 1
ATOM 5866 N N . GLU B 1 175 ? -1.914 -7.426 -11.550 1.00 74.85 225 GLU B N 1
ATOM 5867 C CA . GLU B 1 175 ? -1.434 -8.642 -12.202 1.00 80.75 225 GLU B CA 1
ATOM 5868 C C . GLU B 1 175 ? -0.820 -9.535 -11.135 1.00 71.04 225 GLU B C 1
ATOM 5869 O O . GLU B 1 175 ? -1.024 -10.756 -11.132 1.00 76.34 225 GLU B O 1
ATOM 5875 N N . VAL B 1 176 ? -0.108 -8.913 -10.198 1.00 62.74 226 VAL B N 1
ATOM 5876 C CA . VAL B 1 176 ? 0.391 -9.651 -9.030 1.00 60.04 226 VAL B CA 1
ATOM 5877 C C . VAL B 1 176 ? -0.663 -10.194 -8.032 1.00 49.64 226 VAL B C 1
ATOM 5878 O O . VAL B 1 176 ? -0.584 -11.354 -7.622 1.00 49.13 226 VAL B O 1
ATOM 5882 N N . VAL B 1 177 ? -1.624 -9.364 -7.629 1.00 43.29 227 VAL B N 1
ATOM 5883 C CA . VAL B 1 177 ? -2.714 -9.836 -6.775 1.00 44.31 227 VAL B CA 1
ATOM 5884 C C . VAL B 1 177 ? -3.301 -11.098 -7.383 1.00 58.08 227 VAL B C 1
ATOM 5885 O O . VAL B 1 177 ? -3.329 -12.145 -6.742 1.00 54.39 227 VAL B O 1
ATOM 5889 N N . VAL B 1 178 ? -3.740 -11.001 -8.640 1.00 68.76 228 VAL B N 1
ATOM 5890 C CA . VAL B 1 178 ? -4.414 -12.127 -9.280 1.00 65.01 228 VAL B CA 1
ATOM 5891 C C . VAL B 1 178 ? -3.530 -13.357 -9.389 1.00 79.04 228 VAL B C 1
ATOM 5892 O O . VAL B 1 178 ? -3.983 -14.471 -9.108 1.00 87.98 228 VAL B O 1
ATOM 5896 N N . GLU B 1 179 ? -2.282 -13.175 -9.825 1.00 86.38 229 GLU B N 1
ATOM 5897 C CA . GLU B 1 179 ? -1.429 -14.344 -10.041 1.00 93.44 229 GLU B CA 1
ATOM 5898 C C . GLU B 1 179 ? -1.133 -15.036 -8.724 1.00 86.20 229 GLU B C 1
ATOM 5899 O O . GLU B 1 179 ? -1.407 -16.229 -8.573 1.00 87.49 229 GLU B O 1
ATOM 5905 N N . ARG B 1 180 ? -0.609 -14.287 -7.760 1.00 81.77 230 ARG B N 1
ATOM 5906 C CA . ARG B 1 180 ? -0.128 -14.924 -6.536 1.00 90.82 230 ARG B CA 1
ATOM 5907 C C . ARG B 1 180 ? -0.944 -14.688 -5.253 1.00 87.69 230 ARG B C 1
ATOM 5908 O O . ARG B 1 180 ? -0.759 -15.396 -4.261 1.00 92.81 230 ARG B O 1
ATOM 5916 N N . LEU B 1 181 ? -1.840 -13.713 -5.243 1.00 72.19 231 LEU B N 1
ATOM 5917 C CA . LEU B 1 181 ? -2.554 -13.468 -4.001 1.00 63.57 231 LEU B CA 1
ATOM 5918 C C . LEU B 1 181 ? -3.799 -14.319 -3.933 1.00 62.92 231 LEU B C 1
ATOM 5919 O O . LEU B 1 181 ? -4.043 -14.967 -2.920 1.00 69.17 231 LEU B O 1
ATOM 5924 N N . LYS B 1 182 ? -4.557 -14.334 -5.027 1.00 56.95 232 LYS B N 1
ATOM 5925 C CA . LYS B 1 182 ? -5.866 -15.002 -5.101 1.00 57.86 232 LYS B CA 1
ATOM 5926 C C . LYS B 1 182 ? -5.946 -16.460 -4.606 1.00 66.08 232 LYS B C 1
ATOM 5927 O O . LYS B 1 182 ? -6.949 -16.839 -3.976 1.00 58.32 232 LYS B O 1
ATOM 5933 N N . PRO B 1 183 ? -4.909 -17.285 -4.888 1.00 75.51 233 PRO B N 1
ATOM 5934 C CA . PRO B 1 183 ? -4.954 -18.659 -4.372 1.00 79.03 233 PRO B CA 1
ATOM 5935 C C . PRO B 1 183 ? -4.326 -18.777 -2.996 1.00 77.49 233 PRO B C 1
ATOM 5936 O O . PRO B 1 183 ? -3.955 -19.884 -2.596 1.00 80.35 233 PRO B O 1
ATOM 5940 N N . LEU B 1 184 ? -4.186 -17.650 -2.301 1.00 73.48 234 LEU B N 1
ATOM 5941 C CA . LEU B 1 184 ? -3.665 -17.632 -0.937 1.00 66.67 234 LEU B CA 1
ATOM 5942 C C . LEU B 1 184 ? -4.749 -17.222 0.059 1.00 68.50 234 LEU B C 1
ATOM 5943 O O . LEU B 1 184 ? -4.693 -17.581 1.238 1.00 74.48 234 LEU B O 1
ATOM 5948 N N . PHE B 1 185 ? -5.743 -16.485 -0.425 1.00 70.35 235 PHE B N 1
ATOM 5949 C CA . PHE B 1 185 ? -6.870 -16.056 0.404 1.00 72.90 235 PHE B CA 1
ATOM 5950 C C . PHE B 1 185 ? -8.076 -16.947 0.228 1.00 82.57 235 PHE B C 1
ATOM 5951 O O . PHE B 1 185 ? -8.309 -17.476 -0.861 1.00 99.48 235 PHE B O 1
ATOM 5959 N N . PRO B 1 186 ? -8.868 -17.098 1.292 1.00 74.01 236 PRO B N 1
ATOM 5960 C CA . PRO B 1 186 ? -10.184 -17.702 1.099 1.00 78.13 236 PRO B CA 1
ATOM 5961 C C . PRO B 1 186 ? -11.073 -16.801 0.253 1.00 72.07 236 PRO B C 1
ATOM 5962 O O . PRO B 1 186 ? -10.787 -15.608 0.095 1.00 62.59 236 PRO B O 1
ATOM 5966 N N . ASP B 1 187 ? -12.140 -17.386 -0.284 1.00 75.96 237 ASP B N 1
ATOM 5967 C CA . ASP B 1 187 ? -13.127 -16.653 -1.064 1.00 77.09 237 ASP B CA 1
ATOM 5968 C C . ASP B 1 187 ? -13.934 -15.719 -0.177 1.00 80.26 237 ASP B C 1
ATOM 5969 O O . ASP B 1 187 ? -14.690 -14.892 -0.680 1.00 85.07 237 ASP B O 1
ATOM 5974 N N . GLU B 1 188 ? -13.791 -15.858 1.138 1.00 76.87 238 GLU B N 1
ATOM 5975 C CA . GLU B 1 188 ? -14.445 -14.933 2.052 1.00 74.48 238 GLU B CA 1
ATOM 5976 C C . GLU B 1 188 ? -13.971 -13.503 1.811 1.00 62.80 238 GLU B C 1
ATOM 5977 O O . GLU B 1 188 ? -14.730 -12.553 1.974 1.00 59.92 238 GLU B O 1
ATOM 5983 N N . PHE B 1 189 ? -12.721 -13.351 1.397 1.00 59.00 239 PHE B N 1
ATOM 5984 C CA . PHE B 1 189 ? -12.097 -12.037 1.433 1.00 60.53 239 PHE B CA 1
ATOM 5985 C C . PHE B 1 189 ? -12.192 -11.291 0.114 1.00 71.39 239 PHE B C 1
ATOM 5986 O O . PHE B 1 189 ? -12.379 -10.072 0.104 1.00 81.16 239 PHE B O 1
ATOM 5994 N N . ASN B 1 190 ? -12.058 -12.029 -0.984 1.00 67.57 240 ASN B N 1
ATOM 5995 C CA . ASN B 1 190 ? -12.083 -11.460 -2.327 1.00 62.98 240 ASN B CA 1
ATOM 5996 C C . ASN B 1 190 ? -10.900 -10.555 -2.573 1.00 62.59 240 ASN B C 1
ATOM 5997 O O . ASN B 1 190 ? -11.076 -9.368 -2.818 1.00 64.66 240 ASN B O 1
ATOM 6002 N N . VAL B 1 191 ? -9.699 -11.112 -2.497 1.00 67.43 241 VAL B N 1
ATOM 6003 C CA . VAL B 1 191 ? -8.474 -10.335 -2.707 1.00 68.57 241 VAL B CA 1
ATOM 6004 C C . VAL B 1 191 ? -8.536 -9.491 -3.967 1.00 65.88 241 VAL B C 1
ATOM 6005 O O . VAL B 1 191 ? -8.366 -8.273 -3.924 1.00 57.98 241 VAL B O 1
ATOM 6009 N N . VAL B 1 192 ? -8.780 -10.175 -5.081 1.00 65.09 242 VAL B N 1
ATOM 6010 C CA . VAL B 1 192 ? -8.877 -9.569 -6.396 1.00 60.20 242 VAL B CA 1
ATOM 6011 C C . VAL B 1 192 ? -9.822 -8.374 -6.387 1.00 50.75 242 VAL B C 1
ATOM 6012 O O . VAL B 1 192 ? -9.458 -7.276 -6.801 1.00 55.40 242 VAL B O 1
ATOM 6016 N N . ARG B 1 193 ? -11.030 -8.572 -5.888 1.00 34.78 243 ARG B N 1
ATOM 6017 C CA . ARG B 1 193 ? -11.969 -7.473 -5.827 1.00 34.46 243 ARG B CA 1
ATOM 6018 C C . ARG B 1 193 ? -11.470 -6.355 -4.894 1.00 42.33 243 ARG B C 1
ATOM 6019 O O . ARG B 1 193 ? -11.585 -5.172 -5.207 1.00 30.20 243 ARG B O 1
ATOM 6027 N N . THR B 1 194 ? -10.905 -6.735 -3.751 1.00 43.90 244 THR B N 1
ATOM 6028 C CA . THR B 1 194 ? -10.590 -5.760 -2.714 1.00 40.45 244 THR B CA 1
ATOM 6029 C C . THR B 1 194 ? -9.532 -4.804 -3.212 1.00 41.72 244 THR B C 1
ATOM 6030 O O . THR B 1 194 ? -9.633 -3.593 -3.027 1.00 52.64 244 THR B O 1
ATOM 6034 N N . TYR B 1 195 ? -8.524 -5.364 -3.867 1.00 45.33 245 TYR B N 1
ATOM 6035 C CA . TYR B 1 195 ? -7.411 -4.578 -4.385 1.00 50.60 245 TYR B CA 1
ATOM 6036 C C . TYR B 1 195 ? -7.828 -3.821 -5.645 1.00 48.63 245 TYR B C 1
ATOM 6037 O O . TYR B 1 195 ? -7.433 -2.658 -5.833 1.00 39.73 245 TYR B O 1
ATOM 6046 N N . ALA B 1 196 ? -8.619 -4.470 -6.502 1.00 29.74 246 ALA B N 1
ATOM 6047 C CA . ALA B 1 196 ? -9.215 -3.765 -7.629 1.00 42.05 246 ALA B CA 1
ATOM 6048 C C . ALA B 1 196 ? -9.894 -2.473 -7.154 1.00 41.94 246 ALA B C 1
ATOM 6049 O O . ALA B 1 196 ? -9.403 -1.383 -7.418 1.00 46.93 246 ALA B O 1
ATOM 6051 N N . GLU B 1 197 ? -10.997 -2.600 -6.419 1.00 39.26 247 GLU B N 1
ATOM 6052 C CA . GLU B 1 197 ? -11.714 -1.435 -5.911 1.00 27.15 247 GLU B CA 1
ATOM 6053 C C . GLU B 1 197 ? -10.795 -0.462 -5.188 1.00 33.69 247 GLU B C 1
ATOM 6054 O O . GLU B 1 197 ? -10.856 0.717 -5.449 1.00 29.52 247 GLU B O 1
ATOM 6060 N N . SER B 1 198 ? -9.920 -0.942 -4.309 1.00 42.07 248 SER B N 1
ATOM 6061 C CA . SER B 1 198 ? -9.049 -0.030 -3.564 1.00 45.68 248 SER B CA 1
ATOM 6062 C C . SER B 1 198 ? -8.240 0.847 -4.492 1.00 49.69 248 SER B C 1
ATOM 6063 O O . SER B 1 198 ? -8.315 2.091 -4.425 1.00 60.15 248 SER B O 1
ATOM 6066 N N . TYR B 1 199 ? -7.505 0.200 -5.390 1.00 42.24 249 TYR B N 1
ATOM 6067 C CA . TYR B 1 199 ? -6.710 0.923 -6.372 1.00 45.83 249 TYR B CA 1
ATOM 6068 C C . TYR B 1 199 ? -7.546 1.868 -7.244 1.00 44.69 249 TYR B C 1
ATOM 6069 O O . TYR B 1 199 ? -7.301 3.074 -7.302 1.00 25.08 249 TYR B O 1
ATOM 6078 N N . HIS B 1 200 ? -8.540 1.301 -7.909 1.00 44.65 250 HIS B N 1
ATOM 6079 C CA . HIS B 1 200 ? -9.466 2.052 -8.744 1.00 44.25 250 HIS B CA 1
ATOM 6080 C C . HIS B 1 200 ? -9.969 3.296 -8.041 1.00 41.64 250 HIS B C 1
ATOM 6081 O O . HIS B 1 200 ? -9.577 4.401 -8.389 1.00 36.69 250 HIS B O 1
ATOM 6088 N N . TYR B 1 201 ? -10.823 3.103 -7.039 1.00 46.45 251 TYR B N 1
ATOM 6089 C CA . TYR B 1 201 ? -11.383 4.200 -6.242 1.00 41.82 251 TYR B CA 1
ATOM 6090 C C . TYR B 1 201 ? -10.335 5.232 -5.860 1.00 34.59 251 TYR B C 1
ATOM 6091 O O . TYR B 1 201 ? -10.654 6.421 -5.781 1.00 35.92 251 TYR B O 1
ATOM 6100 N N . HIS B 1 202 ? -9.093 4.790 -5.628 1.00 32.48 252 HIS B N 1
ATOM 6101 C CA . HIS B 1 202 ? -8.038 5.755 -5.356 1.00 24.28 252 HIS B CA 1
ATOM 6102 C C . HIS B 1 202 ? -7.716 6.611 -6.558 1.00 35.83 252 HIS B C 1
ATOM 6103 O O . HIS B 1 202 ? -7.759 7.832 -6.460 1.00 38.20 252 HIS B O 1
ATOM 6110 N N . PHE B 1 203 ? -7.374 5.964 -7.676 1.00 29.53 253 PHE B N 1
ATOM 6111 C CA . PHE B 1 203 ? -7.126 6.632 -8.971 1.00 39.85 253 PHE B CA 1
ATOM 6112 C C . PHE B 1 203 ? -8.231 7.626 -9.294 1.00 46.01 253 PHE B C 1
ATOM 6113 O O . PHE B 1 203 ? -7.986 8.806 -9.578 1.00 49.04 253 PHE B O 1
ATOM 6121 N N . ALA B 1 204 ? -9.457 7.130 -9.239 1.00 24.33 254 ALA B N 1
ATOM 6122 C CA . ALA B 1 204 ? -10.629 7.931 -9.527 1.00 41.12 254 ALA B CA 1
ATOM 6123 C C . ALA B 1 204 ? -10.820 9.082 -8.527 1.00 52.33 254 ALA B C 1
ATOM 6124 O O . ALA B 1 204 ? -11.458 10.093 -8.846 1.00 53.78 254 ALA B O 1
ATOM 6126 N N . SER B 1 205 ? -10.296 8.924 -7.311 1.00 57.93 255 SER B N 1
ATOM 6127 C CA . SER B 1 205 ? -10.302 10.037 -6.369 1.00 60.66 255 SER B CA 1
ATOM 6128 C C . SER B 1 205 ? -9.382 11.080 -6.928 1.00 61.37 255 SER B C 1
ATOM 6129 O O . SER B 1 205 ? -9.759 12.247 -7.079 1.00 62.30 255 SER B O 1
ATOM 6132 N N . HIS B 1 206 ? -8.169 10.629 -7.243 1.00 60.00 256 HIS B N 1
ATOM 6133 C CA . HIS B 1 206 ? -7.112 11.506 -7.733 1.00 51.68 256 HIS B CA 1
ATOM 6134 C C . HIS B 1 206 ? -7.582 12.348 -8.909 1.00 43.84 256 HIS B C 1
ATOM 6135 O O . HIS B 1 206 ? -7.251 13.530 -9.002 1.00 26.41 256 HIS B O 1
ATOM 6142 N N . LEU B 1 207 ? -8.375 11.741 -9.790 1.00 36.68 257 LEU B N 1
ATOM 6143 C CA . LEU B 1 207 ? -8.973 12.498 -10.887 1.00 34.81 257 LEU B CA 1
ATOM 6144 C C . LEU B 1 207 ? -10.123 13.405 -10.453 1.00 37.40 257 LEU B C 1
ATOM 6145 O O . LEU B 1 207 ? -10.093 14.601 -10.748 1.00 35.67 257 LEU B O 1
ATOM 6150 N N . CYS B 1 208 ? -11.110 12.839 -9.740 1.00 53.36 258 CYS B N 1
ATOM 6151 C CA . CYS B 1 208 ? -12.329 13.557 -9.296 1.00 48.36 258 CYS B CA 1
ATOM 6152 C C . CYS B 1 208 ? -11.941 14.870 -8.606 1.00 41.57 258 CYS B C 1
ATOM 6153 O O . CYS B 1 208 ? -12.679 15.866 -8.653 1.00 39.53 258 CYS B O 1
ATOM 6156 N N . ALA B 1 209 ? -10.738 14.855 -8.030 1.00 44.59 259 ALA B N 1
ATOM 6157 C CA . ALA B 1 209 ? -10.151 15.977 -7.306 1.00 54.21 259 ALA B CA 1
ATOM 6158 C C . ALA B 1 209 ? -9.631 17.024 -8.258 1.00 50.12 259 ALA B C 1
ATOM 6159 O O . ALA B 1 209 ? -9.865 18.235 -8.090 1.00 53.66 259 ALA B O 1
ATOM 6161 N N . LEU B 1 210 ? -8.886 16.535 -9.239 1.00 41.72 260 LEU B N 1
ATOM 6162 C CA . LEU B 1 210 ? -8.324 17.367 -10.285 1.00 46.54 260 LEU B CA 1
ATOM 6163 C C . LEU B 1 210 ? -9.401 18.096 -11.098 1.00 41.40 260 LEU B C 1
ATOM 6164 O O . LEU B 1 210 ? -9.272 19.279 -11.377 1.00 30.47 260 LEU B O 1
ATOM 6169 N N . ALA B 1 211 ? -10.467 17.377 -11.432 1.00 34.99 261 ALA B N 1
ATOM 6170 C CA . ALA B 1 211 ? -11.547 17.851 -12.303 1.00 49.67 261 ALA B CA 1
ATOM 6171 C C . ALA B 1 211 ? -12.220 19.161 -11.898 1.00 66.42 261 ALA B C 1
ATOM 6172 O O . ALA B 1 211 ? -13.007 19.730 -12.672 1.00 71.01 261 ALA B O 1
ATOM 6174 N N . GLN B 1 212 ? -11.932 19.623 -10.686 1.00 67.44 262 GLN B N 1
ATOM 6175 C CA . GLN B 1 212 ? -12.545 20.829 -10.175 1.00 56.54 262 GLN B CA 1
ATOM 6176 C C . GLN B 1 212 ? -11.525 21.928 -10.168 1.00 48.28 262 GLN B C 1
ATOM 6177 O O . GLN B 1 212 ? -11.537 22.758 -9.284 1.00 65.53 262 GLN B O 1
ATOM 6183 N N . PHE B 1 213 ? -10.613 21.893 -11.135 1.00 46.53 263 PHE B N 1
ATOM 6184 C CA . PHE B 1 213 ? -9.722 23.010 -11.449 1.00 50.49 263 PHE B CA 1
ATOM 6185 C C . PHE B 1 213 ? -9.841 23.372 -12.929 1.00 53.96 263 PHE B C 1
ATOM 6186 O O . PHE B 1 213 ? -10.106 22.521 -13.778 1.00 54.15 263 PHE B O 1
ATOM 6194 N N . GLU B 1 214 ? -9.655 24.638 -13.258 1.00 59.81 264 GLU B N 1
ATOM 6195 C CA . GLU B 1 214 ? -9.519 24.972 -14.659 1.00 59.70 264 GLU B CA 1
ATOM 6196 C C . GLU B 1 214 ? -8.147 24.454 -15.041 1.00 53.64 264 GLU B C 1
ATOM 6197 O O . GLU B 1 214 ? -7.204 24.621 -14.280 1.00 48.87 264 GLU B O 1
ATOM 6203 N N . LEU B 1 215 ? -8.012 23.807 -16.193 1.00 55.90 265 LEU B N 1
ATOM 6204 C CA . LEU B 1 215 ? -6.683 23.319 -16.565 1.00 55.81 265 LEU B CA 1
ATOM 6205 C C . LEU B 1 215 ? -6.221 23.477 -18.026 1.00 55.32 265 LEU B C 1
ATOM 6206 O O . LEU B 1 215 ? -7.047 23.614 -18.942 1.00 47.88 265 LEU B O 1
ATOM 6211 N N . CYS B 1 216 ? -4.889 23.526 -18.179 1.00 60.42 266 CYS B N 1
ATOM 6212 C CA . CYS B 1 216 ? -4.157 23.574 -19.443 1.00 36.87 266 CYS B CA 1
ATOM 6213 C C . CYS B 1 216 ? -4.898 22.760 -20.479 1.00 81.55 266 CYS B C 1
ATOM 6214 O O . CYS B 1 216 ? -5.281 21.630 -20.185 1.00 98.01 266 CYS B O 1
ATOM 6217 N N . GLU B 1 217 ? -5.119 23.311 -21.673 1.00 59.40 267 GLU B N 1
ATOM 6218 C CA . GLU B 1 217 ? -5.855 22.583 -22.710 1.00 49.49 267 GLU B CA 1
ATOM 6219 C C . GLU B 1 217 ? -5.300 21.180 -22.931 1.00 46.46 267 GLU B C 1
ATOM 6220 O O . GLU B 1 217 ? -6.068 20.223 -23.072 1.00 42.41 267 GLU B O 1
ATOM 6226 N N . ARG B 1 218 ? -3.968 21.077 -22.943 1.00 47.30 268 ARG B N 1
ATOM 6227 C CA . ARG B 1 218 ? -3.239 19.800 -22.934 1.00 50.37 268 ARG B CA 1
ATOM 6228 C C . ARG B 1 218 ? -3.836 18.822 -21.940 1.00 53.29 268 ARG B C 1
ATOM 6229 O O . ARG B 1 218 ? -4.276 17.739 -22.301 1.00 32.50 268 ARG B O 1
ATOM 6237 N N . ASP B 1 219 ? -3.850 19.228 -20.678 1.00 57.55 269 ASP B N 1
ATOM 6238 C CA . ASP B 1 219 ? -4.363 18.400 -19.592 1.00 55.65 269 ASP B CA 1
ATOM 6239 C C . ASP B 1 219 ? -5.867 18.180 -19.644 1.00 55.01 269 ASP B C 1
ATOM 6240 O O . ASP B 1 219 ? -6.329 17.057 -19.452 1.00 48.97 269 ASP B O 1
ATOM 6245 N N . THR B 1 220 ? -6.627 19.240 -19.911 1.00 53.78 270 THR B N 1
ATOM 6246 C CA . THR B 1 220 ? -8.070 19.114 -20.074 1.00 44.85 270 THR B CA 1
ATOM 6247 C C . THR B 1 220 ? -8.350 18.006 -21.074 1.00 53.35 270 THR B C 1
ATOM 6248 O O . THR B 1 220 ? -9.340 17.284 -20.963 1.00 62.53 270 THR B O 1
ATOM 6252 N N . TYR B 1 221 ? -7.456 17.864 -22.046 1.00 51.90 271 TYR B N 1
ATOM 6253 C CA . TYR B 1 221 ? -7.584 16.800 -23.024 1.00 48.80 271 TYR B CA 1
ATOM 6254 C C . TYR B 1 221 ? -7.147 15.443 -22.475 1.00 42.14 271 TYR B C 1
ATOM 6255 O O . TYR B 1 221 ? -7.936 14.507 -22.471 1.00 34.75 271 TYR B O 1
ATOM 6264 N N . LEU B 1 222 ? -5.903 15.328 -22.009 1.00 42.29 272 LEU B N 1
ATOM 6265 C CA . LEU B 1 222 ? -5.355 14.001 -21.724 1.00 41.66 272 LEU B CA 1
ATOM 6266 C C . LEU B 1 222 ? -5.995 13.344 -20.510 1.00 42.56 272 LEU B C 1
ATOM 6267 O O . LEU B 1 222 ? -5.984 12.114 -20.370 1.00 54.65 272 LEU B O 1
ATOM 6272 N N . LEU B 1 223 ? -6.596 14.166 -19.659 1.00 39.42 273 LEU B N 1
ATOM 6273 C CA . LEU B 1 223 ? -7.508 13.674 -18.620 1.00 44.16 273 LEU B CA 1
ATOM 6274 C C . LEU B 1 223 ? -8.704 12.910 -19.240 1.00 43.69 273 LEU B C 1
ATOM 6275 O O . LEU B 1 223 ? -8.867 11.711 -19.027 1.00 39.73 273 LEU B O 1
ATOM 6280 N N . LEU B 1 224 ? -9.541 13.618 -19.985 1.00 28.01 274 LEU B N 1
ATOM 6281 C CA . LEU B 1 224 ? -10.595 13.008 -20.796 1.00 42.51 274 LEU B CA 1
ATOM 6282 C C . LEU B 1 224 ? -10.149 11.757 -21.552 1.00 39.87 274 LEU B C 1
ATOM 6283 O O . LEU B 1 224 ? -10.901 10.777 -21.686 1.00 28.62 274 LEU B O 1
ATOM 6288 N N . LEU B 1 225 ? -8.931 11.812 -22.072 1.00 37.47 275 LEU B N 1
ATOM 6289 C CA . LEU B 1 225 ? -8.378 10.724 -22.864 1.00 48.12 275 LEU B CA 1
ATOM 6290 C C . LEU B 1 225 ? -8.217 9.452 -22.033 1.00 49.57 275 LEU B C 1
ATOM 6291 O O . LEU B 1 225 ? -8.663 8.368 -22.419 1.00 29.66 275 LEU B O 1
ATOM 6296 N N . TRP B 1 226 ? -7.589 9.611 -20.876 1.00 46.11 276 TRP B N 1
ATOM 6297 C CA . TRP B 1 226 ? -7.443 8.521 -19.922 1.00 42.18 276 TRP B CA 1
ATOM 6298 C C . TRP B 1 226 ? -8.756 7.978 -19.389 1.00 47.82 276 TRP B C 1
ATOM 6299 O O . TRP B 1 226 ? -8.909 6.766 -19.227 1.00 51.26 276 TRP B O 1
ATOM 6310 N N . VAL B 1 227 ? -9.678 8.881 -19.070 1.00 27.37 277 VAL B N 1
ATOM 6311 C CA . VAL B 1 227 ? -10.968 8.495 -18.537 1.00 27.19 277 VAL B CA 1
ATOM 6312 C C . VAL B 1 227 ? -11.797 7.707 -19.540 1.00 65.61 277 VAL B C 1
ATOM 6313 O O . VAL B 1 227 ? -12.453 6.743 -19.169 1.00 73.57 277 VAL B O 1
ATOM 6317 N N . GLN B 1 228 ? -11.779 8.117 -20.808 1.00 56.56 278 GLN B N 1
ATOM 6318 C CA . GLN B 1 228 ? -12.649 7.502 -21.812 1.00 48.28 278 GLN B CA 1
ATOM 6319 C C . GLN B 1 228 ? -11.984 6.401 -22.635 1.00 42.44 278 GLN B C 1
ATOM 6320 O O . GLN B 1 228 ? -12.665 5.584 -23.255 1.00 37.75 278 GLN B O 1
ATOM 6326 N N . ASN B 1 229 ? -10.657 6.381 -22.672 1.00 44.87 279 ASN B N 1
ATOM 6327 C CA . ASN B 1 229 ? -10.006 5.508 -23.641 1.00 45.86 279 ASN B CA 1
ATOM 6328 C C . ASN B 1 229 ? -8.905 4.601 -23.123 1.00 51.11 279 ASN B C 1
ATOM 6329 O O . ASN B 1 229 ? -8.748 3.497 -23.620 1.00 68.76 279 ASN B O 1
ATOM 6334 N N . LEU B 1 230 ? -8.126 5.041 -22.149 1.00 41.32 280 LEU B N 1
ATOM 6335 C CA . LEU B 1 230 ? -6.939 4.269 -21.831 1.00 42.29 280 LEU B CA 1
ATOM 6336 C C . LEU B 1 230 ? -7.062 3.612 -20.493 1.00 53.12 280 LEU B C 1
ATOM 6337 O O . LEU B 1 230 ? -6.473 2.566 -20.278 1.00 58.81 280 LEU B O 1
ATOM 6342 N N . TYR B 1 231 ? -7.815 4.212 -19.580 1.00 63.84 281 TYR B N 1
ATOM 6343 C CA . TYR B 1 231 ? -8.107 3.495 -18.347 1.00 68.97 281 TYR B CA 1
ATOM 6344 C C . TYR B 1 231 ? -8.940 2.255 -18.634 1.00 55.13 281 TYR B C 1
ATOM 6345 O O . TYR B 1 231 ? -8.589 1.161 -18.177 1.00 55.02 281 TYR B O 1
ATOM 6354 N N . PRO B 1 232 ? -10.032 2.402 -19.403 1.00 42.41 282 PRO B N 1
ATOM 6355 C CA . PRO B 1 232 ? -10.800 1.164 -19.591 1.00 51.36 282 PRO B CA 1
ATOM 6356 C C . PRO B 1 232 ? -10.129 0.204 -20.567 1.00 65.24 282 PRO B C 1
ATOM 6357 O O . PRO B 1 232 ? -9.942 -0.972 -20.251 1.00 74.81 282 PRO B O 1
ATOM 6361 N N . ASN B 1 233 ? -9.747 0.712 -21.730 1.00 62.67 283 ASN B N 1
ATOM 6362 C CA . ASN B 1 233 ? -9.209 -0.131 -22.784 1.00 52.40 283 ASN B CA 1
ATOM 6363 C C . ASN B 1 233 ? -7.795 -0.632 -22.530 1.00 47.88 283 ASN B C 1
ATOM 6364 O O . ASN B 1 233 ? -7.428 -1.690 -23.030 1.00 58.10 283 ASN B O 1
ATOM 6369 N N . ASP B 1 234 ? -6.997 0.127 -21.781 1.00 43.71 284 ASP B N 1
ATOM 6370 C CA . ASP B 1 234 ? -5.586 -0.216 -21.605 1.00 53.18 284 ASP B CA 1
ATOM 6371 C C . ASP B 1 234 ? -5.158 -0.739 -20.222 1.00 60.63 284 ASP B C 1
ATOM 6372 O O . ASP B 1 234 ? -4.221 -1.526 -20.134 1.00 71.18 284 ASP B O 1
ATOM 6377 N N . ILE B 1 235 ? -5.806 -0.319 -19.140 1.00 58.43 285 ILE B N 1
ATOM 6378 C CA . ILE B 1 235 ? -5.479 -0.913 -17.832 1.00 59.07 285 ILE B CA 1
ATOM 6379 C C . ILE B 1 235 ? -6.581 -1.854 -17.343 1.00 64.18 285 ILE B C 1
ATOM 6380 O O . ILE B 1 235 ? -6.372 -3.071 -17.257 1.00 72.73 285 ILE B O 1
ATOM 6385 N N . LEU B 1 236 ? -7.734 -1.267 -17.022 1.00 53.35 286 LEU B N 1
ATOM 6386 C CA . LEU B 1 236 ? -8.929 -1.984 -16.590 1.00 56.04 286 LEU B CA 1
ATOM 6387 C C . LEU B 1 236 ? -9.148 -3.328 -17.302 1.00 66.69 286 LEU B C 1
ATOM 6388 O O . LEU B 1 236 ? -8.745 -4.381 -16.806 1.00 69.19 286 LEU B O 1
ATOM 6393 N N . ASN B 1 237 ? -9.792 -3.292 -18.462 1.00 69.34 287 ASN B N 1
ATOM 6394 C CA . ASN B 1 237 ? -10.026 -4.507 -19.227 1.00 75.00 287 ASN B CA 1
ATOM 6395 C C . ASN B 1 237 ? -9.007 -4.642 -20.339 1.00 68.52 287 ASN B C 1
ATOM 6396 O O . ASN B 1 237 ? -9.216 -4.107 -21.425 1.00 39.63 287 ASN B O 1
ATOM 6401 N N . SER B 1 238 ? -7.912 -5.357 -20.072 1.00 67.45 288 SER B N 1
ATOM 6402 C CA . SER B 1 238 ? -6.850 -5.507 -21.069 1.00 77.27 288 SER B CA 1
ATOM 6403 C C . SER B 1 238 ? -5.843 -6.651 -20.884 1.00 75.81 288 SER B C 1
ATOM 6404 O O . SER B 1 238 ? -5.636 -7.450 -21.798 1.00 79.00 288 SER B O 1
ATOM 6407 N N . PRO B 1 239 ? -5.189 -6.725 -19.719 1.00 80.97 289 PRO B N 1
ATOM 6408 C CA . PRO B 1 239 ? -4.054 -7.658 -19.693 1.00 93.47 289 PRO B CA 1
ATOM 6409 C C . PRO B 1 239 ? -4.418 -9.122 -19.377 1.00 78.65 289 PRO B C 1
ATOM 6410 O O . PRO B 1 239 ? -5.117 -9.795 -20.138 1.00 58.18 289 PRO B O 1
ATOM 6414 N N . LYS B 1 240 ? -3.890 -9.607 -18.260 1.00 80.96 290 LYS B N 1
ATOM 6415 C CA . LYS B 1 240 ? -4.329 -10.850 -17.659 1.00 81.69 290 LYS B CA 1
ATOM 6416 C C . LYS B 1 240 ? -5.481 -10.490 -16.724 1.00 81.01 290 LYS B C 1
ATOM 6417 O O . LYS B 1 240 ? -6.328 -11.317 -16.370 1.00 85.59 290 LYS B O 1
ATOM 6423 N N . LEU B 1 241 ? -5.495 -9.221 -16.343 1.00 72.62 291 LEU B N 1
ATOM 6424 C CA . LEU B 1 241 ? -6.544 -8.643 -15.521 1.00 66.37 291 LEU B CA 1
ATOM 6425 C C . LEU B 1 241 ? -7.893 -8.616 -16.212 1.00 75.08 291 LEU B C 1
ATOM 6426 O O . LEU B 1 241 ? -8.927 -8.641 -15.542 1.00 88.63 291 LEU B O 1
ATOM 6431 N N . ALA B 1 242 ? -7.874 -8.506 -17.539 1.00 67.42 292 ALA B N 1
ATOM 6432 C CA . ALA B 1 242 ? -9.075 -8.241 -18.317 1.00 67.08 292 ALA B CA 1
ATOM 6433 C C . ALA B 1 242 ? -10.206 -9.160 -17.899 1.00 69.54 292 ALA B C 1
ATOM 6434 O O . ALA B 1 242 ? -11.357 -8.731 -17.759 1.00 56.63 292 ALA B O 1
ATOM 6436 N N . GLN B 1 243 ? -9.847 -10.420 -17.663 1.00 80.07 293 GLN B N 1
ATOM 6437 C CA . GLN B 1 243 ? -10.802 -11.453 -17.290 1.00 90.47 293 GLN B CA 1
ATOM 6438 C C . GLN B 1 243 ? -11.298 -11.260 -15.870 1.00 91.52 293 GLN B C 1
ATOM 6439 O O . GLN B 1 243 ? -12.498 -11.164 -15.643 1.00 94.02 293 GLN B O 1
ATOM 6445 N N . GLU B 1 244 ? -10.366 -11.214 -14.921 1.00 92.83 294 GLU B N 1
ATOM 6446 C CA . GLU B 1 244 ? -10.676 -10.990 -13.502 1.00 86.35 294 GLU B CA 1
ATOM 6447 C C . GLU B 1 244 ? -11.586 -9.796 -13.216 1.00 74.86 294 GLU B C 1
ATOM 6448 O O . GLU B 1 244 ? -12.606 -9.923 -12.540 1.00 70.37 294 GLU B O 1
ATOM 6454 N N . LEU B 1 245 ? -11.204 -8.639 -13.742 1.00 65.78 295 LEU B N 1
ATOM 6455 C CA . LEU B 1 245 ? -11.924 -7.402 -13.492 1.00 65.30 295 LEU B CA 1
ATOM 6456 C C . LEU B 1 245 ? -13.266 -7.317 -14.225 1.00 71.25 295 LEU B C 1
ATOM 6457 O O . LEU B 1 245 ? -13.872 -6.243 -14.303 1.00 65.60 295 LEU B O 1
ATOM 6462 N N . GLN B 1 246 ? -13.718 -8.449 -14.763 1.00 76.30 296 GLN B N 1
ATOM 6463 C CA . GLN B 1 246 ? -15.008 -8.527 -15.434 1.00 79.60 296 GLN B CA 1
ATOM 6464 C C . GLN B 1 246 ? -16.109 -8.495 -14.384 1.00 69.70 296 GLN B C 1
ATOM 6465 O O . GLN B 1 246 ? -17.027 -7.675 -14.463 1.00 68.54 296 GLN B O 1
ATOM 6471 N N . GLY B 1 247 ? -15.999 -9.383 -13.396 1.00 63.20 297 GLY B N 1
ATOM 6472 C CA . GLY B 1 247 ? -16.969 -9.460 -12.313 1.00 65.04 297 GLY B CA 1
ATOM 6473 C C . GLY B 1 247 ? -16.995 -8.208 -11.456 1.00 62.13 297 GLY B C 1
ATOM 6474 O O . GLY B 1 247 ? -18.063 -7.697 -11.085 1.00 59.07 297 GLY B O 1
ATOM 6475 N N . VAL B 1 248 ? -15.795 -7.707 -11.176 1.00 63.59 298 VAL B N 1
ATOM 6476 C CA . VAL B 1 248 ? -15.569 -6.556 -10.302 1.00 60.94 298 VAL B CA 1
ATOM 6477 C C . VAL B 1 248 ? -16.400 -5.300 -10.663 1.00 55.84 298 VAL B C 1
ATOM 6478 O O . VAL B 1 248 ? -16.665 -4.467 -9.793 1.00 52.43 298 VAL B O 1
ATOM 6482 N N . GLY B 1 249 ? -16.804 -5.176 -11.933 1.00 60.82 299 GLY B N 1
ATOM 6483 C CA . GLY B 1 249 ? -17.709 -4.124 -12.390 1.00 68.63 299 GLY B CA 1
ATOM 6484 C C . GLY B 1 249 ? -17.315 -2.666 -12.159 1.00 70.42 299 GLY B C 1
ATOM 6485 O O . GLY B 1 249 ? -18.167 -1.827 -11.827 1.00 59.15 299 GLY B O 1
ATOM 6486 N N . LEU B 1 250 ? -16.041 -2.343 -12.365 1.00 32.28 300 LEU B N 1
ATOM 6487 C CA . LEU B 1 250 ? -15.545 -1.027 -12.006 1.00 30.57 300 LEU B CA 1
ATOM 6488 C C . LEU B 1 250 ? -16.022 0.044 -12.946 1.00 94.44 300 LEU B C 1
ATOM 6489 O O . LEU B 1 250 ? -15.787 -0.029 -14.144 1.00 90.81 300 LEU B O 1
ATOM 6494 N N . GLY B 1 251 ? -16.670 1.052 -12.383 1.00 29.90 301 GLY B N 1
ATOM 6495 C CA . GLY B 1 251 ? -17.147 2.185 -13.144 1.00 55.76 301 GLY B CA 1
ATOM 6496 C C . GLY B 1 251 ? -16.052 3.077 -13.714 1.00 50.48 301 GLY B C 1
ATOM 6497 O O . GLY B 1 251 ? -14.865 2.732 -13.730 1.00 64.43 301 GLY B O 1
ATOM 6498 N N . SER B 1 252 ? -16.474 4.241 -14.192 1.00 39.31 302 SER B N 1
ATOM 6499 C CA . SER B 1 252 ? -15.606 5.236 -14.811 1.00 39.37 302 SER B CA 1
ATOM 6500 C C . SER B 1 252 ? -14.858 6.029 -13.758 1.00 41.06 302 SER B C 1
ATOM 6501 O O . SER B 1 252 ? -15.347 6.187 -12.652 1.00 53.30 302 SER B O 1
ATOM 6504 N N . LEU B 1 253 ? -13.707 6.589 -14.095 1.00 30.20 303 LEU B N 1
ATOM 6505 C CA . LEU B 1 253 ? -13.010 7.409 -13.107 1.00 39.15 303 LEU B CA 1
ATOM 6506 C C . LEU B 1 253 ? -13.788 8.682 -12.736 1.00 47.63 303 LEU B C 1
ATOM 6507 O O . LEU B 1 253 ? -13.553 9.273 -11.681 1.00 71.23 303 LEU B O 1
ATOM 6512 N N . LEU B 1 254 ? -14.719 9.096 -13.588 1.00 32.25 304 LEU B N 1
ATOM 6513 C CA . LEU B 1 254 ? -15.518 10.288 -13.316 1.00 31.61 304 LEU B CA 1
ATOM 6514 C C . LEU B 1 254 ? -16.979 10.018 -13.687 1.00 40.90 304 LEU B C 1
ATOM 6515 O O . LEU B 1 254 ? -17.273 9.144 -14.504 1.00 40.70 304 LEU B O 1
ATOM 6520 N N . PRO B 1 255 ? -17.914 10.763 -13.089 1.00 55.61 305 PRO B N 1
ATOM 6521 C CA . PRO B 1 255 ? -19.310 10.435 -13.397 1.00 66.33 305 PRO B CA 1
ATOM 6522 C C . PRO B 1 255 ? -19.771 10.984 -14.750 1.00 62.50 305 PRO B C 1
ATOM 6523 O O . PRO B 1 255 ? -19.224 11.980 -15.229 1.00 63.24 305 PRO B O 1
ATOM 6527 N N . PRO B 1 256 ? -20.757 10.319 -15.360 1.00 53.61 306 PRO B N 1
ATOM 6528 C CA . PRO B 1 256 ? -21.438 10.692 -16.596 1.00 61.73 306 PRO B CA 1
ATOM 6529 C C . PRO B 1 256 ? -21.522 12.187 -16.836 1.00 62.06 306 PRO B C 1
ATOM 6530 O O . PRO B 1 256 ? -20.805 12.691 -17.701 1.00 64.91 306 PRO B O 1
ATOM 6534 N N . LYS B 1 257 ? -22.366 12.889 -16.092 1.00 61.73 307 LYS B N 1
ATOM 6535 C CA . LYS B 1 257 ? -22.536 14.323 -16.323 1.00 67.34 307 LYS B CA 1
ATOM 6536 C C . LYS B 1 257 ? -21.189 15.052 -16.386 1.00 53.02 307 LYS B C 1
ATOM 6537 O O . LYS B 1 257 ? -21.010 15.997 -17.166 1.00 54.89 307 LYS B O 1
ATOM 6543 N N . GLN B 1 258 ? -20.218 14.569 -15.624 1.00 41.02 308 GLN B N 1
ATOM 6544 C CA . GLN B 1 258 ? -18.929 15.240 -15.607 1.00 48.57 308 GLN B CA 1
ATOM 6545 C C . GLN B 1 258 ? -18.118 14.988 -16.855 1.00 45.18 308 GLN B C 1
ATOM 6546 O O . GLN B 1 258 ? -17.487 15.903 -17.383 1.00 48.90 308 GLN B O 1
ATOM 6552 N N . ILE B 1 259 ? -18.131 13.753 -17.337 1.00 44.53 309 ILE B N 1
ATOM 6553 C CA . ILE B 1 259 ? -17.409 13.482 -18.569 1.00 44.21 309 ILE B CA 1
ATOM 6554 C C . ILE B 1 259 ? -18.073 14.251 -19.691 1.00 47.10 309 ILE B C 1
ATOM 6555 O O . ILE B 1 259 ? -17.398 14.991 -20.375 1.00 42.18 309 ILE B O 1
ATOM 6560 N N . ARG B 1 260 ? -19.391 14.103 -19.855 1.00 56.19 310 ARG B N 1
ATOM 6561 C CA . ARG B 1 260 ? -20.100 14.786 -20.939 1.00 57.69 310 ARG B CA 1
ATOM 6562 C C . ARG B 1 260 ? -19.765 16.269 -20.939 1.00 59.19 310 ARG B C 1
ATOM 6563 O O . ARG B 1 260 ? -19.435 16.852 -21.989 1.00 68.39 310 ARG B O 1
ATOM 6571 N N . LEU B 1 261 ? -19.798 16.859 -19.747 1.00 56.97 311 LEU B N 1
ATOM 6572 C CA . LEU B 1 261 ? -19.328 18.228 -19.569 1.00 59.90 311 LEU B CA 1
ATOM 6573 C C . LEU B 1 261 ? -17.937 18.388 -20.166 1.00 64.23 311 LEU B C 1
ATOM 6574 O O . LEU B 1 261 ? -17.676 19.303 -20.952 1.00 70.48 311 LEU B O 1
ATOM 6579 N N . LEU B 1 262 ? -17.047 17.485 -19.780 1.00 62.60 312 LEU B N 1
ATOM 6580 C CA . LEU B 1 262 ? -15.640 17.617 -20.111 1.00 55.60 312 LEU B CA 1
ATOM 6581 C C . LEU B 1 262 ? -15.356 17.500 -21.594 1.00 59.50 312 LEU B C 1
ATOM 6582 O O . LEU B 1 262 ? -14.588 18.288 -22.128 1.00 71.20 312 LEU B O 1
ATOM 6587 N N . GLU B 1 263 ? -15.935 16.479 -22.226 1.00 48.38 313 GLU B N 1
ATOM 6588 C CA . GLU B 1 263 ? -15.921 16.303 -23.667 1.00 44.24 313 GLU B CA 1
ATOM 6589 C C . GLU B 1 263 ? -16.318 17.623 -24.308 1.00 53.87 313 GLU B C 1
ATOM 6590 O O . GLU B 1 263 ? -15.539 18.233 -25.072 1.00 59.69 313 GLU B O 1
ATOM 6596 N N . ALA B 1 264 ? -17.527 18.073 -23.968 1.00 53.05 314 ALA B N 1
ATOM 6597 C CA . ALA B 1 264 ? -18.044 19.325 -24.513 1.00 57.09 314 ALA B CA 1
ATOM 6598 C C . ALA B 1 264 ? -17.062 20.504 -24.334 1.00 53.07 314 ALA B C 1
ATOM 6599 O O . ALA B 1 264 ? -16.990 21.415 -25.172 1.00 51.29 314 ALA B O 1
ATOM 6609 N N . PHE B 1 266 ? -13.716 20.068 -24.203 1.00 70.22 316 PHE B N 1
ATOM 6610 C CA . PHE B 1 266 ? -12.497 19.752 -24.917 1.00 64.45 316 PHE B CA 1
ATOM 6611 C C . PHE B 1 266 ? -12.666 20.155 -26.338 1.00 59.37 316 PHE B C 1
ATOM 6612 O O . PHE B 1 266 ? -11.761 20.716 -26.929 1.00 55.92 316 PHE B O 1
ATOM 6620 N N . LEU B 1 267 ? -13.821 19.842 -26.906 1.00 53.52 317 LEU B N 1
ATOM 6621 C CA . LEU B 1 267 ? -13.975 20.113 -28.322 1.00 49.58 317 LEU B CA 1
ATOM 6622 C C . LEU B 1 267 ? -14.180 21.597 -28.624 1.00 54.33 317 LEU B C 1
ATOM 6623 O O . LEU B 1 267 ? -13.912 22.051 -29.730 1.00 58.45 317 LEU B O 1
ATOM 6628 N N . SER B 1 268 ? -14.635 22.357 -27.637 1.00 56.82 318 SER B N 1
ATOM 6629 C CA . SER B 1 268 ? -14.609 23.807 -27.770 1.00 55.53 318 SER B CA 1
ATOM 6630 C C . SER B 1 268 ? -13.140 24.245 -27.827 1.00 48.61 318 SER B C 1
ATOM 6631 O O . SER B 1 268 ? -12.723 24.980 -28.733 1.00 44.47 318 SER B O 1
ATOM 6634 N N . ASN B 1 269 ? -12.355 23.754 -26.875 1.00 59.53 319 ASN B N 1
ATOM 6635 C CA . ASN B 1 269 ? -10.909 23.960 -26.900 1.00 79.25 319 ASN B CA 1
ATOM 6636 C C . ASN B 1 269 ? -10.261 23.612 -28.242 1.00 72.74 319 ASN B C 1
ATOM 6637 O O . ASN B 1 269 ? -9.493 24.403 -28.815 1.00 77.09 319 ASN B O 1
ATOM 6642 N N . GLU B 1 270 ? -10.596 22.427 -28.732 1.00 50.49 320 GLU B N 1
ATOM 6643 C CA . GLU B 1 270 ? -9.953 21.845 -29.881 1.00 51.76 320 GLU B CA 1
ATOM 6644 C C . GLU B 1 270 ? -10.324 22.583 -31.162 1.00 61.99 320 GLU B C 1
ATOM 6645 O O . GLU B 1 270 ? -9.441 23.030 -31.918 1.00 72.60 320 GLU B O 1
ATOM 6651 N N . VAL B 1 271 ? -11.626 22.715 -31.402 1.00 55.63 321 VAL B N 1
ATOM 6652 C CA . VAL B 1 271 ? -12.113 23.484 -32.535 1.00 51.61 321 VAL B CA 1
ATOM 6653 C C . VAL B 1 271 ? -11.489 24.861 -32.544 1.00 56.19 321 VAL B C 1
ATOM 6654 O O . VAL B 1 271 ? -10.839 25.219 -33.504 1.00 56.68 321 VAL B O 1
ATOM 6658 N N . THR B 1 272 ? -11.655 25.630 -31.472 1.00 63.34 322 THR B N 1
ATOM 6659 C CA . THR B 1 272 ? -11.153 26.999 -31.513 1.00 70.26 322 THR B CA 1
ATOM 6660 C C . THR B 1 272 ? -9.641 27.036 -31.700 1.00 77.26 322 THR B C 1
ATOM 6661 O O . THR B 1 272 ? -9.108 27.979 -32.303 1.00 86.14 322 THR B O 1
ATOM 6665 N N . SER B 1 273 ? -8.956 25.994 -31.231 1.00 76.01 323 SER B N 1
ATOM 6666 C CA . SER B 1 273 ? -7.544 25.829 -31.578 1.00 74.78 323 SER B CA 1
ATOM 6667 C C . SER B 1 273 ? -7.338 25.764 -33.099 1.00 75.38 323 SER B C 1
ATOM 6668 O O . SER B 1 273 ? -6.566 26.564 -33.655 1.00 82.41 323 SER B O 1
ATOM 6671 N N . VAL B 1 274 ? -8.012 24.837 -33.787 1.00 67.09 324 VAL B N 1
ATOM 6672 C CA . VAL B 1 274 ? -7.798 24.768 -35.241 1.00 65.85 324 VAL B CA 1
ATOM 6673 C C . VAL B 1 274 ? -8.219 26.060 -35.927 1.00 61.30 324 VAL B C 1
ATOM 6674 O O . VAL B 1 274 ? -7.526 26.535 -36.802 1.00 56.22 324 VAL B O 1
ATOM 6678 N N . LYS B 1 275 ? -9.336 26.639 -35.504 1.00 64.34 325 LYS B N 1
ATOM 6679 C CA . LYS B 1 275 ? -9.839 27.864 -36.104 1.00 64.79 325 LYS B CA 1
ATOM 6680 C C . LYS B 1 275 ? -8.741 28.906 -36.087 1.00 61.72 325 LYS B C 1
ATOM 6681 O O . LYS B 1 275 ? -8.473 29.549 -37.106 1.00 66.42 325 LYS B O 1
ATOM 6687 N N . GLN B 1 276 ? -8.063 29.020 -34.948 1.00 58.51 326 GLN B N 1
ATOM 6688 C CA . GLN B 1 276 ? -6.947 29.955 -34.832 1.00 62.98 326 GLN B CA 1
ATOM 6689 C C . GLN B 1 276 ? -5.751 29.585 -35.698 1.00 67.72 326 GLN B C 1
ATOM 6690 O O . GLN B 1 276 ? -5.147 30.459 -36.326 1.00 68.63 326 GLN B O 1
ATOM 6696 N N . LEU B 1 277 ? -5.395 28.303 -35.718 1.00 65.73 327 LEU B N 1
ATOM 6697 C CA . LEU B 1 277 ? -4.268 27.850 -36.530 1.00 73.84 327 LEU B CA 1
ATOM 6698 C C . LEU B 1 277 ? -4.449 28.104 -38.025 1.00 79.47 327 LEU B C 1
ATOM 6699 O O . LEU B 1 277 ? -3.511 28.521 -38.713 1.00 76.48 327 LEU B O 1
ATOM 6712 N N . ALA B 1 279 ? -6.843 30.393 -39.444 1.00 72.26 329 ALA B N 1
ATOM 6713 C CA . ALA B 1 279 ? -6.805 31.855 -39.552 1.00 84.41 329 ALA B CA 1
ATOM 6714 C C . ALA B 1 279 ? -5.381 32.422 -39.618 1.00 81.45 329 ALA B C 1
ATOM 6715 O O . ALA B 1 279 ? -5.080 33.318 -40.420 1.00 75.84 329 ALA B O 1
ATOM 6717 N N . ARG B 1 280 ? -4.515 31.875 -38.772 1.00 87.99 330 ARG B N 1
ATOM 6718 C CA . ARG B 1 280 ? -3.120 32.281 -38.706 1.00 97.64 330 ARG B CA 1
ATOM 6719 C C . ARG B 1 280 ? -2.332 31.810 -39.936 1.00 100.59 330 ARG B C 1
ATOM 6720 O O . ARG B 1 280 ? -1.426 32.507 -40.384 1.00 105.84 330 ARG B O 1
ATOM 6728 N N . ALA B 1 281 ? -2.678 30.644 -40.484 1.00 91.67 331 ALA B N 1
ATOM 6729 C CA . ALA B 1 281 ? -1.987 30.120 -41.668 1.00 85.44 331 ALA B CA 1
ATOM 6730 C C . ALA B 1 281 ? -2.398 30.895 -42.930 1.00 90.18 331 ALA B C 1
ATOM 6731 O O . ALA B 1 281 ? -1.558 31.241 -43.789 1.00 87.88 331 ALA B O 1
ATOM 6733 N N . LEU B 1 282 ? -3.698 31.170 -43.017 1.00 91.71 332 LEU B N 1
ATOM 6734 C CA . LEU B 1 282 ? -4.268 32.016 -44.057 1.00 89.76 332 LEU B CA 1
ATOM 6735 C C . LEU B 1 282 ? -3.600 33.381 -44.040 1.00 83.59 332 LEU B C 1
ATOM 6736 O O . LEU B 1 282 ? -2.930 33.739 -44.995 1.00 85.97 332 LEU B O 1
ATOM 6741 N N . GLU B 1 283 ? -3.775 34.133 -42.958 1.00 77.78 333 GLU B N 1
ATOM 6742 C CA . GLU B 1 283 ? -3.143 35.445 -42.846 1.00 86.06 333 GLU B CA 1
ATOM 6743 C C . GLU B 1 283 ? -1.626 35.407 -43.117 1.00 88.35 333 GLU B C 1
ATOM 6744 O O . GLU B 1 283 ? -1.081 36.267 -43.828 1.00 90.71 333 GLU B O 1
ATOM 6750 N N . LEU B 1 284 ? -0.956 34.393 -42.570 1.00 89.62 334 LEU B N 1
ATOM 6751 C CA . LEU B 1 284 ? 0.476 34.204 -42.791 1.00 89.68 334 LEU B CA 1
ATOM 6752 C C . LEU B 1 284 ? 0.758 34.030 -44.273 1.00 88.19 334 LEU B C 1
ATOM 6753 O O . LEU B 1 284 ? 1.867 34.276 -44.746 1.00 88.40 334 LEU B O 1
ATOM 6758 N N . GLU B 1 285 ? -0.253 33.596 -45.008 1.00 86.86 335 GLU B N 1
ATOM 6759 C CA . GLU B 1 285 ? -0.135 33.531 -46.456 1.00 100.06 335 GLU B CA 1
ATOM 6760 C C . GLU B 1 285 ? -0.463 34.854 -47.129 1.00 71.29 335 GLU B C 1
ATOM 6761 O O . GLU B 1 285 ? 0.123 35.192 -48.144 1.00 73.58 335 GLU B O 1
ATOM 6767 N N . SER B 1 286 ? -1.404 35.595 -46.555 1.00 100.00 336 SER B N 1
ATOM 6768 C CA . SER B 1 286 ? -1.846 36.872 -47.103 1.00 100.52 336 SER B CA 1
ATOM 6769 C C . SER B 1 286 ? -0.681 37.852 -47.073 1.00 101.65 336 SER B C 1
ATOM 6770 O O . SER B 1 286 ? -0.598 38.791 -47.886 1.00 78.02 336 SER B O 1
ATOM 6773 N N . GLN B 1 287 ? 0.236 37.622 -46.138 1.00 100.88 337 GLN B N 1
ATOM 6774 C CA . GLN B 1 287 ? 1.456 38.413 -46.132 1.00 105.45 337 GLN B CA 1
ATOM 6775 C C . GLN B 1 287 ? 2.423 37.926 -47.210 1.00 98.96 337 GLN B C 1
ATOM 6776 O O . GLN B 1 287 ? 3.303 38.666 -47.618 1.00 100.19 337 GLN B O 1
ATOM 6782 N N . ARG B 1 288 ? 2.257 36.693 -47.683 1.00 96.29 338 ARG B N 1
ATOM 6783 C CA . ARG B 1 288 ? 3.059 36.226 -48.817 1.00 101.62 338 ARG B CA 1
ATOM 6784 C C . ARG B 1 288 ? 2.558 36.772 -50.152 1.00 110.49 338 ARG B C 1
ATOM 6785 O O . ARG B 1 288 ? 3.367 37.175 -50.992 1.00 106.38 338 ARG B O 1
ATOM 6793 N N . TRP B 1 289 ? 1.232 36.774 -50.337 1.00 119.64 339 TRP B N 1
ATOM 6794 C CA . TRP B 1 289 ? 0.607 37.503 -51.446 1.00 118.84 339 TRP B CA 1
ATOM 6795 C C . TRP B 1 289 ? 1.160 38.921 -51.416 1.00 124.75 339 TRP B C 1
ATOM 6796 O O . TRP B 1 289 ? 1.783 39.376 -52.374 1.00 136.07 339 TRP B O 1
ATOM 6807 N N . THR B 1 290 ? 0.931 39.614 -50.301 1.00 118.12 340 THR B N 1
ATOM 6808 C CA . THR B 1 290 ? 1.251 41.036 -50.207 1.00 115.41 340 THR B CA 1
ATOM 6809 C C . THR B 1 290 ? 2.752 41.354 -50.268 1.00 120.50 340 THR B C 1
ATOM 6810 O O . THR B 1 290 ? 3.140 42.431 -50.704 1.00 136.53 340 THR B O 1
ATOM 6814 N N . GLN B 1 291 ? 3.607 40.426 -49.865 1.00 110.95 341 GLN B N 1
ATOM 6815 C CA . GLN B 1 291 ? 5.037 40.695 -49.964 1.00 120.23 341 GLN B CA 1
ATOM 6816 C C . GLN B 1 291 ? 5.606 40.156 -51.274 1.00 128.79 341 GLN B C 1
ATOM 6817 O O . GLN B 1 291 ? 6.803 40.277 -51.540 1.00 138.83 341 GLN B O 1
ATOM 6823 N N . ASP B 1 292 ? 4.723 39.596 -52.095 1.00 128.97 342 ASP B N 1
ATOM 6824 C CA . ASP B 1 292 ? 5.076 38.938 -53.367 1.00 135.59 342 ASP B CA 1
ATOM 6825 C C . ASP B 1 292 ? 6.306 38.021 -53.281 1.00 134.06 342 ASP B C 1
ATOM 6826 O O . ASP B 1 292 ? 7.246 38.094 -54.076 1.00 138.05 342 ASP B O 1
ATOM 6831 N N . VAL B 1 293 ? 6.263 37.150 -52.278 1.00 125.02 343 VAL B N 1
ATOM 6832 C CA . VAL B 1 293 ? 7.220 36.068 -52.141 1.00 120.79 343 VAL B CA 1
ATOM 6833 C C . VAL B 1 293 ? 7.056 35.145 -53.341 1.00 120.28 343 VAL B C 1
ATOM 6834 O O . VAL B 1 293 ? 5.937 34.837 -53.738 1.00 122.12 343 VAL B O 1
ATOM 6838 N N . ALA B 1 294 ? 8.163 34.692 -53.917 1.00 119.01 344 ALA B N 1
ATOM 6839 C CA . ALA B 1 294 ? 8.098 33.859 -55.115 1.00 126.14 344 ALA B CA 1
ATOM 6840 C C . ALA B 1 294 ? 7.981 32.368 -54.777 1.00 136.02 344 ALA B C 1
ATOM 6841 O O . ALA B 1 294 ? 8.901 31.798 -54.184 1.00 143.81 344 ALA B O 1
ATOM 6843 N N . PRO B 1 295 ? 6.848 31.734 -55.161 1.00 130.39 345 PRO B N 1
ATOM 6844 C CA . PRO B 1 295 ? 6.627 30.282 -55.057 1.00 131.45 345 PRO B CA 1
ATOM 6845 C C . PRO B 1 295 ? 7.512 29.457 -56.006 1.00 141.93 345 PRO B C 1
ATOM 6846 O O . PRO B 1 295 ? 7.792 29.886 -57.133 1.00 148.64 345 PRO B O 1
ATOM 6850 N N . GLN B 1 296 ? 7.957 28.293 -55.530 1.00 145.68 346 GLN B N 1
ATOM 6851 C CA . GLN B 1 296 ? 8.780 27.362 -56.312 1.00 149.22 346 GLN B CA 1
ATOM 6852 C C . GLN B 1 296 ? 8.011 26.062 -56.421 1.00 147.66 346 GLN B C 1
ATOM 6853 O O . GLN B 1 296 ? 6.952 25.946 -55.804 1.00 143.95 346 GLN B O 1
ATOM 6859 N N . SER B 1 297 ? 8.519 25.087 -57.179 1.00 150.49 347 SER B N 1
ATOM 6860 C CA . SER B 1 297 ? 7.698 23.904 -57.471 1.00 154.88 347 SER B CA 1
ATOM 6861 C C . SER B 1 297 ? 8.340 22.717 -58.196 1.00 159.10 347 SER B C 1
ATOM 6862 O O . SER B 1 297 ? 9.485 22.781 -58.660 1.00 163.12 347 SER B O 1
ATOM 6865 N N . LEU B 1 298 ? 7.556 21.640 -58.294 1.00 157.82 348 LEU B N 1
ATOM 6866 C CA . LEU B 1 298 ? 7.940 20.435 -59.025 1.00 163.79 348 LEU B CA 1
ATOM 6867 C C . LEU B 1 298 ? 7.191 20.296 -60.342 1.00 168.39 348 LEU B C 1
ATOM 6868 O O . LEU B 1 298 ? 7.808 20.093 -61.394 1.00 167.43 348 LEU B O 1
ATOM 6873 N N . ASP B 1 299 ? 5.866 20.401 -60.287 1.00 171.14 349 ASP B N 1
ATOM 6874 C CA . ASP B 1 299 ? 5.065 20.362 -61.506 1.00 177.94 349 ASP B CA 1
ATOM 6875 C C . ASP B 1 299 ? 5.413 21.544 -62.399 1.00 178.08 349 ASP B C 1
ATOM 6876 O O . ASP B 1 299 ? 5.905 21.381 -63.516 1.00 180.26 349 ASP B O 1
ATOM 6881 N N . GLY B 1 300 ? 5.159 22.737 -61.880 1.00 173.95 350 GLY B N 1
ATOM 6882 C CA . GLY B 1 300 ? 5.417 23.969 -62.595 1.00 170.19 350 GLY B CA 1
ATOM 6883 C C . GLY B 1 300 ? 5.096 25.090 -61.638 1.00 163.96 350 GLY B C 1
ATOM 6884 O O . GLY B 1 300 ? 5.774 26.116 -61.610 1.00 172.88 350 GLY B O 1
ATOM 6885 N N . HIS B 1 301 ? 4.051 24.884 -60.842 1.00 141.98 351 HIS B N 1
ATOM 6886 C CA . HIS B 1 301 ? 3.749 25.798 -59.759 1.00 133.21 351 HIS B CA 1
ATOM 6887 C C . HIS B 1 301 ? 3.249 25.055 -58.565 1.00 132.86 351 HIS B C 1
ATOM 6888 O O . HIS B 1 301 ? 2.731 23.944 -58.683 1.00 134.96 351 HIS B O 1
ATOM 6895 N N . CYS B 1 302 ? 3.413 25.692 -57.414 1.00 139.97 352 CYS B N 1
ATOM 6896 C CA . CYS B 1 302 ? 2.976 25.136 -56.143 1.00 146.42 352 CYS B CA 1
ATOM 6897 C C . CYS B 1 302 ? 2.975 26.231 -55.084 1.00 151.33 352 CYS B C 1
ATOM 6898 O O . CYS B 1 302 ? 3.872 27.074 -55.041 1.00 154.86 352 CYS B O 1
ATOM 6901 N N . HIS B 1 303 ? 1.937 26.218 -54.261 1.00 147.68 353 HIS B N 1
ATOM 6902 C CA . HIS B 1 303 ? 1.904 26.958 -53.028 1.00 146.24 353 HIS B CA 1
ATOM 6903 C C . HIS B 1 303 ? 1.209 26.057 -52.058 1.00 144.58 353 HIS B C 1
ATOM 6904 O O . HIS B 1 303 ? 0.748 26.501 -51.005 1.00 136.98 353 HIS B O 1
ATOM 6911 N N . SER B 1 304 ? 1.138 24.776 -52.424 1.00 155.30 354 SER B N 1
ATOM 6912 C CA . SER B 1 304 ? 0.280 23.802 -51.745 1.00 149.70 354 SER B CA 1
ATOM 6913 C C . SER B 1 304 ? 0.490 23.807 -50.238 1.00 143.49 354 SER B C 1
ATOM 6914 O O . SER B 1 304 ? -0.260 23.168 -49.506 1.00 142.60 354 SER B O 1
ATOM 6917 N N . GLU B 1 305 ? 1.509 24.544 -49.799 1.00 128.32 355 GLU B N 1
ATOM 6918 C CA . GLU B 1 305 ? 1.679 24.898 -48.406 1.00 115.51 355 GLU B CA 1
ATOM 6919 C C . GLU B 1 305 ? 0.347 25.226 -47.727 1.00 101.75 355 GLU B C 1
ATOM 6920 O O . GLU B 1 305 ? -0.018 24.557 -46.776 1.00 99.55 355 GLU B O 1
ATOM 6926 N N . LEU B 1 306 ? -0.396 26.207 -48.231 1.00 90.60 356 LEU B N 1
ATOM 6927 C CA . LEU B 1 306 ? -1.690 26.554 -47.633 1.00 89.64 356 LEU B CA 1
ATOM 6928 C C . LEU B 1 306 ? -2.662 25.365 -47.609 1.00 60.76 356 LEU B C 1
ATOM 6929 O O . LEU B 1 306 ? -3.386 25.161 -46.641 1.00 58.70 356 LEU B O 1
ATOM 6934 N N . ALA B 1 307 ? -2.656 24.574 -48.673 1.00 81.99 357 ALA B N 1
ATOM 6935 C CA . ALA B 1 307 ? -3.578 23.451 -48.815 1.00 78.98 357 ALA B CA 1
ATOM 6936 C C . ALA B 1 307 ? -3.308 22.352 -47.799 1.00 73.88 357 ALA B C 1
ATOM 6937 O O . ALA B 1 307 ? -4.131 22.076 -46.914 1.00 79.58 357 ALA B O 1
ATOM 6939 N N . ILE B 1 308 ? -2.158 21.704 -47.956 1.00 73.42 358 ILE B N 1
ATOM 6940 C CA . ILE B 1 308 ? -1.721 20.668 -47.031 1.00 78.69 358 ILE B CA 1
ATOM 6941 C C . ILE B 1 308 ? -1.715 21.153 -45.586 1.00 76.88 358 ILE B C 1
ATOM 6942 O O . ILE B 1 308 ? -2.030 20.381 -44.693 1.00 70.39 358 ILE B O 1
ATOM 6947 N N . ASP B 1 309 ? -1.368 22.421 -45.359 1.00 69.83 359 ASP B N 1
ATOM 6948 C CA . ASP B 1 309 ? -1.326 22.940 -44.002 1.00 65.18 359 ASP B CA 1
ATOM 6949 C C . ASP B 1 309 ? -2.713 22.990 -43.410 1.00 69.50 359 ASP B C 1
ATOM 6950 O O . ASP B 1 309 ? -2.951 22.356 -42.389 1.00 82.21 359 ASP B O 1
ATOM 6955 N N . ILE B 1 310 ? -3.632 23.714 -44.042 1.00 54.42 360 ILE B N 1
ATOM 6956 C CA . ILE B 1 310 ? -5.024 23.718 -43.564 1.00 52.81 360 ILE B CA 1
ATOM 6957 C C . ILE B 1 310 ? -5.559 22.297 -43.312 1.00 60.08 360 ILE B C 1
ATOM 6958 O O . ILE B 1 310 ? -6.102 21.988 -42.231 1.00 65.15 360 ILE B O 1
ATOM 6963 N N . LEU B 1 311 ? -5.374 21.408 -44.279 1.00 58.51 361 LEU B N 1
ATOM 6964 C CA . LEU B 1 311 ? -5.883 20.060 -44.072 1.00 69.82 361 LEU B CA 1
ATOM 6965 C C . LEU B 1 311 ? -5.127 19.292 -42.989 1.00 73.68 361 LEU B C 1
ATOM 6966 O O . LEU B 1 311 ? -5.672 18.359 -42.392 1.00 78.53 361 LEU B O 1
ATOM 6971 N N . GLN B 1 312 ? -3.889 19.708 -42.729 1.00 70.69 362 GLN B N 1
ATOM 6972 C CA . GLN B 1 312 ? -3.046 19.108 -41.699 1.00 71.88 362 GLN B CA 1
ATOM 6973 C C . GLN B 1 312 ? -3.603 19.440 -40.333 1.00 69.74 362 GLN B C 1
ATOM 6974 O O . GLN B 1 312 ? -3.783 18.561 -39.487 1.00 75.43 362 GLN B O 1
ATOM 6980 N N . ILE B 1 313 ? -3.849 20.730 -40.127 1.00 61.49 363 ILE B N 1
ATOM 6981 C CA . ILE B 1 313 ? -4.554 21.217 -38.952 1.00 56.05 363 ILE B CA 1
ATOM 6982 C C . ILE B 1 313 ? -5.829 20.393 -38.718 1.00 52.96 363 ILE B C 1
ATOM 6983 O O . ILE B 1 313 ? -6.042 19.835 -37.622 1.00 61.03 363 ILE B O 1
ATOM 6988 N N . ILE B 1 314 ? -6.665 20.280 -39.747 1.00 53.00 364 ILE B N 1
ATOM 6989 C CA . ILE B 1 314 ? -7.891 19.491 -39.568 1.00 58.98 364 ILE B CA 1
ATOM 6990 C C . ILE B 1 314 ? -7.640 18.032 -39.160 1.00 69.48 364 ILE B C 1
ATOM 6991 O O . ILE B 1 314 ? -8.236 17.546 -38.200 1.00 65.13 364 ILE B O 1
ATOM 6996 N N . SER B 1 315 ? -6.759 17.339 -39.877 1.00 78.78 365 SER B N 1
ATOM 6997 C CA . SER B 1 315 ? -6.509 15.933 -39.579 1.00 80.83 365 SER B CA 1
ATOM 6998 C C . SER B 1 315 ? -5.946 15.745 -38.174 1.00 78.95 365 SER B C 1
ATOM 6999 O O . SER B 1 315 ? -6.187 14.714 -37.542 1.00 88.33 365 SER B O 1
ATOM 7002 N N . GLN B 1 316 ? -5.201 16.731 -37.679 1.00 70.70 366 GLN B N 1
ATOM 7003 C CA . GLN B 1 316 ? -4.761 16.685 -36.281 1.00 62.01 366 GLN B CA 1
ATOM 7004 C C . GLN B 1 316 ? -5.937 16.758 -35.311 1.00 47.79 366 GLN B C 1
ATOM 7005 O O . GLN B 1 316 ? -6.115 15.848 -34.509 1.00 49.37 366 GLN B O 1
ATOM 7011 N N . GLY B 1 317 ? -6.741 17.820 -35.392 1.00 50.71 367 GLY B N 1
ATOM 7012 C CA . GLY B 1 317 ? -7.872 17.946 -34.485 1.00 39.47 367 GLY B CA 1
ATOM 7013 C C . GLY B 1 317 ? -8.807 16.742 -34.526 1.00 83.82 367 GLY B C 1
ATOM 7014 O O . GLY B 1 317 ? -9.415 16.332 -33.513 1.00 81.93 367 GLY B O 1
ATOM 7015 N N . GLN B 1 318 ? -8.903 16.168 -35.723 1.00 85.09 368 GLN B N 1
ATOM 7016 C CA . GLN B 1 318 ? -9.708 14.981 -35.982 1.00 80.75 368 GLN B CA 1
ATOM 7017 C C . GLN B 1 318 ? -9.140 13.763 -35.264 1.00 68.75 368 GLN B C 1
ATOM 7018 O O . GLN B 1 318 ? -9.869 13.026 -34.612 1.00 72.90 368 GLN B O 1
ATOM 7024 N N . THR B 1 319 ? -7.837 13.552 -35.395 1.00 54.95 369 THR B N 1
ATOM 7025 C CA . THR B 1 319 ? -7.170 12.486 -34.664 1.00 64.17 369 THR B CA 1
ATOM 7026 C C . THR B 1 319 ? -7.370 12.618 -33.157 1.00 72.91 369 THR B C 1
ATOM 7027 O O . THR B 1 319 ? -7.763 11.654 -32.486 1.00 86.98 369 THR B O 1
ATOM 7031 N N . LYS B 1 320 ? -7.083 13.803 -32.622 1.00 65.57 370 LYS B N 1
ATOM 7032 C CA . LYS B 1 320 ? -7.235 14.025 -31.195 1.00 56.53 370 LYS B CA 1
ATOM 7033 C C . LYS B 1 320 ? -8.640 13.622 -30.762 1.00 62.05 370 LYS B C 1
ATOM 7034 O O . LYS B 1 320 ? -8.785 12.742 -29.917 1.00 69.22 370 LYS B O 1
ATOM 7040 N N . ALA B 1 321 ? -9.668 14.211 -31.374 1.00 64.31 371 ALA B N 1
ATOM 7041 C CA . ALA B 1 321 ? -11.047 13.832 -31.039 1.00 64.12 371 ALA B CA 1
ATOM 7042 C C . ALA B 1 321 ? -11.284 12.322 -31.156 1.00 69.11 371 ALA B C 1
ATOM 7043 O O . ALA B 1 321 ? -11.998 11.726 -30.354 1.00 64.97 371 ALA B O 1
ATOM 7045 N N . GLU B 1 322 ? -10.664 11.716 -32.162 1.00 82.43 372 GLU B N 1
ATOM 7046 C CA . GLU B 1 322 ? -10.789 10.285 -32.443 1.00 88.86 372 GLU B CA 1
ATOM 7047 C C . GLU B 1 322 ? -10.210 9.404 -31.319 1.00 77.82 372 GLU B C 1
ATOM 7048 O O . GLU B 1 322 ? -10.627 8.257 -31.144 1.00 82.63 372 GLU B O 1
ATOM 7054 N N . ASN B 1 323 ? -9.247 9.932 -30.566 1.00 58.79 373 ASN B N 1
ATOM 7055 C CA . ASN B 1 323 ? -8.662 9.161 -29.473 1.00 58.00 373 ASN B CA 1
ATOM 7056 C C . ASN B 1 323 ? -9.485 9.224 -28.183 1.00 64.35 373 ASN B C 1
ATOM 7057 O O . ASN B 1 323 ? -8.971 8.984 -27.091 1.00 61.73 373 ASN B O 1
ATOM 7062 N N . ILE B 1 324 ? -10.761 9.562 -28.304 1.00 57.56 374 ILE B N 1
ATOM 7063 C CA . ILE B 1 324 ? -11.626 9.611 -27.138 1.00 48.32 374 ILE B CA 1
ATOM 7064 C C . ILE B 1 324 ? -12.838 8.703 -27.377 1.00 50.32 374 ILE B C 1
ATOM 7065 O O . ILE B 1 324 ? -12.748 7.486 -27.176 1.00 44.00 374 ILE B O 1
ATOM 7070 N N . THR B 1 325 ? -13.958 9.253 -27.826 1.00 60.08 375 THR B N 1
ATOM 7071 C CA . THR B 1 325 ? -15.017 8.384 -28.305 1.00 72.65 375 THR B CA 1
ATOM 7072 C C . THR B 1 325 ? -14.949 8.364 -29.814 1.00 83.98 375 THR B C 1
ATOM 7073 O O . THR B 1 325 ? -14.373 9.257 -30.437 1.00 83.42 375 THR B O 1
ATOM 7077 N N . SER B 1 326 ? -15.510 7.310 -30.384 1.00 91.00 376 SER B N 1
ATOM 7078 C CA . SER B 1 326 ? -15.876 7.288 -31.776 1.00 92.30 376 SER B CA 1
ATOM 7079 C C . SER B 1 326 ? -16.818 8.475 -31.966 1.00 91.89 376 SER B C 1
ATOM 7080 O O . SER B 1 326 ? -16.717 9.239 -32.941 1.00 102.85 376 SER B O 1
ATOM 7083 N N . ASP B 1 327 ? -17.708 8.641 -30.991 1.00 76.04 377 ASP B N 1
ATOM 7084 C CA . ASP B 1 327 ? -18.687 9.720 -30.977 1.00 73.55 377 ASP B CA 1
ATOM 7085 C C . ASP B 1 327 ? -18.082 11.133 -30.906 1.00 68.11 377 ASP B C 1
ATOM 7086 O O . ASP B 1 327 ? -18.592 12.081 -31.515 1.00 74.38 377 ASP B O 1
ATOM 7091 N N . VAL B 1 328 ? -16.997 11.288 -30.165 1.00 58.67 378 VAL B N 1
ATOM 7092 C CA . VAL B 1 328 ? -16.364 12.594 -30.102 1.00 56.16 378 VAL B CA 1
ATOM 7093 C C . VAL B 1 328 ? -15.702 12.884 -31.442 1.00 70.00 378 VAL B C 1
ATOM 7094 O O . VAL B 1 328 ? -15.941 13.922 -32.060 1.00 79.69 378 VAL B O 1
ATOM 7098 N N . GLY B 1 329 ? -14.900 11.938 -31.910 1.00 80.30 379 GLY B N 1
ATOM 7099 C CA . GLY B 1 329 ? -14.280 12.047 -33.215 1.00 88.31 379 GLY B CA 1
ATOM 7100 C C . GLY B 1 329 ? -15.277 12.343 -34.322 1.00 95.79 379 GLY B C 1
ATOM 7101 O O . GLY B 1 329 ? -14.911 12.886 -35.363 1.00 106.86 379 GLY B O 1
ATOM 7110 N N . GLN B 1 331 ? -18.319 14.107 -33.689 1.00 67.04 381 GLN B N 1
ATOM 7111 C CA . GLN B 1 331 ? -18.873 15.411 -33.367 1.00 72.20 381 GLN B CA 1
ATOM 7112 C C . GLN B 1 331 ? -17.916 16.552 -33.740 1.00 66.67 381 GLN B C 1
ATOM 7113 O O . GLN B 1 331 ? -18.350 17.668 -34.092 1.00 58.82 381 GLN B O 1
ATOM 7119 N N . ILE B 1 332 ? -16.615 16.270 -33.656 1.00 66.62 382 ILE B N 1
ATOM 7120 C CA . ILE B 1 332 ? -15.607 17.253 -34.048 1.00 69.31 382 ILE B CA 1
ATOM 7121 C C . ILE B 1 332 ? -15.543 17.346 -35.558 1.00 78.46 382 ILE B C 1
ATOM 7122 O O . ILE B 1 332 ? -15.338 18.423 -36.083 1.00 83.99 382 ILE B O 1
ATOM 7127 N N . LYS B 1 333 ? -15.725 16.227 -36.256 1.00 78.11 383 LYS B N 1
ATOM 7128 C CA . LYS B 1 333 ? -15.863 16.274 -37.711 1.00 74.34 383 LYS B CA 1
ATOM 7129 C C . LYS B 1 333 ? -16.947 17.276 -38.093 1.00 70.03 383 LYS B C 1
ATOM 7130 O O . LYS B 1 333 ? -16.660 18.303 -38.742 1.00 73.87 383 LYS B O 1
ATOM 7136 N N . GLN B 1 334 ? -18.179 17.001 -37.663 1.00 60.36 384 GLN B N 1
ATOM 7137 C CA . GLN B 1 334 ? -19.287 17.887 -38.016 1.00 71.76 384 GLN B CA 1
ATOM 7138 C C . GLN B 1 334 ? -19.028 19.345 -37.595 1.00 80.99 384 GLN B C 1
ATOM 7139 O O . GLN B 1 334 ? -19.397 20.296 -38.302 1.00 75.65 384 GLN B O 1
ATOM 7145 N N . LEU B 1 335 ? -18.371 19.504 -36.448 1.00 92.17 385 LEU B N 1
ATOM 7146 C CA . LEU B 1 335 ? -18.016 20.827 -35.930 1.00 88.68 385 LEU B CA 1
ATOM 7147 C C . LEU B 1 335 ? -16.934 21.530 -36.767 1.00 79.34 385 LEU B C 1
ATOM 7148 O O . LEU B 1 335 ? -16.847 22.759 -36.794 1.00 76.09 385 LEU B O 1
ATOM 7153 N N . LEU B 1 336 ? -16.122 20.735 -37.453 1.00 66.83 386 LEU B N 1
ATOM 7154 C CA . LEU B 1 336 ? -14.942 21.223 -38.143 1.00 64.74 386 LEU B CA 1
ATOM 7155 C C . LEU B 1 336 ? -15.298 21.602 -39.566 1.00 72.14 386 LEU B C 1
ATOM 7156 O O . LEU B 1 336 ? -14.663 22.487 -40.171 1.00 81.01 386 LEU B O 1
ATOM 7161 N N . LEU B 1 337 ? -16.295 20.910 -40.106 1.00 59.10 387 LEU B N 1
ATOM 7162 C CA . LEU B 1 337 ? -16.817 21.289 -41.403 1.00 55.78 387 LEU B CA 1
ATOM 7163 C C . LEU B 1 337 ? -17.033 22.796 -41.447 1.00 59.63 387 LEU B C 1
ATOM 7164 O O . LEU B 1 337 ? -16.421 23.495 -42.255 1.00 58.18 387 LEU B O 1
ATOM 7169 N N . VAL B 1 338 ? -17.872 23.280 -40.534 1.00 64.35 388 VAL B N 1
ATOM 7170 C CA . VAL B 1 338 ? -18.215 24.700 -40.397 1.00 65.44 388 VAL B CA 1
ATOM 7171 C C . VAL B 1 338 ? -17.007 25.655 -40.401 1.00 59.36 388 VAL B C 1
ATOM 7172 O O . VAL B 1 338 ? -17.006 26.706 -41.072 1.00 51.93 388 VAL B O 1
ATOM 7176 N N . GLU B 1 339 ? -15.983 25.281 -39.642 1.00 56.09 389 GLU B N 1
ATOM 7177 C CA . GLU B 1 339 ? -14.788 26.100 -39.528 1.00 66.54 389 GLU B CA 1
ATOM 7178 C C . GLU B 1 339 ? -14.069 26.165 -40.858 1.00 69.33 389 GLU B C 1
ATOM 7179 O O . GLU B 1 339 ? -13.604 27.236 -41.271 1.00 64.81 389 GLU B O 1
ATOM 7185 N N . LEU B 1 340 ? -13.986 25.011 -41.523 1.00 63.66 390 LEU B N 1
ATOM 7186 C CA . LEU B 1 340 ? -13.388 24.944 -42.852 1.00 59.74 390 LEU B CA 1
ATOM 7187 C C . LEU B 1 340 ? -14.140 25.814 -43.858 1.00 60.88 390 LEU B C 1
ATOM 7188 O O . LEU B 1 340 ? -13.515 26.541 -44.635 1.00 54.02 390 LEU B O 1
ATOM 7193 N N . ALA B 1 341 ? -15.473 25.742 -43.831 1.00 53.28 391 ALA B N 1
ATOM 7194 C CA . ALA B 1 341 ? -16.330 26.592 -44.662 1.00 77.23 391 ALA B CA 1
ATOM 7195 C C . ALA B 1 341 ? -15.957 28.062 -44.512 1.00 81.97 391 ALA B C 1
ATOM 7196 O O . ALA B 1 341 ? -15.581 28.736 -45.489 1.00 91.72 391 ALA B O 1
ATOM 7198 N N . ALA B 1 342 ? -16.055 28.542 -43.275 1.00 81.63 392 ALA B N 1
ATOM 7199 C CA . ALA B 1 342 ? -15.686 29.917 -42.951 1.00 86.38 392 ALA B CA 1
ATOM 7200 C C . ALA B 1 342 ? -14.289 30.248 -43.453 1.00 89.60 392 ALA B C 1
ATOM 7201 O O . ALA B 1 342 ? -14.034 31.353 -43.968 1.00 94.91 392 ALA B O 1
ATOM 7203 N N . LEU B 1 343 ? -13.386 29.286 -43.295 1.00 54.83 393 LEU B N 1
ATOM 7204 C CA . LEU B 1 343 ? -12.006 29.504 -43.656 1.00 55.18 393 LEU B CA 1
ATOM 7205 C C . LEU B 1 343 ? -11.896 29.785 -45.130 1.00 70.63 393 LEU B C 1
ATOM 7206 O O . LEU B 1 343 ? -11.188 30.707 -45.537 1.00 72.40 393 LEU B O 1
ATOM 7211 N N . LEU B 1 344 ? -12.593 28.980 -45.929 1.00 70.17 394 LEU B N 1
ATOM 7212 C CA . LEU B 1 344 ? -12.570 29.107 -47.388 1.00 73.19 394 LEU B CA 1
ATOM 7213 C C . LEU B 1 344 ? -13.156 30.415 -47.883 1.00 78.78 394 LEU B C 1
ATOM 7214 O O . LEU B 1 344 ? -12.574 31.059 -48.756 1.00 74.27 394 LEU B O 1
ATOM 7219 N N . ARG B 1 345 ? -14.320 30.788 -47.346 1.00 85.83 395 ARG B N 1
ATOM 7220 C CA . ARG B 1 345 ? -14.870 32.126 -47.600 1.00 82.33 395 ARG B CA 1
ATOM 7221 C C . ARG B 1 345 ? -13.779 33.175 -47.392 1.00 80.68 395 ARG B C 1
ATOM 7222 O O . ARG B 1 345 ? -13.397 33.886 -48.326 1.00 65.33 395 ARG B O 1
ATOM 7230 N N . SER B 1 346 ? -13.245 33.236 -46.175 1.00 76.88 396 SER B N 1
ATOM 7231 C CA . SER B 1 346 ? -12.225 34.233 -45.865 1.00 77.53 396 SER B CA 1
ATOM 7232 C C . SER B 1 346 ? -10.957 34.102 -46.728 1.00 84.48 396 SER B C 1
ATOM 7233 O O . SER B 1 346 ? -10.216 35.070 -46.893 1.00 91.39 396 SER B O 1
ATOM 7236 N N . TYR B 1 347 ? -10.728 32.912 -47.281 1.00 80.77 397 TYR B N 1
ATOM 7237 C CA . TYR B 1 347 ? -9.634 32.655 -48.221 1.00 78.39 397 TYR B CA 1
ATOM 7238 C C . TYR B 1 347 ? -9.907 33.378 -49.539 1.00 82.49 397 TYR B C 1
ATOM 7239 O O . TYR B 1 347 ? -9.000 33.948 -50.169 1.00 67.60 397 TYR B O 1
ATOM 7248 N N . GLN B 1 348 ? -11.164 33.343 -49.963 1.00 77.36 398 GLN B N 1
ATOM 7249 C CA . GLN B 1 348 ? -11.523 33.965 -51.229 1.00 78.56 398 GLN B CA 1
ATOM 7250 C C . GLN B 1 348 ? -11.609 35.481 -51.082 1.00 84.78 398 GLN B C 1
ATOM 7251 O O . GLN B 1 348 ? -11.269 36.211 -52.010 1.00 91.26 398 GLN B O 1
ATOM 7257 N N . ARG B 1 349 ? -12.026 35.955 -49.912 1.00 81.17 399 ARG B N 1
ATOM 7258 C CA . ARG B 1 349 ? -11.865 37.366 -49.604 1.00 71.37 399 ARG B CA 1
ATOM 7259 C C . ARG B 1 349 ? -10.397 37.730 -49.739 1.00 91.83 399 ARG B C 1
ATOM 7260 O O . ARG B 1 349 ? -10.019 38.587 -50.542 1.00 74.38 399 ARG B O 1
ATOM 7268 N N . ALA B 1 350 ? -9.567 37.052 -48.951 1.00 88.55 400 ALA B N 1
ATOM 7269 C CA . ALA B 1 350 ? -8.154 37.415 -48.821 1.00 89.78 400 ALA B CA 1
ATOM 7270 C C . ALA B 1 350 ? -7.363 37.206 -50.099 1.00 84.72 400 ALA B C 1
ATOM 7271 O O . ALA B 1 350 ? -6.204 37.620 -50.214 1.00 81.54 400 ALA B O 1
ATOM 7273 N N . PHE B 1 351 ? -7.986 36.542 -51.057 1.00 88.26 401 PHE B N 1
ATOM 7274 C CA . PHE B 1 351 ? -7.397 36.463 -52.373 1.00 94.25 401 PHE B CA 1
ATOM 7275 C C . PHE B 1 351 ? -7.907 37.613 -53.221 1.00 94.57 401 PHE B C 1
ATOM 7276 O O . PHE B 1 351 ? -7.157 38.175 -54.013 1.00 93.36 401 PHE B O 1
ATOM 7284 N N . ASP B 1 352 ? -9.179 37.965 -53.035 1.00 96.22 402 ASP B N 1
ATOM 7285 C CA . ASP B 1 352 ? -9.819 39.034 -53.810 1.00 101.80 402 ASP B CA 1
ATOM 7286 C C . ASP B 1 352 ? -9.244 40.427 -53.544 1.00 104.33 402 ASP B C 1
ATOM 7287 O O . ASP B 1 352 ? -9.093 41.229 -54.470 1.00 102.84 402 ASP B O 1
ATOM 7292 N N . GLU B 1 353 ? -8.931 40.723 -52.285 1.00 109.35 403 GLU B N 1
ATOM 7293 C CA . GLU B 1 353 ? -8.271 41.989 -51.984 1.00 121.44 403 GLU B CA 1
ATOM 7294 C C . GLU B 1 353 ? -6.895 42.021 -52.656 1.00 125.82 403 GLU B C 1
ATOM 7295 O O . GLU B 1 353 ? -6.515 43.030 -53.265 1.00 134.26 403 GLU B O 1
ATOM 7301 N N . PHE B 1 354 ? -6.166 40.910 -52.556 1.00 116.22 404 PHE B N 1
ATOM 7302 C CA . PHE B 1 354 ? -4.872 40.771 -53.220 1.00 110.27 404 PHE B CA 1
ATOM 7303 C C . PHE B 1 354 ? -4.989 41.078 -54.705 1.00 109.23 404 PHE B C 1
ATOM 7304 O O . PHE B 1 354 ? -4.201 41.850 -55.254 1.00 112.35 404 PHE B O 1
ATOM 7312 N N . LEU B 1 355 ? -5.981 40.472 -55.345 1.00 104.90 405 LEU B N 1
ATOM 7313 C CA . LEU B 1 355 ? -6.176 40.639 -56.775 1.00 106.95 405 LEU B CA 1
ATOM 7314 C C . LEU B 1 355 ? -6.471 42.083 -57.108 1.00 110.50 405 LEU B C 1
ATOM 7315 O O . LEU B 1 355 ? -5.863 42.648 -58.015 1.00 119.41 405 LEU B O 1
ATOM 7320 N N . GLU B 1 356 ? -7.401 42.682 -56.371 1.00 107.83 406 GLU B N 1
ATOM 7321 C CA . GLU B 1 356 ? -7.878 44.013 -56.721 1.00 117.61 406 GLU B CA 1
ATOM 7322 C C . GLU B 1 356 ? -6.977 45.157 -56.251 1.00 120.39 406 GLU B C 1
ATOM 7323 O O . GLU B 1 356 ? -7.224 46.318 -56.586 1.00 124.37 406 GLU B O 1
ATOM 7329 N N . LYS B 1 357 ? -5.919 44.836 -55.511 1.00 115.80 407 LYS B N 1
ATOM 7330 C CA . LYS B 1 357 ? -4.960 45.874 -55.123 1.00 114.96 407 LYS B CA 1
ATOM 7331 C C . LYS B 1 357 ? -3.520 45.694 -55.652 1.00 112.49 407 LYS B C 1
ATOM 7332 O O . LYS B 1 357 ? -2.973 46.600 -56.297 1.00 110.26 407 LYS B O 1
ATOM 7338 N N . SER B 1 358 ? -2.929 44.525 -55.406 1.00 84.28 408 SER B N 1
ATOM 7339 C CA . SER B 1 358 ? -1.522 44.264 -55.726 1.00 124.76 408 SER B CA 1
ATOM 7340 C C . SER B 1 358 ? -1.152 44.043 -57.199 1.00 123.25 408 SER B C 1
ATOM 7341 O O . SER B 1 358 ? -0.115 43.431 -57.464 1.00 118.40 408 SER B O 1
ATOM 7344 N N . LYS B 1 359 ? -1.958 44.549 -58.143 1.00 127.09 409 LYS B N 1
ATOM 7345 C CA . LYS B 1 359 ? -1.769 44.284 -59.591 1.00 113.35 409 LYS B CA 1
ATOM 7346 C C . LYS B 1 359 ? -0.377 44.648 -60.110 1.00 106.67 409 LYS B C 1
ATOM 7347 O O . LYS B 1 359 ? 0.009 44.264 -61.217 1.00 98.54 409 LYS B O 1
ATOM 7353 N N . LEU B 1 360 ? 0.366 45.388 -59.298 1.00 106.67 410 LEU B N 1
ATOM 7354 C CA . LEU B 1 360 ? 1.674 45.880 -59.684 1.00 110.08 410 LEU B CA 1
ATOM 7355 C C . LEU B 1 360 ? 2.809 44.916 -59.341 1.00 111.31 410 LEU B C 1
ATOM 7356 O O . LEU B 1 360 ? 3.768 44.802 -60.106 1.00 114.25 410 LEU B O 1
ATOM 7361 N N . LEU B 1 361 ? 2.692 44.235 -58.197 1.00 105.54 411 LEU B N 1
ATOM 7362 C CA . LEU B 1 361 ? 3.766 43.393 -57.647 1.00 104.45 411 LEU B CA 1
ATOM 7363 C C . LEU B 1 361 ? 4.417 42.459 -58.667 1.00 109.98 411 LEU B C 1
ATOM 7364 O O . LEU B 1 361 ? 3.732 41.849 -59.486 1.00 100.90 411 LEU B O 1
ATOM 7369 N N . ARG B 1 362 ? 5.743 42.354 -58.596 1.00 123.35 412 ARG B N 1
ATOM 7370 C CA . ARG B 1 362 ? 6.540 41.660 -59.608 1.00 126.17 412 ARG B CA 1
ATOM 7371 C C . ARG B 1 362 ? 6.292 40.154 -59.660 1.00 131.91 412 ARG B C 1
ATOM 7372 O O . ARG B 1 362 ? 6.605 39.496 -60.658 1.00 133.05 412 ARG B O 1
ATOM 7380 N N . ASN B 1 363 ? 5.723 39.612 -58.589 1.00 130.23 413 ASN B N 1
ATOM 7381 C CA . ASN B 1 363 ? 5.319 38.212 -58.583 1.00 120.13 413 ASN B CA 1
ATOM 7382 C C . ASN B 1 363 ? 3.811 38.030 -58.471 1.00 118.27 413 ASN B C 1
ATOM 7383 O O . ASN B 1 363 ? 3.344 37.055 -57.878 1.00 120.87 413 ASN B O 1
ATOM 7388 N N . TYR B 1 364 ? 3.055 38.968 -59.044 1.00 111.41 414 TYR B N 1
ATOM 7389 C CA . TYR B 1 364 ? 1.589 38.933 -59.000 1.00 101.36 414 TYR B CA 1
ATOM 7390 C C . TYR B 1 364 ? 1.035 37.858 -59.932 1.00 98.67 414 TYR B C 1
ATOM 7391 O O . TYR B 1 364 ? 0.037 37.222 -59.621 1.00 77.66 414 TYR B O 1
ATOM 7400 N N . ARG B 1 365 ? 1.698 37.647 -61.064 1.00 106.30 415 ARG B N 1
ATOM 7401 C CA . ARG B 1 365 ? 1.248 36.670 -62.050 1.00 113.31 415 ARG B CA 1
ATOM 7402 C C . ARG B 1 365 ? 1.401 35.243 -61.538 1.00 118.08 415 ARG B C 1
ATOM 7403 O O . ARG B 1 365 ? 0.564 34.386 -61.812 1.00 125.32 415 ARG B O 1
ATOM 7411 N N . VAL B 1 366 ? 2.466 34.998 -60.785 1.00 115.91 416 VAL B N 1
ATOM 7412 C CA . VAL B 1 366 ? 2.800 33.652 -60.329 1.00 116.38 416 VAL B CA 1
ATOM 7413 C C . VAL B 1 366 ? 1.884 33.153 -59.201 1.00 115.64 416 VAL B C 1
ATOM 7414 O O . VAL B 1 366 ? 1.247 32.087 -59.319 1.00 117.73 416 VAL B O 1
ATOM 7418 N N . ASN B 1 367 ? 1.837 33.931 -58.116 1.00 112.33 417 ASN B N 1
ATOM 7419 C CA . ASN B 1 367 ? 1.034 33.629 -56.924 1.00 107.49 417 ASN B CA 1
ATOM 7420 C C . ASN B 1 367 ? -0.375 33.126 -57.240 1.00 110.22 417 ASN B C 1
ATOM 7421 O O . ASN B 1 367 ? -0.852 32.125 -56.662 1.00 115.79 417 ASN B O 1
ATOM 7426 N N . ILE B 1 368 ? -1.028 33.836 -58.159 1.00 98.38 418 ILE B N 1
ATOM 7427 C CA . ILE B 1 368 ? -2.357 33.492 -58.636 1.00 87.00 418 ILE B CA 1
ATOM 7428 C C . ILE B 1 368 ? -2.403 32.034 -59.078 1.00 94.38 418 ILE B C 1
ATOM 7429 O O . ILE B 1 368 ? -3.247 31.244 -58.617 1.00 99.18 418 ILE B O 1
ATOM 7442 N N . ALA B 1 370 ? -0.295 29.651 -58.395 1.00 92.78 420 ALA B N 1
ATOM 7443 C CA . ALA B 1 370 ? -0.049 28.790 -57.236 1.00 94.21 420 ALA B CA 1
ATOM 7444 C C . ALA B 1 370 ? -1.346 28.464 -56.460 1.00 100.39 420 ALA B C 1
ATOM 7445 O O . ALA B 1 370 ? -1.575 27.309 -56.049 1.00 98.70 420 ALA B O 1
ATOM 7447 N N . ASN B 1 371 ? -2.195 29.477 -56.274 1.00 103.07 421 ASN B N 1
ATOM 7448 C CA . ASN B 1 371 ? -3.516 29.280 -55.655 1.00 92.17 421 ASN B CA 1
ATOM 7449 C C . ASN B 1 371 ? -4.460 28.409 -56.476 1.00 85.29 421 ASN B C 1
ATOM 7450 O O . ASN B 1 371 ? -5.201 27.542 -55.943 1.00 89.78 421 ASN B O 1
ATOM 7455 N N . ILE B 1 372 ? -4.443 28.657 -57.779 1.00 74.24 422 ILE B N 1
ATOM 7456 C CA . ILE B 1 372 ? -5.192 27.815 -58.686 1.00 75.17 422 ILE B CA 1
ATOM 7457 C C . ILE B 1 372 ? -4.821 26.346 -58.459 1.00 77.55 422 ILE B C 1
ATOM 7458 O O . ILE B 1 372 ? -5.693 25.473 -58.426 1.00 69.49 422 ILE B O 1
ATOM 7463 N N . ASN B 1 373 ? -3.534 26.074 -58.261 1.00 84.16 423 ASN B N 1
ATOM 7464 C CA . ASN B 1 373 ? -3.111 24.696 -58.009 1.00 90.30 423 ASN B CA 1
ATOM 7465 C C . ASN B 1 373 ? -3.385 24.224 -56.583 1.00 102.92 423 ASN B C 1
ATOM 7466 O O . ASN B 1 373 ? -3.381 23.022 -56.306 1.00 112.88 423 ASN B O 1
ATOM 7471 N N . ASN B 1 374 ? -3.607 25.165 -55.672 1.00 101.25 424 ASN B N 1
ATOM 7472 C CA . ASN B 1 374 ? -4.130 24.795 -54.362 1.00 97.28 424 ASN B CA 1
ATOM 7473 C C . ASN B 1 374 ? -5.489 24.116 -54.477 1.00 90.57 424 ASN B C 1
ATOM 7474 O O . ASN B 1 374 ? -5.706 23.035 -53.901 1.00 90.06 424 ASN B O 1
ATOM 7479 N N . CYS B 1 375 ? -6.395 24.753 -55.230 1.00 86.63 425 CYS B N 1
ATOM 7480 C CA . CYS B 1 375 ? -7.772 24.236 -55.383 1.00 79.46 425 CYS B CA 1
ATOM 7481 C C . CYS B 1 375 ? -7.863 22.761 -55.788 1.00 74.88 425 CYS B C 1
ATOM 7482 O O . CYS B 1 375 ? -8.837 22.067 -55.471 1.00 67.16 425 CYS B O 1
ATOM 7485 N N . LEU B 1 376 ? -6.841 22.290 -56.488 1.00 75.70 426 LEU B N 1
ATOM 7486 C CA . LEU B 1 376 ? -6.750 20.892 -56.861 1.00 74.99 426 LEU B CA 1
ATOM 7487 C C . LEU B 1 376 ? -6.655 20.030 -55.628 1.00 85.42 426 LEU B C 1
ATOM 7488 O O . LEU B 1 376 ? -7.500 19.148 -55.401 1.00 86.92 426 LEU B O 1
ATOM 7493 N N . PHE B 1 377 ? -5.602 20.276 -54.847 1.00 91.27 427 PHE B N 1
ATOM 7494 C CA . PHE B 1 377 ? -5.354 19.517 -53.627 1.00 101.64 427 PHE B CA 1
ATOM 7495 C C . PHE B 1 377 ? -6.547 19.581 -52.683 1.00 94.94 427 PHE B C 1
ATOM 7496 O O . PHE B 1 377 ? -6.925 18.572 -52.096 1.00 76.70 427 PHE B O 1
ATOM 7504 N N . PHE B 1 378 ? -7.137 20.766 -52.546 1.00 88.03 428 PHE B N 1
ATOM 7505 C CA . PHE B 1 378 ? -8.346 20.918 -51.734 1.00 78.97 428 PHE B CA 1
ATOM 7506 C C . PHE B 1 378 ? -9.492 20.002 -52.173 1.00 76.85 428 PHE B C 1
ATOM 7507 O O . PHE B 1 378 ? -10.005 19.237 -51.355 1.00 79.89 428 PHE B O 1
ATOM 7515 N N . TRP B 1 379 ? -9.901 20.087 -53.444 1.00 82.42 429 TRP B N 1
ATOM 7516 C CA . TRP B 1 379 ? -10.994 19.240 -53.957 1.00 90.85 429 TRP B CA 1
ATOM 7517 C C . TRP B 1 379 ? -10.700 17.788 -53.675 1.00 80.41 429 TRP B C 1
ATOM 7518 O O . TRP B 1 379 ? -11.482 17.069 -53.020 1.00 72.52 429 TRP B O 1
ATOM 7529 N N . THR B 1 380 ? -9.540 17.392 -54.190 1.00 79.89 430 THR B N 1
ATOM 7530 C CA . THR B 1 380 ? -9.026 16.035 -54.106 1.00 90.23 430 THR B CA 1
ATOM 7531 C C . THR B 1 380 ? -9.122 15.472 -52.683 1.00 91.36 430 THR B C 1
ATOM 7532 O O . THR B 1 380 ? -9.720 14.421 -52.456 1.00 78.33 430 THR B O 1
ATOM 7536 N N . SER B 1 381 ? -8.561 16.203 -51.728 1.00 93.65 431 SER B N 1
ATOM 7537 C CA . SER B 1 381 ? -8.443 15.724 -50.353 1.00 95.83 431 SER B CA 1
ATOM 7538 C C . SER B 1 381 ? -9.739 15.813 -49.518 1.00 98.53 431 SER B C 1
ATOM 7539 O O . SER B 1 381 ? -10.032 14.902 -48.737 1.00 103.47 431 SER B O 1
ATOM 7542 N N . VAL B 1 382 ? -10.507 16.894 -49.677 1.00 95.19 432 VAL B N 1
ATOM 7543 C CA . VAL B 1 382 ? -11.805 17.020 -49.001 1.00 102.46 432 VAL B CA 1
ATOM 7544 C C . VAL B 1 382 ? -12.764 15.899 -49.397 1.00 105.92 432 VAL B C 1
ATOM 7545 O O . VAL B 1 382 ? -13.373 15.255 -48.521 1.00 111.90 432 VAL B O 1
ATOM 7549 N N . GLU B 1 383 ? -12.891 15.677 -50.711 1.00 106.22 433 GLU B N 1
ATOM 7550 C CA . GLU B 1 383 ? -13.743 14.608 -51.239 1.00 109.29 433 GLU B CA 1
ATOM 7551 C C . GLU B 1 383 ? -13.465 13.302 -50.508 1.00 113.47 433 GLU B C 1
ATOM 7552 O O . GLU B 1 383 ? -14.365 12.697 -49.923 1.00 117.12 433 GLU B O 1
ATOM 7558 N N . GLN B 1 384 ? -12.199 12.897 -50.527 1.00 116.12 434 GLN B N 1
ATOM 7559 C CA . GLN B 1 384 ? -11.728 11.711 -49.814 1.00 118.53 434 GLN B CA 1
ATOM 7560 C C . GLN B 1 384 ? -12.075 11.735 -48.327 1.00 114.72 434 GLN B C 1
ATOM 7561 O O . GLN B 1 384 ? -12.937 10.980 -47.882 1.00 112.20 434 GLN B O 1
ATOM 7567 N N . LYS B 1 385 ? -11.413 12.620 -47.580 1.00 117.60 435 LYS B N 1
ATOM 7568 C CA . LYS B 1 385 ? -11.519 12.674 -46.117 1.00 121.08 435 LYS B CA 1
ATOM 7569 C C . LYS B 1 385 ? -12.936 12.693 -45.549 1.00 115.98 435 LYS B C 1
ATOM 7570 O O . LYS B 1 385 ? -13.242 11.945 -44.614 1.00 113.88 435 LYS B O 1
ATOM 7576 N N . TRP B 1 386 ? -13.794 13.550 -46.095 1.00 111.74 436 TRP B N 1
ATOM 7577 C CA . TRP B 1 386 ? -15.113 13.716 -45.498 1.00 113.22 436 TRP B CA 1
ATOM 7578 C C . TRP B 1 386 ? -16.124 12.670 -45.928 1.00 116.85 436 TRP B C 1
ATOM 7579 O O . TRP B 1 386 ? -16.786 12.044 -45.087 1.00 116.85 436 TRP B O 1
ATOM 7590 N N . GLN B 1 387 ? -16.230 12.490 -47.240 1.00 120.08 437 GLN B N 1
ATOM 7591 C CA . GLN B 1 387 ? -17.271 11.659 -47.832 1.00 128.83 437 GLN B CA 1
ATOM 7592 C C . GLN B 1 387 ? -18.658 12.138 -47.427 1.00 128.15 437 GLN B C 1
ATOM 7593 O O . GLN B 1 387 ? -19.273 11.606 -46.497 1.00 125.22 437 GLN B O 1
ATOM 7599 N N . ILE B 1 388 ? -19.127 13.165 -48.130 1.00 128.05 438 ILE B N 1
ATOM 7600 C CA . ILE B 1 388 ? -20.470 13.689 -47.937 1.00 131.14 438 ILE B CA 1
ATOM 7601 C C . ILE B 1 388 ? -21.229 13.650 -49.262 1.00 136.82 438 ILE B C 1
ATOM 7602 O O . ILE B 1 388 ? -20.675 13.279 -50.302 1.00 132.03 438 ILE B O 1
ATOM 7607 N N . SER B 1 389 ? -22.504 14.021 -49.205 1.00 144.70 439 SER B N 1
ATOM 7608 C CA . SER B 1 389 ? -23.339 14.166 -50.384 1.00 145.59 439 SER B CA 1
ATOM 7609 C C . SER B 1 389 ? -22.654 15.112 -51.377 1.00 144.14 439 SER B C 1
ATOM 7610 O O . SER B 1 389 ? -21.945 16.035 -50.973 1.00 138.62 439 SER B O 1
ATOM 7613 N N . HIS B 1 390 ? -22.845 14.875 -52.671 1.00 145.92 440 HIS B N 1
ATOM 7614 C CA . HIS B 1 390 ? -22.166 15.680 -53.687 1.00 145.88 440 HIS B CA 1
ATOM 7615 C C . HIS B 1 390 ? -22.629 17.134 -53.663 1.00 146.10 440 HIS B C 1
ATOM 7616 O O . HIS B 1 390 ? -21.827 18.059 -53.868 1.00 148.96 440 HIS B O 1
ATOM 7623 N N . ASP B 1 391 ? -23.915 17.337 -53.394 1.00 144.83 441 ASP B N 1
ATOM 7624 C CA . ASP B 1 391 ? -24.417 18.685 -53.185 1.00 151.45 441 ASP B CA 1
ATOM 7625 C C . ASP B 1 391 ? -23.690 19.318 -52.002 1.00 153.96 441 ASP B C 1
ATOM 7626 O O . ASP B 1 391 ? -23.356 20.500 -52.036 1.00 156.42 441 ASP B O 1
ATOM 7631 N N . SER B 1 392 ? -23.429 18.523 -50.967 1.00 149.87 442 SER B N 1
ATOM 7632 C CA . SER B 1 392 ? -22.713 19.013 -49.788 1.00 146.56 442 SER B CA 1
ATOM 7633 C C . SER B 1 392 ? -21.281 19.424 -50.123 1.00 138.85 442 SER B C 1
ATOM 7634 O O . SER B 1 392 ? -20.819 20.501 -49.711 1.00 143.86 442 SER B O 1
ATOM 7637 N N . LEU B 1 393 ? -20.587 18.558 -50.864 1.00 123.72 443 LEU B N 1
ATOM 7638 C CA . LEU B 1 393 ? -19.217 18.818 -51.305 1.00 110.34 443 LEU B CA 1
ATOM 7639 C C . LEU B 1 393 ? -19.165 20.143 -52.031 1.00 107.86 443 LEU B C 1
ATOM 7640 O O . LEU B 1 393 ? -18.317 20.998 -51.748 1.00 107.05 443 LEU B O 1
ATOM 7645 N N . ASN B 1 394 ? -20.079 20.308 -52.977 1.00 112.63 444 ASN B N 1
ATOM 7646 C CA . ASN B 1 394 ? -20.092 21.519 -53.785 1.00 111.05 444 ASN B CA 1
ATOM 7647 C C . ASN B 1 394 ? -20.453 22.781 -52.973 1.00 113.56 444 ASN B C 1
ATOM 7648 O O . ASN B 1 394 ? -19.868 23.858 -53.180 1.00 119.54 444 ASN B O 1
ATOM 7653 N N . ARG B 1 395 ? -21.383 22.626 -52.028 1.00 104.21 445 ARG B N 1
ATOM 7654 C CA . ARG B 1 395 ? -21.742 23.698 -51.099 1.00 103.73 445 ARG B CA 1
ATOM 7655 C C . ARG B 1 395 ? -20.509 24.224 -50.354 1.00 93.08 445 ARG B C 1
ATOM 7656 O O . ARG B 1 395 ? -20.244 25.430 -50.346 1.00 79.44 445 ARG B O 1
ATOM 7664 N N . LEU B 1 396 ? -19.766 23.306 -49.734 1.00 95.99 446 LEU B N 1
ATOM 7665 C CA . LEU B 1 396 ? -18.580 23.659 -48.949 1.00 92.10 446 LEU B CA 1
ATOM 7666 C C . LEU B 1 396 ? -17.469 24.256 -49.802 1.00 93.88 446 LEU B C 1
ATOM 7667 O O . LEU B 1 396 ? -16.894 25.295 -49.454 1.00 88.37 446 LEU B O 1
ATOM 7672 N N . LEU B 1 397 ? -17.163 23.586 -50.913 1.00 98.91 447 LEU B N 1
ATOM 7673 C CA . LEU B 1 397 ? -16.032 23.980 -51.756 1.00 91.45 447 LEU B CA 1
ATOM 7674 C C . LEU B 1 397 ? -16.364 25.122 -52.706 1.00 82.32 447 LEU B C 1
ATOM 7675 O O . LEU B 1 397 ? -15.533 25.506 -53.526 1.00 76.49 447 LEU B O 1
ATOM 7680 N N . GLU B 1 398 ? -17.573 25.662 -52.593 1.00 85.19 448 GLU B N 1
ATOM 7681 C CA . GLU B 1 398 ? -17.998 26.755 -53.468 1.00 87.52 448 GLU B CA 1
ATOM 7682 C C . GLU B 1 398 ? -17.078 27.994 -53.511 1.00 77.21 448 GLU B C 1
ATOM 7683 O O . GLU B 1 398 ? -16.771 28.487 -54.594 1.00 70.50 448 GLU B O 1
ATOM 7689 N N . PRO B 1 399 ? -16.631 28.507 -52.349 1.00 73.15 449 PRO B N 1
ATOM 7690 C CA . PRO B 1 399 ? -15.779 29.697 -52.503 1.00 67.97 449 PRO B CA 1
ATOM 7691 C C . PRO B 1 399 ? -14.411 29.389 -53.124 1.00 67.76 449 PRO B C 1
ATOM 7692 O O . PRO B 1 399 ? -13.642 30.315 -53.398 1.00 66.88 449 PRO B O 1
ATOM 7696 N N . LEU B 1 400 ? -14.116 28.112 -53.352 1.00 69.63 450 LEU B N 1
ATOM 7697 C CA . LEU B 1 400 ? -12.886 27.749 -54.040 1.00 72.32 450 LEU B CA 1
ATOM 7698 C C . LEU B 1 400 ? -13.062 27.787 -55.542 1.00 69.67 450 LEU B C 1
ATOM 7699 O O . LEU B 1 400 ? -12.083 27.839 -56.271 1.00 68.26 450 LEU B O 1
ATOM 7704 N N . LYS B 1 401 ? -14.307 27.742 -56.003 1.00 71.11 451 LYS B N 1
ATOM 7705 C CA . LYS B 1 401 ? -14.587 27.908 -57.422 1.00 72.60 451 LYS B CA 1
ATOM 7706 C C . LYS B 1 401 ? -14.424 29.386 -57.733 1.00 70.06 451 LYS B C 1
ATOM 7707 O O . LYS B 1 401 ? -13.732 29.765 -58.672 1.00 60.84 451 LYS B O 1
ATOM 7713 N N . ASP B 1 402 ? -15.043 30.222 -56.911 1.00 76.29 452 ASP B N 1
ATOM 7714 C CA . ASP B 1 402 ? -14.996 31.658 -57.131 1.00 82.50 452 ASP B CA 1
ATOM 7715 C C . ASP B 1 402 ? -13.577 32.191 -57.002 1.00 87.81 452 ASP B C 1
ATOM 7716 O O . ASP B 1 402 ? -13.249 33.247 -57.538 1.00 88.58 452 ASP B O 1
ATOM 7721 N N . LEU B 1 403 ? -12.735 31.457 -56.290 1.00 93.63 453 LEU B N 1
ATOM 7722 C CA . LEU B 1 403 ? -11.329 31.813 -56.204 1.00 97.57 453 LEU B CA 1
ATOM 7723 C C . LEU B 1 403 ? -10.643 31.485 -57.535 1.00 98.37 453 LEU B C 1
ATOM 7724 O O . LEU B 1 403 ? -9.945 32.315 -58.112 1.00 97.89 453 LEU B O 1
ATOM 7729 N N . LYS B 1 404 ? -10.880 30.272 -58.023 1.00 97.62 454 LYS B N 1
ATOM 7730 C CA . LYS B 1 404 ? -10.295 29.768 -59.264 1.00 90.54 454 LYS B CA 1
ATOM 7731 C C . LYS B 1 404 ? -10.760 30.591 -60.458 1.00 90.28 454 LYS B C 1
ATOM 7732 O O . LYS B 1 404 ? -10.028 30.758 -61.429 1.00 86.70 454 LYS B O 1
ATOM 7738 N N . ALA B 1 405 ? -11.988 31.097 -60.371 1.00 93.08 455 ALA B N 1
ATOM 7739 C CA . ALA B 1 405 ? -12.605 31.856 -61.449 1.00 55.35 455 ALA B CA 1
ATOM 7740 C C . ALA B 1 405 ? -12.080 33.278 -61.542 1.00 56.19 455 ALA B C 1
ATOM 7741 O O . ALA B 1 405 ? -11.597 33.678 -62.591 1.00 62.50 455 ALA B O 1
ATOM 7743 N N . HIS B 1 406 ? -12.173 34.047 -60.457 1.00 64.91 456 HIS B N 1
ATOM 7744 C CA . HIS B 1 406 ? -11.637 35.415 -60.441 1.00 69.52 456 HIS B CA 1
ATOM 7745 C C . HIS B 1 406 ? -10.144 35.413 -60.771 1.00 74.21 456 HIS B C 1
ATOM 7746 O O . HIS B 1 406 ? -9.608 36.374 -61.332 1.00 60.54 456 HIS B O 1
ATOM 7753 N N . GLY B 1 407 ? -9.485 34.313 -60.424 1.00 77.88 457 GLY B N 1
ATOM 7754 C CA . GLY B 1 407 ? -8.065 34.152 -60.661 1.00 83.88 457 GLY B CA 1
ATOM 7755 C C . GLY B 1 407 ? -7.743 33.987 -62.127 1.00 83.06 457 GLY B C 1
ATOM 7756 O O . GLY B 1 407 ? -6.815 34.612 -62.631 1.00 84.45 457 GLY B O 1
ATOM 7757 N N . PHE B 1 408 ? -8.500 33.132 -62.806 1.00 80.01 458 PHE B N 1
ATOM 7758 C CA . PHE B 1 408 ? -8.390 32.988 -64.253 1.00 77.69 458 PHE B CA 1
ATOM 7759 C C . PHE B 1 408 ? -8.732 34.299 -64.959 1.00 79.01 458 PHE B C 1
ATOM 7760 O O . PHE B 1 408 ? -7.888 34.861 -65.681 1.00 58.90 458 PHE B O 1
ATOM 7768 N N . ASP B 1 409 ? -9.960 34.778 -64.713 1.00 76.40 459 ASP B N 1
ATOM 7769 C CA . ASP B 1 409 ? -10.483 36.059 -65.220 1.00 72.89 459 ASP B CA 1
ATOM 7770 C C . ASP B 1 409 ? -9.411 37.128 -65.268 1.00 81.27 459 ASP B C 1
ATOM 7771 O O . ASP B 1 409 ? -9.386 37.963 -66.169 1.00 86.41 459 ASP B O 1
ATOM 7776 N N . THR B 1 410 ? -8.522 37.079 -64.283 1.00 80.96 460 THR B N 1
ATOM 7777 C CA . THR B 1 410 ? -7.480 38.069 -64.132 1.00 79.34 460 THR B CA 1
ATOM 7778 C C . THR B 1 410 ? -6.307 37.810 -65.047 1.00 88.97 460 THR B C 1
ATOM 7779 O O . THR B 1 410 ? -5.927 38.704 -65.782 1.00 107.55 460 THR B O 1
ATOM 7783 N N . LEU B 1 411 ? -5.722 36.616 -65.043 1.00 63.52 461 LEU B N 1
ATOM 7784 C CA . LEU B 1 411 ? -4.575 36.433 -65.939 1.00 86.62 461 LEU B CA 1
ATOM 7785 C C . LEU B 1 411 ? -4.990 36.334 -67.408 1.00 90.83 461 LEU B C 1
ATOM 7786 O O . LEU B 1 411 ? -4.159 36.458 -68.320 1.00 94.84 461 LEU B O 1
ATOM 7791 N N . LEU B 1 412 ? -6.288 36.147 -67.627 1.00 88.62 462 LEU B N 1
ATOM 7792 C CA . LEU B 1 412 ? -6.849 36.197 -68.972 1.00 89.46 462 LEU B CA 1
ATOM 7793 C C . LEU B 1 412 ? -7.457 37.558 -69.272 1.00 91.25 462 LEU B C 1
ATOM 7794 O O . LEU B 1 412 ? -8.274 37.692 -70.168 1.00 94.30 462 LEU B O 1
ATOM 7799 N N . GLN B 1 413 ? -7.086 38.573 -68.514 1.00 96.35 463 GLN B N 1
ATOM 7800 C CA . GLN B 1 413 ? -7.635 39.887 -68.779 1.00 95.13 463 GLN B CA 1
ATOM 7801 C C . GLN B 1 413 ? -6.839 40.544 -69.890 1.00 84.33 463 GLN B C 1
ATOM 7802 O O . GLN B 1 413 ? -7.406 41.214 -70.750 1.00 84.42 463 GLN B O 1
ATOM 7808 N N . SER B 1 414 ? -5.525 40.336 -69.879 1.00 73.91 464 SER B N 1
ATOM 7809 C CA . SER B 1 414 ? -4.649 41.048 -70.800 1.00 76.27 464 SER B CA 1
ATOM 7810 C C . SER B 1 414 ? -4.762 40.514 -72.224 1.00 78.59 464 SER B C 1
ATOM 7811 O O . SER B 1 414 ? -4.781 41.286 -73.179 1.00 81.31 464 SER B O 1
ATOM 7814 N N . LEU B 1 415 ? -4.866 39.198 -72.365 1.00 72.89 465 LEU B N 1
ATOM 7815 C CA . LEU B 1 415 ? -4.956 38.596 -73.690 1.00 69.36 465 LEU B CA 1
ATOM 7816 C C . LEU B 1 415 ? -6.332 38.781 -74.332 1.00 71.74 465 LEU B C 1
ATOM 7817 O O . LEU B 1 415 ? -6.452 38.810 -75.555 1.00 81.51 465 LEU B O 1
ATOM 7822 N N . PHE B 1 416 ? -7.369 38.929 -73.518 1.00 63.02 466 PHE B N 1
ATOM 7823 C CA . PHE B 1 416 ? -8.698 39.166 -74.062 1.00 68.43 466 PHE B CA 1
ATOM 7824 C C . PHE B 1 416 ? -8.902 40.597 -74.540 1.00 79.79 466 PHE B C 1
ATOM 7825 O O . PHE B 1 416 ? -9.837 40.861 -75.283 1.00 93.99 466 PHE B O 1
ATOM 7833 N N . LEU B 1 417 ? -8.040 41.518 -74.121 1.00 78.09 467 LEU B N 1
ATOM 7834 C CA . LEU B 1 417 ? -8.156 42.906 -74.568 1.00 84.32 467 LEU B CA 1
ATOM 7835 C C . LEU B 1 417 ? -7.162 43.261 -75.678 1.00 94.78 467 LEU B C 1
ATOM 7836 O O . LEU B 1 417 ? -7.046 44.425 -76.075 1.00 98.59 467 LEU B O 1
ATOM 7841 N N . ASP B 1 418 ? -6.441 42.252 -76.161 1.00 102.63 468 ASP B N 1
ATOM 7842 C CA . ASP B 1 418 ? -5.598 42.389 -77.351 1.00 104.47 468 ASP B CA 1
ATOM 7843 C C . ASP B 1 418 ? -6.283 41.611 -78.464 1.00 90.79 468 ASP B C 1
ATOM 7844 O O . ASP B 1 418 ? -5.740 41.408 -79.547 1.00 89.17 468 ASP B O 1
ATOM 7849 N N . LEU B 1 419 ? -7.485 41.154 -78.162 1.00 79.61 469 LEU B N 1
ATOM 7850 C CA . LEU B 1 419 ? -8.281 40.417 -79.113 1.00 85.69 469 LEU B CA 1
ATOM 7851 C C . LEU B 1 419 ? -9.592 41.169 -79.269 1.00 88.21 469 LEU B C 1
ATOM 7852 O O . LEU B 1 419 ? -10.444 40.799 -80.080 1.00 99.07 469 LEU B O 1
ATOM 7857 N N . LYS B 1 420 ? -9.756 42.225 -78.475 1.00 75.24 470 LYS B N 1
ATOM 7858 C CA . LYS B 1 420 ? -10.941 43.066 -78.590 1.00 76.15 470 LYS B CA 1
ATOM 7859 C C . LYS B 1 420 ? -10.958 43.828 -79.919 1.00 76.69 470 LYS B C 1
ATOM 7860 O O . LYS B 1 420 ? -12.007 43.903 -80.566 1.00 72.37 470 LYS B O 1
ATOM 7866 N N . PRO B 1 421 ? -9.801 44.387 -80.336 1.00 85.02 471 PRO B N 1
ATOM 7867 C CA . PRO B 1 421 ? -9.720 44.969 -81.683 1.00 84.66 471 PRO B CA 1
ATOM 7868 C C . PRO B 1 421 ? -9.487 43.948 -82.809 1.00 87.63 471 PRO B C 1
ATOM 7869 O O . PRO B 1 421 ? -10.133 44.071 -83.846 1.00 90.18 471 PRO B O 1
ATOM 7873 N N . LEU B 1 422 ? -8.590 42.977 -82.620 1.00 85.61 472 LEU B N 1
ATOM 7874 C CA . LEU B 1 422 ? -8.292 41.984 -83.663 1.00 78.36 472 LEU B CA 1
ATOM 7875 C C . LEU B 1 422 ? -9.543 41.333 -84.228 1.00 69.26 472 LEU B C 1
ATOM 7876 O O . LEU B 1 422 ? -9.607 41.006 -85.407 1.00 71.03 472 LEU B O 1
ATOM 7881 N N . PHE B 1 423 ? -10.534 41.147 -83.368 1.00 67.34 473 PHE B N 1
ATOM 7882 C CA . PHE B 1 423 ? -11.821 40.599 -83.764 1.00 73.14 473 PHE B CA 1
ATOM 7883 C C . PHE B 1 423 ? -12.748 41.624 -84.409 1.00 73.29 473 PHE B C 1
ATOM 7884 O O . PHE B 1 423 ? -13.690 41.245 -85.092 1.00 71.00 473 PHE B O 1
ATOM 7892 N N . LYS B 1 424 ? -12.515 42.913 -84.177 1.00 74.52 474 LYS B N 1
ATOM 7893 C CA . LYS B 1 424 ? -13.310 43.926 -84.869 1.00 77.61 474 LYS B CA 1
ATOM 7894 C C . LYS B 1 424 ? -12.990 43.882 -86.366 1.00 74.93 474 LYS B C 1
ATOM 7895 O O . LYS B 1 424 ? -13.873 44.068 -87.211 1.00 68.68 474 LYS B O 1
ATOM 7901 N N . LYS B 1 425 ? -11.729 43.592 -86.682 1.00 70.80 475 LYS B N 1
ATOM 7902 C CA . LYS B 1 425 ? -11.246 43.550 -88.061 1.00 71.10 475 LYS B CA 1
ATOM 7903 C C . LYS B 1 425 ? -12.053 42.648 -88.995 1.00 69.44 475 LYS B C 1
ATOM 7904 O O . LYS B 1 425 ? -11.885 42.687 -90.199 1.00 72.89 475 LYS B O 1
ATOM 7910 N N . PHE B 1 426 ? -12.930 41.827 -88.450 1.00 71.04 476 PHE B N 1
ATOM 7911 C CA . PHE B 1 426 ? -13.746 40.997 -89.307 1.00 69.49 476 PHE B CA 1
ATOM 7912 C C . PHE B 1 426 ? -14.851 41.828 -89.901 1.00 70.19 476 PHE B C 1
ATOM 7913 O O . PHE B 1 426 ? -14.897 42.013 -91.107 1.00 78.07 476 PHE B O 1
ATOM 7921 N N . THR B 1 427 ? -15.720 42.361 -89.054 1.00 73.47 477 THR B N 1
ATOM 7922 C CA . THR B 1 427 ? -16.797 43.214 -89.533 1.00 83.87 477 THR B CA 1
ATOM 7923 C C . THR B 1 427 ? -16.211 44.492 -90.118 1.00 91.82 477 THR B C 1
ATOM 7924 O O . THR B 1 427 ? -16.841 45.157 -90.949 1.00 97.12 477 THR B O 1
ATOM 7928 N N . GLN B 1 428 ? -14.995 44.816 -89.690 1.00 84.15 478 GLN B N 1
ATOM 7929 C CA . GLN B 1 428 ? -14.289 45.984 -90.191 1.00 93.40 478 GLN B CA 1
ATOM 7930 C C . GLN B 1 428 ? -13.728 45.784 -91.593 1.00 93.08 478 GLN B C 1
ATOM 7931 O O . GLN B 1 428 ? -13.772 46.700 -92.391 1.00 73.40 478 GLN B O 1
ATOM 7937 N N . THR B 1 429 ? -13.202 44.597 -91.892 1.00 92.63 479 THR B N 1
ATOM 7938 C CA . THR B 1 429 ? -12.755 44.294 -93.253 1.00 94.21 479 THR B CA 1
ATOM 7939 C C . THR B 1 429 ? -13.851 43.669 -94.102 1.00 89.72 479 THR B C 1
ATOM 7940 O O . THR B 1 429 ? -13.563 43.094 -95.146 1.00 89.29 479 THR B O 1
ATOM 7944 N N . ARG B 1 430 ? -15.098 43.764 -93.653 1.00 68.61 480 ARG B N 1
ATOM 7945 C CA . ARG B 1 430 ? -16.192 43.048 -94.289 1.00 67.11 480 ARG B CA 1
ATOM 7946 C C . ARG B 1 430 ? -15.769 41.634 -94.639 1.00 82.10 480 ARG B C 1
ATOM 7947 O O . ARG B 1 430 ? -16.209 41.100 -95.646 1.00 88.51 480 ARG B O 1
ATOM 7955 N N . TRP B 1 431 ? -14.881 41.064 -93.822 1.00 78.76 481 TRP B N 1
ATOM 7956 C CA . TRP B 1 431 ? -14.401 39.691 -93.968 1.00 76.67 481 TRP B CA 1
ATOM 7957 C C . TRP B 1 431 ? -13.564 39.527 -95.222 1.00 77.66 481 TRP B C 1
ATOM 7958 O O . TRP B 1 431 ? -13.640 38.503 -95.905 1.00 79.01 481 TRP B O 1
ATOM 7969 N N . ALA B 1 432 ? -12.767 40.549 -95.517 1.00 78.74 482 ALA B N 1
ATOM 7970 C CA . ALA B 1 432 ? -11.991 40.591 -96.752 1.00 84.23 482 ALA B CA 1
ATOM 7971 C C . ALA B 1 432 ? -11.002 39.444 -96.819 1.00 87.93 482 ALA B C 1
ATOM 7972 O O . ALA B 1 432 ? -10.989 38.675 -97.780 1.00 89.73 482 ALA B O 1
ATOM 7974 N N . ASN B 1 433 ? -10.168 39.349 -95.789 1.00 96.35 483 ASN B N 1
ATOM 7975 C CA . ASN B 1 433 ? -9.209 38.262 -95.645 1.00 97.99 483 ASN B CA 1
ATOM 7976 C C . ASN B 1 433 ? -9.376 37.666 -94.261 1.00 93.62 483 ASN B C 1
ATOM 7977 O O . ASN B 1 433 ? -8.612 37.985 -93.350 1.00 103.61 483 ASN B O 1
ATOM 7982 N N . PRO B 1 434 ? -10.396 36.819 -94.083 1.00 76.19 484 PRO B N 1
ATOM 7983 C CA . PRO B 1 434 ? -10.614 36.263 -92.752 1.00 75.76 484 PRO B CA 1
ATOM 7984 C C . PRO B 1 434 ? -9.443 35.401 -92.270 1.00 77.36 484 PRO B C 1
ATOM 7985 O O . PRO B 1 434 ? -9.102 35.480 -91.084 1.00 82.56 484 PRO B O 1
ATOM 7989 N N . VAL B 1 435 ? -8.826 34.628 -93.165 1.00 71.23 485 VAL B N 1
ATOM 7990 C CA . VAL B 1 435 ? -7.816 33.652 -92.756 1.00 78.06 485 VAL B CA 1
ATOM 7991 C C . VAL B 1 435 ? -6.643 34.316 -92.057 1.00 93.55 485 VAL B C 1
ATOM 7992 O O . VAL B 1 435 ? -6.277 33.935 -90.940 1.00 101.36 485 VAL B O 1
ATOM 7996 N N . GLU B 1 436 ? -6.061 35.314 -92.712 1.00 97.71 486 GLU B N 1
ATOM 7997 C CA . GLU B 1 436 ? -4.960 36.052 -92.114 1.00 105.90 486 GLU B CA 1
ATOM 7998 C C . GLU B 1 436 ? -5.381 36.741 -90.807 1.00 98.55 486 GLU B C 1
ATOM 7999 O O . GLU B 1 436 ? -4.621 36.753 -89.846 1.00 99.89 486 GLU B O 1
ATOM 8005 N N . THR B 1 437 ? -6.592 37.288 -90.758 1.00 87.64 487 THR B N 1
ATOM 8006 C CA . THR B 1 437 ? -7.050 37.953 -89.543 1.00 84.08 487 THR B CA 1
ATOM 8007 C C . THR B 1 437 ? -7.076 36.968 -88.375 1.00 87.45 487 THR B C 1
ATOM 8008 O O . THR B 1 437 ? -6.611 37.279 -87.269 1.00 104.10 487 THR B O 1
ATOM 8012 N N . LEU B 1 438 ? -7.588 35.767 -88.619 1.00 75.74 488 LEU B N 1
ATOM 8013 C CA . LEU B 1 438 ? -7.571 34.748 -87.575 1.00 74.67 488 LEU B CA 1
ATOM 8014 C C . LEU B 1 438 ? -6.153 34.213 -87.323 1.00 84.58 488 LEU B C 1
ATOM 8015 O O . LEU B 1 438 ? -5.889 33.604 -86.288 1.00 88.30 488 LEU B O 1
ATOM 8020 N N . GLU B 1 439 ? -5.240 34.437 -88.261 1.00 84.52 489 GLU B N 1
ATOM 8021 C CA . GLU B 1 439 ? -3.852 34.069 -88.026 1.00 94.52 489 GLU B CA 1
ATOM 8022 C C . GLU B 1 439 ? -3.229 35.058 -87.059 1.00 94.43 489 GLU B C 1
ATOM 8023 O O . GLU B 1 439 ? -2.393 34.699 -86.238 1.00 99.54 489 GLU B O 1
ATOM 8029 N N . GLU B 1 440 ? -3.654 36.308 -87.169 1.00 95.57 490 GLU B N 1
ATOM 8030 C CA . GLU B 1 440 ? -3.203 37.377 -86.296 1.00 103.67 490 GLU B CA 1
ATOM 8031 C C . GLU B 1 440 ? -3.691 37.053 -84.903 1.00 97.71 490 GLU B C 1
ATOM 8032 O O . GLU B 1 440 ? -2.935 37.116 -83.926 1.00 101.22 490 GLU B O 1
ATOM 8038 N N . ILE B 1 441 ? -4.969 36.692 -84.826 1.00 90.90 491 ILE B N 1
ATOM 8039 C CA . ILE B 1 441 ? -5.578 36.277 -83.565 1.00 87.09 491 ILE B CA 1
ATOM 8040 C C . ILE B 1 441 ? -4.903 35.061 -82.914 1.00 88.51 491 ILE B C 1
ATOM 8041 O O . ILE B 1 441 ? -4.573 35.095 -81.728 1.00 95.07 491 ILE B O 1
ATOM 8046 N N . ILE B 1 442 ? -4.697 33.996 -83.683 1.00 82.55 492 ILE B N 1
ATOM 8047 C CA . ILE B 1 442 ? -4.055 32.791 -83.158 1.00 67.11 492 ILE B CA 1
ATOM 8048 C C . ILE B 1 442 ? -2.610 33.023 -82.742 1.00 77.70 492 ILE B C 1
ATOM 8049 O O . ILE B 1 442 ? -2.150 32.461 -81.753 1.00 79.95 492 ILE B O 1
ATOM 8054 N N . THR B 1 443 ? -1.889 33.854 -83.484 1.00 72.63 493 THR B N 1
ATOM 8055 C CA . THR B 1 443 ? -0.528 34.192 -83.077 1.00 102.04 493 THR B CA 1
ATOM 8056 C C . THR B 1 443 ? -0.528 34.961 -81.750 1.00 100.10 493 THR B C 1
ATOM 8057 O O . THR B 1 443 ? 0.240 34.624 -80.843 1.00 76.16 493 THR B O 1
ATOM 8061 N N . THR B 1 444 ? -1.390 35.980 -81.639 1.00 100.66 494 THR B N 1
ATOM 8062 C CA . THR B 1 444 ? -1.532 36.742 -80.382 1.00 101.93 494 THR B CA 1
ATOM 8063 C C . THR B 1 444 ? -1.865 35.820 -79.210 1.00 95.47 494 THR B C 1
ATOM 8064 O O . THR B 1 444 ? -1.351 35.985 -78.101 1.00 95.05 494 THR B O 1
ATOM 8068 N N . VAL B 1 445 ? -2.734 34.849 -79.464 1.00 85.86 495 VAL B N 1
ATOM 8069 C CA . VAL B 1 445 ? -3.082 33.869 -78.447 1.00 85.52 495 VAL B CA 1
ATOM 8070 C C . VAL B 1 445 ? -1.873 33.020 -78.065 1.00 99.00 495 VAL B C 1
ATOM 8071 O O . VAL B 1 445 ? -1.612 32.804 -76.880 1.00 109.58 495 VAL B O 1
ATOM 8075 N N . SER B 1 446 ? -1.113 32.568 -79.056 1.00 103.55 496 SER B N 1
ATOM 8076 C CA . SER B 1 446 ? -0.014 31.650 -78.776 1.00 107.81 496 SER B CA 1
ATOM 8077 C C . SER B 1 446 ? 1.195 32.330 -78.116 1.00 115.92 496 SER B C 1
ATOM 8078 O O . SER B 1 446 ? 2.172 31.665 -77.766 1.00 122.73 496 SER B O 1
ATOM 8081 N N . SER B 1 447 ? 1.121 33.648 -77.937 1.00 113.24 497 SER B N 1
ATOM 8082 C CA . SER B 1 447 ? 2.154 34.379 -77.205 1.00 113.29 497 SER B CA 1
ATOM 8083 C C . SER B 1 447 ? 1.926 34.252 -75.705 1.00 104.08 497 SER B C 1
ATOM 8084 O O . SER B 1 447 ? 2.761 34.670 -74.906 1.00 109.57 497 SER B O 1
ATOM 8087 N N . SER B 1 448 ? 0.789 33.671 -75.332 1.00 94.76 498 SER B N 1
ATOM 8088 C CA . SER B 1 448 ? 0.393 33.565 -73.929 1.00 94.33 498 SER B CA 1
ATOM 8089 C C . SER B 1 448 ? 0.572 32.182 -73.332 1.00 101.69 498 SER B C 1
ATOM 8090 O O . SER B 1 448 ? 0.694 32.045 -72.114 1.00 104.24 498 SER B O 1
ATOM 8093 N N . LEU B 1 449 ? 0.565 31.162 -74.183 1.00 105.29 499 LEU B N 1
ATOM 8094 C CA . LEU B 1 449 ? 0.837 29.793 -73.742 1.00 108.99 499 LEU B CA 1
ATOM 8095 C C . LEU B 1 449 ? 2.158 29.582 -72.949 1.00 137.03 499 LEU B C 1
ATOM 8096 O O . LEU B 1 449 ? 2.199 28.733 -72.048 1.00 137.29 499 LEU B O 1
ATOM 8101 N N . PRO B 1 450 ? 3.237 30.327 -73.285 1.00 133.69 500 PRO B N 1
ATOM 8102 C CA . PRO B 1 450 ? 4.444 30.252 -72.455 1.00 136.57 500 PRO B CA 1
ATOM 8103 C C . PRO B 1 450 ? 4.231 30.507 -70.953 1.00 144.49 500 PRO B C 1
ATOM 8104 O O . PRO B 1 450 ? 4.673 29.677 -70.151 1.00 155.96 500 PRO B O 1
ATOM 8108 N N . GLU B 1 451 ? 3.591 31.616 -70.575 1.00 131.88 501 GLU B N 1
ATOM 8109 C CA . GLU B 1 451 ? 3.419 31.932 -69.153 1.00 118.80 501 GLU B CA 1
ATOM 8110 C C . GLU B 1 451 ? 2.716 30.792 -68.416 1.00 108.72 501 GLU B C 1
ATOM 8111 O O . GLU B 1 451 ? 3.033 30.512 -67.261 1.00 112.77 501 GLU B O 1
ATOM 8117 N N . PHE B 1 452 ? 1.817 30.100 -69.115 1.00 99.01 502 PHE B N 1
ATOM 8118 C CA . PHE B 1 452 ? 0.866 29.183 -68.480 1.00 93.02 502 PHE B CA 1
ATOM 8119 C C . PHE B 1 452 ? 1.292 27.710 -68.395 1.00 88.61 502 PHE B C 1
ATOM 8120 O O . PHE B 1 452 ? 0.480 26.842 -68.062 1.00 82.30 502 PHE B O 1
ATOM 8128 N N . SER B 1 453 ? 2.559 27.433 -68.677 1.00 91.91 503 SER B N 1
ATOM 8129 C CA . SER B 1 453 ? 3.088 26.084 -68.524 1.00 102.20 503 SER B CA 1
ATOM 8130 C C . SER B 1 453 ? 2.942 25.624 -67.072 1.00 114.06 503 SER B C 1
ATOM 8131 O O . SER B 1 453 ? 2.646 24.453 -66.796 1.00 112.80 503 SER B O 1
ATOM 8134 N N . GLU B 1 454 ? 3.110 26.587 -66.163 1.00 121.32 504 GLU B N 1
ATOM 8135 C CA . GLU B 1 454 ? 3.240 26.363 -64.721 1.00 115.40 504 GLU B CA 1
ATOM 8136 C C . GLU B 1 454 ? 1.962 25.943 -63.994 1.00 113.87 504 GLU B C 1
ATOM 8137 O O . GLU B 1 454 ? 2.023 25.219 -63.006 1.00 123.12 504 GLU B O 1
ATOM 8143 N N . LEU B 1 455 ? 0.814 26.410 -64.464 1.00 106.38 505 LEU B N 1
ATOM 8144 C CA . LEU B 1 455 ? -0.463 25.925 -63.959 1.00 99.74 505 LEU B CA 1
ATOM 8145 C C . LEU B 1 455 ? -0.497 24.403 -64.053 1.00 99.10 505 LEU B C 1
ATOM 8146 O O . LEU B 1 455 ? 0.093 23.823 -64.971 1.00 100.68 505 LEU B O 1
ATOM 8151 N N . GLN B 1 456 ? -1.190 23.766 -63.111 1.00 101.03 506 GLN B N 1
ATOM 8152 C CA . GLN B 1 456 ? -1.238 22.305 -63.033 1.00 105.90 506 GLN B CA 1
ATOM 8153 C C . GLN B 1 456 ? -1.759 21.707 -64.333 1.00 112.03 506 GLN B C 1
ATOM 8154 O O . GLN B 1 456 ? -2.617 22.295 -64.992 1.00 111.95 506 GLN B O 1
ATOM 8160 N N . ASP B 1 457 ? -1.242 20.537 -64.701 1.00 114.79 507 ASP B N 1
ATOM 8161 C CA . ASP B 1 457 ? -1.666 19.881 -65.934 1.00 107.58 507 ASP B CA 1
ATOM 8162 C C . ASP B 1 457 ? -3.170 19.634 -65.908 1.00 107.94 507 ASP B C 1
ATOM 8163 O O . ASP B 1 457 ? -3.821 19.539 -66.949 1.00 112.95 507 ASP B O 1
ATOM 8168 N N . CYS B 1 458 ? -3.715 19.560 -64.700 1.00 103.83 508 CYS B N 1
ATOM 8169 C CA . CYS B 1 458 ? -5.149 19.451 -64.500 1.00 97.46 508 CYS B CA 1
ATOM 8170 C C . CYS B 1 458 ? -5.857 20.765 -64.883 1.00 94.66 508 CYS B C 1
ATOM 8171 O O . CYS B 1 458 ? -6.962 20.763 -65.437 1.00 85.06 508 CYS B O 1
ATOM 8174 N N . PHE B 1 459 ? -5.190 21.883 -64.609 1.00 101.07 509 PHE B N 1
ATOM 8175 C CA . PHE B 1 459 ? -5.812 23.206 -64.681 1.00 99.83 509 PHE B CA 1
ATOM 8176 C C . PHE B 1 459 ? -5.475 23.986 -65.934 1.00 99.81 509 PHE B C 1
ATOM 8177 O O . PHE B 1 459 ? -6.147 24.970 -66.254 1.00 101.31 509 PHE B O 1
ATOM 8185 N N . ARG B 1 460 ? -4.419 23.577 -66.627 1.00 93.69 510 ARG B N 1
ATOM 8186 C CA . ARG B 1 460 ? -4.037 24.294 -67.830 1.00 82.78 510 ARG B CA 1
ATOM 8187 C C . ARG B 1 460 ? -5.052 24.036 -68.923 1.00 68.03 510 ARG B C 1
ATOM 8188 O O . ARG B 1 460 ? -5.332 24.918 -69.721 1.00 64.15 510 ARG B O 1
ATOM 8196 N N . GLU B 1 461 ? -5.624 22.839 -68.944 1.00 66.18 511 GLU B N 1
ATOM 8197 C CA . GLU B 1 461 ? -6.585 22.510 -69.982 1.00 78.21 511 GLU B CA 1
ATOM 8198 C C . GLU B 1 461 ? -7.946 23.097 -69.674 1.00 83.82 511 GLU B C 1
ATOM 8199 O O . GLU B 1 461 ? -8.732 23.384 -70.578 1.00 87.38 511 GLU B O 1
ATOM 8205 N N . GLU B 1 462 ? -8.216 23.276 -68.388 1.00 92.39 512 GLU B N 1
ATOM 8206 C CA . GLU B 1 462 ? -9.439 23.922 -67.945 1.00 90.68 512 GLU B CA 1
ATOM 8207 C C . GLU B 1 462 ? -9.417 25.371 -68.416 1.00 89.23 512 GLU B C 1
ATOM 8208 O O . GLU B 1 462 ? -10.463 25.972 -68.648 1.00 90.04 512 GLU B O 1
ATOM 8214 N N . LEU B 1 463 ? -8.213 25.919 -68.565 1.00 88.95 513 LEU B N 1
ATOM 8215 C CA . LEU B 1 463 ? -8.021 27.267 -69.088 1.00 88.26 513 LEU B CA 1
ATOM 8216 C C . LEU B 1 463 ? -8.085 27.274 -70.607 1.00 87.42 513 LEU B C 1
ATOM 8217 O O . LEU B 1 463 ? -8.738 28.121 -71.217 1.00 85.57 513 LEU B O 1
ATOM 8230 N N . GLU B 1 465 ? -9.678 25.400 -72.457 1.00 53.77 515 GLU B N 1
ATOM 8231 C CA . GLU B 1 465 ? -11.102 25.365 -72.791 1.00 66.87 515 GLU B CA 1
ATOM 8232 C C . GLU B 1 465 ? -11.758 26.745 -72.694 1.00 63.92 515 GLU B C 1
ATOM 8233 O O . GLU B 1 465 ? -12.717 27.043 -73.429 1.00 65.12 515 GLU B O 1
ATOM 8239 N N . THR B 1 466 ? -11.255 27.587 -71.793 1.00 56.61 516 THR B N 1
ATOM 8240 C CA . THR B 1 466 ? -11.768 28.950 -71.687 1.00 57.46 516 THR B CA 1
ATOM 8241 C C . THR B 1 466 ? -11.416 29.704 -72.950 1.00 61.09 516 THR B C 1
ATOM 8242 O O . THR B 1 466 ? -12.297 30.176 -73.664 1.00 58.48 516 THR B O 1
ATOM 8246 N N . VAL B 1 467 ? -10.118 29.804 -73.213 1.00 60.93 517 VAL B N 1
ATOM 8247 C CA . VAL B 1 467 ? -9.621 30.477 -74.405 1.00 60.78 517 VAL B CA 1
ATOM 8248 C C . VAL B 1 467 ? -10.407 30.047 -75.647 1.00 62.96 517 VAL B C 1
ATOM 8249 O O . VAL B 1 467 ? -11.025 30.877 -76.310 1.00 60.89 517 VAL B O 1
ATOM 8253 N N . HIS B 1 468 ? -10.412 28.746 -75.919 1.00 69.29 518 HIS B N 1
ATOM 8254 C CA . HIS B 1 468 ? -11.267 28.143 -76.942 1.00 73.58 518 HIS B CA 1
ATOM 8255 C C . HIS B 1 468 ? -12.681 28.741 -76.968 1.00 79.14 518 HIS B C 1
ATOM 8256 O O . HIS B 1 468 ? -13.119 29.286 -78.006 1.00 81.20 518 HIS B O 1
ATOM 8263 N N . LEU B 1 469 ? -13.397 28.665 -75.850 1.00 48.60 519 LEU B N 1
ATOM 8264 C CA . LEU B 1 469 ? -14.737 29.241 -75.855 1.00 80.57 519 LEU B CA 1
ATOM 8265 C C . LEU B 1 469 ? -14.729 30.744 -76.175 1.00 82.64 519 LEU B C 1
ATOM 8266 O O . LEU B 1 469 ? -15.674 31.263 -76.755 1.00 61.78 519 LEU B O 1
ATOM 8271 N N . HIS B 1 470 ? -13.660 31.448 -75.830 1.00 72.71 520 HIS B N 1
ATOM 8272 C CA . HIS B 1 470 ? -13.638 32.874 -76.113 1.00 73.41 520 HIS B CA 1
ATOM 8273 C C . HIS B 1 470 ? -13.496 33.118 -77.606 1.00 72.53 520 HIS B C 1
ATOM 8274 O O . HIS B 1 470 ? -14.183 33.967 -78.169 1.00 69.92 520 HIS B O 1
ATOM 8281 N N . LEU B 1 471 ? -12.594 32.378 -78.241 1.00 69.04 521 LEU B N 1
ATOM 8282 C CA . LEU B 1 471 ? -12.447 32.449 -79.684 1.00 68.48 521 LEU B CA 1
ATOM 8283 C C . LEU B 1 471 ? -13.786 32.213 -80.364 1.00 68.46 521 LEU B C 1
ATOM 8284 O O . LEU B 1 471 ? -14.328 33.130 -80.981 1.00 74.89 521 LEU B O 1
ATOM 8289 N N . VAL B 1 472 ? -14.345 31.014 -80.222 1.00 48.70 522 VAL B N 1
ATOM 8290 C CA . VAL B 1 472 ? -15.610 30.732 -80.903 1.00 47.65 522 VAL B CA 1
ATOM 8291 C C . VAL B 1 472 ? -16.708 31.749 -80.561 1.00 78.06 522 VAL B C 1
ATOM 8292 O O . VAL B 1 472 ? -17.501 32.136 -81.428 1.00 78.23 522 VAL B O 1
ATOM 8296 N N . LYS B 1 473 ? -16.724 32.207 -79.309 1.00 77.41 523 LYS B N 1
ATOM 8297 C CA . LYS B 1 473 ? -17.737 33.154 -78.836 1.00 76.66 523 LYS B CA 1
ATOM 8298 C C . LYS B 1 473 ? -17.619 34.469 -79.599 1.00 81.03 523 LYS B C 1
ATOM 8299 O O . LYS B 1 473 ? -18.572 34.935 -80.222 1.00 80.97 523 LYS B O 1
ATOM 8305 N N . GLU B 1 474 ? -16.429 35.054 -79.549 1.00 79.17 524 GLU B N 1
ATOM 8306 C CA . GLU B 1 474 ? -16.178 36.349 -80.153 1.00 77.22 524 GLU B CA 1
ATOM 8307 C C . GLU B 1 474 ? -16.407 36.272 -81.660 1.00 78.87 524 GLU B C 1
ATOM 8308 O O . GLU B 1 474 ? -16.852 37.241 -82.285 1.00 91.58 524 GLU B O 1
ATOM 8314 N N . TYR B 1 475 ? -16.131 35.105 -82.231 1.00 63.11 525 TYR B N 1
ATOM 8315 C CA . TYR B 1 475 ? -16.332 34.896 -83.656 1.00 53.10 525 TYR B CA 1
ATOM 8316 C C . TYR B 1 475 ? -17.813 34.913 -84.022 1.00 50.79 525 TYR B C 1
ATOM 8317 O O . TYR B 1 475 ? -18.213 35.626 -84.941 1.00 58.59 525 TYR B O 1
ATOM 8326 N N . ILE B 1 476 ? -18.632 34.135 -83.318 1.00 49.18 526 ILE B N 1
ATOM 8327 C CA . ILE B 1 476 ? -20.079 34.162 -83.566 1.00 55.15 526 ILE B CA 1
ATOM 8328 C C . ILE B 1 476 ? -20.655 35.553 -83.275 1.00 56.50 526 ILE B C 1
ATOM 8329 O O . ILE B 1 476 ? -21.666 35.986 -83.855 1.00 47.09 526 ILE B O 1
ATOM 8334 N N . ILE B 1 477 ? -19.986 36.261 -82.376 1.00 53.44 527 ILE B N 1
ATOM 8335 C CA . ILE B 1 477 ? -20.343 37.637 -82.098 1.00 56.86 527 ILE B CA 1
ATOM 8336 C C . ILE B 1 477 ? -20.142 38.526 -83.334 1.00 68.51 527 ILE B C 1
ATOM 8337 O O . ILE B 1 477 ? -21.039 39.284 -83.699 1.00 76.35 527 ILE B O 1
ATOM 8342 N N . ARG B 1 478 ? -18.983 38.418 -83.985 1.00 71.65 528 ARG B N 1
ATOM 8343 C CA . ARG B 1 478 ? -18.738 39.177 -85.215 1.00 72.37 528 ARG B CA 1
ATOM 8344 C C . ARG B 1 478 ? -19.683 38.780 -86.325 1.00 84.74 528 ARG B C 1
ATOM 8345 O O . ARG B 1 478 ? -20.205 39.644 -87.013 1.00 100.02 528 ARG B O 1
ATOM 8353 N N . LEU B 1 479 ? -19.900 37.483 -86.511 1.00 50.51 529 LEU B N 1
ATOM 8354 C CA . LEU B 1 479 ? -20.901 37.037 -87.475 1.00 50.24 529 LEU B CA 1
ATOM 8355 C C . LEU B 1 479 ? -22.279 37.609 -87.161 1.00 70.06 529 LEU B C 1
ATOM 8356 O O . LEU B 1 479 ? -23.122 37.711 -88.040 1.00 79.53 529 LEU B O 1
ATOM 8361 N N . CYS B 1 480 ? -22.528 37.971 -85.910 1.00 61.70 530 CYS B N 1
ATOM 8362 C CA . CYS B 1 480 ? -23.867 38.429 -85.556 1.00 59.08 530 CYS B CA 1
ATOM 8363 C C . CYS B 1 480 ? -24.109 39.949 -85.617 1.00 67.03 530 CYS B C 1
ATOM 8364 O O . CYS B 1 480 ? -25.248 40.403 -85.504 1.00 51.10 530 CYS B O 1
ATOM 8367 N N . LYS B 1 481 ? -23.048 40.721 -85.842 1.00 72.69 531 LYS B N 1
ATOM 8368 C CA . LYS B 1 481 ? -23.105 42.195 -85.876 1.00 69.23 531 LYS B CA 1
ATOM 8369 C C . LYS B 1 481 ? -24.093 42.788 -86.886 1.00 64.68 531 LYS B C 1
ATOM 8370 O O . LYS B 1 481 ? -24.306 44.004 -86.918 1.00 61.11 531 LYS B O 1
ATOM 8376 N N . ARG B 1 482 ? -24.703 41.907 -87.674 1.00 58.97 532 ARG B N 1
ATOM 8377 C CA . ARG B 1 482 ? -25.473 42.262 -88.863 1.00 60.13 532 ARG B CA 1
ATOM 8378 C C . ARG B 1 482 ? -25.003 43.534 -89.583 1.00 64.20 532 ARG B C 1
ATOM 8379 O O . ARG B 1 482 ? -25.789 44.449 -89.848 1.00 70.17 532 ARG B O 1
ATOM 8387 N N . ARG B 1 483 ? -23.709 43.567 -89.901 1.00 62.61 533 ARG B N 1
ATOM 8388 C CA . ARG B 1 483 ? -23.120 44.646 -90.694 1.00 69.87 533 ARG B CA 1
ATOM 8389 C C . ARG B 1 483 ? -22.689 44.177 -92.093 1.00 78.97 533 ARG B C 1
ATOM 8390 O O . ARG B 1 483 ? -22.476 44.993 -92.989 1.00 86.54 533 ARG B O 1
ATOM 8398 N N . LEU B 1 484 ? -22.553 42.866 -92.276 1.00 73.97 534 LEU B N 1
ATOM 8399 C CA . LEU B 1 484 ? -22.265 42.306 -93.591 1.00 71.65 534 LEU B CA 1
ATOM 8400 C C . LEU B 1 484 ? -23.579 41.834 -94.170 1.00 59.83 534 LEU B C 1
ATOM 8401 O O . LEU B 1 484 ? -24.376 41.235 -93.468 1.00 83.14 534 LEU B O 1
ATOM 8406 N N . VAL B 1 485 ? -23.824 42.127 -95.439 1.00 81.66 535 VAL B N 1
ATOM 8407 C CA . VAL B 1 485 ? -24.957 41.542 -96.142 1.00 74.60 535 VAL B CA 1
ATOM 8408 C C . VAL B 1 485 ? -24.417 40.875 -97.377 1.00 62.12 535 VAL B C 1
ATOM 8409 O O . VAL B 1 485 ? -23.758 41.520 -98.183 1.00 65.05 535 VAL B O 1
ATOM 8413 N N . LEU B 1 486 ? -24.679 39.589 -97.536 1.00 61.38 536 LEU B N 1
ATOM 8414 C CA . LEU B 1 486 ? -24.310 38.930 -98.773 1.00 74.38 536 LEU B CA 1
ATOM 8415 C C . LEU B 1 486 ? -25.541 38.786 -99.647 1.00 74.82 536 LEU B C 1
ATOM 8416 O O . LEU B 1 486 ? -26.569 38.264 -99.217 1.00 77.39 536 LEU B O 1
ATOM 8421 N N . LYS B 1 487 ? -25.433 39.272 -100.875 1.00 70.38 537 LYS B N 1
ATOM 8422 C CA . LYS B 1 487 ? -26.578 39.338 -101.757 1.00 69.90 537 LYS B CA 1
ATOM 8423 C C . LYS B 1 487 ? -26.505 38.278 -102.844 1.00 70.11 537 LYS B C 1
ATOM 8424 O O . LYS B 1 487 ? -27.447 38.110 -103.612 1.00 76.90 537 LYS B O 1
ATOM 8430 N N . THR B 1 488 ? -25.396 37.550 -102.894 1.00 69.85 538 THR B N 1
ATOM 8431 C CA . THR B 1 488 ? -25.190 36.561 -103.941 1.00 78.70 538 THR B CA 1
ATOM 8432 C C . THR B 1 488 ? -24.847 35.197 -103.376 1.00 65.76 538 THR B C 1
ATOM 8433 O O . THR B 1 488 ? -24.007 35.085 -102.507 1.00 119.38 538 THR B O 1
ATOM 8437 N N . ALA B 1 489 ? -25.484 34.161 -103.898 1.00 65.79 539 ALA B N 1
ATOM 8438 C CA . ALA B 1 489 ? -25.103 32.791 -103.584 1.00 90.17 539 ALA B CA 1
ATOM 8439 C C . ALA B 1 489 ? -23.574 32.539 -103.598 1.00 90.72 539 ALA B C 1
ATOM 8440 O O . ALA B 1 489 ? -23.035 31.830 -102.740 1.00 64.24 539 ALA B O 1
ATOM 8442 N N . GLU B 1 490 ? -22.871 33.115 -104.561 1.00 67.92 540 GLU B N 1
ATOM 8443 C CA . GLU B 1 490 ? -21.449 32.821 -104.698 1.00 93.80 540 GLU B CA 1
ATOM 8444 C C . GLU B 1 490 ? -20.612 33.471 -103.603 1.00 83.78 540 GLU B C 1
ATOM 8445 O O . GLU B 1 490 ? -19.590 32.923 -103.180 1.00 88.70 540 GLU B O 1
ATOM 8451 N N . GLN B 1 491 ? -21.035 34.643 -103.146 1.00 73.90 541 GLN B N 1
ATOM 8452 C CA . GLN B 1 491 ? -20.301 35.296 -102.073 1.00 84.14 541 GLN B CA 1
ATOM 8453 C C . GLN B 1 491 ? -20.659 34.739 -100.684 1.00 87.42 541 GLN B C 1
ATOM 8454 O O . GLN B 1 491 ? -19.816 34.732 -99.784 1.00 91.57 541 GLN B O 1
ATOM 8460 N N . GLN B 1 492 ? -21.892 34.257 -100.521 1.00 82.84 542 GLN B N 1
ATOM 8461 C CA . GLN B 1 492 ? -22.275 33.524 -99.320 1.00 71.70 542 GLN B CA 1
ATOM 8462 C C . GLN B 1 492 ? -21.411 32.288 -99.225 1.00 78.16 542 GLN B C 1
ATOM 8463 O O . GLN B 1 492 ? -20.858 31.984 -98.161 1.00 81.81 542 GLN B O 1
ATOM 8469 N N . GLN B 1 493 ? -21.295 31.572 -100.339 1.00 61.55 543 GLN B N 1
ATOM 8470 C CA . GLN B 1 493 ? -20.407 30.417 -100.389 1.00 77.02 543 GLN B CA 1
ATOM 8471 C C . GLN B 1 493 ? -18.953 30.764 -100.094 1.00 76.23 543 GLN B C 1
ATOM 8472 O O . GLN B 1 493 ? -18.299 30.045 -99.346 1.00 62.49 543 GLN B O 1
ATOM 8478 N N . GLN B 1 494 ? -18.451 31.841 -100.705 1.00 72.71 544 GLN B N 1
ATOM 8479 C CA . GLN B 1 494 ? -17.092 32.322 -100.463 1.00 74.64 544 GLN B CA 1
ATOM 8480 C C . GLN B 1 494 ? -16.875 32.468 -98.964 1.00 82.11 544 GLN B C 1
ATOM 8481 O O . GLN B 1 494 ? -15.873 31.998 -98.399 1.00 85.71 544 GLN B O 1
ATOM 8487 N N . LEU B 1 495 ? -17.851 33.106 -98.323 1.00 84.16 545 LEU B N 1
ATOM 8488 C CA . LEU B 1 495 ? -17.826 33.322 -96.881 1.00 60.18 545 LEU B CA 1
ATOM 8489 C C . LEU B 1 495 ? -17.702 32.028 -96.159 1.00 78.33 545 LEU B C 1
ATOM 8490 O O . LEU B 1 495 ? -16.671 31.752 -95.587 1.00 84.42 545 LEU B O 1
ATOM 8495 N N . ALA B 1 496 ? -18.762 31.232 -96.197 1.00 57.70 546 ALA B N 1
ATOM 8496 C CA . ALA B 1 496 ? -18.773 29.946 -95.509 1.00 81.17 546 ALA B CA 1
ATOM 8497 C C . ALA B 1 496 ? -17.486 29.132 -95.744 1.00 74.08 546 ALA B C 1
ATOM 8498 O O . ALA B 1 496 ? -17.036 28.380 -94.867 1.00 74.47 546 ALA B O 1
ATOM 8500 N N . ARG B 1 497 ? -16.880 29.307 -96.915 1.00 62.37 547 ARG B N 1
ATOM 8501 C CA . ARG B 1 497 ? -15.613 28.656 -97.195 1.00 68.46 547 ARG B CA 1
ATOM 8502 C C . ARG B 1 497 ? -14.568 29.222 -96.258 1.00 76.88 547 ARG B C 1
ATOM 8503 O O . ARG B 1 497 ? -13.870 28.465 -95.576 1.00 87.73 547 ARG B O 1
ATOM 8511 N N . HIS B 1 498 ? -14.483 30.553 -96.210 1.00 79.84 548 HIS B N 1
ATOM 8512 C CA . HIS B 1 498 ? -13.590 31.237 -95.268 1.00 83.48 548 HIS B CA 1
ATOM 8513 C C . HIS B 1 498 ? -13.812 30.734 -93.838 1.00 88.64 548 HIS B C 1
ATOM 8514 O O . HIS B 1 498 ? -12.870 30.322 -93.140 1.00 92.61 548 HIS B O 1
ATOM 8521 N N . ILE B 1 499 ? -15.077 30.782 -93.424 1.00 77.89 549 ILE B N 1
ATOM 8522 C CA . ILE B 1 499 ? -15.506 30.436 -92.079 1.00 66.40 549 ILE B CA 1
ATOM 8523 C C . ILE B 1 499 ? -15.013 29.062 -91.679 1.00 66.98 549 ILE B C 1
ATOM 8524 O O . ILE B 1 499 ? -14.331 28.923 -90.665 1.00 66.73 549 ILE B O 1
ATOM 8529 N N . LEU B 1 500 ? -15.338 28.050 -92.480 1.00 56.66 550 LEU B N 1
ATOM 8530 C CA . LEU B 1 500 ? -14.874 26.705 -92.177 1.00 57.13 550 LEU B CA 1
ATOM 8531 C C . LEU B 1 500 ? -13.345 26.649 -92.134 1.00 78.75 550 LEU B C 1
ATOM 8532 O O . LEU B 1 500 ? -12.769 26.003 -91.261 1.00 80.77 550 LEU B O 1
ATOM 8537 N N . ALA B 1 501 ? -12.689 27.359 -93.050 1.00 83.18 551 ALA B N 1
ATOM 8538 C CA . ALA B 1 501 ? -11.223 27.399 -93.068 1.00 88.70 551 ALA B CA 1
ATOM 8539 C C . ALA B 1 501 ? -10.632 28.000 -91.784 1.00 81.08 551 ALA B C 1
ATOM 8540 O O . ALA B 1 501 ? -9.460 27.767 -91.445 1.00 69.86 551 ALA B O 1
ATOM 8542 N N . ASN B 1 502 ? -11.454 28.781 -91.086 1.00 78.43 552 ASN B N 1
ATOM 8543 C CA . ASN B 1 502 ? -11.100 29.311 -89.773 1.00 81.64 552 ASN B CA 1
ATOM 8544 C C . ASN B 1 502 ? -11.388 28.339 -88.628 1.00 81.67 552 ASN B C 1
ATOM 8545 O O . ASN B 1 502 ? -10.557 28.135 -87.736 1.00 81.25 552 ASN B O 1
ATOM 8550 N N . ALA B 1 503 ? -12.580 27.753 -88.665 1.00 76.77 553 ALA B N 1
ATOM 8551 C CA . ALA B 1 503 ? -12.994 26.781 -87.676 1.00 66.85 553 ALA B CA 1
ATOM 8552 C C . ALA B 1 503 ? -11.978 25.660 -87.593 1.00 66.40 553 ALA B C 1
ATOM 8553 O O . ALA B 1 503 ? -11.693 25.169 -86.508 1.00 74.28 553 ALA B O 1
ATOM 8555 N N . ASP B 1 504 ? -11.432 25.262 -88.739 1.00 68.19 554 ASP B N 1
ATOM 8556 C CA . ASP B 1 504 ? -10.404 24.222 -88.777 1.00 81.04 554 ASP B CA 1
ATOM 8557 C C . ASP B 1 504 ? -9.223 24.613 -87.903 1.00 77.30 554 ASP B C 1
ATOM 8558 O O . ASP B 1 504 ? -8.774 23.835 -87.051 1.00 85.80 554 ASP B O 1
ATOM 8563 N N . ALA B 1 505 ? -8.740 25.833 -88.123 1.00 66.42 555 ALA B N 1
ATOM 8564 C CA . ALA B 1 505 ? -7.557 26.349 -87.444 1.00 69.76 555 ALA B CA 1
ATOM 8565 C C . ALA B 1 505 ? -7.785 26.465 -85.953 1.00 71.88 555 ALA B C 1
ATOM 8566 O O . ALA B 1 505 ? -6.961 26.022 -85.159 1.00 69.88 555 ALA B O 1
ATOM 8568 N N . ILE B 1 506 ? -8.897 27.090 -85.586 1.00 69.22 556 ILE B N 1
ATOM 8569 C CA . ILE B 1 506 ? -9.303 27.167 -84.197 1.00 60.84 556 ILE B CA 1
ATOM 8570 C C . ILE B 1 506 ? -9.255 25.775 -83.594 1.00 62.92 556 ILE B C 1
ATOM 8571 O O . ILE B 1 506 ? -8.375 25.480 -82.788 1.00 58.75 556 ILE B O 1
ATOM 8576 N N . GLN B 1 507 ? -10.180 24.923 -84.034 1.00 68.10 557 GLN B N 1
ATOM 8577 C CA . GLN B 1 507 ? -10.392 23.599 -83.454 1.00 73.47 557 GLN B CA 1
ATOM 8578 C C . GLN B 1 507 ? -9.093 22.856 -83.252 1.00 77.52 557 GLN B C 1
ATOM 8579 O O . GLN B 1 507 ? -8.818 22.368 -82.160 1.00 79.49 557 GLN B O 1
ATOM 8585 N N . GLY B 1 508 ? -8.286 22.801 -84.306 1.00 78.70 558 GLY B N 1
ATOM 8586 C CA . GLY B 1 508 ? -7.050 22.037 -84.273 1.00 79.58 558 GLY B CA 1
ATOM 8587 C C . GLY B 1 508 ? -5.953 22.656 -83.426 1.00 76.42 558 GLY B C 1
ATOM 8588 O O . GLY B 1 508 ? -5.185 21.937 -82.784 1.00 84.75 558 GLY B O 1
ATOM 8589 N N . PHE B 1 509 ? -5.875 23.983 -83.428 1.00 67.82 559 PHE B N 1
ATOM 8590 C CA . PHE B 1 509 ? -4.890 24.691 -82.621 1.00 74.25 559 PHE B CA 1
ATOM 8591 C C . PHE B 1 509 ? -5.208 24.553 -81.139 1.00 82.32 559 PHE B C 1
ATOM 8592 O O . PHE B 1 509 ? -4.322 24.323 -80.312 1.00 89.76 559 PHE B O 1
ATOM 8600 N N . CYS B 1 510 ? -6.476 24.719 -80.803 1.00 72.10 560 CYS B N 1
ATOM 8601 C CA . CYS B 1 510 ? -6.899 24.530 -79.439 1.00 75.12 560 CYS B CA 1
ATOM 8602 C C . CYS B 1 510 ? -6.656 23.089 -78.994 1.00 76.06 560 CYS B C 1
ATOM 8603 O O . CYS B 1 510 ? -5.953 22.857 -78.009 1.00 80.15 560 CYS B O 1
ATOM 8606 N N . THR B 1 511 ? -7.208 22.125 -79.731 1.00 69.97 561 THR B N 1
ATOM 8607 C CA . THR B 1 511 ? -7.134 20.726 -79.305 1.00 79.09 561 THR B CA 1
ATOM 8608 C C . THR B 1 511 ? -5.719 20.172 -79.260 1.00 85.77 561 THR B C 1
ATOM 8609 O O . THR B 1 511 ? -5.411 19.324 -78.417 1.00 94.04 561 THR B O 1
ATOM 8613 N N . GLU B 1 512 ? -4.855 20.639 -80.153 1.00 85.27 562 GLU B N 1
ATOM 8614 C CA . GLU B 1 512 ? -3.457 20.249 -80.046 1.00 95.07 562 GLU B CA 1
ATOM 8615 C C . GLU B 1 512 ? -2.813 20.928 -78.839 1.00 98.68 562 GLU B C 1
ATOM 8616 O O . GLU B 1 512 ? -1.863 20.403 -78.268 1.00 111.99 562 GLU B O 1
ATOM 8622 N N . ASN B 1 513 ? -3.342 22.080 -78.435 1.00 90.12 563 ASN B N 1
ATOM 8623 C CA . ASN B 1 513 ? -2.796 22.794 -77.283 1.00 89.44 563 ASN B CA 1
ATOM 8624 C C . ASN B 1 513 ? -3.425 22.395 -75.963 1.00 84.45 563 ASN B C 1
ATOM 8625 O O . ASN B 1 513 ? -3.171 23.017 -74.928 1.00 82.25 563 ASN B O 1
ATOM 8630 N N . GLY B 1 514 ? -4.251 21.357 -76.004 1.00 85.15 564 GLY B N 1
ATOM 8631 C CA . GLY B 1 514 ? -4.735 20.754 -74.781 1.00 96.80 564 GLY B CA 1
ATOM 8632 C C . GLY B 1 514 ? -6.193 20.992 -74.452 1.00 100.19 564 GLY B C 1
ATOM 8633 O O . GLY B 1 514 ? -6.734 20.366 -73.536 1.00 105.73 564 GLY B O 1
ATOM 8634 N N . SER B 1 515 ? -6.835 21.899 -75.176 1.00 92.37 565 SER B N 1
ATOM 8635 C CA . SER B 1 515 ? -8.257 22.106 -74.970 1.00 91.20 565 SER B CA 1
ATOM 8636 C C . SER B 1 515 ? -8.987 20.835 -75.302 1.00 91.43 565 SER B C 1
ATOM 8637 O O . SER B 1 515 ? -8.931 20.366 -76.434 1.00 98.28 565 SER B O 1
ATOM 8640 N N . THR B 1 516 ? -9.679 20.273 -74.325 1.00 88.85 566 THR B N 1
ATOM 8641 C CA . THR B 1 516 ? -10.450 19.072 -74.592 1.00 89.21 566 THR B CA 1
ATOM 8642 C C . THR B 1 516 ? -11.931 19.402 -74.778 1.00 78.94 566 THR B C 1
ATOM 8643 O O . THR B 1 516 ? -12.810 18.618 -74.417 1.00 83.80 566 THR B O 1
ATOM 8647 N N . ALA B 1 517 ? -12.191 20.566 -75.362 1.00 58.14 567 ALA B N 1
ATOM 8648 C CA . ALA B 1 517 ? -13.547 21.013 -75.623 1.00 52.77 567 ALA B CA 1
ATOM 8649 C C . ALA B 1 517 ? -14.081 20.362 -76.881 1.00 67.07 567 ALA B C 1
ATOM 8650 O O . ALA B 1 517 ? -13.689 20.733 -77.982 1.00 77.98 567 ALA B O 1
ATOM 8652 N N . THR B 1 518 ? -14.968 19.389 -76.735 1.00 61.84 568 THR B N 1
ATOM 8653 C CA . THR B 1 518 ? -15.545 18.778 -77.915 1.00 56.86 568 THR B CA 1
ATOM 8654 C C . THR B 1 518 ? -16.743 19.574 -78.350 1.00 60.26 568 THR B C 1
ATOM 8655 O O . THR B 1 518 ? -16.940 19.784 -79.540 1.00 74.13 568 THR B O 1
ATOM 8659 N N . TRP B 1 519 ? -17.528 20.053 -77.393 1.00 62.17 569 TRP B N 1
ATOM 8660 C CA . TRP B 1 519 ? -18.826 20.629 -77.743 1.00 73.21 569 TRP B CA 1
ATOM 8661 C C . TRP B 1 519 ? -18.764 21.766 -78.772 1.00 71.84 569 TRP B C 1
ATOM 8662 O O . TRP B 1 519 ? -19.670 21.919 -79.598 1.00 68.22 569 TRP B O 1
ATOM 8673 N N . LEU B 1 520 ? -17.662 22.507 -78.756 1.00 65.02 570 LEU B N 1
ATOM 8674 C CA . LEU B 1 520 ? -17.486 23.659 -79.629 1.00 66.66 570 LEU B CA 1
ATOM 8675 C C . LEU B 1 520 ? -17.187 23.333 -81.105 1.00 72.51 570 LEU B C 1
ATOM 8676 O O . LEU B 1 520 ? -17.233 24.215 -81.968 1.00 79.65 570 LEU B O 1
ATOM 8681 N N . HIS B 1 521 ? -16.885 22.079 -81.409 1.00 75.63 571 HIS B N 1
ATOM 8682 C CA . HIS B 1 521 ? -16.505 21.751 -82.776 1.00 75.17 571 HIS B CA 1
ATOM 8683 C C . HIS B 1 521 ? -17.629 22.040 -83.761 1.00 70.22 571 HIS B C 1
ATOM 8684 O O . HIS B 1 521 ? -17.424 22.708 -84.769 1.00 72.07 571 HIS B O 1
ATOM 8691 N N . ARG B 1 522 ? -18.832 21.586 -83.458 1.00 63.89 572 ARG B N 1
ATOM 8692 C CA . ARG B 1 522 ? -19.926 21.842 -84.378 1.00 72.11 572 ARG B CA 1
ATOM 8693 C C . ARG B 1 522 ? -20.407 23.308 -84.372 1.00 73.40 572 ARG B C 1
ATOM 8694 O O . ARG B 1 522 ? -21.397 23.631 -85.018 1.00 72.00 572 ARG B O 1
ATOM 8702 N N . ALA B 1 523 ? -19.703 24.200 -83.676 1.00 75.00 573 ALA B N 1
ATOM 8703 C CA . ALA B 1 523 ? -20.228 25.556 -83.495 1.00 45.84 573 ALA B CA 1
ATOM 8704 C C . ALA B 1 523 ? -20.154 26.415 -84.734 1.00 57.53 573 ALA B C 1
ATOM 8705 O O . ALA B 1 523 ? -21.163 26.950 -85.192 1.00 45.82 573 ALA B O 1
ATOM 8707 N N . LEU B 1 524 ? -18.937 26.575 -85.240 1.00 54.19 574 LEU B N 1
ATOM 8708 C CA . LEU B 1 524 ? -18.678 27.409 -86.405 1.00 47.97 574 LEU B CA 1
ATOM 8709 C C . LEU B 1 524 ? -18.994 26.735 -87.736 1.00 48.82 574 LEU B C 1
ATOM 8710 O O . LEU B 1 524 ? -19.610 27.357 -88.592 1.00 56.74 574 LEU B O 1
ATOM 8715 N N . PRO B 1 525 ? -18.565 25.475 -87.927 1.00 49.68 575 PRO B N 1
ATOM 8716 C CA . PRO B 1 525 ? -18.914 24.849 -89.201 1.00 58.42 575 PRO B CA 1
ATOM 8717 C C . PRO B 1 525 ? -20.404 24.879 -89.544 1.00 60.17 575 PRO B C 1
ATOM 8718 O O . PRO B 1 525 ? -20.744 25.285 -90.648 1.00 76.35 575 PRO B O 1
ATOM 8730 N N . ILE B 1 527 ? -22.692 26.755 -88.868 1.00 68.44 577 ILE B N 1
ATOM 8731 C CA . ILE B 1 527 ? -23.148 28.090 -89.231 1.00 64.10 577 ILE B CA 1
ATOM 8732 C C . ILE B 1 527 ? -22.755 28.402 -90.675 1.00 71.63 577 ILE B C 1
ATOM 8733 O O . ILE B 1 527 ? -23.603 28.819 -91.467 1.00 77.27 577 ILE B O 1
ATOM 8738 N N . ALA B 1 528 ? -21.481 28.184 -91.013 1.00 67.17 578 ALA B N 1
ATOM 8739 C CA . ALA B 1 528 ? -21.015 28.262 -92.394 1.00 63.78 578 ALA B CA 1
ATOM 8740 C C . ALA B 1 528 ? -21.982 27.507 -93.277 1.00 51.76 578 ALA B C 1
ATOM 8741 O O . ALA B 1 528 ? -22.539 28.069 -94.198 1.00 119.73 578 ALA B O 1
ATOM 8743 N N . GLU B 1 529 ? -22.223 26.246 -92.961 1.00 51.57 579 GLU B N 1
ATOM 8744 C CA . GLU B 1 529 ? -23.241 25.467 -93.654 1.00 66.16 579 GLU B CA 1
ATOM 8745 C C . GLU B 1 529 ? -24.668 26.050 -93.617 1.00 60.42 579 GLU B C 1
ATOM 8746 O O . GLU B 1 529 ? -25.559 25.541 -94.286 1.00 56.15 579 GLU B O 1
ATOM 8752 N N . ILE B 1 530 ? -24.907 27.097 -92.840 1.00 57.58 580 ILE B N 1
ATOM 8753 C CA . ILE B 1 530 ? -26.238 27.693 -92.839 1.00 61.01 580 ILE B CA 1
ATOM 8754 C C . ILE B 1 530 ? -26.258 28.887 -93.774 1.00 67.71 580 ILE B C 1
ATOM 8755 O O . ILE B 1 530 ? -27.230 29.116 -94.485 1.00 69.70 580 ILE B O 1
ATOM 8760 N N . ILE B 1 531 ? -25.169 29.642 -93.768 1.00 73.27 581 ILE B N 1
ATOM 8761 C CA . ILE B 1 531 ? -24.968 30.726 -94.719 1.00 71.03 581 ILE B CA 1
ATOM 8762 C C . ILE B 1 531 ? -24.699 30.153 -96.114 1.00 75.51 581 ILE B C 1
ATOM 8763 O O . ILE B 1 531 ? -25.026 30.773 -97.122 1.00 85.48 581 ILE B O 1
ATOM 8768 N N . ARG B 1 532 ? -24.101 28.967 -96.175 1.00 64.51 582 ARG B N 1
ATOM 8769 C CA . ARG B 1 532 ? -23.747 28.380 -97.459 1.00 66.05 582 ARG B CA 1
ATOM 8770 C C . ARG B 1 532 ? -24.952 27.808 -98.161 1.00 65.70 582 ARG B C 1
ATOM 8771 O O . ARG B 1 532 ? -25.080 27.929 -99.371 1.00 74.99 582 ARG B O 1
ATOM 8779 N N . LEU B 1 533 ? -25.835 27.176 -97.406 1.00 71.57 583 LEU B N 1
ATOM 8780 C CA . LEU B 1 533 ? -27.002 26.532 -97.999 1.00 81.32 583 LEU B CA 1
ATOM 8781 C C . LEU B 1 533 ? -27.913 27.508 -98.715 1.00 84.70 583 LEU B C 1
ATOM 8782 O O . LEU B 1 533 ? -27.962 28.692 -98.385 1.00 55.76 583 LEU B O 1
ATOM 8787 N N . GLN B 1 534 ? -28.648 26.989 -99.691 1.00 87.52 584 GLN B N 1
ATOM 8788 C CA . GLN B 1 534 ? -29.472 27.826 -100.523 1.00 58.66 584 GLN B CA 1
ATOM 8789 C C . GLN B 1 534 ? -30.915 27.370 -100.547 1.00 68.47 584 GLN B C 1
ATOM 8790 O O . GLN B 1 534 ? -31.821 28.194 -100.535 1.00 67.66 584 GLN B O 1
ATOM 8796 N N . ASP B 1 535 ? -31.134 26.063 -100.567 1.00 59.28 585 ASP B N 1
ATOM 8797 C CA . ASP B 1 535 ? -32.500 25.544 -100.558 1.00 86.55 585 ASP B CA 1
ATOM 8798 C C . ASP B 1 535 ? -33.198 25.929 -99.251 1.00 77.90 585 ASP B C 1
ATOM 8799 O O . ASP B 1 535 ? -32.608 25.827 -98.181 1.00 81.05 585 ASP B O 1
ATOM 8804 N N . SER B 1 536 ? -34.442 26.390 -99.342 1.00 74.98 586 SER B N 1
ATOM 8805 C CA . SER B 1 536 ? -35.236 26.751 -98.159 1.00 76.22 586 SER B CA 1
ATOM 8806 C C . SER B 1 536 ? -35.214 25.626 -97.122 1.00 69.34 586 SER B C 1
ATOM 8807 O O . SER B 1 536 ? -34.672 25.781 -96.011 1.00 61.37 586 SER B O 1
ATOM 8810 N N . SER B 1 537 ? -35.779 24.488 -97.517 1.00 71.64 587 SER B N 1
ATOM 8811 C CA . SER B 1 537 ? -35.908 23.325 -96.647 1.00 75.68 587 SER B CA 1
ATOM 8812 C C . SER B 1 537 ? -34.583 22.854 -96.046 1.00 79.63 587 SER B C 1
ATOM 8813 O O . SER B 1 537 ? -34.522 22.541 -94.861 1.00 84.88 587 SER B O 1
ATOM 8816 N N . ALA B 1 538 ? -33.536 22.805 -96.866 1.00 76.96 588 ALA B N 1
ATOM 8817 C CA . ALA B 1 538 ? -32.187 22.453 -96.408 1.00 75.73 588 ALA B CA 1
ATOM 8818 C C . ALA B 1 538 ? -31.736 23.341 -95.252 1.00 79.12 588 ALA B C 1
ATOM 8819 O O . ALA B 1 538 ? -31.093 22.879 -94.298 1.00 74.53 588 ALA B O 1
ATOM 8821 N N . ILE B 1 539 ? -32.062 24.623 -95.360 1.00 53.98 589 ILE B N 1
ATOM 8822 C CA . ILE B 1 539 ? -31.779 25.580 -94.306 1.00 55.24 589 ILE B CA 1
ATOM 8823 C C . ILE B 1 539 ? -32.582 25.251 -93.049 1.00 53.53 589 ILE B C 1
ATOM 8824 O O . ILE B 1 539 ? -32.033 25.219 -91.933 1.00 50.74 589 ILE B O 1
ATOM 8829 N N . LYS B 1 540 ? -33.874 24.984 -93.236 1.00 52.87 590 LYS B N 1
ATOM 8830 C CA . LYS B 1 540 ? -34.727 24.619 -92.105 1.00 58.65 590 LYS B CA 1
ATOM 8831 C C . LYS B 1 540 ? -34.117 23.464 -91.320 1.00 60.50 590 LYS B C 1
ATOM 8832 O O . LYS B 1 540 ? -33.936 23.548 -90.104 1.00 67.68 590 LYS B O 1
ATOM 8838 N N . ILE B 1 541 ? -33.764 22.409 -92.041 1.00 57.25 591 ILE B N 1
ATOM 8839 C CA . ILE B 1 541 ? -33.126 21.238 -91.464 1.00 53.18 591 ILE B CA 1
ATOM 8840 C C . ILE B 1 541 ? -31.802 21.525 -90.765 1.00 61.40 591 ILE B C 1
ATOM 8841 O O . ILE B 1 541 ? -31.592 21.084 -89.631 1.00 51.27 591 ILE B O 1
ATOM 8846 N N . GLU B 1 542 ? -30.902 22.255 -91.418 1.00 57.41 592 GLU B N 1
ATOM 8847 C CA . GLU B 1 542 ? -29.602 22.495 -90.791 1.00 59.41 592 GLU B CA 1
ATOM 8848 C C . GLU B 1 542 ? -29.719 23.391 -89.555 1.00 67.16 592 GLU B C 1
ATOM 8849 O O . GLU B 1 542 ? -28.898 23.313 -88.634 1.00 72.89 592 GLU B O 1
ATOM 8855 N N . VAL B 1 543 ? -30.766 24.208 -89.509 1.00 66.70 593 VAL B N 1
ATOM 8856 C CA . VAL B 1 543 ? -31.010 25.015 -88.313 1.00 60.35 593 VAL B CA 1
ATOM 8857 C C . VAL B 1 543 ? -31.726 24.285 -87.171 1.00 61.00 593 VAL B C 1
ATOM 8858 O O . VAL B 1 543 ? -31.407 24.514 -86.018 1.00 65.48 593 VAL B O 1
ATOM 8862 N N . ALA B 1 544 ? -32.673 23.407 -87.475 1.00 55.24 594 ALA B N 1
ATOM 8863 C CA . ALA B 1 544 ? -33.229 22.546 -86.433 1.00 57.01 594 ALA B CA 1
ATOM 8864 C C . ALA B 1 544 ? -32.154 21.618 -85.826 1.00 58.40 594 ALA B C 1
ATOM 8865 O O . ALA B 1 544 ? -32.062 21.454 -84.588 1.00 54.03 594 ALA B O 1
ATOM 8867 N N . THR B 1 545 ? -31.334 21.015 -86.684 1.00 49.65 595 THR B N 1
ATOM 8868 C CA . THR B 1 545 ? -30.226 20.222 -86.172 1.00 49.57 595 THR B CA 1
ATOM 8869 C C . THR B 1 545 ? -29.296 21.110 -85.354 1.00 58.35 595 THR B C 1
ATOM 8870 O O . THR B 1 545 ? -28.786 20.704 -84.306 1.00 47.97 595 THR B O 1
ATOM 8874 N N . TYR B 1 546 ? -29.103 22.342 -85.810 1.00 47.43 596 TYR B N 1
ATOM 8875 C CA . TYR B 1 546 ? -28.262 23.255 -85.049 1.00 54.39 596 TYR B CA 1
ATOM 8876 C C . TYR B 1 546 ? -28.931 23.718 -83.774 1.00 45.87 596 TYR B C 1
ATOM 8877 O O . TYR B 1 546 ? -28.293 24.325 -82.941 1.00 59.73 596 TYR B O 1
ATOM 8886 N N . ALA B 1 547 ? -30.223 23.471 -83.619 1.00 84.06 597 ALA B N 1
ATOM 8887 C CA . ALA B 1 547 ? -30.880 23.829 -82.368 1.00 77.95 597 ALA B CA 1
ATOM 8888 C C . ALA B 1 547 ? -30.531 22.727 -81.423 1.00 76.08 597 ALA B C 1
ATOM 8889 O O . ALA B 1 547 ? -30.268 22.976 -80.253 1.00 72.35 597 ALA B O 1
ATOM 8891 N N . THR B 1 548 ? -30.516 21.500 -81.942 1.00 76.20 598 THR B N 1
ATOM 8892 C CA . THR B 1 548 ? -30.160 20.355 -81.098 1.00 69.00 598 THR B CA 1
ATOM 8893 C C . THR B 1 548 ? -28.761 20.480 -80.457 1.00 64.33 598 THR B C 1
ATOM 8894 O O . THR B 1 548 ? -28.668 20.728 -79.255 1.00 66.98 598 THR B O 1
ATOM 8898 N N . TRP B 1 549 ? -27.679 20.336 -81.218 1.00 60.02 599 TRP B N 1
ATOM 8899 C CA . TRP B 1 549 ? -26.395 20.756 -80.663 1.00 67.26 599 TRP B CA 1
ATOM 8900 C C . TRP B 1 549 ? -26.629 22.229 -80.362 1.00 73.04 599 TRP B C 1
ATOM 8901 O O . TRP B 1 549 ? -27.200 22.919 -81.192 1.00 81.57 599 TRP B O 1
ATOM 8912 N N . TYR B 1 550 ? -26.213 22.711 -79.193 1.00 65.27 600 TYR B N 1
ATOM 8913 C CA . TYR B 1 550 ? -26.435 24.122 -78.803 1.00 67.01 600 TYR B CA 1
ATOM 8914 C C . TYR B 1 550 ? -27.910 24.534 -78.745 1.00 66.76 600 TYR B C 1
ATOM 8915 O O . TYR B 1 550 ? -28.403 25.173 -79.671 1.00 58.68 600 TYR B O 1
ATOM 8924 N N . PRO B 1 551 ? -28.624 24.168 -77.667 1.00 71.83 601 PRO B N 1
ATOM 8925 C CA . PRO B 1 551 ? -30.001 24.670 -77.534 1.00 71.68 601 PRO B CA 1
ATOM 8926 C C . PRO B 1 551 ? -30.147 26.071 -76.905 1.00 68.43 601 PRO B C 1
ATOM 8927 O O . PRO B 1 551 ? -31.280 26.467 -76.627 1.00 73.97 601 PRO B O 1
ATOM 8931 N N . ASP B 1 552 ? -29.056 26.806 -76.692 1.00 59.32 602 ASP B N 1
ATOM 8932 C CA . ASP B 1 552 ? -29.170 28.183 -76.207 1.00 58.56 602 ASP B CA 1
ATOM 8933 C C . ASP B 1 552 ? -29.179 29.127 -77.396 1.00 72.59 602 ASP B C 1
ATOM 8934 O O . ASP B 1 552 ? -29.259 30.343 -77.249 1.00 86.92 602 ASP B O 1
ATOM 8939 N N . PHE B 1 553 ? -29.065 28.537 -78.577 1.00 69.89 603 PHE B N 1
ATOM 8940 C CA . PHE B 1 553 ? -29.273 29.211 -79.845 1.00 68.37 603 PHE B CA 1
ATOM 8941 C C . PHE B 1 553 ? -30.751 29.578 -79.936 1.00 80.43 603 PHE B C 1
ATOM 8942 O O . PHE B 1 553 ? -31.607 28.697 -79.903 1.00 88.96 603 PHE B O 1
ATOM 8950 N N . SER B 1 554 ? -31.049 30.870 -80.050 1.00 78.62 604 SER B N 1
ATOM 8951 C CA . SER B 1 554 ? -32.428 31.356 -80.064 1.00 71.05 604 SER B CA 1
ATOM 8952 C C . SER B 1 554 ? -32.839 31.881 -81.430 1.00 81.64 604 SER B C 1
ATOM 8953 O O . SER B 1 554 ? -32.090 31.797 -82.405 1.00 86.66 604 SER B O 1
ATOM 8956 N N . LYS B 1 555 ? -34.029 32.468 -81.490 1.00 80.70 605 LYS B N 1
ATOM 8957 C CA . LYS B 1 555 ? -34.477 33.108 -82.718 1.00 70.15 605 LYS B CA 1
ATOM 8958 C C . LYS B 1 555 ? -33.580 34.294 -83.057 1.00 66.75 605 LYS B C 1
ATOM 8959 O O . LYS B 1 555 ? -33.234 34.491 -84.206 1.00 72.77 605 LYS B O 1
ATOM 8965 N N . GLY B 1 556 ? -33.200 35.073 -82.051 1.00 59.70 606 GLY B N 1
ATOM 8966 C CA . GLY B 1 556 ? -32.433 36.284 -82.264 1.00 52.86 606 GLY B CA 1
ATOM 8967 C C . GLY B 1 556 ? -31.128 36.032 -82.975 1.00 57.61 606 GLY B C 1
ATOM 8968 O O . GLY B 1 556 ? -30.743 36.782 -83.885 1.00 64.36 606 GLY B O 1
ATOM 8969 N N . HIS B 1 557 ? -30.448 34.971 -82.566 1.00 46.80 607 HIS B N 1
ATOM 8970 C CA . HIS B 1 557 ? -29.187 34.612 -83.192 1.00 74.73 607 HIS B CA 1
ATOM 8971 C C . HIS B 1 557 ? -29.419 34.158 -84.619 1.00 69.79 607 HIS B C 1
ATOM 8972 O O . HIS B 1 557 ? -28.718 34.581 -85.557 1.00 64.57 607 HIS B O 1
ATOM 8979 N N . LEU B 1 558 ? -30.411 33.286 -84.760 1.00 66.86 608 LEU B N 1
ATOM 8980 C CA . LEU B 1 558 ? -30.828 32.771 -86.048 1.00 66.05 608 LEU B CA 1
ATOM 8981 C C . LEU B 1 558 ? -31.034 33.913 -87.019 1.00 68.11 608 LEU B C 1
ATOM 8982 O O . LEU B 1 558 ? -30.585 33.839 -88.154 1.00 78.19 608 LEU B O 1
ATOM 8987 N N . ASN B 1 559 ? -31.692 34.971 -86.543 1.00 67.68 609 ASN B N 1
ATOM 8988 C CA . ASN B 1 559 ? -31.988 36.183 -87.316 1.00 68.33 609 ASN B CA 1
ATOM 8989 C C . ASN B 1 559 ? -30.775 37.012 -87.696 1.00 60.52 609 ASN B C 1
ATOM 8990 O O . ASN B 1 559 ? -30.627 37.399 -88.851 1.00 59.50 609 ASN B O 1
ATOM 8995 N N . ALA B 1 560 ? -29.905 37.294 -86.735 1.00 59.58 610 ALA B N 1
ATOM 8996 C CA . ALA B 1 560 ? -28.667 37.969 -87.093 1.00 58.56 610 ALA B CA 1
ATOM 8997 C C . ALA B 1 560 ? -27.879 37.158 -88.127 1.00 58.63 610 ALA B C 1
ATOM 8998 O O . ALA B 1 560 ? -27.056 37.716 -88.848 1.00 51.67 610 ALA B O 1
ATOM 9000 N N . ILE B 1 561 ? -28.140 35.853 -88.202 1.00 48.64 611 ILE B N 1
ATOM 9001 C CA . ILE B 1 561 ? -27.521 34.989 -89.222 1.00 68.27 611 ILE B CA 1
ATOM 9002 C C . ILE B 1 561 ? -28.255 35.015 -90.589 1.00 51.07 611 ILE B C 1
ATOM 9003 O O . ILE B 1 561 ? -27.653 34.963 -91.664 1.00 50.46 611 ILE B O 1
ATOM 9008 N N . LEU B 1 562 ? -29.571 35.118 -90.553 1.00 55.83 612 LEU B N 1
ATOM 9009 C CA . LEU B 1 562 ? -30.308 35.307 -91.781 1.00 66.89 612 LEU B CA 1
ATOM 9010 C C . LEU B 1 562 ? -30.125 36.749 -92.276 1.00 82.28 612 LEU B C 1
ATOM 9011 O O . LEU B 1 562 ? -30.660 37.129 -93.319 1.00 93.26 612 LEU B O 1
ATOM 9016 N N . ALA B 1 563 ? -29.379 37.560 -91.530 1.00 84.01 613 ALA B N 1
ATOM 9017 C CA . ALA B 1 563 ? -29.058 38.905 -92.002 1.00 84.66 613 ALA B CA 1
ATOM 9018 C C . ALA B 1 563 ? -27.987 38.872 -93.095 1.00 90.60 613 ALA B C 1
ATOM 9019 O O . ALA B 1 563 ? -28.165 39.476 -94.157 1.00 103.89 613 ALA B O 1
ATOM 9021 N N . ILE B 1 564 ? -26.889 38.153 -92.858 1.00 80.35 614 ILE B N 1
ATOM 9022 C CA . ILE B 1 564 ? -25.828 38.051 -93.868 1.00 79.78 614 ILE B CA 1
ATOM 9023 C C . ILE B 1 564 ? -26.205 37.081 -94.992 1.00 77.45 614 ILE B C 1
ATOM 9024 O O . ILE B 1 564 ? -25.362 36.655 -95.783 1.00 72.78 614 ILE B O 1
ATOM 9029 N N . LYS B 1 565 ? -27.488 36.757 -95.060 1.00 78.59 615 LYS B N 1
ATOM 9030 C CA . LYS B 1 565 ? -27.994 35.744 -95.960 1.00 72.37 615 LYS B CA 1
ATOM 9031 C C . LYS B 1 565 ? -28.748 36.454 -97.076 1.00 70.13 615 LYS B C 1
ATOM 9032 O O . LYS B 1 565 ? -28.823 35.954 -98.189 1.00 76.72 615 LYS B O 1
ATOM 9038 N N . GLY B 1 566 ? -29.303 37.620 -96.750 1.00 73.40 616 GLY B N 1
ATOM 9039 C CA . GLY B 1 566 ? -29.856 38.580 -97.700 1.00 82.75 616 GLY B CA 1
ATOM 9040 C C . GLY B 1 566 ? -30.484 38.165 -99.026 1.00 90.04 616 GLY B C 1
ATOM 9041 O O . GLY B 1 566 ? -30.540 38.974 -99.951 1.00 95.10 616 GLY B O 1
ATOM 9042 N N . ASN B 1 567 ? -30.959 36.925 -99.127 1.00 87.76 617 ASN B N 1
ATOM 9043 C CA . ASN B 1 567 ? -31.648 36.443 -100.331 1.00 76.42 617 ASN B CA 1
ATOM 9044 C C . ASN B 1 567 ? -33.080 36.051 -100.026 1.00 77.71 617 ASN B C 1
ATOM 9045 O O . ASN B 1 567 ? -33.836 35.640 -100.906 1.00 69.86 617 ASN B O 1
ATOM 9050 N N . LEU B 1 568 ? -33.446 36.180 -98.761 1.00 86.76 618 LEU B N 1
ATOM 9051 C CA . LEU B 1 568 ? -34.642 35.536 -98.253 1.00 90.47 618 LEU B CA 1
ATOM 9052 C C . LEU B 1 568 ? -35.809 36.503 -98.181 1.00 85.98 618 LEU B C 1
ATOM 9053 O O . LEU B 1 568 ? -35.705 37.571 -97.573 1.00 88.04 618 LEU B O 1
ATOM 9058 N N . PRO B 1 569 ? -36.919 36.132 -98.828 1.00 81.58 619 PRO B N 1
ATOM 9059 C CA . PRO B 1 569 ? -38.212 36.841 -98.786 1.00 96.61 619 PRO B CA 1
ATOM 9060 C C . PRO B 1 569 ? -38.856 36.858 -97.381 1.00 94.36 619 PRO B C 1
ATOM 9061 O O . PRO B 1 569 ? -38.180 37.178 -96.404 1.00 82.55 619 PRO B O 1
ATOM 9065 N N . SER B 1 570 ? -40.144 36.540 -97.270 1.00 99.69 620 SER B N 1
ATOM 9066 C CA . SER B 1 570 ? -40.721 36.352 -95.941 1.00 99.83 620 SER B CA 1
ATOM 9067 C C . SER B 1 570 ? -40.530 34.889 -95.528 1.00 109.81 620 SER B C 1
ATOM 9068 O O . SER B 1 570 ? -41.027 34.456 -94.486 1.00 118.18 620 SER B O 1
ATOM 9071 N N . SER B 1 571 ? -39.792 34.140 -96.354 1.00 105.90 621 SER B N 1
ATOM 9072 C CA . SER B 1 571 ? -39.295 32.804 -96.002 1.00 106.11 621 SER B CA 1
ATOM 9073 C C . SER B 1 571 ? -38.435 32.867 -94.725 1.00 94.21 621 SER B C 1
ATOM 9074 O O . SER B 1 571 ? -38.198 31.851 -94.062 1.00 83.12 621 SER B O 1
ATOM 9077 N N . GLU B 1 572 ? -37.966 34.069 -94.399 1.00 92.12 622 GLU B N 1
ATOM 9078 C CA . GLU B 1 572 ? -37.383 34.351 -93.101 1.00 86.23 622 GLU B CA 1
ATOM 9079 C C . GLU B 1 572 ? -38.240 33.730 -92.027 1.00 79.54 622 GLU B C 1
ATOM 9080 O O . GLU B 1 572 ? -37.764 32.915 -91.254 1.00 73.76 622 GLU B O 1
ATOM 9086 N N . VAL B 1 573 ? -39.522 34.092 -92.006 1.00 96.38 623 VAL B N 1
ATOM 9087 C CA . VAL B 1 573 ? -40.429 33.644 -90.938 1.00 104.89 623 VAL B CA 1
ATOM 9088 C C . VAL B 1 573 ? -40.802 32.152 -91.054 1.00 99.19 623 VAL B C 1
ATOM 9089 O O . VAL B 1 573 ? -41.412 31.587 -90.144 1.00 94.22 623 VAL B O 1
ATOM 9093 N N . ARG B 1 574 ? -40.425 31.519 -92.165 1.00 92.18 624 ARG B N 1
ATOM 9094 C CA . ARG B 1 574 ? -40.524 30.066 -92.269 1.00 89.80 624 ARG B CA 1
ATOM 9095 C C . ARG B 1 574 ? -39.397 29.420 -91.474 1.00 81.12 624 ARG B C 1
ATOM 9096 O O . ARG B 1 574 ? -39.580 28.385 -90.849 1.00 85.59 624 ARG B O 1
ATOM 9104 N N . SER B 1 575 ? -38.223 30.037 -91.499 1.00 73.45 625 SER B N 1
ATOM 9105 C CA . SER B 1 575 ? -37.100 29.529 -90.727 1.00 67.02 625 SER B CA 1
ATOM 9106 C C . SER B 1 575 ? -37.102 30.093 -89.297 1.00 65.17 625 SER B C 1
ATOM 9107 O O . SER B 1 575 ? -36.735 29.387 -88.367 1.00 66.71 625 SER B O 1
ATOM 9110 N N . ILE B 1 576 ? -37.515 31.354 -89.127 1.00 68.35 626 ILE B N 1
ATOM 9111 C CA . ILE B 1 576 ? -37.687 31.948 -87.794 1.00 62.75 626 ILE B CA 1
ATOM 9112 C C . ILE B 1 576 ? -38.528 30.992 -86.968 1.00 58.28 626 ILE B C 1
ATOM 9113 O O . ILE B 1 576 ? -38.094 30.514 -85.930 1.00 57.10 626 ILE B O 1
ATOM 9118 N N . ARG B 1 577 ? -39.715 30.669 -87.468 1.00 65.44 627 ARG B N 1
ATOM 9119 C CA . ARG B 1 577 ? -40.651 29.832 -86.724 1.00 86.10 627 ARG B CA 1
ATOM 9120 C C . ARG B 1 577 ? -40.139 28.425 -86.420 1.00 86.00 627 ARG B C 1
ATOM 9121 O O . ARG B 1 577 ? -40.827 27.644 -85.756 1.00 86.97 627 ARG B O 1
ATOM 9129 N N . ASN B 1 578 ? -38.941 28.104 -86.898 1.00 83.91 628 ASN B N 1
ATOM 9130 C CA . ASN B 1 578 ? -38.314 26.831 -86.556 1.00 87.19 628 ASN B CA 1
ATOM 9131 C C . ASN B 1 578 ? -37.804 26.797 -85.129 1.00 83.63 628 ASN B C 1
ATOM 9132 O O . ASN B 1 578 ? -37.782 25.751 -84.488 1.00 85.35 628 ASN B O 1
ATOM 9137 N N . ILE B 1 579 ? -37.374 27.944 -84.634 1.00 79.94 629 ILE B N 1
ATOM 9138 C CA . ILE B 1 579 ? -36.693 27.966 -83.355 1.00 86.32 629 ILE B CA 1
ATOM 9139 C C . ILE B 1 579 ? -37.670 28.162 -82.180 1.00 110.60 629 ILE B C 1
ATOM 9140 O O . ILE B 1 579 ? -37.407 27.689 -81.064 1.00 117.97 629 ILE B O 1
ATOM 9145 N N . LEU B 1 580 ? -38.814 28.805 -82.438 1.00 120.33 630 LEU B N 1
ATOM 9146 C CA . LEU B 1 580 ? -39.820 29.064 -81.395 1.00 121.77 630 LEU B CA 1
ATOM 9147 C C . LEU B 1 580 ? -40.250 27.771 -80.699 1.00 137.37 630 LEU B C 1
ATOM 9148 O O . LEU B 1 580 ? -40.663 27.794 -79.535 1.00 146.62 630 LEU B O 1
ATOM 9153 N N . ASP B 1 581 ? -40.127 26.655 -81.424 1.00 137.85 631 ASP B N 1
ATOM 9154 C CA . ASP B 1 581 ? -40.393 25.306 -80.910 1.00 130.10 631 ASP B CA 1
ATOM 9155 C C . ASP B 1 581 ? -39.653 25.027 -79.602 1.00 121.81 631 ASP B C 1
ATOM 9156 O O . ASP B 1 581 ? -40.220 25.150 -78.513 1.00 120.52 631 ASP B O 1
ATOM 9161 N N . GLU B 1 588 ? -31.236 19.134 -70.038 1.00 151.08 638 GLU B N 1
ATOM 9162 C CA . GLU B 1 588 ? -31.457 19.958 -68.847 1.00 154.81 638 GLU B CA 1
ATOM 9163 C C . GLU B 1 588 ? -30.398 21.054 -68.568 1.00 158.18 638 GLU B C 1
ATOM 9164 O O . GLU B 1 588 ? -30.772 22.192 -68.280 1.00 152.42 638 GLU B O 1
ATOM 9170 N N . PRO B 1 589 ? -29.085 20.721 -68.630 1.00 160.97 639 PRO B N 1
ATOM 9171 C CA . PRO B 1 589 ? -28.088 21.764 -68.337 1.00 155.57 639 PRO B CA 1
ATOM 9172 C C . PRO B 1 589 ? -27.338 22.331 -69.566 1.00 140.25 639 PRO B C 1
ATOM 9173 O O . PRO B 1 589 ? -26.197 21.929 -69.825 1.00 133.48 639 PRO B O 1
ATOM 9177 N N . PRO B 1 590 ? -27.953 23.283 -70.293 1.00 124.63 640 PRO B N 1
ATOM 9178 C CA . PRO B 1 590 ? -27.314 23.740 -71.530 1.00 114.72 640 PRO B CA 1
ATOM 9179 C C . PRO B 1 590 ? -26.007 24.490 -71.265 1.00 114.55 640 PRO B C 1
ATOM 9180 O O . PRO B 1 590 ? -26.041 25.606 -70.740 1.00 115.03 640 PRO B O 1
ATOM 9184 N N . ARG B 1 591 ? -24.879 23.859 -71.606 1.00 111.34 641 ARG B N 1
ATOM 9185 C CA . ARG B 1 591 ? -23.559 24.501 -71.570 1.00 99.99 641 ARG B CA 1
ATOM 9186 C C . ARG B 1 591 ? -23.601 25.832 -72.308 1.00 92.08 641 ARG B C 1
ATOM 9187 O O . ARG B 1 591 ? -23.691 25.849 -73.536 1.00 99.05 641 ARG B O 1
ATOM 9195 N N . PRO B 1 592 ? -23.490 26.948 -71.578 1.00 71.91 642 PRO B N 1
ATOM 9196 C CA . PRO B 1 592 ? -23.716 28.230 -72.233 1.00 66.56 642 PRO B CA 1
ATOM 9197 C C . PRO B 1 592 ? -22.724 28.500 -73.373 1.00 71.45 642 PRO B C 1
ATOM 9198 O O . PRO B 1 592 ? -21.501 28.450 -73.188 1.00 72.07 642 PRO B O 1
ATOM 9202 N N . LEU B 1 593 ? -23.277 28.738 -74.562 1.00 72.15 643 LEU B N 1
ATOM 9203 C CA . LEU B 1 593 ? -22.534 29.321 -75.672 1.00 64.64 643 LEU B CA 1
ATOM 9204 C C . LEU B 1 593 ? -23.273 30.559 -76.151 1.00 55.79 643 LEU B C 1
ATOM 9205 O O . LEU B 1 593 ? -22.730 31.662 -76.143 1.00 62.49 643 LEU B O 1
ATOM 9210 N N . PHE B 1 594 ? -24.520 30.374 -76.564 1.00 50.76 644 PHE B N 1
ATOM 9211 C CA . PHE B 1 594 ? -25.299 31.486 -77.101 1.00 59.52 644 PHE B CA 1
ATOM 9212 C C . PHE B 1 594 ? -25.838 32.382 -75.968 1.00 61.27 644 PHE B C 1
ATOM 9213 O O . PHE B 1 594 ? -26.201 33.539 -76.189 1.00 63.98 644 PHE B O 1
ATOM 9221 N N . SER B 1 595 ? -25.852 31.843 -74.752 1.00 59.98 645 SER B N 1
ATOM 9222 C CA . SER B 1 595 ? -26.244 32.594 -73.564 1.00 58.51 645 SER B CA 1
ATOM 9223 C C . SER B 1 595 ? -25.275 33.743 -73.301 1.00 59.85 645 SER B C 1
ATOM 9224 O O . SER B 1 595 ? -25.674 34.805 -72.822 1.00 67.58 645 SER B O 1
ATOM 9227 N N . LEU B 1 596 ? -24.002 33.530 -73.628 1.00 58.29 646 LEU B N 1
ATOM 9228 C CA . LEU B 1 596 ? -22.962 34.541 -73.418 1.00 65.54 646 LEU B CA 1
ATOM 9229 C C . LEU B 1 596 ? -22.910 35.494 -74.603 1.00 73.08 646 LEU B C 1
ATOM 9230 O O . LEU B 1 596 ? -21.932 36.218 -74.810 1.00 75.57 646 LEU B O 1
ATOM 9235 N N . ILE B 1 597 ? -23.982 35.481 -75.382 1.00 74.22 647 ILE B N 1
ATOM 9236 C CA . ILE B 1 597 ? -24.043 36.218 -76.629 1.00 74.02 647 ILE B CA 1
ATOM 9237 C C . ILE B 1 597 ? -25.323 37.071 -76.677 1.00 74.38 647 ILE B C 1
ATOM 9238 O O . ILE B 1 597 ? -26.442 36.590 -76.897 1.00 46.21 647 ILE B O 1
ATOM 9243 N N . LYS B 1 598 ? -25.132 38.354 -76.399 1.00 75.31 648 LYS B N 1
ATOM 9244 C CA . LYS B 1 598 ? -26.242 39.264 -76.182 1.00 80.06 648 LYS B CA 1
ATOM 9245 C C . LYS B 1 598 ? -26.872 39.674 -77.500 1.00 75.16 648 LYS B C 1
ATOM 9246 O O . LYS B 1 598 ? -26.238 40.364 -78.299 1.00 77.02 648 LYS B O 1
ATOM 9252 N N . VAL B 1 599 ? -28.119 39.267 -77.721 1.00 74.42 649 VAL B N 1
ATOM 9253 C CA . VAL B 1 599 ? -28.828 39.637 -78.947 1.00 94.71 649 VAL B CA 1
ATOM 9254 C C . VAL B 1 599 ? -29.527 41.000 -78.843 1.00 119.62 649 VAL B C 1
ATOM 9255 O O . VAL B 1 599 ? -30.254 41.263 -77.883 1.00 128.61 649 VAL B O 1
ATOM 9259 N N . THR B 1 600 ? -29.288 41.854 -79.840 1.00 132.68 650 THR B N 1
ATOM 9260 C CA . THR B 1 600 ? -29.934 43.174 -79.982 1.00 134.31 650 THR B CA 1
ATOM 9261 C C . THR B 1 600 ? -29.587 44.202 -78.884 1.00 127.86 650 THR B C 1
ATOM 9262 O O . THR B 1 600 ? -29.504 43.899 -77.691 1.00 124.11 650 THR B O 1
#

Nearest PDB structures (foldseek):
  5b86-assembly1_A  TM=1.001E+00  e=2.412E-66  Mus musculus
  5b86-assembly2_B  TM=9.661E-01  e=5.739E-56  Mus musculus
  8eq8-assembly1_B  TM=2.429E-01  e=3.125E+00  Homo sapiens
  5m36-assembly1_B  TM=1.862E-01  e=4.435E+00  Homo sapiens
  5b86-assembly2_B  TM=1.002E+00  e=2.702E-64  Mus musculus

Organism: Mus musculus (NCBI:txid10090)